Protein 3EZ0 (pdb70)

B-factor: mean 46.71, std 11.17, range [22.05, 91.98]

Nearest PDB structures (foldseek):
  3ez0-assembly1_B  TM=1.003E+00  e=1.530E-25  Arthrobacter sp. FB24
  3ez0-assembly2_D  TM=9.865E-01  e=3.185E-23  Arthrobacter sp. FB24
  3ez0-assembly2_C  TM=9.806E-01  e=5.289E-22  Arthrobacter sp. FB24
  1jv7-assembly1_A  TM=2.637E-01  e=5.351E+00  Halobacterium salinarum
  3ez0-assembly2_D  TM=1.002E+00  e=2.161E-24  Arthrobacter sp. FB24

Structure (mmCIF, N/CA/C/O backbone):
data_3EZ0
#
_entry.id   3EZ0
#
_cell.length_a   62.600
_cell.length_b   96.710
_cell.length_c   71.200
_cell.angle_alpha   90.00
_cell.angle_beta   97.60
_cell.angle_gamma   90.00
#
_symmetry.space_group_name_H-M   'P 1 21 1'
#
loop_
_entity.id
_entity.type
_entity.pdbx_description
1 polymer 'uncharacterized protein with ferritin-like fold'
2 non-polymer 'UNKNOWN LIGAND'
3 non-polymer 'L(+)-TARTARIC ACID'
4 non-polymer 1,2-ETHANEDIOL
5 water water
#
loop_
_atom_site.group_PDB
_atom_site.id
_atom_site.type_symbol
_atom_site.label_atom_id
_atom_site.label_alt_id
_atom_site.label_comp_id
_atom_site.label_asym_id
_atom_site.label_entity_id
_atom_site.label_seq_id
_atom_site.pdbx_PDB_ins_code
_atom_site.Cartn_x
_atom_site.Cartn_y
_atom_site.Cartn_z
_atom_site.occupancy
_atom_site.B_iso_or_equiv
_atom_site.auth_seq_id
_atom_site.auth_comp_id
_atom_site.auth_asym_id
_atom_site.auth_atom_id
_atom_site.pdbx_PDB_model_num
ATOM 1 N N . THR A 1 4 ? 24.834 103.342 46.490 1.00 50.05 3 THR A N 1
ATOM 2 C CA . THR A 1 4 ? 24.085 103.453 47.778 1.00 48.62 3 THR A CA 1
ATOM 3 C C . THR A 1 4 ? 24.578 104.674 48.543 1.00 46.94 3 THR A C 1
ATOM 4 O O . THR A 1 4 ? 25.789 104.931 48.619 1.00 49.21 3 THR A O 1
ATOM 8 N N . SER A 1 5 ? 23.632 105.455 49.059 1.00 43.04 4 SER A N 1
ATOM 9 C CA . SER A 1 5 ? 23.944 106.668 49.815 1.00 38.90 4 SER A CA 1
ATOM 10 C C . SER A 1 5 ? 23.704 106.433 51.296 1.00 32.79 4 SER A C 1
ATOM 11 O O . SER A 1 5 ? 22.997 105.504 51.666 1.00 32.16 4 SER A O 1
ATOM 14 N N . PRO A 1 6 ? 24.362 107.224 52.156 1.00 28.59 5 PRO A N 1
ATOM 15 C CA . PRO A 1 6 ? 24.031 107.190 53.580 1.00 28.42 5 PRO A CA 1
ATOM 16 C C . PRO A 1 6 ? 22.498 107.256 53.860 1.00 29.17 5 PRO A C 1
ATOM 17 O O . PRO A 1 6 ? 22.014 106.559 54.754 1.00 29.23 5 PRO A O 1
ATOM 21 N N . ALA A 1 7 ? 21.767 108.066 53.080 1.00 27.56 6 ALA A N 1
ATOM 22 C CA . ALA A 1 7 ? 20.327 108.145 53.169 1.00 30.26 6 ALA A CA 1
ATOM 23 C C . ALA A 1 7 ? 19.680 106.780 52.828 1.00 31.97 6 ALA A C 1
ATOM 24 O O . ALA A 1 7 ? 18.737 106.353 53.501 1.00 31.29 6 ALA A O 1
ATOM 26 N N . ASP A 1 8 ? 20.192 106.105 51.796 1.00 34.81 7 ASP A N 1
ATOM 27 C CA . ASP A 1 8 ? 19.685 104.780 51.408 1.00 36.34 7 ASP A CA 1
ATOM 28 C C . ASP A 1 8 ? 19.873 103.767 52.532 1.00 36.36 7 ASP A C 1
ATOM 29 O O . ASP A 1 8 ? 18.979 102.967 52.826 1.00 36.71 7 ASP A O 1
ATOM 34 N N . THR A 1 9 ? 21.044 103.819 53.151 1.00 36.70 8 THR A N 1
ATOM 35 C CA . THR A 1 9 ? 21.396 102.921 54.245 1.00 38.91 8 THR A CA 1
ATOM 36 C C . THR A 1 9 ? 20.643 103.249 55.522 1.00 39.11 8 THR A C 1
ATOM 37 O O . THR A 1 9 ? 20.205 102.341 56.244 1.00 39.40 8 THR A O 1
ATOM 41 N N . ALA A 1 10 ? 20.491 104.544 55.791 1.00 38.24 9 ALA A N 1
ATOM 42 C CA . ALA A 1 10 ? 19.727 105.017 56.940 1.00 37.94 9 ALA A CA 1
ATOM 43 C C . ALA A 1 10 ? 18.265 104.567 56.841 1.00 38.13 9 ALA A C 1
ATOM 44 O O . ALA A 1 10 ? 17.655 104.180 57.843 1.00 35.21 9 ALA A O 1
ATOM 46 N N . ARG A 1 11 ? 17.729 104.603 55.623 1.00 38.03 10 ARG A N 1
ATOM 47 C CA . ARG A 1 11 ? 16.364 104.162 55.345 1.00 40.66 10 ARG A CA 1
ATOM 48 C C . ARG A 1 11 ? 16.250 102.632 55.471 1.00 39.32 10 ARG A C 1
ATOM 49 O O . ARG A 1 11 ? 15.344 102.107 56.111 1.00 37.32 10 ARG A O 1
ATOM 57 N N . TYR A 1 12 ? 17.184 101.912 54.867 1.00 41.69 11 TYR A N 1
ATOM 58 C CA . TYR A 1 12 ? 17.239 100.463 55.012 1.00 42.10 11 TYR A CA 1
ATOM 59 C C . TYR A 1 12 ? 17.232 100.045 56.501 1.00 38.26 11 TYR A C 1
ATOM 60 O O . TYR A 1 12 ? 16.484 99.144 56.893 1.00 37.93 11 TYR A O 1
ATOM 69 N N . ASN A 1 13 ? 18.053 100.705 57.315 1.00 37.53 12 ASN A N 1
ATOM 70 C CA . ASN A 1 13 ? 18.075 100.475 58.768 1.00 39.03 12 ASN A CA 1
ATOM 71 C C . ASN A 1 13 ? 16.720 100.689 59.446 1.00 41.38 12 ASN A C 1
ATOM 72 O O . ASN A 1 13 ? 16.385 99.961 60.385 1.00 43.04 12 ASN A O 1
ATOM 77 N N . ARG A 1 14 ? 15.936 101.666 58.980 1.00 41.17 13 ARG A N 1
ATOM 78 C CA . ARG A 1 14 ? 14.608 101.909 59.541 1.00 40.59 13 ARG A CA 1
ATOM 79 C C . ARG A 1 14 ? 13.618 100.813 59.165 1.00 41.20 13 ARG A C 1
ATOM 80 O O . ARG A 1 14 ? 12.731 100.500 59.957 1.00 38.34 13 ARG A O 1
ATOM 88 N N . PHE A 1 15 ? 13.721 100.272 57.945 1.00 43.39 14 PHE A N 1
ATOM 89 C CA . PHE A 1 15 ? 12.870 99.136 57.548 1.00 43.50 14 PHE A CA 1
ATOM 90 C C . PHE A 1 15 ? 13.230 97.876 58.326 1.00 42.26 14 PHE A C 1
ATOM 91 O O . PHE A 1 15 ? 12.364 97.064 58.632 1.00 41.36 14 PHE A O 1
ATOM 99 N N . VAL A 1 16 ? 14.516 97.713 58.638 1.00 42.25 15 VAL A N 1
ATOM 100 C CA . VAL A 1 16 ? 14.970 96.618 59.516 1.00 40.45 15 VAL A CA 1
ATOM 101 C C . VAL A 1 16 ? 14.378 96.804 60.934 1.00 39.75 15 VAL A C 1
ATOM 102 O O . VAL A 1 16 ? 14.023 95.826 61.610 1.00 38.54 15 VAL A O 1
ATOM 106 N N . ALA A 1 17 ? 14.229 98.068 61.340 1.00 39.76 16 ALA A N 1
ATOM 107 C CA . ALA A 1 17 ? 13.627 98.439 62.617 1.00 38.91 16 ALA A CA 1
ATOM 108 C C . ALA A 1 17 ? 12.150 98.090 62.632 1.00 40.05 16 ALA A C 1
ATOM 109 O O . ALA A 1 17 ? 11.642 97.653 63.671 1.00 43.63 16 ALA A O 1
ATOM 111 N N . ASP A 1 18 ? 11.464 98.266 61.497 1.00 39.20 17 ASP A N 1
ATOM 112 C CA . ASP A 1 18 ? 10.052 97.841 61.341 1.00 39.34 17 ASP A CA 1
ATOM 113 C C . ASP A 1 18 ? 9.923 96.325 61.492 1.00 39.52 17 ASP A C 1
ATOM 114 O O . ASP A 1 18 ? 9.041 95.852 62.183 1.00 40.80 17 ASP A O 1
ATOM 119 N N . LEU A 1 19 ? 10.810 95.583 60.831 1.00 39.73 18 LEU A N 1
ATOM 120 C CA . LEU A 1 19 ? 10.868 94.131 60.931 1.00 39.19 18 LEU A CA 1
ATOM 121 C C . LEU A 1 19 ? 11.063 93.683 62.371 1.00 40.76 18 LEU A C 1
ATOM 122 O O . LEU A 1 19 ? 10.317 92.848 62.857 1.00 43.15 18 LEU A O 1
ATOM 127 N N . PHE A 1 20 ? 12.087 94.210 63.039 1.00 40.61 19 PHE A N 1
ATOM 128 C CA . PHE A 1 20 ? 12.321 93.875 64.441 1.00 41.02 19 PHE A CA 1
ATOM 129 C C . PHE A 1 20 ? 11.147 94.272 65.331 1.00 42.02 19 PHE A C 1
ATOM 130 O O . PHE A 1 20 ? 10.813 93.539 66.266 1.00 43.36 19 PHE A O 1
ATOM 138 N N . GLY A 1 21 ? 10.549 95.429 65.051 1.00 42.00 20 GLY A N 1
ATOM 139 C CA . GLY A 1 21 ? 9.408 95.915 65.789 1.00 42.27 20 GLY A CA 1
ATOM 140 C C . GLY A 1 21 ? 8.238 94.953 65.685 1.00 43.00 20 GLY A C 1
ATOM 141 O O . GLY A 1 21 ? 7.592 94.672 66.673 1.00 43.04 20 GLY A O 1
ATOM 158 N N . ALA A 1 24 ? 9.264 91.746 67.614 1.00 39.71 23 ALA A N 1
ATOM 159 C CA . ALA A 1 24 ? 9.281 91.939 69.066 1.00 37.42 23 ALA A CA 1
ATOM 160 C C . ALA A 1 24 ? 7.869 91.903 69.598 1.00 37.42 23 ALA A C 1
ATOM 161 O O . ALA A 1 24 ? 7.595 91.201 70.571 1.00 36.81 23 ALA A O 1
ATOM 163 N N . TYR A 1 25 ? 6.948 92.587 68.922 1.00 38.83 24 TYR A N 1
ATOM 164 C CA . TYR A 1 25 ? 5.546 92.576 69.364 1.00 38.69 24 TYR A CA 1
ATOM 165 C C . TYR A 1 25 ? 4.902 91.186 69.216 1.00 39.09 24 TYR A C 1
ATOM 166 O O . TYR A 1 25 ? 4.115 90.764 70.080 1.00 38.31 24 TYR A O 1
ATOM 175 N N . GLY A 1 26 ? 5.222 90.487 68.127 1.00 39.57 25 GLY A N 1
ATOM 176 C CA . GLY A 1 26 ? 4.727 89.138 67.911 1.00 37.64 25 GLY A CA 1
ATOM 177 C C . GLY A 1 26 ? 5.156 88.219 69.038 1.00 37.80 25 GLY A C 1
ATOM 178 O O . GLY A 1 26 ? 4.364 87.437 69.573 1.00 38.28 25 GLY A O 1
ATOM 179 N N . GLU A 1 27 ? 6.424 88.331 69.399 1.00 38.19 26 GLU A N 1
ATOM 180 C CA . GLU A 1 27 ? 7.037 87.513 70.446 1.00 37.30 26 GLU A CA 1
ATOM 181 C C . GLU A 1 27 ? 6.446 87.773 71.831 1.00 36.89 26 GLU A C 1
ATOM 182 O O . GLU A 1 27 ? 6.109 86.841 72.548 1.00 37.45 26 GLU A O 1
ATOM 188 N N . LEU A 1 28 ? 6.328 89.035 72.202 1.00 37.65 27 LEU A N 1
ATOM 189 C CA . LEU A 1 28 ? 5.698 89.431 73.455 1.00 37.04 27 LEU A CA 1
ATOM 190 C C . LEU A 1 28 ? 4.257 88.881 73.610 1.00 38.56 27 LEU A C 1
ATOM 191 O O . LEU A 1 28 ? 3.889 88.308 74.654 1.00 36.52 27 LEU A O 1
ATOM 196 N N . SER A 1 29 ? 3.446 89.075 72.572 1.00 39.53 28 SER A N 1
ATOM 197 C CA . SER A 1 29 ? 2.082 88.561 72.539 1.00 40.45 28 SER A CA 1
ATOM 198 C C . SER A 1 29 ? 2.031 87.049 72.645 1.00 40.64 28 SER A C 1
ATOM 199 O O . SER A 1 29 ? 1.244 86.520 73.404 1.00 40.82 28 SER A O 1
ATOM 202 N N . ALA A 1 30 ? 2.866 86.363 71.868 1.00 41.08 29 ALA A N 1
ATOM 203 C CA . ALA A 1 30 ? 2.928 84.911 71.894 1.00 40.64 29 ALA A CA 1
ATOM 204 C C . ALA A 1 30 ? 3.314 84.421 73.298 1.00 40.75 29 ALA A C 1
ATOM 205 O O . ALA A 1 30 ? 2.786 83.444 73.777 1.00 41.09 29 ALA A O 1
ATOM 207 N N . PHE A 1 31 ? 4.250 85.098 73.952 1.00 40.82 30 PHE A N 1
ATOM 208 C CA . PHE A 1 31 ? 4.578 84.783 75.343 1.00 39.68 30 PHE A CA 1
ATOM 209 C C . PHE A 1 31 ? 3.319 84.906 76.230 1.00 39.23 30 PHE A C 1
ATOM 210 O O . PHE A 1 31 ? 3.044 84.043 77.049 1.00 36.02 30 PHE A O 1
ATOM 218 N N . GLU A 1 32 ? 2.584 86.001 76.062 1.00 39.41 31 GLU A N 1
ATOM 219 C CA . GLU A 1 32 ? 1.387 86.251 76.855 1.00 41.48 31 GLU A CA 1
ATOM 220 C C . GLU A 1 32 ? 0.303 85.182 76.639 1.00 40.42 31 GLU A C 1
ATOM 221 O O . GLU A 1 32 ? -0.275 84.684 77.590 1.00 39.41 31 GLU A O 1
ATOM 227 N N . ARG A 1 33 ? 0.085 84.814 75.382 1.00 39.10 32 ARG A N 1
ATOM 228 C CA . ARG A 1 33 ? -0.958 83.887 75.009 1.00 39.03 32 ARG A CA 1
ATOM 229 C C . ARG A 1 33 ? -0.640 82.468 75.396 1.00 36.54 32 ARG A C 1
ATOM 230 O O . ARG A 1 33 ? -1.489 81.773 75.923 1.00 35.26 32 ARG A O 1
ATOM 238 N N . PHE A 1 34 ? 0.587 82.033 75.146 1.00 35.94 33 PHE A N 1
ATOM 239 C CA . PHE A 1 34 ? 0.983 80.660 75.437 1.00 35.85 33 PHE A CA 1
ATOM 240 C C . PHE A 1 34 ? 1.047 80.382 76.931 1.00 36.92 33 PHE A C 1
ATOM 241 O O . PHE A 1 34 ? 0.693 79.306 77.384 1.00 35.62 33 PHE A O 1
ATOM 249 N N . SER A 1 35 ? 1.554 81.353 77.686 1.00 37.78 34 SER A N 1
ATOM 250 C CA . SER A 1 35 ? 1.613 81.268 79.131 1.00 38.70 34 SER A CA 1
ATOM 251 C C . SER A 1 35 ? 0.203 81.188 79.736 1.00 38.92 34 SER A C 1
ATOM 252 O O . SER A 1 35 ? -0.035 80.384 80.623 1.00 39.39 34 SER A O 1
ATOM 255 N N . ALA A 1 36 ? -0.736 81.997 79.235 1.00 39.87 35 ALA A N 1
ATOM 256 C CA . ALA A 1 36 ? -2.130 81.943 79.699 1.00 39.57 35 ALA A CA 1
ATOM 257 C C . ALA A 1 36 ? -2.800 80.630 79.304 1.00 38.18 35 ALA A C 1
ATOM 258 O O . ALA A 1 36 ? -3.582 80.065 80.051 1.00 38.12 35 ALA A O 1
ATOM 260 N N . ASP A 1 37 ? -2.499 80.162 78.107 1.00 39.09 36 ASP A N 1
ATOM 261 C CA . ASP A 1 37 ? -3.032 78.902 77.583 1.00 38.60 36 ASP A CA 1
ATOM 262 C C . ASP A 1 37 ? -2.551 77.653 78.338 1.00 37.87 36 ASP A C 1
ATOM 263 O O . ASP A 1 37 ? -3.251 76.637 78.400 1.00 37.22 36 ASP A O 1
ATOM 268 N N . ALA A 1 38 ? -1.336 77.728 78.871 1.00 37.82 37 ALA A N 1
ATOM 269 C CA . ALA A 1 38 ? -0.693 76.618 79.572 1.00 36.32 37 ALA A CA 1
ATOM 270 C C . ALA A 1 38 ? -1.496 76.111 80.772 1.00 35.62 37 ALA A C 1
ATOM 271 O O . ALA A 1 38 ? -1.526 74.915 81.016 1.00 36.66 37 ALA A O 1
ATOM 273 N N . ARG A 1 39 ? -2.134 77.007 81.528 1.00 37.55 38 ARG A N 1
ATOM 274 C CA . ARG A 1 39 ? -2.961 76.616 82.696 1.00 38.25 38 ARG A CA 1
ATOM 275 C C . ARG A 1 39 ? -4.015 75.571 82.416 1.00 34.89 38 ARG A C 1
ATOM 276 O O . ARG A 1 39 ? -4.442 74.870 83.326 1.00 33.64 38 ARG A O 1
ATOM 284 N N . TYR A 1 40 ? -4.490 75.530 81.170 1.00 35.24 39 TYR A N 1
ATOM 285 C CA . TYR A 1 40 ? -5.603 74.658 80.762 1.00 35.21 39 TYR A CA 1
ATOM 286 C C . TYR A 1 40 ? -5.192 73.280 80.290 1.00 37.28 39 TYR A C 1
ATOM 287 O O . TYR A 1 40 ? -5.990 72.566 79.663 1.00 36.58 39 TYR A O 1
ATOM 296 N N . SER A 1 41 ? -3.971 72.873 80.631 1.00 39.05 40 SER A N 1
ATOM 297 C CA . SER A 1 41 ? -3.436 71.630 80.123 1.00 41.71 40 SER A CA 1
ATOM 298 C C . SER A 1 41 ? -4.132 70.388 80.734 1.00 43.44 40 SER A C 1
ATOM 299 O O . SER A 1 41 ? -4.469 70.359 81.921 1.00 46.41 40 SER A O 1
ATOM 302 N N . PRO A 1 42 ? -4.361 69.357 79.913 1.00 43.40 41 PRO A N 1
ATOM 303 C CA . PRO A 1 42 ? -5.086 68.201 80.400 1.00 45.01 41 PRO A CA 1
ATOM 304 C C . PRO A 1 42 ? -4.413 67.462 81.567 1.00 45.18 41 PRO A C 1
ATOM 305 O O . PRO A 1 42 ? -5.104 66.841 82.371 1.00 46.82 41 PRO A O 1
ATOM 309 N N . THR A 1 43 ? -3.087 67.510 81.645 1.00 41.84 42 THR A N 1
ATOM 310 C CA . THR A 1 43 ? -2.366 66.860 82.724 1.00 40.10 42 THR A CA 1
ATOM 311 C C . THR A 1 43 ? -1.314 67.786 83.305 1.00 37.79 42 THR A C 1
ATOM 312 O O . THR A 1 43 ? -0.910 68.762 82.688 1.00 35.46 42 THR A O 1
ATOM 316 N N . LEU A 1 44 ? -0.874 67.470 84.514 1.00 37.97 43 LEU A N 1
ATOM 317 C CA . LEU A 1 44 ? 0.148 68.248 85.168 1.00 38.25 43 LEU A CA 1
ATOM 318 C C . LEU A 1 44 ? 1.442 68.134 84.372 1.00 39.46 43 LEU A C 1
ATOM 319 O O . LEU A 1 44 ? 2.178 69.101 84.207 1.00 44.33 43 LEU A O 1
ATOM 324 N N . HIS A 1 45 ? 1.711 66.938 83.866 1.00 41.28 44 HIS A N 1
ATOM 325 C CA . HIS A 1 45 ? 2.847 66.680 82.983 1.00 41.56 44 HIS A CA 1
ATOM 326 C C . HIS A 1 45 ? 2.942 67.649 81.817 1.00 39.58 44 HIS A C 1
ATOM 327 O O . HIS A 1 45 ? 4.029 68.127 81.495 1.00 40.05 44 HIS A O 1
ATOM 334 N N . ASP A 1 46 ? 1.796 67.951 81.196 1.00 38.68 45 ASP A N 1
ATOM 335 C CA . ASP A 1 46 ? 1.719 68.888 80.039 1.00 36.93 45 ASP A CA 1
ATOM 336 C C . ASP A 1 46 ? 1.703 70.376 80.327 1.00 36.30 45 ASP A C 1
ATOM 337 O O . ASP A 1 46 ? 1.737 71.173 79.395 1.00 38.87 45 ASP A O 1
ATOM 342 N N . ARG A 1 47 ? 1.603 70.771 81.588 1.00 35.05 46 ARG A N 1
ATOM 343 C CA . ARG A 1 47 ? 1.609 72.190 81.943 1.00 35.51 46 ARG A CA 1
ATOM 344 C C . ARG A 1 47 ? 2.819 72.933 81.401 1.00 37.89 46 ARG A C 1
ATOM 345 O O . ARG A 1 47 ? 2.683 74.033 80.887 1.00 41.27 46 ARG A O 1
ATOM 353 N N . ALA A 1 48 ? 3.996 72.332 81.547 1.00 38.37 47 ALA A N 1
ATOM 354 C CA . ALA A 1 48 ? 5.274 72.948 81.165 1.00 40.30 47 ALA A CA 1
ATOM 355 C C . ALA A 1 48 ? 5.480 73.040 79.654 1.00 41.94 47 ALA A C 1
ATOM 356 O O . ALA A 1 48 ? 6.334 73.755 79.183 1.00 43.95 47 ALA A O 1
ATOM 358 N N . VAL A 1 49 ? 4.694 72.309 78.884 1.00 45.42 48 VAL A N 1
ATOM 359 C CA . VAL A 1 49 ? 4.865 72.287 77.430 1.00 42.92 48 VAL A CA 1
ATOM 360 C C . VAL A 1 49 ? 4.740 73.700 76.894 1.00 41.69 48 VAL A C 1
ATOM 361 O O . VAL A 1 49 ? 5.666 74.227 76.314 1.00 41.66 48 VAL A O 1
ATOM 365 N N . LEU A 1 50 ? 3.591 74.327 77.113 1.00 42.16 49 LEU A N 1
ATOM 366 C CA . LEU A 1 50 ? 3.363 75.667 76.588 1.00 40.47 49 LEU A CA 1
ATOM 367 C C . LEU A 1 50 ? 4.081 76.766 77.391 1.00 39.74 49 LEU A C 1
ATOM 368 O O . LEU A 1 50 ? 4.408 77.801 76.831 1.00 40.54 49 LEU A O 1
ATOM 373 N N . GLY A 1 51 ? 4.333 76.534 78.679 1.00 39.52 50 GLY A N 1
ATOM 374 C CA . GLY A 1 51 ? 5.134 77.443 79.492 1.00 39.92 50 GLY A CA 1
ATOM 375 C C . GLY A 1 51 ? 6.553 77.570 78.951 1.00 41.46 50 GLY A C 1
ATOM 376 O O . GLY A 1 51 ? 7.121 78.671 78.909 1.00 38.44 50 GLY A O 1
ATOM 377 N N . ARG A 1 52 ? 7.126 76.447 78.526 1.00 43.55 51 ARG A N 1
ATOM 378 C CA . ARG A 1 52 ? 8.458 76.456 77.905 1.00 45.16 51 ARG A CA 1
ATOM 379 C C . ARG A 1 52 ? 8.554 77.271 76.630 1.00 44.55 51 ARG A C 1
ATOM 380 O O . ARG A 1 52 ? 9.498 78.044 76.494 1.00 44.95 51 ARG A O 1
ATOM 388 N N . ILE A 1 53 ? 7.636 77.083 75.677 1.00 45.86 52 ILE A N 1
ATOM 389 C CA . ILE A 1 53 ? 7.674 77.917 74.470 1.00 46.64 52 ILE A CA 1
ATOM 390 C C . ILE A 1 53 ? 7.343 79.365 74.803 1.00 45.17 52 ILE A C 1
ATOM 391 O O . ILE A 1 53 ? 7.864 80.273 74.167 1.00 45.98 52 ILE A O 1
ATOM 396 N N . ALA A 1 54 ? 6.477 79.581 75.790 1.00 44.22 53 ALA A N 1
ATOM 397 C CA . ALA A 1 54 ? 6.157 80.928 76.245 1.00 43.42 53 ALA A CA 1
ATOM 398 C C . ALA A 1 54 ? 7.435 81.652 76.660 1.00 43.27 53 ALA A C 1
ATOM 399 O O . ALA A 1 54 ? 7.678 82.779 76.240 1.00 44.09 53 ALA A O 1
ATOM 401 N N . VAL A 1 55 ? 8.260 80.989 77.464 1.00 43.21 54 VAL A N 1
ATOM 402 C CA . VAL A 1 55 ? 9.501 81.594 77.952 1.00 43.12 54 VAL A CA 1
ATOM 403 C C . VAL A 1 55 ? 10.498 81.867 76.817 1.00 43.49 54 VAL A C 1
ATOM 404 O O . VAL A 1 55 ? 11.050 82.957 76.741 1.00 44.76 54 VAL A O 1
ATOM 408 N N . VAL A 1 56 ? 10.677 80.906 75.917 1.00 44.52 55 VAL A N 1
ATOM 409 C CA . VAL A 1 56 ? 11.518 81.090 74.728 1.00 43.79 55 VAL A CA 1
ATOM 410 C C . VAL A 1 56 ? 11.082 82.359 73.965 1.00 44.17 55 VAL A C 1
ATOM 411 O O . VAL A 1 56 ? 11.917 83.175 73.568 1.00 41.59 55 VAL A O 1
ATOM 415 N N . GLU A 1 57 ? 9.767 82.528 73.806 1.00 43.81 56 GLU A N 1
ATOM 416 C CA . GLU A 1 57 ? 9.212 83.698 73.127 1.00 42.81 56 GLU A CA 1
ATOM 417 C C . GLU A 1 57 ? 9.584 85.017 73.788 1.00 40.26 56 GLU A C 1
ATOM 418 O O . GLU A 1 57 ? 9.921 85.995 73.109 1.00 35.69 56 GLU A O 1
ATOM 424 N N . PHE A 1 58 ? 9.485 85.059 75.111 1.00 41.91 57 PHE A N 1
ATOM 425 C CA . PHE A 1 58 ? 9.888 86.242 75.858 1.00 40.98 57 PHE A CA 1
ATOM 426 C C . PHE A 1 58 ? 11.396 86.501 75.731 1.00 42.03 57 PHE A C 1
ATOM 427 O O . PHE A 1 58 ? 11.831 87.664 75.683 1.00 41.00 57 PHE A O 1
ATOM 435 N N . ARG A 1 59 ? 12.180 85.421 75.685 1.00 42.62 58 ARG A N 1
ATOM 436 C CA . ARG A 1 59 ? 13.635 85.504 75.498 1.00 47.00 58 ARG A CA 1
ATOM 437 C C . ARG A 1 59 ? 13.946 86.152 74.126 1.00 45.81 58 ARG A C 1
ATOM 438 O O . ARG A 1 59 ? 14.817 87.016 74.006 1.00 42.87 58 ARG A O 1
ATOM 446 N N . HIS A 1 60 ? 13.183 85.766 73.111 1.00 44.45 59 HIS A N 1
ATOM 447 C CA . HIS A 1 60 ? 13.324 86.349 71.773 1.00 42.71 59 HIS A CA 1
ATOM 448 C C . HIS A 1 60 ? 12.953 87.823 71.804 1.00 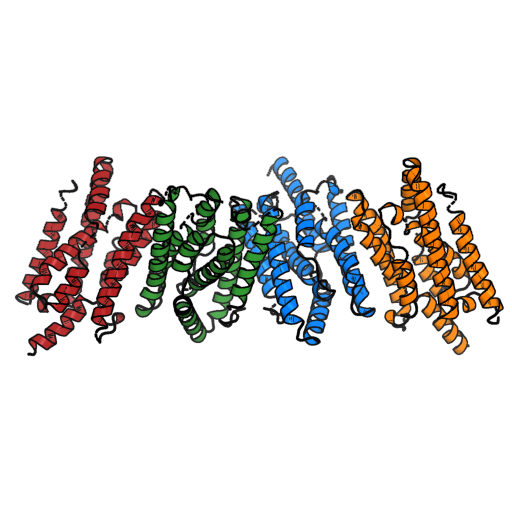43.15 59 HIS A C 1
ATOM 449 O O . HIS A 1 60 ? 13.684 88.665 71.260 1.00 43.26 59 HIS A O 1
ATOM 456 N N . TYR A 1 61 ? 11.808 88.130 72.415 1.00 41.60 60 TYR A N 1
ATOM 457 C CA . TYR A 1 61 ? 11.363 89.513 72.558 1.00 41.66 60 TYR A CA 1
ATOM 458 C C . TYR A 1 61 ? 12.450 90.389 73.153 1.00 41.66 60 TYR A C 1
ATOM 459 O O . TYR A 1 61 ? 12.682 91.489 72.682 1.00 41.00 60 TYR A O 1
ATOM 468 N N . GLU A 1 62 ? 13.090 89.909 74.209 1.00 43.10 61 GLU A N 1
ATOM 469 C CA . GLU A 1 62 ? 14.151 90.676 74.881 1.00 44.77 61 GLU A CA 1
ATOM 470 C C . GLU A 1 62 ? 15.396 90.899 74.027 1.00 43.57 61 GLU A C 1
ATOM 471 O O . GLU A 1 62 ? 15.993 91.978 74.073 1.00 44.84 61 GLU A O 1
ATOM 477 N N . LEU A 1 63 ? 15.769 89.881 73.257 1.00 41.41 62 LEU A N 1
ATOM 478 C CA . LEU A 1 63 ? 16.915 89.944 72.351 1.00 40.65 62 LEU A CA 1
ATOM 479 C C . LEU A 1 63 ? 16.661 90.965 71.232 1.00 38.39 62 LEU A C 1
ATOM 480 O O . LEU A 1 63 ? 17.528 91.763 70.895 1.00 39.07 62 LEU A O 1
ATOM 485 N N . VAL A 1 64 ? 15.460 90.941 70.668 1.00 37.68 63 VAL A N 1
ATOM 486 C CA . VAL A 1 64 ? 15.074 91.843 69.588 1.00 37.20 63 VAL A CA 1
ATOM 487 C C . VAL A 1 64 ? 14.950 93.264 70.123 1.00 38.99 63 VAL A C 1
ATOM 488 O O . VAL A 1 64 ? 15.465 94.214 69.530 1.00 36.59 63 VAL A O 1
ATOM 492 N N . SER A 1 65 ? 14.281 93.403 71.269 1.00 41.40 64 SER A N 1
ATOM 493 C CA . SER A 1 65 ? 14.171 94.688 71.962 1.00 40.78 64 SER A CA 1
ATOM 494 C C . SER A 1 65 ? 15.552 95.309 72.209 1.00 39.79 64 SER A C 1
ATOM 495 O O . SER A 1 65 ? 15.726 96.515 72.025 1.00 40.22 64 SER A O 1
ATOM 498 N N . ALA A 1 66 ? 16.516 94.502 72.651 1.00 38.93 65 ALA A N 1
ATOM 499 C CA . ALA A 1 66 ? 17.871 95.014 72.938 1.00 40.67 65 ALA A CA 1
ATOM 500 C C . ALA A 1 66 ? 18.547 95.468 71.644 1.00 41.85 65 ALA A C 1
ATOM 501 O O . ALA A 1 66 ? 19.157 96.516 71.593 1.00 45.57 65 ALA A O 1
ATOM 503 N N . ARG A 1 67 ? 18.417 94.674 70.592 1.00 44.76 66 ARG A N 1
ATOM 504 C CA . ARG A 1 67 ? 18.928 95.042 69.277 1.00 45.57 66 ARG A CA 1
ATOM 505 C C . ARG A 1 67 ? 18.358 96.391 68.819 1.00 46.59 66 ARG A C 1
ATOM 506 O O . ARG A 1 67 ? 19.109 97.254 68.344 1.00 47.73 66 ARG A O 1
ATOM 514 N N . LEU A 1 68 ? 17.039 96.580 68.965 1.00 47.58 67 LEU A N 1
ATOM 515 C CA . LEU A 1 68 ? 16.411 97.854 68.627 1.00 46.39 67 LEU A CA 1
ATOM 516 C C . LEU A 1 68 ? 17.081 99.011 69.389 1.00 47.59 67 LEU A C 1
ATOM 517 O O . LEU A 1 68 ? 17.508 99.986 68.775 1.00 48.02 67 LEU A O 1
ATOM 522 N N . GLU A 1 69 ? 17.225 98.885 70.708 1.00 47.54 68 GLU A N 1
ATOM 523 C CA . GLU A 1 69 ? 17.884 99.925 71.491 1.00 47.14 68 GLU A CA 1
ATOM 524 C C . GLU A 1 69 ? 19.317 100.168 71.014 1.00 46.92 68 GLU A C 1
ATOM 525 O O . GLU A 1 69 ? 19.753 101.332 70.911 1.00 45.09 68 GLU A O 1
ATOM 528 N N . ALA A 1 70 ? 20.043 99.086 70.710 1.00 47.47 69 ALA A N 1
ATOM 529 C CA . ALA A 1 70 ? 21.450 99.187 70.248 1.00 48.48 69 ALA A CA 1
ATOM 530 C C . ALA A 1 70 ? 21.539 99.960 68.936 1.00 48.66 69 ALA A C 1
ATOM 531 O O . ALA A 1 70 ? 22.476 100.709 68.710 1.00 50.08 69 ALA A O 1
ATOM 541 N N . GLY A 1 72 ? 19.845 102.363 68.400 1.00 48.09 71 GLY A N 1
ATOM 542 C CA . GLY A 1 72 ? 19.414 103.717 68.793 1.00 48.24 71 GLY A CA 1
ATOM 543 C C . GLY A 1 72 ? 17.931 103.986 68.579 1.00 48.59 71 GLY A C 1
ATOM 544 O O . GLY A 1 72 ? 17.512 105.132 68.555 1.00 48.03 71 GLY A O 1
ATOM 545 N N . ILE A 1 73 ? 17.143 102.919 68.440 1.00 51.76 72 ILE A N 1
ATOM 546 C CA . ILE A 1 73 ? 15.695 102.983 68.178 1.00 52.10 72 ILE A CA 1
ATOM 547 C C . ILE A 1 73 ? 14.887 102.594 69.417 1.00 53.20 72 ILE A C 1
ATOM 548 O O . ILE A 1 73 ? 15.232 101.646 70.137 1.00 52.15 72 ILE A O 1
ATOM 553 N N . ASP A 1 74 ? 13.807 103.329 69.654 1.00 54.07 73 ASP A N 1
ATOM 554 C CA . ASP A 1 74 ? 12.952 103.054 70.784 1.00 55.59 73 ASP A CA 1
ATOM 555 C C . ASP A 1 74 ? 12.053 101.837 70.491 1.00 54.42 73 ASP A C 1
ATOM 556 O O . ASP A 1 74 ? 11.188 101.887 69.607 1.00 54.63 73 ASP A O 1
ATOM 561 N N . ALA A 1 75 ? 12.263 100.759 71.244 1.00 53.06 74 ALA A N 1
ATOM 562 C CA . ALA A 1 75 ? 11.531 99.500 71.060 1.00 51.57 74 ALA A CA 1
ATOM 563 C C . ALA A 1 75 ? 9.997 99.660 70.966 1.00 50.40 74 ALA A C 1
ATOM 564 O O . ALA A 1 75 ? 9.380 99.193 70.007 1.00 48.38 74 ALA A O 1
ATOM 566 N N . GLU A 1 76 ? 9.394 100.321 71.952 1.00 51.43 75 GLU A N 1
ATOM 567 C CA . GLU A 1 76 ? 7.941 100.557 71.967 1.00 50.69 75 GLU A CA 1
ATOM 568 C C . GLU A 1 76 ? 7.457 101.280 70.704 1.00 48.17 75 GLU A C 1
ATOM 569 O O . GLU A 1 76 ? 6.457 100.884 70.108 1.00 47.31 75 GLU A O 1
ATOM 575 N N . ASP A 1 77 ? 8.173 102.319 70.288 1.00 46.97 76 ASP A N 1
ATOM 576 C CA . ASP A 1 77 ? 7.809 103.060 69.071 1.00 47.81 76 ASP A CA 1
ATOM 577 C C . ASP A 1 77 ? 7.832 102.222 67.827 1.00 44.36 76 ASP A C 1
ATOM 578 O O . ASP A 1 77 ? 6.995 102.390 66.954 1.00 43.18 76 ASP A O 1
ATOM 583 N N . ALA A 1 78 ? 8.827 101.352 67.734 1.00 43.23 77 ALA A N 1
ATOM 584 C CA . ALA A 1 78 ? 8.979 100.482 66.587 1.00 42.16 77 ALA A CA 1
ATOM 585 C C . ALA A 1 78 ? 7.898 99.394 66.594 1.00 42.25 77 ALA A C 1
ATOM 586 O O . ALA A 1 78 ? 7.494 98.915 65.549 1.00 44.97 77 ALA A O 1
ATOM 596 N N . LEU A 1 80 ? 4.670 99.683 68.102 1.00 45.27 79 LEU A N 1
ATOM 597 C CA . LEU A 1 80 ? 3.314 100.256 68.033 1.00 46.17 79 LEU A CA 1
ATOM 598 C C . LEU A 1 80 ? 2.528 100.042 66.746 1.00 45.64 79 LEU A C 1
ATOM 599 O O . LEU A 1 80 ? 1.337 99.713 66.810 1.00 45.35 79 LEU A O 1
ATOM 604 N N . PRO A 1 81 ? 3.154 100.283 65.576 1.00 44.24 80 PRO A N 1
ATOM 605 C CA . PRO A 1 81 ? 2.425 100.110 64.302 1.00 42.97 80 PRO A CA 1
ATOM 606 C C . PRO A 1 81 ? 1.881 98.701 64.009 1.00 42.84 80 PRO A C 1
ATOM 607 O O . PRO A 1 81 ? 0.974 98.536 63.186 1.00 42.64 80 PRO A O 1
ATOM 611 N N . PHE A 1 82 ? 2.398 97.695 64.697 1.00 42.67 81 PHE A N 1
ATOM 612 C CA . PHE A 1 82 ? 1.997 96.302 64.449 1.00 42.82 81 PHE A CA 1
ATOM 613 C C . PHE A 1 82 ? 1.092 95.735 65.516 1.00 41.79 81 PHE A C 1
ATOM 614 O O . PHE A 1 82 ? 0.673 94.590 65.399 1.00 43.09 81 PHE A O 1
ATOM 622 N N . GLN A 1 83 ? 0.815 96.538 66.546 1.00 41.64 82 GLN A N 1
ATOM 623 C CA . GLN A 1 83 ? -0.009 96.148 67.687 1.00 43.05 82 GLN A CA 1
ATOM 624 C C . GLN A 1 83 ? -1.463 95.814 67.327 1.00 42.20 82 GLN A C 1
ATOM 625 O O . GLN A 1 83 ? -1.979 94.795 67.749 1.00 41.72 82 GLN A O 1
ATOM 631 N N . ALA A 1 84 ? -2.120 96.660 66.548 1.00 42.36 83 ALA A N 1
ATOM 632 C CA . ALA A 1 84 ? -3.514 96.398 66.150 1.00 42.39 83 ALA A CA 1
ATOM 633 C C . ALA A 1 84 ? -3.648 95.083 65.358 1.00 42.14 83 ALA A C 1
ATOM 634 O O . ALA A 1 84 ? -4.521 94.262 65.644 1.00 40.61 83 ALA A O 1
ATOM 636 N N . ALA A 1 85 ? -2.776 94.901 64.363 1.00 41.30 84 ALA A N 1
ATOM 637 C CA . ALA A 1 85 ? -2.775 93.691 63.523 1.00 39.85 84 ALA A CA 1
ATOM 638 C C . ALA A 1 85 ? -2.474 92.391 64.314 1.00 39.11 84 ALA A C 1
ATOM 639 O O . ALA A 1 85 ? -3.141 91.378 64.148 1.00 39.12 84 ALA A O 1
ATOM 641 N N . VAL A 1 86 ? -1.459 92.419 65.174 1.00 38.60 85 VAL A N 1
ATOM 642 C CA . VAL A 1 86 ? -1.126 91.259 66.008 1.00 35.95 85 VAL A CA 1
ATOM 643 C C . VAL A 1 86 ? -2.258 90.973 67.009 1.00 35.14 85 VAL A C 1
ATOM 644 O O . VAL A 1 86 ? -2.719 89.843 67.128 1.00 38.08 85 VAL A O 1
ATOM 648 N N . ASP A 1 87 ? -2.750 92.001 67.688 1.00 36.47 86 ASP A N 1
ATOM 649 C CA . ASP A 1 87 ? -3.904 91.854 68.611 1.00 38.01 86 ASP A CA 1
ATOM 650 C C . ASP A 1 87 ? -5.169 91.340 67.910 1.00 36.80 86 ASP A C 1
ATOM 651 O O . ASP A 1 87 ? -5.919 90.535 68.452 1.00 34.93 86 ASP A O 1
ATOM 656 N N . TYR A 1 88 ? -5.405 91.819 66.705 1.00 38.69 87 TYR A N 1
ATOM 657 C CA . TYR A 1 88 ? -6.565 91.395 65.960 1.00 41.29 87 TYR A CA 1
ATOM 658 C C . TYR A 1 88 ? -6.465 89.898 65.633 1.00 41.57 87 TYR A C 1
ATOM 659 O O . TYR A 1 88 ? -7.406 89.137 65.871 1.00 42.76 87 TYR A O 1
ATOM 668 N N . PHE A 1 89 ? -5.323 89.479 65.096 1.00 41.49 88 PHE A N 1
ATOM 669 C CA . PHE A 1 89 ? -5.082 88.057 64.784 1.00 40.75 88 PHE A CA 1
ATOM 670 C C . PHE A 1 89 ? -5.398 87.161 66.004 1.00 40.53 88 PHE A C 1
ATOM 671 O O . PHE A 1 89 ? -6.046 86.137 65.871 1.00 37.36 88 PHE A O 1
ATOM 679 N N . HIS A 1 90 ? -4.951 87.570 67.194 1.00 39.63 89 HIS A N 1
ATOM 680 C CA . HIS A 1 90 ? -5.161 86.752 68.389 1.00 38.62 89 HIS A CA 1
ATOM 681 C C . HIS A 1 90 ? -6.580 86.741 68.813 1.00 38.46 89 HIS A C 1
ATOM 682 O O . HIS A 1 90 ? -7.064 85.732 69.245 1.00 40.06 89 HIS A O 1
ATOM 689 N N . SER A 1 91 ? -7.250 87.869 68.657 1.00 38.77 90 SER A N 1
ATOM 690 C CA . SER A 1 91 ? -8.636 87.958 68.999 1.00 41.09 90 SER A CA 1
ATOM 691 C C . SER A 1 91 ? -9.467 87.105 68.033 1.00 40.39 90 SER A C 1
ATOM 692 O O . SER A 1 91 ? -10.565 86.716 68.363 1.00 41.13 90 SER A O 1
ATOM 695 N N . ARG A 1 92 ? -8.942 86.835 66.837 1.00 40.68 91 ARG A N 1
ATOM 696 C CA . ARG A 1 92 ? -9.620 85.995 65.835 1.00 37.80 91 ARG A CA 1
ATOM 697 C C . ARG A 1 92 ? -9.182 84.544 65.895 1.00 38.57 91 ARG A C 1
ATOM 698 O O . ARG A 1 92 ? -9.712 83.725 65.162 1.00 37.47 91 ARG A O 1
ATOM 706 N N . THR A 1 93 ? -8.208 84.226 66.752 1.00 36.15 92 THR A N 1
ATOM 707 C CA . THR A 1 93 ? -7.732 82.868 66.912 1.00 33.78 92 THR A CA 1
ATOM 708 C C . THR A 1 93 ? -7.742 82.504 68.401 1.00 35.37 92 THR A C 1
ATOM 709 O O . THR A 1 93 ? -6.732 82.115 68.970 1.00 35.55 92 THR A O 1
ATOM 713 N N . ARG A 1 94 ? -8.895 82.686 69.039 1.00 37.53 93 ARG A N 1
ATOM 714 C CA . ARG A 1 94 ? -9.090 82.349 70.470 1.00 39.92 93 ARG A CA 1
ATOM 715 C C . ARG A 1 94 ? -9.298 80.840 70.588 1.00 40.47 93 ARG A C 1
ATOM 716 O O . ARG A 1 94 ? -10.332 80.326 70.168 1.00 40.46 93 ARG A O 1
ATOM 724 N N . PRO A 1 95 ? -8.330 80.121 71.171 1.00 41.05 94 PRO A N 1
ATOM 725 C CA . PRO A 1 95 ? -8.470 78.659 71.209 1.00 41.19 94 PRO A CA 1
ATOM 726 C C . PRO A 1 95 ? -9.602 78.204 72.129 1.00 40.34 94 PRO A C 1
ATOM 727 O O . PRO A 1 95 ? -9.852 78.841 73.152 1.00 41.02 94 PRO A O 1
ATOM 731 N N . ALA A 1 96 ? -10.276 77.125 71.755 1.00 38.32 95 ALA A N 1
ATOM 732 C CA . ALA A 1 96 ? -11.398 76.578 72.559 1.00 38.80 95 ALA A CA 1
ATOM 733 C C . ALA A 1 96 ? -10.893 75.674 73.671 1.00 38.14 95 ALA A C 1
ATOM 734 O O . ALA A 1 96 ? -11.565 75.472 74.678 1.00 35.93 95 ALA A O 1
ATOM 736 N N . ASP A 1 97 ? -9.699 75.110 73.489 1.00 39.16 96 ASP A N 1
ATOM 737 C CA . ASP A 1 97 ? -9.145 74.236 74.506 1.00 38.13 96 ASP A CA 1
ATOM 738 C C . ASP A 1 97 ? -7.670 74.169 74.343 1.00 36.90 96 ASP A C 1
ATOM 739 O O . ASP A 1 97 ? -7.131 74.807 73.451 1.00 38.76 96 ASP A O 1
ATOM 744 N N . TRP A 1 98 ? -7.018 73.401 75.212 1.00 37.47 97 TRP A N 1
ATOM 745 C CA . TRP A 1 98 ? -5.563 73.302 75.194 1.00 39.15 97 TRP A CA 1
ATOM 746 C C . TRP A 1 98 ? -4.986 72.655 73.910 1.00 39.39 97 TRP A C 1
ATOM 747 O O . TRP A 1 98 ? -3.892 73.008 73.457 1.00 40.71 97 TRP A O 1
ATOM 758 N N . TYR A 1 99 ? -5.717 71.725 73.311 1.00 39.91 98 TYR A N 1
ATOM 759 C CA . TYR A 1 99 ? -5.263 71.124 72.041 1.00 39.94 98 TYR A CA 1
ATOM 760 C C . TYR A 1 99 ? -5.235 72.188 70.942 1.00 38.39 98 TYR A C 1
ATOM 761 O O . TYR A 1 99 ? -4.307 72.216 70.146 1.00 39.17 98 TYR A O 1
ATOM 770 N N . GLU A 1 100 ? -6.210 73.088 70.912 1.00 37.65 99 GLU A N 1
ATOM 771 C CA . GLU A 1 100 ? -6.142 74.206 69.936 1.00 36.86 99 GLU A CA 1
ATOM 772 C C . GLU A 1 100 ? -4.991 75.179 70.266 1.00 36.74 99 GLU A C 1
ATOM 773 O O . GLU A 1 100 ? -4.316 75.715 69.380 1.00 37.71 99 GLU A O 1
ATOM 779 N N . SER A 1 101 ? -4.735 75.369 71.544 1.00 35.58 100 SER A N 1
ATOM 780 C CA . SER A 1 101 ? -3.591 76.156 71.966 1.00 34.47 100 SER A CA 1
ATOM 781 C C . SER A 1 101 ? -2.273 75.567 71.526 1.00 34.25 100 SER A C 1
ATOM 782 O O . SER A 1 101 ? -1.401 76.285 71.031 1.00 35.34 100 SER A O 1
ATOM 785 N N . LEU A 1 102 ? -2.136 74.263 71.720 1.00 36.27 101 LEU A N 1
ATOM 786 C CA . LEU A 1 102 ? -0.956 73.521 71.321 1.00 35.93 101 LEU A CA 1
ATOM 787 C C . LEU A 1 102 ? -0.751 73.663 69.805 1.00 38.11 101 LEU A C 1
ATOM 788 O O . LEU A 1 102 ? 0.361 73.968 69.330 1.00 39.67 101 LEU A O 1
ATOM 801 N N . LYS A 1 104 ? -2.027 75.991 67.785 1.00 36.58 103 LYS A N 1
ATOM 802 C CA . LYS A 1 104 ? -1.695 77.385 67.470 1.00 34.99 103 LYS A CA 1
ATOM 803 C C . LYS A 1 104 ? -0.199 77.645 67.704 1.00 36.89 103 LYS A C 1
ATOM 804 O O . LYS A 1 104 ? 0.476 78.249 66.850 1.00 40.20 103 LYS A O 1
ATOM 810 N N . ALA A 1 105 ? 0.333 77.176 68.832 1.00 37.09 104 ALA A N 1
ATOM 811 C CA . ALA A 1 105 ? 1.782 77.338 69.132 1.00 37.84 104 ALA A CA 1
ATOM 812 C C . ALA A 1 105 ? 2.630 76.736 68.019 1.00 39.73 104 ALA A C 1
ATOM 813 O O . ALA A 1 105 ? 3.568 77.389 67.523 1.00 41.30 104 ALA A O 1
ATOM 815 N N . TYR A 1 106 ? 2.286 75.505 67.627 1.00 39.93 105 TYR A N 1
ATOM 816 C CA . TYR A 1 106 ? 2.968 74.799 66.550 1.00 39.52 105 TYR A CA 1
ATOM 817 C C . TYR A 1 106 ? 2.903 75.562 65.216 1.00 41.67 105 TYR A C 1
ATOM 818 O O . TYR A 1 106 ? 3.931 75.747 64.565 1.00 44.64 105 TYR A O 1
ATOM 827 N N . VAL A 1 107 ? 1.693 75.946 64.795 1.00 42.55 106 VAL A N 1
ATOM 828 C CA . VAL A 1 107 ? 1.474 76.661 63.526 1.00 41.19 106 VAL A CA 1
ATOM 829 C C . VAL A 1 107 ? 2.241 77.978 63.503 1.00 44.60 106 VAL A C 1
ATOM 830 O O . VAL A 1 107 ? 2.956 78.248 62.547 1.00 49.14 106 VAL A O 1
ATOM 834 N N . ILE A 1 108 ? 2.124 78.783 64.558 1.00 46.62 107 ILE A N 1
ATOM 835 C CA . ILE A 1 108 ? 2.920 80.041 64.716 1.00 45.06 107 ILE A CA 1
ATOM 836 C C . ILE A 1 108 ? 4.448 79.800 64.788 1.00 46.49 107 ILE A C 1
ATOM 837 O O . ILE A 1 108 ? 5.228 80.585 64.291 1.00 49.36 107 ILE A O 1
ATOM 842 N N . ASP A 1 109 ? 4.878 78.711 65.392 1.00 47.33 108 ASP A N 1
ATOM 843 C CA . ASP A 1 109 ? 6.313 78.405 65.493 1.00 48.87 108 ASP A CA 1
ATOM 844 C C . ASP A 1 109 ? 6.947 78.025 64.158 1.00 48.10 108 ASP A C 1
ATOM 845 O O . ASP A 1 109 ? 8.105 78.335 63.892 1.00 47.85 108 ASP A O 1
ATOM 850 N N . THR A 1 110 ? 6.193 77.287 63.347 1.00 46.46 109 THR A N 1
ATOM 851 C CA . THR A 1 110 ? 6.719 76.699 62.128 1.00 41.08 109 THR A CA 1
ATOM 852 C C . THR A 1 110 ? 6.672 77.705 61.009 1.00 40.84 109 THR A C 1
ATOM 853 O O . THR A 1 110 ? 7.626 77.861 60.250 1.00 40.60 109 THR A O 1
ATOM 857 N N . VAL A 1 111 ? 5.576 78.430 60.928 1.00 42.23 110 VAL A N 1
ATOM 858 C CA . VAL A 1 111 ? 5.471 79.501 59.945 1.00 43.79 110 VAL A CA 1
ATOM 859 C C . VAL A 1 111 ? 6.517 80.601 60.195 1.00 44.73 110 VAL A C 1
ATOM 860 O O . VAL A 1 111 ? 7.139 81.030 59.257 1.00 45.38 110 VAL A O 1
ATOM 864 N N . SER A 1 112 ? 6.701 81.046 61.443 1.00 46.08 111 SER A N 1
ATOM 865 C CA . SER A 1 112 ? 7.712 82.057 61.756 1.00 47.37 111 SER A CA 1
ATOM 866 C C . SER A 1 112 ? 9.122 81.574 61.387 1.00 45.89 111 SER A C 1
ATOM 867 O O . SER A 1 112 ? 9.878 82.327 60.829 1.00 46.94 111 SER A O 1
ATOM 870 N N . ALA A 1 113 ? 9.469 80.327 61.689 1.00 44.70 112 ALA A N 1
ATOM 871 C CA . ALA A 1 113 ? 10.781 79.786 61.327 1.00 44.12 112 ALA A CA 1
ATOM 872 C C . ALA A 1 113 ? 11.006 79.812 59.803 1.00 46.66 112 ALA A C 1
ATOM 873 O O . ALA A 1 113 ? 12.115 80.139 59.336 1.00 47.20 112 ALA A O 1
ATOM 875 N N . ASP A 1 114 ? 9.964 79.451 59.042 1.00 48.11 113 ASP A N 1
ATOM 876 C CA . ASP A 1 114 ? 9.984 79.467 57.565 1.00 47.33 113 ASP A CA 1
ATOM 877 C C . ASP A 1 114 ? 10.224 80.862 57.056 1.00 49.30 113 ASP A C 1
ATOM 878 O O . ASP A 1 114 ? 11.048 81.084 56.150 1.00 50.15 113 ASP A O 1
ATOM 883 N N . PHE A 1 115 ? 9.469 81.800 57.616 1.00 48.87 114 PHE A N 1
ATOM 884 C CA . PHE A 1 115 ? 9.597 83.201 57.255 1.00 48.23 114 PHE A CA 1
ATOM 885 C C . PHE A 1 115 ? 11.024 83.683 57.505 1.00 49.16 114 PHE A C 1
ATOM 886 O O . PHE A 1 115 ? 11.616 84.362 56.665 1.00 47.56 114 PHE A O 1
ATOM 894 N N . TYR A 1 116 ? 11.597 83.304 58.643 1.00 49.32 115 TYR A N 1
ATOM 895 C CA . TYR A 1 116 ? 12.958 83.749 58.962 1.00 50.78 115 TYR A CA 1
ATOM 896 C C . TYR A 1 116 ? 13.980 83.221 57.964 1.00 50.98 115 TYR A C 1
ATOM 897 O O . TYR A 1 116 ? 14.854 83.964 57.548 1.00 51.29 115 TYR A O 1
ATOM 906 N N . ARG A 1 117 ? 13.858 81.959 57.565 1.00 52.85 116 ARG A N 1
ATOM 907 C CA . ARG A 1 117 ? 14.744 81.407 56.551 1.00 53.91 116 ARG A CA 1
ATOM 908 C C . ARG A 1 117 ? 14.534 82.156 55.240 1.00 53.75 116 ARG A C 1
ATOM 909 O O . ARG A 1 117 ? 15.502 82.386 54.524 1.00 55.71 116 ARG A O 1
ATOM 917 N N . ALA A 1 118 ? 13.293 82.564 54.953 1.00 53.06 117 ALA A N 1
ATOM 918 C CA . ALA A 1 118 ? 12.968 83.280 53.703 1.00 53.45 117 ALA A CA 1
ATOM 919 C C . ALA A 1 118 ? 13.605 84.669 53.626 1.00 54.15 117 ALA A C 1
ATOM 920 O O . ALA A 1 118 ? 14.299 84.994 52.669 1.00 56.02 117 ALA A O 1
ATOM 922 N N . ILE A 1 119 ? 13.366 85.488 54.640 1.00 55.47 118 ILE A N 1
ATOM 923 C CA . ILE A 1 119 ? 13.882 86.854 54.652 1.00 55.50 118 ILE A CA 1
ATOM 924 C C . ILE A 1 119 ? 15.379 86.964 54.966 1.00 56.27 118 ILE A C 1
ATOM 925 O O . ILE A 1 119 ? 15.977 88.005 54.732 1.00 54.86 118 ILE A O 1
ATOM 930 N N . SER A 1 120 ? 15.969 85.885 55.471 1.00 58.82 119 SER A N 1
ATOM 931 C CA . SER A 1 120 ? 17.388 85.856 55.833 1.00 61.05 119 SER A CA 1
ATOM 932 C C . SER A 1 120 ? 18.325 86.155 54.650 1.00 62.16 119 SER A C 1
ATOM 933 O O . SER A 1 120 ? 19.467 86.564 54.840 1.00 62.55 119 SER A O 1
ATOM 936 N N . ARG A 1 121 ? 17.813 85.971 53.440 1.00 62.82 120 ARG A N 1
ATOM 937 C CA . ARG A 1 121 ? 18.575 86.161 52.216 1.00 63.40 120 ARG A CA 1
ATOM 938 C C . ARG A 1 121 ? 18.649 87.634 51.794 1.00 60.24 120 ARG A C 1
ATOM 939 O O . ARG A 1 121 ? 19.637 88.062 51.209 1.00 60.62 120 ARG A O 1
ATOM 947 N N . TYR A 1 122 ? 17.611 88.402 52.118 1.00 57.33 121 TYR A N 1
ATOM 948 C CA . TYR A 1 122 ? 17.499 89.820 51.746 1.00 54.76 121 TYR A CA 1
ATOM 949 C C . TYR A 1 122 ? 18.080 90.825 52.745 1.00 53.01 121 TYR A C 1
ATOM 950 O O . TYR A 1 122 ? 18.182 92.008 52.434 1.00 53.33 121 TYR A O 1
ATOM 959 N N . VAL A 1 123 ? 18.462 90.368 53.933 1.00 51.52 122 VAL A N 1
ATOM 960 C CA . VAL A 1 123 ? 19.047 91.256 54.948 1.00 48.35 122 VAL A CA 1
ATOM 961 C C . VAL A 1 123 ? 20.556 91.040 55.133 1.00 46.88 122 VAL A C 1
ATOM 962 O O . VAL A 1 123 ? 21.124 90.034 54.701 1.00 46.61 122 VAL A O 1
ATOM 966 N N . ASP A 1 124 ? 21.177 92.008 55.795 1.00 46.28 123 ASP A N 1
ATOM 967 C CA . ASP A 1 124 ? 22.597 91.990 56.091 1.00 47.03 123 ASP A CA 1
ATOM 968 C C . ASP A 1 124 ? 22.962 90.873 57.071 1.00 47.20 123 ASP A C 1
ATOM 969 O O . ASP A 1 124 ? 22.095 90.304 57.719 1.00 46.20 123 ASP A O 1
ATOM 974 N N . ALA A 1 125 ? 24.262 90.585 57.158 1.00 48.33 124 ALA A N 1
ATOM 975 C CA . ALA A 1 125 ? 24.805 89.494 57.967 1.00 49.04 124 ALA A CA 1
ATOM 976 C C . ALA A 1 125 ? 24.564 89.673 59.463 1.00 48.97 124 ALA A C 1
ATOM 977 O O . ALA A 1 125 ? 24.442 88.690 60.203 1.00 46.40 124 ALA A O 1
ATOM 979 N N . GLY A 1 126 ? 24.501 90.929 59.896 1.00 49.89 125 GLY A N 1
ATOM 980 C CA . GLY A 1 126 ? 24.219 91.262 61.297 1.00 50.36 125 GLY A CA 1
ATOM 981 C C . GLY A 1 126 ? 22.762 91.076 61.681 1.00 51.59 125 GLY A C 1
ATOM 982 O O . GLY A 1 126 ? 22.469 90.673 62.808 1.00 50.56 125 GLY A O 1
ATOM 983 N N . THR A 1 127 ? 21.854 91.395 60.752 1.00 51.87 126 THR A N 1
ATOM 984 C CA . THR A 1 127 ? 20.414 91.183 60.955 1.00 52.58 126 THR A CA 1
ATOM 985 C C . THR A 1 127 ? 20.125 89.700 60.854 1.00 52.70 126 THR A C 1
ATOM 986 O O . THR A 1 127 ? 19.403 89.151 61.654 1.00 52.11 126 THR A O 1
ATOM 990 N N . ARG A 1 128 ? 20.722 89.061 59.860 1.00 54.93 127 ARG A N 1
ATOM 991 C CA . ARG A 1 128 ? 20.649 87.626 59.683 1.00 56.14 127 ARG A CA 1
ATOM 992 C C . ARG A 1 128 ? 21.103 86.918 60.964 1.00 55.94 127 ARG A C 1
ATOM 993 O O . ARG A 1 128 ? 20.553 85.894 61.344 1.00 55.81 127 ARG A O 1
ATOM 1001 N N . ASP A 1 129 ? 22.112 87.486 61.618 1.00 56.61 128 ASP A N 1
ATOM 1002 C CA . ASP A 1 129 ? 22.723 86.927 62.825 1.00 57.06 128 ASP A CA 1
ATOM 1003 C C . ASP A 1 129 ? 21.740 86.895 63.982 1.00 56.62 128 ASP A C 1
ATOM 1004 O O . ASP A 1 129 ? 21.677 85.926 64.730 1.00 56.73 128 ASP A O 1
ATOM 1009 N N . VAL A 1 130 ? 20.999 87.987 64.142 1.00 55.47 129 VAL A N 1
ATOM 1010 C CA . VAL A 1 130 ? 19.946 88.075 65.140 1.00 54.41 129 VAL A CA 1
ATOM 1011 C C . VAL A 1 130 ? 18.800 87.107 64.848 1.00 53.95 129 VAL A C 1
ATOM 1012 O O . VAL A 1 130 ? 18.184 86.582 65.765 1.00 53.62 129 VAL A O 1
ATOM 1016 N N . ILE A 1 131 ? 18.517 86.884 63.571 1.00 54.64 130 ILE A N 1
ATOM 1017 C CA . ILE A 1 131 ? 17.405 86.027 63.158 1.00 54.90 130 ILE A CA 1
ATOM 1018 C C . ILE A 1 131 ? 17.714 84.557 63.394 1.00 56.71 130 ILE A C 1
ATOM 1019 O O . ILE A 1 131 ? 16.823 83.793 63.770 1.00 56.09 130 ILE A O 1
ATOM 1024 N N . GLU A 1 132 ? 18.974 84.176 63.186 1.00 58.48 131 GLU A N 1
ATOM 1025 C CA . GLU A 1 132 ? 19.440 82.802 63.395 1.00 60.81 131 GLU A CA 1
ATOM 1026 C C . GLU A 1 132 ? 19.509 82.430 64.884 1.00 61.50 131 GLU A C 1
ATOM 1027 O O . GLU A 1 132 ? 19.411 81.252 65.237 1.00 61.29 131 GLU A O 1
ATOM 1033 N N . GLN A 1 133 ? 19.657 83.434 65.747 1.00 62.70 132 GLN A N 1
ATOM 1034 C CA . GLN A 1 133 ? 19.605 83.227 67.206 1.00 63.61 132 GLN A CA 1
ATOM 1035 C C . GLN A 1 133 ? 18.180 82.950 67.672 1.00 64.40 132 GLN A C 1
ATOM 1036 O O . GLN A 1 133 ? 17.959 82.164 68.583 1.00 65.35 132 GLN A O 1
ATOM 1042 N N . ILE A 1 134 ? 17.226 83.647 67.067 1.00 65.07 133 ILE A N 1
ATOM 1043 C CA . ILE A 1 134 ? 15.807 83.493 67.375 1.00 64.73 133 ILE A CA 1
ATOM 1044 C C . ILE A 1 134 ? 15.191 82.258 66.726 1.00 67.75 133 ILE A C 1
ATOM 1045 O O . ILE A 1 134 ? 14.183 81.731 67.201 1.00 68.91 133 ILE A O 1
ATOM 1050 N N . GLN A 1 135 ? 15.802 81.790 65.644 1.00 70.87 134 GLN A N 1
ATOM 1051 C CA . GLN A 1 135 ? 15.171 80.786 64.805 1.00 73.13 134 GLN A CA 1
ATOM 1052 C C . GLN A 1 135 ? 14.959 79.460 65.519 1.00 74.55 134 GLN A C 1
ATOM 1053 O O . GLN A 1 135 ? 15.911 78.861 66.025 1.00 74.47 134 GLN A O 1
ATOM 1059 N N . ALA A 1 136 ? 13.694 79.018 65.516 1.00 75.90 135 ALA A N 1
ATOM 1060 C CA . ALA A 1 136 ? 13.236 77.807 66.202 1.00 76.38 135 ALA A CA 1
ATOM 1061 C C . ALA A 1 136 ? 13.971 76.539 65.754 1.00 77.02 135 ALA A C 1
ATOM 1062 O O . ALA A 1 136 ? 14.023 76.234 64.554 1.00 77.60 135 ALA A O 1
ATOM 1064 N N . SER A 1 137 ? 14.535 75.806 66.717 1.00 76.61 136 SER A N 1
ATOM 1065 C CA . SER A 1 137 ? 15.238 74.549 66.415 1.00 77.11 136 SER A CA 1
ATOM 1066 C C . SER A 1 137 ? 14.289 73.493 65.849 1.00 77.45 136 SER A C 1
ATOM 1067 O O . SER A 1 137 ? 13.070 73.553 66.054 1.00 78.31 136 SER A O 1
ATOM 1069 N N . ASP A 1 138 ? 14.860 72.534 65.127 1.00 77.42 137 ASP A N 1
ATOM 1070 C CA . ASP A 1 138 ? 14.096 71.431 64.539 1.00 77.06 137 ASP A CA 1
ATOM 1071 C C . ASP A 1 138 ? 13.461 70.591 65.651 1.00 75.95 137 ASP A C 1
ATOM 1072 O O . ASP A 1 138 ? 12.303 70.161 65.547 1.00 74.63 137 ASP A O 1
ATOM 1077 N N . GLU A 1 139 ? 14.245 70.379 66.710 1.00 74.77 138 GLU A N 1
ATOM 1078 C CA . GLU A 1 139 ? 13.850 69.566 67.865 1.00 73.72 138 GLU A CA 1
ATOM 1079 C C . GLU A 1 139 ? 12.786 70.219 68.738 1.00 71.98 138 GLU A C 1
ATOM 1080 O O . GLU A 1 139 ? 11.998 69.521 69.378 1.00 72.46 138 GLU A O 1
ATOM 1082 N N . THR A 1 140 ? 12.781 71.549 68.782 1.00 69.73 139 THR A N 1
ATOM 1083 C CA . THR A 1 140 ? 11.797 72.300 69.568 1.00 68.33 139 THR A CA 1
ATOM 1084 C C . THR A 1 140 ? 10.407 72.144 68.977 1.00 66.18 139 THR A C 1
ATOM 1085 O O . THR A 1 140 ? 9.429 71.838 69.674 1.00 66.59 139 THR A O 1
ATOM 1089 N N . THR A 1 141 ? 10.343 72.396 67.676 1.00 62.94 140 THR A N 1
ATOM 1090 C CA . THR A 1 141 ? 9.139 72.250 66.890 1.00 59.56 140 THR A CA 1
ATOM 1091 C C . THR A 1 141 ? 8.643 70.798 66.909 1.00 56.70 140 THR A C 1
ATOM 1092 O O . THR A 1 141 ? 7.435 70.568 66.990 1.00 56.17 140 THR A O 1
ATOM 1096 N N . GLU A 1 142 ? 9.571 69.832 66.900 1.00 54.41 141 GLU A N 1
ATOM 1097 C CA . GLU A 1 142 ? 9.218 68.391 66.889 1.00 52.59 141 GLU A CA 1
ATOM 1098 C C . GLU A 1 142 ? 8.543 67.935 68.184 1.00 51.45 141 GLU A C 1
ATOM 1099 O O . GLU A 1 142 ? 7.735 66.987 68.175 1.00 47.72 141 GLU A O 1
ATOM 1101 N N . VAL A 1 143 ? 8.865 68.626 69.288 1.00 50.48 142 VAL A N 1
ATOM 1102 C CA . VAL A 1 143 ? 8.268 68.330 70.586 1.00 48.78 142 VAL A CA 1
ATOM 1103 C C . VAL A 1 143 ? 6.764 68.636 70.585 1.00 47.49 142 VAL A C 1
ATOM 1104 O O . VAL A 1 143 ? 5.974 67.847 71.103 1.00 47.22 142 VAL A O 1
ATOM 1108 N N . LEU A 1 144 ? 6.393 69.783 70.015 1.00 47.13 143 LEU A N 1
ATOM 1109 C CA . LEU A 1 144 ? 4.984 70.199 69.887 1.00 47.01 143 LEU A CA 1
ATOM 1110 C C . LEU A 1 144 ? 4.277 69.327 68.860 1.00 46.64 143 LEU A C 1
ATOM 1111 O O . LEU A 1 144 ? 3.157 68.878 69.093 1.00 44.62 143 LEU A O 1
ATOM 1116 N N . ARG A 1 145 ? 4.941 69.096 67.718 1.00 47.72 144 ARG A N 1
ATOM 1117 C CA . ARG A 1 145 ? 4.401 68.213 66.655 1.00 47.95 144 ARG A CA 1
ATOM 1118 C C . ARG A 1 145 ? 4.059 66.819 67.194 1.00 45.53 144 ARG A C 1
ATOM 1119 O O . ARG A 1 145 ? 2.952 66.315 66.983 1.00 45.24 144 ARG A O 1
ATOM 1127 N N . GLU A 1 146 ? 5.012 66.226 67.902 1.00 44.68 145 GLU A N 1
ATOM 1128 C CA . GLU A 1 146 ? 4.851 64.918 68.530 1.00 44.65 145 GLU A CA 1
ATOM 1129 C C . GLU A 1 146 ? 3.733 64.889 69.565 1.00 44.34 145 GLU A C 1
ATOM 1130 O O . GLU A 1 146 ? 3.002 63.893 69.660 1.00 44.55 145 GLU A O 1
ATOM 1136 N N . ARG A 1 147 ? 3.589 65.958 70.351 1.00 42.66 146 ARG A N 1
ATOM 1137 C CA . ARG A 1 147 ? 2.475 66.015 71.313 1.00 41.52 146 ARG A CA 1
ATOM 1138 C C . ARG A 1 147 ? 1.121 66.098 70.566 1.00 39.92 146 ARG A C 1
ATOM 1139 O O . ARG A 1 147 ? 0.146 65.469 70.955 1.00 41.84 146 ARG A O 1
ATOM 1147 N N . LEU A 1 148 ? 1.078 66.857 69.486 1.00 39.67 147 LEU A N 1
ATOM 1148 C CA . LEU A 1 148 ? -0.104 66.915 68.601 1.00 40.88 147 LEU A CA 1
ATOM 1149 C C . LEU A 1 148 ? -0.449 65.561 67.953 1.00 39.96 147 LEU A C 1
ATOM 1150 O O . LEU A 1 148 ? -1.593 65.151 67.963 1.00 41.66 147 LEU A O 1
ATOM 1155 N N . ARG A 1 149 ? 0.544 64.913 67.366 1.00 41.80 148 ARG A N 1
ATOM 1156 C CA . ARG A 1 149 ? 0.397 63.594 66.739 1.00 44.86 148 ARG A CA 1
ATOM 1157 C C . ARG A 1 149 ? -0.205 62.596 67.752 1.00 43.66 148 ARG A C 1
ATOM 1158 O O . ARG A 1 149 ? -1.185 61.910 67.488 1.00 44.94 148 ARG A O 1
ATOM 1166 N N . SER A 1 150 ? 0.388 62.571 68.930 1.00 43.60 149 SER A N 1
ATOM 1167 C CA . SER A 1 150 ? -0.056 61.731 70.034 1.00 42.82 149 SER A CA 1
ATOM 1168 C C . SER A 1 150 ? -1.502 61.995 70.448 1.00 42.11 149 SER A C 1
ATOM 1169 O O . SER A 1 150 ? -2.233 61.068 70.750 1.00 44.06 149 SER A O 1
ATOM 1172 N N . ALA A 1 151 ? -1.908 63.263 70.485 1.00 41.23 150 ALA A N 1
ATOM 1173 C CA . ALA A 1 151 ? -3.269 63.630 70.838 1.00 38.56 150 ALA A CA 1
ATOM 1174 C C . ALA A 1 151 ? -4.242 63.164 69.753 1.00 37.66 150 ALA A C 1
ATOM 1175 O O . ALA A 1 151 ? -5.294 62.620 70.049 1.00 40.10 150 ALA A O 1
ATOM 1177 N N . LEU A 1 152 ? -3.879 63.377 68.492 1.00 39.25 151 LEU A N 1
ATOM 1178 C CA . LEU A 1 152 ? -4.684 62.969 67.325 1.00 39.85 151 LEU A CA 1
ATOM 1179 C C . LEU A 1 152 ? -4.780 61.456 67.195 1.00 42.51 151 LEU A C 1
ATOM 1180 O O . LEU A 1 152 ? -5.775 60.932 66.697 1.00 45.48 151 LEU A O 1
ATOM 1185 N N . ALA A 1 153 ? -3.713 60.767 67.579 1.00 44.60 152 ALA A N 1
ATOM 1186 C CA . ALA A 1 153 ? -3.679 59.318 67.590 1.00 45.27 152 ALA A CA 1
ATOM 1187 C C . ALA A 1 153 ? -4.626 58.758 68.652 1.00 47.55 152 ALA A C 1
ATOM 1188 O O . ALA A 1 153 ? -5.254 57.740 68.419 1.00 48.25 152 ALA A O 1
ATOM 1190 N N . ASP A 1 154 ? -4.747 59.447 69.793 1.00 50.86 153 ASP A N 1
ATOM 1191 C CA . ASP A 1 154 ? -5.569 58.979 70.906 1.00 53.92 153 ASP A CA 1
ATOM 1192 C C . ASP A 1 154 ? -7.049 59.284 70.757 1.00 54.84 153 ASP A C 1
ATOM 1193 O O . ASP A 1 154 ? -7.870 58.504 71.240 1.00 57.29 153 ASP A O 1
ATOM 1198 N N . ASP A 1 155 ? -7.397 60.400 70.116 1.00 53.85 154 ASP A N 1
ATOM 1199 C CA . ASP A 1 155 ? -8.812 60.798 69.982 1.00 53.55 154 ASP A CA 1
ATOM 1200 C C . ASP A 1 155 ? -9.173 61.010 68.507 1.00 54.30 154 ASP A C 1
ATOM 1201 O O . ASP A 1 155 ? -8.559 61.862 67.839 1.00 54.29 154 ASP A O 1
ATOM 1206 N N . PRO A 1 156 ? -10.154 60.222 67.997 1.00 54.94 155 PRO A N 1
ATOM 1207 C CA . PRO A 1 156 ? -10.623 60.323 66.602 1.00 55.67 155 PRO A CA 1
ATOM 1208 C C . PRO A 1 156 ? -11.456 61.565 66.274 1.00 54.83 155 PRO A C 1
ATOM 1209 O O . PRO A 1 156 ? -11.409 62.042 65.148 1.00 57.35 155 PRO A O 1
ATOM 1213 N N . ARG A 1 157 ? -12.219 62.077 67.231 1.00 53.59 156 ARG A N 1
ATOM 1214 C CA . ARG A 1 157 ? -13.027 63.292 67.025 1.00 53.78 156 ARG A CA 1
ATOM 1215 C C . ARG A 1 157 ? -12.178 64.573 66.891 1.00 49.61 156 ARG A C 1
ATOM 1216 O O . ARG A 1 157 ? -12.665 65.619 66.432 1.00 49.06 156 ARG A O 1
ATOM 1224 N N . LEU A 1 158 ? -10.913 64.473 67.302 1.00 45.44 157 LEU A N 1
ATOM 1225 C CA . LEU A 1 158 ? -10.007 65.604 67.374 1.00 42.91 157 LEU A CA 1
ATOM 1226 C C . LEU A 1 158 ? -9.535 66.132 66.003 1.00 41.49 157 LEU A C 1
ATOM 1227 O O . LEU A 1 158 ? -9.510 67.341 65.785 1.00 40.58 157 LEU A O 1
ATOM 1232 N N . ALA A 1 159 ? -9.181 65.219 65.096 1.00 40.40 158 ALA A N 1
ATOM 1233 C CA . ALA A 1 159 ? -8.636 65.558 63.798 1.00 41.78 158 ALA A CA 1
ATOM 1234 C C . ALA A 1 159 ? -9.467 66.565 63.013 1.00 41.84 158 ALA A C 1
ATOM 1235 O O . ALA A 1 159 ? -8.959 67.585 62.540 1.00 41.70 158 ALA A O 1
ATOM 1237 N N . SER A 1 160 ? -10.743 66.270 62.870 1.00 42.70 159 SER A N 1
ATOM 1238 C CA . SER A 1 160 ? -11.644 67.140 62.112 1.00 45.17 159 SER A CA 1
ATOM 1239 C C . SER A 1 160 ? -11.718 68.556 62.695 1.00 43.55 159 SER A C 1
ATOM 1240 O O . SER A 1 160 ? -11.716 69.528 61.950 1.00 43.51 159 SER A O 1
ATOM 1243 N N . ARG A 1 161 ? -11.775 68.657 64.026 1.00 42.59 160 ARG A N 1
ATOM 1244 C CA . ARG A 1 161 ? -11.785 69.952 64.715 1.00 41.73 160 ARG A CA 1
ATOM 1245 C C . ARG A 1 161 ? -10.452 70.711 64.561 1.00 40.53 160 ARG A C 1
ATOM 1246 O O . ARG A 1 161 ? -10.471 71.906 64.319 1.00 40.61 160 ARG A O 1
ATOM 1254 N N . LEU A 1 162 ? -9.306 70.037 64.706 1.00 39.55 161 LEU A N 1
ATOM 1255 C CA . LEU A 1 162 ? -8.008 70.728 64.516 1.00 40.88 161 LEU A CA 1
ATOM 1256 C C . LEU A 1 162 ? -7.681 71.066 63.052 1.00 40.74 161 LEU A C 1
ATOM 1257 O O . LEU A 1 162 ? -6.896 71.990 62.797 1.00 40.61 161 LEU A O 1
ATOM 1262 N N . ALA A 1 163 ? -8.271 70.323 62.106 1.00 40.90 162 ALA A N 1
ATOM 1263 C CA . ALA A 1 163 ? -8.088 70.586 60.670 1.00 40.27 162 ALA A CA 1
ATOM 1264 C C . ALA A 1 163 ? -8.745 71.909 60.325 1.00 39.45 162 ALA A C 1
ATOM 1265 O O . ALA A 1 163 ? -8.202 72.712 59.586 1.00 41.19 162 ALA A O 1
ATOM 1267 N N . LEU A 1 164 ? -9.934 72.116 60.863 1.00 39.43 163 LEU A N 1
ATOM 1268 C CA . LEU A 1 164 ? -10.655 73.364 60.696 1.00 39.85 163 LEU A CA 1
ATOM 1269 C C . LEU A 1 164 ? -9.854 74.511 61.277 1.00 36.93 163 LEU A C 1
ATOM 1270 O O . LEU A 1 164 ? -9.637 75.506 60.641 1.00 37.61 163 LEU A O 1
ATOM 1275 N N . TRP A 1 165 ? -9.461 74.344 62.527 1.00 38.64 164 TRP A N 1
ATOM 1276 C CA . TRP A 1 165 ? -8.657 75.274 63.289 1.00 36.44 164 TRP A CA 1
ATOM 1277 C C . TRP A 1 165 ? -7.350 75.640 62.552 1.00 38.20 164 TRP A C 1
ATOM 1278 O O . TRP A 1 165 ? -6.982 76.844 62.435 1.00 36.65 164 TRP A O 1
ATOM 1289 N N . GLY A 1 166 ? -6.647 74.602 62.068 1.00 36.04 165 GLY A N 1
ATOM 1290 C CA . GLY A 1 166 ? -5.469 74.793 61.219 1.00 36.82 165 GLY A CA 1
ATOM 1291 C C . GLY A 1 166 ? -5.740 75.718 60.052 1.00 37.04 165 GLY A C 1
ATOM 1292 O O . GLY A 1 166 ? -4.953 76.637 59.774 1.00 35.90 165 GLY A O 1
ATOM 1293 N N . ARG A 1 167 ? -6.864 75.481 59.370 1.00 38.25 166 ARG A N 1
ATOM 1294 C CA . ARG A 1 167 ? -7.257 76.312 58.224 1.00 39.30 166 ARG A CA 1
ATOM 1295 C C . ARG A 1 167 ? -7.593 77.722 58.636 1.00 41.16 166 ARG A C 1
ATOM 1296 O O . ARG A 1 167 ? -7.268 78.661 57.899 1.00 43.52 166 ARG A O 1
ATOM 1304 N N . ARG A 1 168 ? -8.212 77.871 59.813 1.00 39.02 167 ARG A N 1
ATOM 1305 C CA . ARG A 1 168 ? -8.556 79.181 60.371 1.00 39.82 167 ARG A CA 1
ATOM 1306 C C . ARG A 1 168 ? -7.319 79.986 60.736 1.00 37.24 167 ARG A C 1
ATOM 1307 O O . ARG A 1 168 ? -7.261 81.166 60.446 1.00 37.40 167 ARG A O 1
ATOM 1315 N N . LEU A 1 169 ? -6.361 79.355 61.410 1.00 36.51 168 LEU A N 1
ATOM 1316 C CA . LEU A 1 169 ? -5.103 80.005 61.773 1.00 37.05 168 LEU A CA 1
ATOM 1317 C C . LEU A 1 169 ? -4.372 80.529 60.501 1.00 39.63 168 LEU A C 1
ATOM 1318 O O . LEU A 1 169 ? -3.875 81.665 60.469 1.00 40.46 168 LEU A O 1
ATOM 1323 N N . LEU A 1 170 ? -4.346 79.727 59.445 1.00 40.81 169 LEU A N 1
ATOM 1324 C CA . LEU A 1 170 ? -3.715 80.151 58.197 1.00 42.61 169 LEU A CA 1
ATOM 1325 C C . LEU A 1 170 ? -4.420 81.372 57.610 1.00 43.13 169 LEU A C 1
ATOM 1326 O O . LEU A 1 170 ? -3.772 82.379 57.326 1.00 44.55 169 LEU A O 1
ATOM 1331 N N . GLY A 1 171 ? -5.737 81.272 57.435 1.00 42.03 170 GLY A N 1
ATOM 1332 C CA . GLY A 1 171 ? -6.549 82.379 56.947 1.00 41.77 170 GLY A CA 1
ATOM 1333 C C . GLY A 1 171 ? -6.360 83.689 57.702 1.00 42.52 170 GLY A C 1
ATOM 1334 O O . GLY A 1 171 ? -6.138 84.740 57.099 1.00 41.19 170 GLY A O 1
ATOM 1335 N N . GLU A 1 172 ? -6.424 83.633 59.030 1.00 43.00 171 GLU A N 1
ATOM 1336 C CA . GLU A 1 172 ? -6.282 84.841 59.829 1.00 42.73 171 GLU A CA 1
ATOM 1337 C C . GLU A 1 172 ? -4.881 85.435 59.755 1.00 42.70 171 GLU A C 1
ATOM 1338 O O . GLU A 1 172 ? -4.730 86.665 59.775 1.00 41.30 171 GLU A O 1
ATOM 1344 N N . ALA A 1 173 ? -3.861 84.577 59.683 1.00 45.37 172 ALA A N 1
ATOM 1345 C CA . ALA A 1 173 ? -2.449 85.038 59.573 1.00 46.41 172 ALA A CA 1
ATOM 1346 C C . ALA A 1 173 ? -2.149 85.624 58.191 1.00 48.33 172 ALA A C 1
ATOM 1347 O O . ALA A 1 173 ? -1.415 86.602 58.077 1.00 52.04 172 ALA A O 1
ATOM 1349 N N . LEU A 1 174 ? -2.714 85.021 57.149 1.00 49.36 173 LEU A N 1
ATOM 1350 C CA . LEU A 1 174 ? -2.671 85.580 55.789 1.00 50.56 173 LEU A CA 1
ATOM 1351 C C . LEU A 1 174 ? -3.394 86.949 55.682 1.00 48.44 173 LEU A C 1
ATOM 1352 O O . LEU A 1 174 ? -2.902 87.860 55.035 1.00 46.96 173 LEU A O 1
ATOM 1357 N N . THR A 1 175 ? -4.560 87.074 56.309 1.00 48.47 174 THR A N 1
ATOM 1358 C CA . THR A 1 175 ? -5.313 88.331 56.331 1.00 48.38 174 THR A CA 1
ATOM 1359 C C . THR A 1 175 ? -4.517 89.466 56.975 1.00 50.26 174 THR A C 1
ATOM 1360 O O . THR A 1 175 ? -4.524 90.598 56.482 1.00 51.63 174 THR A O 1
ATOM 1364 N N . GLN A 1 176 ? -3.801 89.158 58.053 1.00 52.21 175 GLN A N 1
ATOM 1365 C CA . GLN A 1 176 ? -3.020 90.179 58.750 1.00 53.49 175 GLN A CA 1
ATOM 1366 C C . GLN A 1 176 ? -1.693 90.476 58.070 1.00 52.98 175 GLN A C 1
ATOM 1367 O O . GLN A 1 176 ? -1.231 91.604 58.122 1.00 52.06 175 GLN A O 1
ATOM 1373 N N . ALA A 1 177 ? -1.104 89.469 57.433 1.00 54.21 176 ALA A N 1
ATOM 1374 C CA . ALA A 1 177 ? 0.094 89.652 56.622 1.00 54.97 176 ALA A CA 1
ATOM 1375 C C . ALA A 1 177 ? -0.166 90.641 55.497 1.00 55.98 176 ALA A C 1
ATOM 1376 O O . ALA A 1 177 ? 0.673 91.486 55.211 1.00 56.39 176 ALA A O 1
ATOM 1378 N N . GLN A 1 178 ? -1.338 90.535 54.873 1.00 58.38 177 GLN A N 1
ATOM 1379 C CA . GLN A 1 178 ? -1.721 91.416 53.766 1.00 59.42 177 GLN A CA 1
ATOM 1380 C C . GLN A 1 178 ? -2.099 92.821 54.250 1.00 59.50 177 GLN A C 1
ATOM 1381 O O . GLN A 1 178 ? -1.746 93.805 53.592 1.00 59.49 177 GLN A O 1
ATOM 1387 N N . ARG A 1 179 ? -2.807 92.909 55.381 1.00 59.80 178 ARG A N 1
ATOM 1388 C CA . ARG A 1 179 ? -3.114 94.198 56.010 1.00 61.38 178 ARG A CA 1
ATOM 1389 C C . ARG A 1 179 ? -1.819 94.936 56.378 1.00 63.15 178 ARG A C 1
ATOM 1390 O O . ARG A 1 179 ? -1.720 96.147 56.191 1.00 62.73 178 ARG A O 1
ATOM 1398 N N . VAL A 1 180 ? -0.837 94.211 56.909 1.00 64.62 179 VAL A N 1
ATOM 1399 C CA . VAL A 1 180 ? 0.440 94.825 57.253 1.00 66.35 179 VAL A CA 1
ATOM 1400 C C . VAL A 1 180 ? 1.190 95.306 55.998 1.00 68.07 179 VAL A C 1
ATOM 1401 O O . VAL A 1 180 ? 1.793 96.372 56.020 1.00 68.85 179 VAL A O 1
ATOM 1405 N N . SER A 1 181 ? 1.146 94.543 54.909 1.00 69.25 180 SER A N 1
ATOM 1406 C CA . SER A 1 181 ? 1.808 94.982 53.666 1.00 70.44 180 SER A CA 1
ATOM 1407 C C . SER A 1 181 ? 1.078 96.151 52.985 1.00 70.49 180 SER A C 1
ATOM 1408 O O . SER A 1 181 ? 1.710 96.971 52.322 1.00 70.45 180 SER A O 1
ATOM 1411 N N . TYR A 1 182 ? -0.237 96.234 53.161 1.00 70.12 181 TYR A N 1
ATOM 1412 C CA . TYR A 1 182 ? -0.989 97.379 52.669 1.00 70.64 181 TYR A CA 1
ATOM 1413 C C . TYR A 1 182 ? -0.778 98.574 53.603 1.00 71.40 181 TYR A C 1
ATOM 1414 O O . TYR A 1 182 ? -0.140 99.551 53.219 1.00 71.99 181 TYR A O 1
ATOM 1416 N N . GLU A 1 183 ? -1.287 98.458 54.834 1.00 72.41 182 GLU A N 1
ATOM 1417 C CA . GLU A 1 183 ? -1.339 99.563 55.821 1.00 72.76 182 GLU A CA 1
ATOM 1418 C C . GLU A 1 183 ? -0.013 100.207 56.263 1.00 73.05 182 GLU A C 1
ATOM 1419 O O . GLU A 1 183 ? 0.016 101.407 56.559 1.00 73.76 182 GLU A O 1
ATOM 1425 N N . HIS A 1 184 ? 1.067 99.428 56.311 1.00 72.28 183 HIS A N 1
ATOM 1426 C CA . HIS A 1 184 ? 2.367 99.916 56.804 1.00 70.59 183 HIS A CA 1
ATOM 1427 C C . HIS A 1 184 ? 3.480 99.023 56.276 1.00 65.94 183 HIS A C 1
ATOM 1428 O O . HIS A 1 184 ? 4.018 98.201 57.021 1.00 65.63 183 HIS A O 1
ATOM 1435 N N . ALA A 1 185 ? 3.830 99.185 55.002 1.00 61.75 184 ALA A N 1
ATOM 1436 C CA . ALA A 1 185 ? 4.848 98.332 54.393 1.00 60.02 184 ALA A CA 1
ATOM 1437 C C . ALA A 1 185 ? 6.299 98.765 54.628 1.00 60.31 184 ALA A C 1
ATOM 1438 O O . ALA A 1 185 ? 6.643 99.957 54.620 1.00 62.26 184 ALA A O 1
ATOM 1440 N N . PHE A 1 186 ? 7.120 97.730 54.832 1.00 58.70 185 PHE A N 1
ATOM 1441 C CA . PHE A 1 186 ? 8.597 97.763 54.942 1.00 54.91 185 PHE A CA 1
ATOM 1442 C C . PHE A 1 186 ? 9.166 96.510 54.234 1.00 52.64 185 PHE A C 1
ATOM 1443 O O . PHE A 1 186 ? 10.297 96.515 53.778 1.00 52.44 185 PHE A O 1
ATOM 1451 N N . LEU A 1 187 ? 8.363 95.442 54.174 1.00 51.55 186 LEU A N 1
ATOM 1452 C CA . LEU A 1 187 ? 8.710 94.153 53.553 1.00 52.07 186 LEU A CA 1
ATOM 1453 C C . LEU A 1 187 ? 9.073 94.205 52.071 1.00 52.62 186 LEU A C 1
ATOM 1454 O O . LEU A 1 187 ? 10.060 93.611 51.653 1.00 50.37 186 LEU A O 1
ATOM 1459 N N . GLY A 1 188 ? 8.253 94.888 51.280 1.00 54.10 187 GLY A N 1
ATOM 1460 C CA . GLY A 1 188 ? 8.518 95.047 49.856 1.00 54.56 187 GLY A CA 1
ATOM 1461 C C . GLY A 1 188 ? 9.781 95.838 49.583 1.00 56.08 187 GLY A C 1
ATOM 1462 O O . GLY A 1 188 ? 10.392 95.697 48.516 1.00 56.04 187 GLY A O 1
ATOM 1463 N N . SER A 1 189 ? 10.165 96.680 50.542 1.00 56.98 188 SER A N 1
ATOM 1464 C CA . SER A 1 189 ? 11.380 97.486 50.430 1.00 56.97 188 SER A CA 1
ATOM 1465 C C . SER A 1 189 ? 12.600 96.681 50.841 1.00 57.37 188 SER A C 1
ATOM 1466 O O . SER A 1 189 ? 13.702 96.980 50.402 1.00 58.39 188 SER A O 1
ATOM 1469 N N . LEU A 1 190 ? 12.408 95.668 51.686 1.00 57.58 189 LEU A N 1
ATOM 1470 C CA . LEU A 1 190 ? 13.486 94.733 52.035 1.00 57.47 189 LEU A CA 1
ATOM 1471 C C . LEU A 1 190 ? 13.615 93.588 51.014 1.00 59.27 189 LEU A C 1
ATOM 1472 O O . LEU A 1 190 ? 14.695 93.041 50.834 1.00 61.56 189 LEU A O 1
ATOM 1477 N N . ILE A 1 191 ? 12.520 93.223 50.350 1.00 60.76 190 ILE A N 1
ATOM 1478 C CA . ILE A 1 191 ? 12.509 92.065 49.445 1.00 61.34 190 ILE A CA 1
ATOM 1479 C C . ILE A 1 191 ? 12.974 92.472 48.057 1.00 61.48 190 ILE A C 1
ATOM 1480 O O . ILE A 1 191 ? 12.343 93.307 47.407 1.00 63.45 190 ILE A O 1
ATOM 1485 N N . ALA A 1 197 ? 4.974 98.698 44.448 1.00 62.20 196 ALA A N 1
ATOM 1486 C CA . ALA A 1 197 ? 3.822 97.875 44.064 1.00 61.28 196 ALA A CA 1
ATOM 1487 C C . ALA A 1 197 ? 4.230 96.515 43.456 1.00 61.11 196 ALA A C 1
ATOM 1488 O O . ALA A 1 197 ? 3.632 95.479 43.765 1.00 62.55 196 ALA A O 1
ATOM 1490 N N . ALA A 1 198 ? 5.240 96.531 42.588 1.00 59.96 197 ALA A N 1
ATOM 1491 C CA . ALA A 1 198 ? 5.782 95.315 41.967 1.00 58.13 197 ALA A CA 1
ATOM 1492 C C . ALA A 1 198 ? 6.564 94.495 42.990 1.00 57.61 197 ALA A C 1
ATOM 1493 O O . ALA A 1 198 ? 6.712 93.273 42.825 1.00 54.91 197 ALA A O 1
ATOM 1495 N N . ALA A 1 199 ? 7.088 95.187 44.016 1.00 57.56 198 ALA A N 1
ATOM 1496 C CA . ALA A 1 199 ? 7.803 94.559 45.142 1.00 57.64 198 ALA A CA 1
ATOM 1497 C C . ALA A 1 199 ? 6.819 93.903 46.128 1.00 58.18 198 ALA A C 1
ATOM 1498 O O . ALA A 1 199 ? 7.159 92.919 46.803 1.00 57.40 198 ALA A O 1
ATOM 1500 N N . LYS A 1 200 ? 5.610 94.467 46.208 1.00 58.41 199 LYS A N 1
ATOM 1501 C CA . LYS A 1 200 ? 4.525 93.900 47.008 1.00 58.04 199 LYS A CA 1
ATOM 1502 C C . LYS A 1 200 ? 4.191 92.512 46.455 1.00 57.83 199 LYS A C 1
ATOM 1503 O O . LYS A 1 200 ? 3.840 91.597 47.212 1.00 58.84 199 LYS A O 1
ATOM 1509 N N . GLU A 1 201 ? 4.297 92.357 45.134 1.00 55.82 200 GLU A N 1
ATOM 1510 C CA . GLU A 1 201 ? 4.004 91.077 44.519 1.00 55.52 200 GLU A CA 1
ATOM 1511 C C . GLU A 1 201 ? 5.056 90.026 44.852 1.00 56.27 200 GLU A C 1
ATOM 1512 O O . GLU A 1 201 ? 4.724 88.838 44.962 1.00 58.63 200 GLU A O 1
ATOM 1518 N N . LEU A 1 202 ? 6.313 90.446 45.015 1.00 55.44 201 LEU A N 1
ATOM 1519 C CA . LEU A 1 202 ? 7.367 89.522 45.449 1.00 53.60 201 LEU A CA 1
ATOM 1520 C C . LEU A 1 202 ? 7.035 89.047 46.876 1.00 51.83 201 LEU A C 1
ATOM 1521 O O . LEU A 1 202 ? 7.252 87.878 47.232 1.00 49.62 201 LEU A O 1
ATOM 1523 N N . VAL A 1 203 ? 6.500 89.966 47.678 1.00 49.83 202 VAL A N 1
ATOM 1524 C CA . VAL A 1 203 ? 6.108 89.660 49.049 1.00 49.64 202 VAL A CA 1
ATOM 1525 C C . VAL A 1 203 ? 5.018 88.581 49.032 1.00 50.63 202 VAL A C 1
ATOM 1526 O O . VAL A 1 203 ? 5.036 87.679 49.863 1.00 50.40 202 VAL A O 1
ATOM 1530 N N . SER A 1 204 ? 4.099 88.651 48.067 1.00 51.12 203 SER A N 1
ATOM 1531 C CA . SER A 1 204 ? 3.037 87.635 47.940 1.00 51.48 203 SER A CA 1
ATOM 1532 C C . SER A 1 204 ? 3.590 86.259 47.595 1.00 49.55 203 SER A C 1
ATOM 1533 O O . SER A 1 204 ? 3.103 85.257 48.091 1.00 50.57 203 SER A O 1
ATOM 1536 N N . GLY A 1 205 ? 4.604 86.211 46.750 1.00 48.65 204 GLY A N 1
ATOM 1537 C CA . GLY A 1 205 ? 5.281 84.957 46.454 1.00 49.32 204 GLY A CA 1
ATOM 1538 C C . GLY A 1 205 ? 5.877 84.302 47.693 1.00 49.52 204 GLY A C 1
ATOM 1539 O O . GLY A 1 205 ? 5.858 83.075 47.826 1.00 49.61 204 GLY A O 1
ATOM 1540 N N . LEU A 1 206 ? 6.405 85.123 48.601 1.00 49.99 205 LEU A N 1
ATOM 1541 C CA . LEU A 1 206 ? 6.989 84.641 49.853 1.00 49.68 205 LEU A CA 1
ATOM 1542 C C . LEU A 1 206 ? 5.893 84.083 50.749 1.00 48.11 205 LEU A C 1
ATOM 1543 O O . LEU A 1 206 ? 6.033 82.989 51.290 1.00 47.57 205 LEU A O 1
ATOM 1548 N N . ILE A 1 207 ? 4.809 84.851 50.876 1.00 47.32 206 ILE A N 1
ATOM 1549 C CA . ILE A 1 207 ? 3.644 84.496 51.680 1.00 47.06 206 ILE A CA 1
ATOM 1550 C C . ILE A 1 207 ? 2.983 83.184 51.224 1.00 48.76 206 ILE A C 1
ATOM 1551 O O . ILE A 1 207 ? 2.550 82.367 52.052 1.00 49.19 206 ILE A O 1
ATOM 1556 N N . ALA A 1 208 ? 2.909 82.996 49.907 1.00 48.00 207 ALA A N 1
ATOM 1557 C CA . ALA A 1 208 ? 2.344 81.791 49.328 1.00 47.30 207 ALA A CA 1
ATOM 1558 C C . ALA A 1 208 ? 3.238 80.573 49.620 1.00 48.37 207 ALA A C 1
ATOM 1559 O O . ALA A 1 208 ? 2.736 79.454 49.854 1.00 49.62 207 ALA A O 1
ATOM 1561 N N . GLY A 1 209 ? 4.553 80.786 49.589 1.00 46.40 208 GLY A N 1
ATOM 1562 C CA . GLY A 1 209 ? 5.511 79.746 49.926 1.00 45.09 208 GLY A CA 1
ATOM 1563 C C . GLY A 1 209 ? 5.298 79.246 51.341 1.00 44.21 208 GLY A C 1
ATOM 1564 O O . GLY A 1 209 ? 5.383 78.034 51.585 1.00 42.92 208 GLY A O 1
ATOM 1565 N N . LEU A 1 210 ? 5.023 80.181 52.259 1.00 43.14 209 LEU A N 1
ATOM 1566 C CA . LEU A 1 210 ? 4.721 79.862 53.672 1.00 44.62 209 LEU A CA 1
ATOM 1567 C C . LEU A 1 210 ? 3.429 79.060 53.765 1.00 43.25 209 LEU A C 1
ATOM 1568 O O . LEU A 1 210 ? 3.386 78.045 54.439 1.00 43.65 209 LEU A O 1
ATOM 1573 N N . ALA A 1 211 ? 2.384 79.530 53.083 1.00 42.76 210 ALA A N 1
ATOM 1574 C CA . ALA A 1 211 ? 1.110 78.820 53.019 1.00 40.89 210 ALA A CA 1
ATOM 1575 C C . ALA A 1 211 ? 1.308 77.367 52.567 1.00 42.26 210 ALA A C 1
ATOM 1576 O O . ALA A 1 211 ? 0.745 76.419 53.148 1.00 42.47 210 ALA A O 1
ATOM 1578 N N . GLU A 1 212 ? 2.127 77.191 51.535 1.00 41.78 211 GLU A N 1
ATOM 1579 C CA . GLU A 1 212 ? 2.361 75.864 50.958 1.00 42.04 211 GLU A CA 1
ATOM 1580 C C . GLU A 1 212 ? 3.068 74.910 51.949 1.00 40.86 211 GLU A C 1
ATOM 1581 O O . GLU A 1 212 ? 2.697 73.750 52.043 1.00 39.53 211 GLU A O 1
ATOM 1587 N N . LYS A 1 213 ? 4.037 75.408 52.725 1.00 40.23 212 LYS A N 1
ATOM 1588 C CA . LYS A 1 213 ? 4.752 74.567 53.694 1.00 39.47 212 LYS A CA 1
ATOM 1589 C C . LYS A 1 213 ? 3.860 74.228 54.874 1.00 39.02 212 LYS A C 1
ATOM 1590 O O . LYS A 1 213 ? 3.968 73.138 55.430 1.00 39.68 212 LYS A O 1
ATOM 1596 N N . HIS A 1 214 ? 2.983 75.160 55.250 1.00 37.03 213 HIS A N 1
ATOM 1597 C CA . HIS A 1 214 ? 2.000 74.939 56.328 1.00 36.05 213 HIS A CA 1
ATOM 1598 C C . HIS A 1 214 ? 1.089 73.778 55.965 1.00 36.39 213 HIS A C 1
ATOM 1599 O O . HIS A 1 214 ? 0.760 72.953 56.801 1.00 36.00 213 HIS A O 1
ATOM 1606 N N . SER A 1 215 ? 0.686 73.754 54.703 1.00 36.88 214 SER A N 1
ATOM 1607 C CA . SER A 1 215 ? -0.218 72.768 54.183 1.00 39.19 214 SER A CA 1
ATOM 1608 C C . SER A 1 215 ? 0.411 71.366 54.132 1.00 39.80 214 SER A C 1
ATOM 1609 O O . SER A 1 215 ? -0.257 70.391 54.427 1.00 39.66 214 SER A O 1
ATOM 1612 N N . LYS A 1 216 ? 1.683 71.266 53.748 1.00 41.27 215 LYS A N 1
ATOM 1613 C CA . LYS A 1 216 ? 2.408 69.991 53.805 1.00 40.72 215 LYS A CA 1
ATOM 1614 C C . LYS A 1 216 ? 2.459 69.492 55.238 1.00 39.91 215 LYS A C 1
ATOM 1615 O O . LYS A 1 216 ? 2.274 68.301 55.489 1.00 41.04 215 LYS A O 1
ATOM 1618 N N . ARG A 1 217 ? 2.684 70.401 56.178 1.00 39.29 216 ARG A N 1
ATOM 1619 C CA . ARG A 1 217 ? 2.731 70.038 57.593 1.00 40.04 216 ARG A CA 1
ATOM 1620 C C . ARG A 1 217 ? 1.399 69.552 58.152 1.00 41.12 216 ARG A C 1
ATOM 1621 O O . ARG A 1 217 ? 1.397 68.699 59.036 1.00 41.78 216 ARG A O 1
ATOM 1637 N N . THR A 1 219 ? -1.004 67.958 56.403 1.00 40.67 218 THR A N 1
ATOM 1638 C CA . THR A 1 219 ? -1.136 66.625 55.829 1.00 41.55 218 THR A CA 1
ATOM 1639 C C . THR A 1 219 ? -0.346 65.588 56.653 1.00 42.88 218 THR A C 1
ATOM 1640 O O . THR A 1 219 ? -0.791 64.461 56.851 1.00 41.40 218 THR A O 1
ATOM 1644 N N . GLN A 1 220 ? 0.830 65.987 57.128 1.00 44.39 219 GLN A N 1
ATOM 1645 C CA . GLN A 1 220 ? 1.658 65.121 57.938 1.00 45.69 219 GLN A CA 1
ATOM 1646 C C . GLN A 1 220 ? 1.135 64.934 59.354 1.00 45.65 219 GLN A C 1
ATOM 1647 O O . GLN A 1 220 ? 1.642 64.103 60.090 1.00 48.40 219 GLN A O 1
ATOM 1653 N N . LEU A 1 221 ? 0.132 65.705 59.742 1.00 45.99 220 LEU A N 1
ATOM 1654 C CA . LEU A 1 221 ? -0.623 65.432 60.966 1.00 46.46 220 LEU A CA 1
ATOM 1655 C C . LEU A 1 221 ? -1.929 64.682 60.619 1.00 46.26 220 LEU A C 1
ATOM 1656 O O . LEU A 1 221 ? -2.788 64.456 61.477 1.00 46.05 220 LEU A O 1
ATOM 1661 N N . GLY A 1 222 ? -2.054 64.262 59.363 1.00 46.09 221 GLY A N 1
ATOM 1662 C CA . GLY A 1 222 ? -3.244 63.556 58.898 1.00 46.22 221 GLY A CA 1
ATOM 1663 C C . GLY A 1 222 ? -4.456 64.466 58.858 1.00 47.75 221 GLY A C 1
ATOM 1664 O O . GLY A 1 222 ? -5.585 63.996 58.992 1.00 47.24 221 GLY A O 1
ATOM 1665 N N . LEU A 1 223 ? -4.221 65.777 58.702 1.00 48.99 222 LEU A N 1
ATOM 1666 C CA . LEU A 1 223 ? -5.308 66.768 58.614 1.00 48.89 222 LEU A CA 1
ATOM 1667 C C . LEU A 1 223 ? -5.502 67.155 57.140 1.00 51.52 222 LEU A C 1
ATOM 1668 O O . LEU A 1 223 ? -4.592 66.994 56.332 1.00 52.95 222 LEU A O 1
ATOM 1673 N N . THR A 1 224 ? -6.695 67.593 56.753 1.00 54.72 223 THR A N 1
ATOM 1674 C CA . THR A 1 224 ? -6.885 68.106 55.385 1.00 56.37 223 THR A CA 1
ATOM 1675 C C . THR A 1 224 ? -6.664 69.634 55.436 1.00 57.73 223 THR A C 1
ATOM 1676 O O . THR A 1 224 ? -6.252 70.201 56.474 1.00 56.03 223 THR A O 1
ATOM 1678 N N . SER B 1 5 ? 21.197 56.802 109.723 1.00 62.56 4 SER B N 1
ATOM 1679 C CA . SER B 1 5 ? 20.864 55.504 109.058 1.00 62.85 4 SER B CA 1
ATOM 1680 C C . SER B 1 5 ? 20.313 55.738 107.654 1.00 63.45 4 SER B C 1
ATOM 1681 O O . SER B 1 5 ? 19.745 56.804 107.397 1.00 65.45 4 SER B O 1
ATOM 1684 N N . PRO B 1 6 ? 20.454 54.743 106.745 1.00 62.25 5 PRO B N 1
ATOM 1685 C CA . PRO B 1 6 ? 19.852 54.837 105.400 1.00 60.98 5 PRO B CA 1
ATOM 1686 C C . PRO B 1 6 ? 18.326 54.995 105.436 1.00 60.07 5 PRO B C 1
ATOM 1687 O O . PRO B 1 6 ? 17.740 55.473 104.460 1.00 60.65 5 PRO B O 1
ATOM 1691 N N . ALA B 1 7 ? 17.709 54.580 106.548 1.00 57.99 6 ALA B N 1
ATOM 1692 C CA . ALA B 1 7 ? 16.275 54.703 106.765 1.00 56.10 6 ALA B CA 1
ATOM 1693 C C . ALA B 1 7 ? 15.884 56.144 107.057 1.00 55.29 6 ALA B C 1
ATOM 1694 O O . ALA B 1 7 ? 14.955 56.671 106.433 1.00 57.48 6 ALA B O 1
ATOM 1696 N N . ASP B 1 8 ? 16.577 56.779 108.006 1.00 53.63 7 ASP B N 1
ATOM 1697 C CA . ASP B 1 8 ? 16.291 58.187 108.372 1.00 52.35 7 ASP B CA 1
ATOM 1698 C C . ASP B 1 8 ? 16.600 59.153 107.242 1.00 48.78 7 ASP B C 1
ATOM 1699 O O . ASP B 1 8 ? 15.962 60.186 107.118 1.00 46.71 7 ASP B O 1
ATOM 1704 N N . THR B 1 9 ? 17.611 58.800 106.455 1.00 46.60 8 THR B N 1
ATOM 1705 C CA . THR B 1 9 ? 17.976 59.503 105.236 1.00 44.67 8 THR B CA 1
ATOM 1706 C C . THR B 1 9 ? 16.801 59.487 104.270 1.00 43.25 8 THR B C 1
ATOM 1707 O O . THR B 1 9 ? 16.388 60.533 103.776 1.00 43.98 8 THR B O 1
ATOM 1711 N N . ALA B 1 10 ? 16.274 58.288 104.020 1.00 42.07 9 ALA B N 1
ATOM 1712 C CA . ALA B 1 10 ? 15.123 58.066 103.131 1.00 40.32 9 ALA B CA 1
ATOM 1713 C C . ALA B 1 10 ? 13.934 58.885 103.584 1.00 38.71 9 ALA B C 1
ATOM 1714 O O . ALA B 1 10 ? 13.279 59.544 102.769 1.00 39.28 9 ALA B O 1
ATOM 1716 N N . ARG B 1 11 ? 13.680 58.859 104.892 1.00 37.67 10 ARG B N 1
ATOM 1717 C CA . ARG B 1 11 ? 12.588 59.644 105.497 1.00 36.64 10 ARG B CA 1
ATOM 1718 C C . ARG B 1 11 ? 12.745 61.139 105.253 1.00 35.65 10 ARG B C 1
ATOM 1719 O O . ARG B 1 11 ? 11.790 61.827 104.857 1.00 32.94 10 ARG B O 1
ATOM 1721 N N . TYR B 1 12 ? 13.962 61.635 105.495 1.00 37.80 11 TYR B N 1
ATOM 1722 C CA . TYR B 1 12 ? 14.316 63.060 105.333 1.00 37.67 11 TYR B CA 1
ATOM 1723 C C . TYR B 1 12 ? 14.239 63.466 103.871 1.00 35.81 11 TYR B C 1
ATOM 1724 O O . TYR B 1 12 ? 13.777 64.554 103.548 1.00 36.76 11 TYR B O 1
ATOM 1733 N N . ASN B 1 13 ? 14.693 62.587 102.989 1.00 36.88 12 ASN B N 1
ATOM 1734 C CA . ASN B 1 13 ? 14.620 62.846 101.547 1.00 38.98 12 ASN B CA 1
ATOM 1735 C C . ASN B 1 13 ? 13.183 62.924 101.040 1.00 39.49 12 ASN B C 1
ATOM 1736 O O . ASN B 1 13 ? 12.914 63.647 100.092 1.00 39.45 12 ASN B O 1
ATOM 1741 N N . ARG B 1 14 ? 12.268 62.182 101.664 1.00 41.71 13 ARG B N 1
ATOM 1742 C CA . ARG B 1 14 ? 10.859 62.260 101.283 1.00 45.49 13 ARG B CA 1
ATOM 1743 C C . ARG B 1 14 ? 10.266 63.606 101.670 1.00 42.47 13 ARG B C 1
ATOM 1744 O O . ARG B 1 14 ? 9.368 64.084 101.008 1.00 43.02 13 ARG B O 1
ATOM 1752 N N . PHE B 1 15 ? 10.755 64.208 102.749 1.00 42.67 14 PHE B N 1
ATOM 1753 C CA . PHE B 1 15 ? 10.258 65.506 103.169 1.00 43.91 14 PHE B CA 1
ATOM 1754 C C . PHE B 1 15 ? 10.904 66.625 102.362 1.00 41.29 14 PHE B C 1
ATOM 1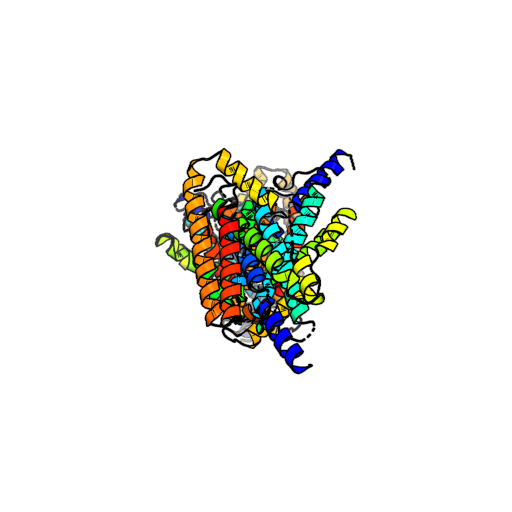755 O O . PHE B 1 15 ? 10.299 67.639 102.125 1.00 42.01 14 PHE B O 1
ATOM 1763 N N . VAL B 1 16 ? 12.155 66.448 101.970 1.00 40.95 15 VAL B N 1
ATOM 1764 C CA . VAL B 1 16 ? 12.813 67.400 101.073 1.00 40.13 15 VAL B CA 1
ATOM 1765 C C . VAL B 1 16 ? 12.122 67.332 99.703 1.00 39.11 15 VAL B C 1
ATOM 1766 O O . VAL B 1 16 ? 11.980 68.341 99.021 1.00 38.44 15 VAL B O 1
ATOM 1770 N N . ALA B 1 17 ? 11.676 66.142 99.323 1.00 39.91 16 ALA B N 1
ATOM 1771 C CA . ALA B 1 17 ? 10.881 65.949 98.082 1.00 41.61 16 ALA B CA 1
ATOM 1772 C C . ALA B 1 17 ? 9.543 66.705 98.159 1.00 40.56 16 ALA B C 1
ATOM 1773 O O . ALA B 1 17 ? 9.119 67.331 97.172 1.00 39.81 16 ALA B O 1
ATOM 1775 N N . ASP B 1 18 ? 8.891 66.642 99.331 1.00 39.78 17 ASP B N 1
ATOM 1776 C CA . ASP B 1 18 ? 7.644 67.380 99.588 1.00 38.51 17 ASP B CA 1
ATOM 1777 C C . ASP B 1 18 ? 7.849 68.880 99.490 1.00 37.20 17 ASP B C 1
ATOM 1778 O O . ASP B 1 18 ? 7.038 69.615 98.900 1.00 37.60 17 ASP B O 1
ATOM 1783 N N . LEU B 1 19 ? 8.925 69.349 100.102 1.00 35.42 18 LEU B N 1
ATOM 1784 C CA . LEU B 1 19 ? 9.285 70.765 100.052 1.00 34.07 18 LEU B CA 1
ATOM 1785 C C . LEU B 1 19 ? 9.441 71.250 98.624 1.00 33.90 18 LEU B C 1
ATOM 1786 O O . LEU B 1 19 ? 8.879 72.251 98.263 1.00 32.24 18 LEU B O 1
ATOM 1791 N N . PHE B 1 20 ? 10.242 70.542 97.829 1.00 35.94 19 PHE B N 1
ATOM 1792 C CA . PHE B 1 20 ? 10.497 70.934 96.454 1.00 35.17 19 PHE B CA 1
ATOM 1793 C C . PHE B 1 20 ? 9.235 70.804 95.607 1.00 36.66 19 PHE B C 1
ATOM 1794 O O . PHE B 1 20 ? 9.024 71.605 94.702 1.00 37.90 19 PHE B O 1
ATOM 1802 N N . GLY B 1 21 ? 8.403 69.795 95.885 1.00 35.82 20 GLY B N 1
ATOM 1803 C CA . GLY B 1 21 ? 7.121 69.645 95.195 1.00 34.34 20 GLY B CA 1
ATOM 1804 C C . GLY B 1 21 ? 6.266 70.892 95.361 1.00 34.34 20 GLY B C 1
ATOM 1805 O O . GLY B 1 21 ? 5.707 71.432 94.404 1.00 34.46 20 GLY B O 1
ATOM 1822 N N . ALA B 1 24 ? 7.969 73.884 93.556 1.00 34.12 23 ALA B N 1
ATOM 1823 C CA . ALA B 1 24 ? 7.895 73.774 92.068 1.00 31.93 23 ALA B CA 1
ATOM 1824 C C . ALA B 1 24 ? 6.503 74.111 91.570 1.00 31.59 23 ALA B C 1
ATOM 1825 O O . ALA B 1 24 ? 6.330 74.861 90.616 1.00 32.22 23 ALA B O 1
ATOM 1827 N N . TYR B 1 25 ? 5.497 73.602 92.262 1.00 34.73 24 TYR B N 1
ATOM 1828 C CA . TYR B 1 25 ? 4.131 73.842 91.866 1.00 33.48 24 TYR B CA 1
ATOM 1829 C C . TYR B 1 25 ? 3.743 75.310 92.112 1.00 35.33 24 TYR B C 1
ATOM 1830 O O . TYR B 1 25 ? 3.086 75.945 91.284 1.00 35.74 24 TYR B O 1
ATOM 1839 N N . GLY B 1 26 ? 4.136 75.865 93.249 1.00 34.50 25 GLY B N 1
ATOM 1840 C CA . GLY B 1 26 ? 3.890 77.267 93.479 1.00 34.48 25 GLY B CA 1
ATOM 1841 C C . GLY B 1 26 ? 4.501 78.161 92.411 1.00 34.37 25 GLY B C 1
ATOM 1842 O O . GLY B 1 26 ? 3.857 79.099 91.965 1.00 38.30 25 GLY B O 1
ATOM 1843 N N . GLU B 1 27 ? 5.725 77.849 91.995 1.00 34.28 26 GLU B N 1
ATOM 1844 C CA . GLU B 1 27 ? 6.503 78.638 91.024 1.00 35.65 26 GLU B CA 1
ATOM 1845 C C . GLU B 1 27 ? 5.917 78.522 89.627 1.00 36.03 26 GLU B C 1
ATOM 1846 O O . GLU B 1 27 ? 5.826 79.522 88.908 1.00 37.63 26 GLU B O 1
ATOM 1852 N N . LEU B 1 28 ? 5.578 77.293 89.233 1.00 36.32 27 LEU B N 1
ATOM 1853 C CA . LEU B 1 28 ? 4.856 77.038 87.985 1.00 35.32 27 LEU B CA 1
ATOM 1854 C C . LEU B 1 28 ? 3.544 77.857 88.001 1.00 36.10 27 LEU B C 1
ATOM 1855 O O . LEU B 1 28 ? 3.228 78.546 87.033 1.00 38.20 27 LEU B O 1
ATOM 1860 N N . SER B 1 29 ? 2.801 77.786 89.103 1.00 34.28 28 SER B N 1
ATOM 1861 C CA . SER B 1 29 ? 1.548 78.506 89.210 1.00 35.35 28 SER B CA 1
ATOM 1862 C C . SER B 1 29 ? 1.753 80.010 89.160 1.00 34.17 28 SER B C 1
ATOM 1863 O O . SER B 1 29 ? 1.000 80.697 88.498 1.00 34.15 28 SER B O 1
ATOM 1866 N N . ALA B 1 30 ? 2.758 80.506 89.873 1.00 35.99 29 ALA B N 1
ATOM 1867 C CA . ALA B 1 30 ? 3.094 81.937 89.898 1.00 35.13 29 ALA B CA 1
ATOM 1868 C C . ALA B 1 30 ? 3.420 82.413 88.467 1.00 37.88 29 ALA B C 1
ATOM 1869 O O . ALA B 1 30 ? 2.955 83.459 88.007 1.00 42.69 29 ALA B O 1
ATOM 1871 N N . PHE B 1 31 ? 4.196 81.619 87.749 1.00 37.33 30 PHE B N 1
ATOM 1872 C CA . PHE B 1 31 ? 4.515 81.924 86.375 1.00 36.49 30 PHE B CA 1
ATOM 1873 C C . PHE B 1 31 ? 3.251 82.226 85.576 1.00 34.76 30 PHE B C 1
ATOM 1874 O O . PHE B 1 31 ? 3.185 83.245 84.948 1.00 36.21 30 PHE B O 1
ATOM 1882 N N . GLU B 1 32 ? 2.283 81.314 85.603 1.00 35.49 31 GLU B N 1
ATOM 1883 C CA . GLU B 1 32 ? 1.026 81.395 84.849 1.00 34.64 31 GLU B CA 1
ATOM 1884 C C . GLU B 1 32 ? 0.137 82.556 85.267 1.00 35.43 31 GLU B C 1
ATOM 1885 O O . GLU B 1 32 ? -0.378 83.266 84.433 1.00 38.42 31 GLU B O 1
ATOM 1891 N N . ARG B 1 33 ? -0.070 82.719 86.567 1.00 37.01 32 ARG B N 1
ATOM 1892 C CA . ARG B 1 33 ? -0.864 83.806 87.104 1.00 35.51 32 ARG B CA 1
ATOM 1893 C C . ARG B 1 33 ? -0.236 85.193 86.895 1.00 36.53 32 ARG B C 1
ATOM 1894 O O . ARG B 1 33 ? -0.936 86.109 86.481 1.00 37.64 32 ARG B O 1
ATOM 1902 N N . PHE B 1 34 ? 1.066 85.360 87.166 1.00 35.22 33 PHE B N 1
ATOM 1903 C CA . PHE B 1 34 ? 1.706 86.659 86.950 1.00 35.86 33 PHE B CA 1
ATOM 1904 C C . PHE B 1 34 ? 1.644 87.080 85.499 1.00 37.03 33 PHE B C 1
ATOM 1905 O O . PHE B 1 34 ? 1.489 88.258 85.211 1.00 38.54 33 PHE B O 1
ATOM 1913 N N . SER B 1 35 ? 1.782 86.122 84.591 1.00 38.54 34 SER B N 1
ATOM 1914 C CA . SER B 1 35 ? 1.731 86.394 83.159 1.00 42.35 34 SER B CA 1
ATOM 1915 C C . SER B 1 35 ? 0.329 86.734 82.681 1.00 42.46 34 SER B C 1
ATOM 1916 O O . SER B 1 35 ? 0.182 87.522 81.777 1.00 43.61 34 SER B O 1
ATOM 1919 N N . ALA B 1 36 ? -0.687 86.140 83.298 1.00 44.06 35 ALA B N 1
ATOM 1920 C CA . ALA B 1 36 ? -2.082 86.420 82.968 1.00 46.77 35 ALA B CA 1
ATOM 1921 C C . ALA B 1 36 ? -2.509 87.863 83.287 1.00 48.09 35 ALA B C 1
ATOM 1922 O O . ALA B 1 36 ? -3.448 88.375 82.702 1.00 49.51 35 ALA B O 1
ATOM 1924 N N . ASP B 1 37 ? -1.816 88.517 84.214 1.00 52.94 36 ASP B N 1
ATOM 1925 C CA . ASP B 1 37 ? -2.147 89.889 84.636 1.00 55.04 36 ASP B CA 1
ATOM 1926 C C . ASP B 1 37 ? -1.728 90.940 83.599 1.00 55.05 36 ASP B C 1
ATOM 1927 O O . ASP B 1 37 ? -1.639 92.132 83.923 1.00 53.81 36 ASP B O 1
ATOM 1932 N N . ALA B 1 38 ? -1.496 90.493 82.362 1.00 55.35 37 ALA B N 1
ATOM 1933 C CA . ALA B 1 38 ? -1.039 91.348 81.256 1.00 54.55 37 ALA B CA 1
ATOM 1934 C C . ALA B 1 38 ? -2.127 92.250 80.677 1.00 54.83 37 ALA B C 1
ATOM 1935 O O . ALA B 1 38 ? -1.818 93.307 80.086 1.00 51.96 37 ALA B O 1
ATOM 1937 N N . ARG B 1 39 ? -3.396 91.842 80.829 1.00 55.88 38 ARG B N 1
ATOM 1938 C CA . ARG B 1 39 ? -4.531 92.668 80.348 1.00 54.77 38 ARG B CA 1
ATOM 1939 C C . ARG B 1 39 ? -4.609 94.009 81.089 1.00 50.79 38 ARG B C 1
ATOM 1940 O O . ARG B 1 39 ? -5.231 94.942 80.610 1.00 52.69 38 ARG B O 1
ATOM 1948 N N . TYR B 1 40 ? -3.971 94.097 82.254 1.00 47.05 39 TYR B N 1
ATOM 1949 C CA . TYR B 1 40 ? -4.000 95.304 83.063 1.00 43.01 39 TYR B CA 1
ATOM 1950 C C . TYR B 1 40 ? -2.847 96.270 82.832 1.00 43.48 39 TYR B C 1
ATOM 1951 O O . TYR B 1 40 ? -2.924 97.416 83.272 1.00 44.22 39 TYR B O 1
ATOM 1960 N N . SER B 1 41 ? -1.780 95.827 82.168 1.00 45.46 40 SER B N 1
ATOM 1961 C CA . SER B 1 41 ? -0.600 96.681 81.949 1.00 46.08 40 SER B CA 1
ATOM 1962 C C . SER B 1 41 ? -1.024 98.053 81.440 1.00 46.01 40 SER B C 1
ATOM 1963 O O . SER B 1 41 ? -1.728 98.151 80.436 1.00 45.40 40 SER B O 1
ATOM 1966 N N . PRO B 1 42 ? -0.627 99.122 82.151 1.00 45.87 41 PRO B N 1
ATOM 1967 C CA . PRO B 1 42 ? -1.012 100.468 81.734 1.00 45.87 41 PRO B CA 1
ATOM 1968 C C . PRO B 1 42 ? -0.446 100.865 80.385 1.00 44.92 41 PRO B C 1
ATOM 1969 O O . PRO B 1 42 ? -1.139 101.512 79.592 1.00 46.69 41 PRO B O 1
ATOM 1973 N N . THR B 1 43 ? 0.810 100.501 80.152 1.00 41.89 42 THR B N 1
ATOM 1974 C CA . THR B 1 43 ? 1.520 100.858 78.928 1.00 39.70 42 THR B CA 1
ATOM 1975 C C . THR B 1 43 ? 2.170 99.600 78.367 1.00 39.04 42 THR B C 1
ATOM 1976 O O . THR B 1 43 ? 2.113 98.536 78.984 1.00 39.14 42 THR B O 1
ATOM 1980 N N . LEU B 1 44 ? 2.791 99.742 77.202 1.00 37.48 43 LEU B N 1
ATOM 1981 C CA . LEU B 1 44 ? 3.446 98.642 76.509 1.00 37.98 43 LEU B CA 1
ATOM 1982 C C . LEU B 1 44 ? 4.746 98.268 77.205 1.00 39.85 43 LEU B C 1
ATOM 1983 O O . LEU B 1 44 ? 5.151 97.113 77.203 1.00 39.35 43 LEU B O 1
ATOM 1988 N N . HIS B 1 45 ? 5.393 99.256 77.818 1.00 43.73 44 HIS B N 1
ATOM 1989 C CA . HIS B 1 45 ? 6.628 99.028 78.570 1.00 45.62 44 HIS B CA 1
ATOM 1990 C C . HIS B 1 45 ? 6.318 98.221 79.812 1.00 45.48 44 HIS B C 1
ATOM 1991 O O . HIS B 1 45 ? 7.134 97.397 80.240 1.00 43.05 44 HIS B O 1
ATOM 1998 N N . ASP B 1 46 ? 5.135 98.452 80.387 1.00 45.66 45 ASP B N 1
ATOM 1999 C CA . ASP B 1 46 ? 4.713 97.722 81.586 1.00 45.79 45 ASP B CA 1
ATOM 2000 C C . ASP B 1 46 ? 4.435 96.252 81.305 1.00 45.65 45 ASP B C 1
ATOM 2001 O O . ASP B 1 46 ? 4.422 95.447 82.233 1.00 45.50 45 ASP B O 1
ATOM 2006 N N . ARG B 1 47 ? 4.216 95.898 80.036 1.00 45.20 46 ARG B N 1
ATOM 2007 C CA . ARG B 1 47 ? 3.939 94.508 79.672 1.00 44.14 46 ARG B CA 1
ATOM 2008 C C . ARG B 1 47 ? 5.175 93.672 79.992 1.00 43.30 46 ARG B C 1
ATOM 2009 O O . ARG B 1 47 ? 5.074 92.567 80.511 1.00 44.51 46 ARG B O 1
ATOM 2017 N N . ALA B 1 48 ? 6.350 94.224 79.711 1.00 43.34 47 ALA B N 1
ATOM 2018 C CA . ALA B 1 48 ? 7.623 93.569 80.047 1.00 44.85 47 ALA B CA 1
ATOM 2019 C C . ALA B 1 48 ? 7.844 93.400 81.572 1.00 46.84 47 ALA B C 1
ATOM 2020 O O . ALA B 1 48 ? 8.573 92.497 81.996 1.00 47.50 47 ALA B O 1
ATOM 2022 N N . VAL B 1 49 ? 7.179 94.238 82.379 1.00 47.03 48 VAL B N 1
ATOM 2023 C CA . VAL B 1 49 ? 7.353 94.244 83.834 1.00 45.63 48 VAL B CA 1
ATOM 2024 C C . VAL B 1 49 ? 6.912 92.940 84.493 1.00 44.91 48 VAL B C 1
ATOM 2025 O O . VAL B 1 49 ? 7.757 92.275 85.100 1.00 45.38 48 VAL B O 1
ATOM 2029 N N . LEU B 1 50 ? 5.627 92.580 84.390 1.00 44.40 49 LEU B N 1
ATOM 2030 C CA . LEU B 1 50 ? 5.139 91.271 84.890 1.00 44.99 49 LEU B CA 1
ATOM 2031 C C . LEU B 1 50 ? 5.711 90.060 84.111 1.00 42.99 49 LEU B C 1
ATOM 2032 O O . LEU B 1 50 ? 5.821 88.969 84.664 1.00 47.33 49 LEU B O 1
ATOM 2037 N N . GLY B 1 51 ? 6.050 90.259 82.839 1.00 39.61 50 GLY B N 1
ATOM 2038 C CA . GLY B 1 51 ? 6.622 89.220 81.989 1.00 37.95 50 GLY B CA 1
ATOM 2039 C C . GLY B 1 51 ? 7.939 88.682 82.506 1.00 39.32 50 GLY B C 1
ATOM 2040 O O . GLY B 1 51 ? 8.123 87.465 82.608 1.00 40.40 50 GLY B O 1
ATOM 2041 N N . ARG B 1 52 ? 8.853 89.594 82.832 1.00 40.97 51 ARG B N 1
ATOM 2042 C CA . ARG B 1 52 ? 10.155 89.247 83.403 1.00 41.82 51 ARG B CA 1
ATOM 2043 C C . ARG B 1 52 ? 9.987 88.613 84.757 1.00 42.12 51 ARG B C 1
ATOM 2044 O O . ARG B 1 52 ? 10.667 87.634 85.072 1.00 42.49 51 ARG B O 1
ATOM 2052 N N . ILE B 1 53 ? 9.084 89.161 85.561 1.00 42.07 52 ILE B N 1
ATOM 2053 C CA . ILE B 1 53 ? 8.796 88.578 86.863 1.00 43.76 52 ILE B CA 1
ATOM 2054 C C . ILE B 1 53 ? 8.309 87.118 86.691 1.00 41.63 52 ILE B C 1
ATOM 2055 O O . ILE B 1 53 ? 8.722 86.242 87.436 1.00 42.86 52 ILE B O 1
ATOM 2060 N N . ALA B 1 54 ? 7.431 86.892 85.710 1.00 38.05 53 ALA B N 1
ATOM 2061 C CA . ALA B 1 54 ? 6.827 85.585 85.447 1.00 37.75 53 ALA B CA 1
ATOM 2062 C C . ALA B 1 54 ? 7.850 84.580 84.929 1.00 36.85 53 ALA B C 1
ATOM 2063 O O . ALA B 1 54 ? 7.842 83.433 85.309 1.00 37.52 53 ALA B O 1
ATOM 2065 N N . VAL B 1 55 ? 8.743 85.040 84.067 1.00 38.31 54 VAL B N 1
ATOM 2066 C CA . VAL B 1 55 ? 9.775 84.179 83.499 1.00 38.34 54 VAL B CA 1
ATOM 2067 C C . VAL B 1 55 ? 10.775 83.703 84.559 1.00 36.60 54 VAL B C 1
ATOM 2068 O O . VAL B 1 55 ? 11.191 82.552 84.534 1.00 34.66 54 VAL B O 1
ATOM 2072 N N . VAL B 1 56 ? 11.155 84.589 85.479 1.00 36.65 55 VAL B N 1
ATOM 2073 C CA . VAL B 1 56 ? 11.972 84.189 86.637 1.00 35.59 55 VAL B CA 1
ATOM 2074 C C . VAL B 1 56 ? 11.306 83.050 87.437 1.00 33.90 55 VAL B C 1
ATOM 2075 O O . VAL B 1 56 ? 11.975 82.120 87.831 1.00 35.27 55 VAL B O 1
ATOM 2079 N N . GLU B 1 57 ? 9.987 83.089 87.596 1.00 34.37 56 GLU B N 1
ATOM 2080 C CA . GLU B 1 57 ? 9.247 82.013 88.267 1.00 35.37 56 GLU B CA 1
ATOM 2081 C C . GLU B 1 57 ? 9.370 80.675 87.542 1.00 37.26 56 GLU B C 1
ATOM 2082 O O . GLU B 1 57 ? 9.626 79.644 88.166 1.00 35.71 56 GLU B O 1
ATOM 2088 N N . PHE B 1 58 ? 9.185 80.698 86.222 1.00 37.49 57 PHE B N 1
ATOM 2089 C CA . PHE B 1 58 ? 9.339 79.489 85.432 1.00 36.19 57 PHE B CA 1
ATOM 2090 C C . PHE B 1 58 ? 10.753 78.898 85.521 1.00 34.97 57 PHE B C 1
ATOM 2091 O O . PHE B 1 58 ? 10.913 77.676 85.571 1.00 35.67 57 PHE B O 1
ATOM 2099 N N . ARG B 1 59 ? 11.770 79.753 85.526 1.00 35.68 58 ARG B N 1
ATOM 2100 C CA . ARG B 1 59 ? 13.156 79.286 85.651 1.00 36.62 58 ARG B CA 1
ATOM 2101 C C . ARG B 1 59 ? 13.399 78.633 87.021 1.00 36.16 58 ARG B C 1
ATOM 2102 O O . ARG B 1 59 ? 14.130 77.637 87.104 1.00 36.73 58 ARG B O 1
ATOM 2106 N N . HIS B 1 60 ? 12.797 79.177 88.082 1.00 35.39 59 HIS B N 1
ATOM 2107 C CA . HIS B 1 60 ? 12.878 78.537 89.407 1.00 33.74 59 HIS B CA 1
ATOM 2108 C C . HIS B 1 60 ? 12.227 77.182 89.382 1.00 34.99 59 HIS B C 1
ATOM 2109 O O . HIS B 1 60 ? 12.806 76.225 89.889 1.00 37.73 59 HIS B O 1
ATOM 2116 N N . TYR B 1 61 ? 11.003 77.100 88.838 1.00 35.14 60 TYR B N 1
ATOM 2117 C CA . TYR B 1 61 ? 10.285 75.828 88.690 1.00 34.65 60 TYR B CA 1
ATOM 2118 C C . TYR B 1 61 ? 11.192 74.757 87.985 1.00 36.33 60 TYR B C 1
ATOM 2119 O O . TYR B 1 61 ? 11.282 73.617 88.433 1.00 36.25 60 TYR B O 1
ATOM 2128 N N . GLU B 1 62 ? 11.841 75.145 86.885 1.00 37.07 61 GLU B N 1
ATOM 2129 C CA . GLU B 1 62 ? 12.750 74.261 86.138 1.00 38.37 61 GLU B CA 1
ATOM 2130 C C . GLU B 1 62 ? 13.932 73.790 86.943 1.00 36.55 61 GLU B C 1
ATOM 2131 O O . GLU B 1 62 ? 14.337 72.651 86.839 1.00 39.15 61 GLU B O 1
ATOM 2137 N N . LEU B 1 63 ? 14.493 74.690 87.723 1.00 35.55 62 LEU B N 1
ATOM 2138 C CA . LEU B 1 63 ? 15.628 74.411 88.622 1.00 36.16 62 LEU B CA 1
ATOM 2139 C C . LEU B 1 63 ? 15.216 73.423 89.712 1.00 35.30 62 LEU B C 1
ATOM 2140 O O . LEU B 1 63 ? 15.920 72.453 89.980 1.00 35.01 62 LEU B O 1
ATOM 2145 N N . VAL B 1 64 ? 14.033 73.635 90.291 1.00 34.63 63 VAL B N 1
ATOM 2146 C CA . VAL B 1 64 ? 13.524 72.771 91.373 1.00 35.77 63 VAL B CA 1
ATOM 2147 C C . VAL B 1 64 ? 13.073 71.393 90.852 1.00 36.63 63 VAL B C 1
ATOM 2148 O O . VAL B 1 64 ? 13.365 70.379 91.461 1.00 35.69 63 VAL B O 1
ATOM 2152 N N . SER B 1 65 ? 12.415 71.374 89.696 1.00 39.72 64 SER B N 1
ATOM 2153 C CA . SER B 1 65 ? 12.029 70.130 89.027 1.00 41.81 64 SER B CA 1
ATOM 2154 C C . SER B 1 65 ? 13.248 69.315 88.600 1.00 38.96 64 SER B C 1
ATOM 2155 O O . SER B 1 65 ? 13.222 68.097 88.684 1.00 41.81 64 SER B O 1
ATOM 2158 N N . ALA B 1 66 ? 14.313 69.984 88.160 1.00 38.47 65 ALA B N 1
ATOM 2159 C CA . ALA B 1 66 ? 15.563 69.305 87.782 1.00 36.86 65 ALA B CA 1
ATOM 2160 C C . ALA B 1 66 ? 16.158 68.599 89.003 1.00 35.91 65 ALA B C 1
ATOM 2161 O O . ALA B 1 66 ? 16.577 67.453 88.911 1.00 37.75 65 ALA B O 1
ATOM 2163 N N . ARG B 1 67 ? 16.174 69.278 90.144 1.00 36.28 66 ARG B N 1
ATOM 2164 C CA . ARG B 1 67 ? 16.635 68.701 91.403 1.00 38.61 66 ARG B CA 1
ATOM 2165 C C . ARG B 1 67 ? 15.835 67.466 91.807 1.00 38.80 66 ARG B C 1
ATOM 2166 O O . ARG B 1 67 ? 16.407 66.462 92.196 1.00 40.26 66 ARG B O 1
ATOM 2174 N N . LEU B 1 68 ? 14.510 67.552 91.744 1.00 39.21 67 LEU B N 1
ATOM 2175 C CA . LEU B 1 68 ? 13.666 66.398 92.014 1.00 40.34 67 LEU B CA 1
ATOM 2176 C C . LEU B 1 68 ? 14.076 65.241 91.081 1.00 41.63 67 LEU B C 1
ATOM 2177 O O . LEU B 1 68 ? 14.265 64.105 91.533 1.00 38.67 67 LEU B O 1
ATOM 2182 N N . GLU B 1 69 ? 14.254 65.550 89.795 1.00 42.25 68 GLU B N 1
ATOM 2183 C CA . GLU B 1 69 ? 14.666 64.535 88.823 1.00 44.66 68 GLU B CA 1
ATOM 2184 C C . GLU B 1 69 ? 16.014 63.884 89.171 1.00 42.19 68 GLU B C 1
ATOM 2185 O O . GLU B 1 69 ? 16.175 62.667 89.005 1.00 41.47 68 GLU B O 1
ATOM 2191 N N . ALA B 1 70 ? 16.962 64.696 89.648 1.00 39.92 69 ALA B N 1
ATOM 2192 C CA . ALA B 1 70 ? 18.286 64.224 90.085 1.00 38.96 69 ALA B CA 1
ATOM 2193 C C . ALA B 1 70 ? 18.239 63.317 91.317 1.00 38.56 69 ALA B C 1
ATOM 2194 O O . ALA B 1 70 ? 19.156 62.522 91.545 1.00 38.15 69 ALA B O 1
ATOM 2204 N N . GLY B 1 72 ? 15.699 61.279 91.540 1.00 41.01 71 GLY B N 1
ATOM 2205 C CA . GLY B 1 72 ? 14.910 60.149 91.022 1.00 41.35 71 GLY B CA 1
ATOM 2206 C C . GLY B 1 72 ? 13.428 60.232 91.362 1.00 42.07 71 GLY B C 1
ATOM 2207 O O . GLY B 1 72 ? 12.761 59.221 91.562 1.00 40.36 71 GLY B O 1
ATOM 2208 N N . ILE B 1 73 ? 12.898 61.444 91.417 1.00 43.15 72 ILE B N 1
ATOM 2209 C CA . ILE B 1 73 ? 11.493 61.641 91.729 1.00 41.14 72 ILE B CA 1
ATOM 2210 C C . ILE B 1 73 ? 10.914 62.361 90.564 1.00 43.45 72 ILE B C 1
ATOM 2211 O O . ILE B 1 73 ? 11.511 63.346 90.083 1.00 42.19 72 ILE B O 1
ATOM 2216 N N . ASP B 1 74 ? 9.780 61.853 90.078 1.00 45.82 73 ASP B N 1
ATOM 2217 C CA . ASP B 1 74 ? 9.009 62.558 89.072 1.00 49.78 73 ASP B CA 1
ATOM 2218 C C . ASP B 1 74 ? 8.502 63.856 89.711 1.00 48.21 73 ASP B C 1
ATOM 2219 O O . ASP B 1 74 ? 7.941 63.809 90.798 1.00 48.59 73 ASP B O 1
ATOM 2224 N N . ALA B 1 75 ? 8.732 65.000 89.067 1.00 47.19 74 ALA B N 1
ATOM 2225 C CA . ALA B 1 75 ? 8.281 66.278 89.605 1.00 45.02 74 ALA B CA 1
ATOM 2226 C C . ALA B 1 75 ? 6.763 66.259 89.819 1.00 44.54 74 ALA B C 1
ATOM 2227 O O . ALA B 1 75 ? 6.292 66.657 90.869 1.00 46.72 74 ALA B O 1
ATOM 2229 N N . GLU B 1 76 ? 6.029 65.788 88.820 1.00 44.05 75 GLU B N 1
ATOM 2230 C CA . GLU B 1 76 ? 4.574 65.712 88.837 1.00 44.15 75 GLU B CA 1
ATOM 2231 C C . GLU B 1 76 ? 4.036 65.067 90.082 1.00 42.07 75 GLU B C 1
ATOM 2232 O O . GLU B 1 76 ? 3.171 65.634 90.755 1.00 41.68 75 GLU B O 1
ATOM 2238 N N . ASP B 1 77 ? 4.561 63.883 90.377 1.00 40.89 76 ASP B N 1
ATOM 2239 C CA . ASP B 1 77 ? 4.202 63.143 91.575 1.00 42.07 76 ASP B CA 1
ATOM 2240 C C . ASP B 1 77 ? 4.451 63.960 92.830 1.00 40.78 76 ASP B C 1
ATOM 2241 O O . ASP B 1 77 ? 3.606 64.011 93.702 1.00 41.20 76 ASP B O 1
ATOM 2246 N N . ALA B 1 78 ? 5.609 64.605 92.911 1.00 36.84 77 ALA B N 1
ATOM 2247 C CA . ALA B 1 78 ? 5.939 65.381 94.092 1.00 37.80 77 ALA B CA 1
ATOM 2248 C C . ALA B 1 78 ? 5.070 66.636 94.230 1.00 36.84 77 ALA B C 1
ATOM 2249 O O . ALA B 1 78 ? 4.843 67.131 95.334 1.00 38.19 77 ALA B O 1
ATOM 2259 N N . LEU B 1 80 ? 1.843 67.065 92.897 1.00 36.42 79 LEU B N 1
ATOM 2260 C CA . LEU B 1 80 ? 0.402 66.769 92.940 1.00 38.42 79 LEU B CA 1
ATOM 2261 C C . LEU B 1 80 ? -0.275 67.062 94.278 1.00 38.64 79 LEU B C 1
ATOM 2262 O O . LEU B 1 80 ? -1.333 67.659 94.297 1.00 39.23 79 LEU B O 1
ATOM 2267 N N . PRO B 1 81 ? 0.327 66.653 95.406 1.00 38.71 80 PRO B N 1
ATOM 2268 C CA . PRO B 1 81 ? -0.340 66.898 96.696 1.00 38.30 80 PRO B CA 1
ATOM 2269 C C . PRO B 1 81 ? -0.601 68.370 97.042 1.00 38.96 80 PRO B C 1
ATOM 2270 O O . PRO B 1 81 ? -1.443 68.672 97.892 1.00 40.64 80 PRO B O 1
ATOM 2274 N N . PHE B 1 82 ? 0.111 69.289 96.402 1.00 39.60 81 PHE B N 1
ATOM 2275 C CA . PHE B 1 82 ? -0.049 70.723 96.689 1.00 37.15 81 PHE B CA 1
ATOM 2276 C C . PHE B 1 82 ? -0.857 71.471 95.660 1.00 34.98 81 PHE B C 1
ATOM 2277 O O . PHE B 1 82 ? -1.081 72.662 95.811 1.00 36.56 81 PHE B O 1
ATOM 2285 N N . GLN B 1 83 ? -1.303 70.769 94.623 1.00 36.01 82 GLN B N 1
ATOM 2286 C CA . GLN B 1 83 ? -2.038 71.377 93.513 1.00 35.45 82 GLN B CA 1
ATOM 2287 C C . GLN B 1 83 ? -3.346 71.998 93.940 1.00 34.88 82 GLN B C 1
ATOM 2288 O O . GLN B 1 83 ? -3.633 73.139 93.594 1.00 36.20 82 GLN B O 1
ATOM 2294 N N . ALA B 1 84 ? -4.139 71.250 94.699 1.00 35.20 83 ALA B N 1
ATOM 2295 C CA . ALA B 1 84 ? -5.483 71.710 95.062 1.00 33.70 83 ALA B CA 1
ATOM 2296 C C . ALA B 1 84 ? -5.418 72.968 95.899 1.00 33.04 83 ALA B C 1
ATOM 2297 O O . ALA B 1 84 ? -6.144 73.908 95.623 1.00 33.41 83 ALA B O 1
ATOM 2299 N N . ALA B 1 85 ? -4.520 72.981 96.883 1.00 31.71 84 ALA B N 1
ATOM 2300 C CA . ALA B 1 85 ? -4.310 74.109 97.768 1.00 30.98 84 ALA B CA 1
ATOM 2301 C C . ALA B 1 85 ? -3.779 75.317 97.052 1.00 32.61 84 ALA B C 1
ATOM 2302 O O . ALA B 1 85 ? -4.242 76.421 97.267 1.00 36.83 84 ALA B O 1
ATOM 2304 N N . VAL B 1 86 ? -2.752 75.140 96.240 1.00 34.95 85 VAL B N 1
ATOM 2305 C CA . VAL B 1 86 ? -2.169 76.278 95.559 1.00 33.93 85 VAL B CA 1
ATOM 2306 C C . VAL B 1 86 ? -3.179 76.842 94.551 1.00 33.65 85 VAL B C 1
ATOM 2307 O O . VAL B 1 86 ? -3.301 78.051 94.416 1.00 31.91 85 VAL B O 1
ATOM 2311 N N . ASP B 1 87 ? -3.897 75.967 93.850 1.00 32.89 86 ASP B N 1
ATOM 2312 C CA . ASP B 1 87 ? -4.876 76.440 92.869 1.00 33.35 86 ASP B CA 1
ATOM 2313 C C . ASP B 1 87 ? -5.970 77.237 93.554 1.00 34.08 86 ASP B C 1
ATOM 2314 O O . ASP B 1 87 ? -6.411 78.255 93.024 1.00 34.97 86 ASP B O 1
ATOM 2319 N N . TYR B 1 88 ? -6.389 76.765 94.729 1.00 32.85 87 TYR B N 1
ATOM 2320 C CA . TYR B 1 88 ? -7.455 77.371 95.477 1.00 32.30 87 TYR B CA 1
ATOM 2321 C C . TYR B 1 88 ? -7.069 78.776 95.903 1.00 32.53 87 TYR B C 1
ATOM 2322 O O . TYR B 1 88 ? -7.840 79.695 95.742 1.00 30.48 87 TYR B O 1
ATOM 2331 N 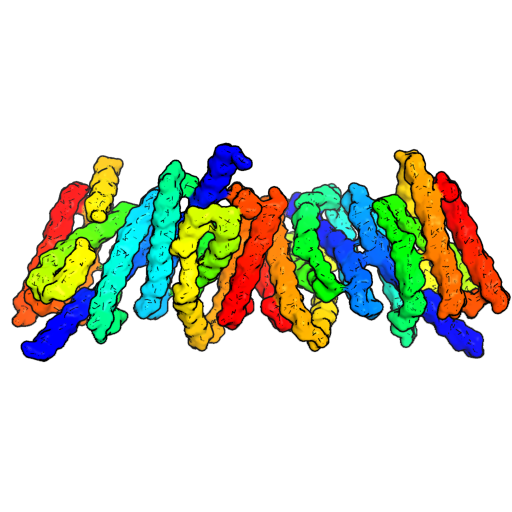N . PHE B 1 89 ? -5.876 78.907 96.473 1.00 32.52 88 PHE B N 1
ATOM 2332 C CA . PHE B 1 89 ? -5.330 80.175 96.887 1.00 30.58 88 PHE B CA 1
ATOM 2333 C C . PHE B 1 89 ? -5.375 81.171 95.734 1.00 31.25 88 PHE B C 1
ATOM 2334 O O . PHE B 1 89 ? -5.779 82.324 95.920 1.00 34.60 88 PHE B O 1
ATOM 2342 N N . HIS B 1 90 ? -4.952 80.749 94.550 1.00 31.18 89 HIS B N 1
ATOM 2343 C CA . HIS B 1 90 ? -4.958 81.618 93.365 1.00 32.12 89 HIS B CA 1
ATOM 2344 C C . HIS B 1 90 ? -6.321 81.998 92.808 1.00 31.49 89 HIS B C 1
ATOM 2345 O O . HIS B 1 90 ? -6.490 83.124 92.324 1.00 34.55 89 HIS B O 1
ATOM 2352 N N . SER B 1 91 ? -7.277 81.084 92.841 1.00 31.35 90 SER B N 1
ATOM 2353 C CA . SER B 1 91 ? -8.650 81.420 92.421 1.00 34.04 90 SER B CA 1
ATOM 2354 C C . SER B 1 91 ? -9.316 82.360 93.430 1.00 33.01 90 SER B C 1
ATOM 2355 O O . SER B 1 91 ? -10.184 83.127 93.051 1.00 30.98 90 SER B O 1
ATOM 2358 N N . ARG B 1 92 ? -8.884 82.346 94.701 1.00 34.80 91 ARG B N 1
ATOM 2359 C CA . ARG B 1 92 ? -9.474 83.239 95.683 1.00 36.16 91 ARG B CA 1
ATOM 2360 C C . ARG B 1 92 ? -8.751 84.569 95.730 1.00 35.78 91 ARG B C 1
ATOM 2361 O O . ARG B 1 92 ? -9.125 85.422 96.538 1.00 39.32 91 ARG B O 1
ATOM 2369 N N . THR B 1 93 ? -7.727 84.762 94.891 1.00 36.14 92 THR B N 1
ATOM 2370 C CA . THR B 1 93 ? -6.939 86.010 94.887 1.00 33.32 92 THR B CA 1
ATOM 2371 C C . THR B 1 93 ? -6.587 86.503 93.484 1.00 34.19 92 THR B C 1
ATOM 2372 O O . THR B 1 93 ? -5.445 86.854 93.215 1.00 36.88 92 THR B O 1
ATOM 2376 N N . ARG B 1 94 ? -7.574 86.550 92.598 1.00 33.87 93 ARG B N 1
ATOM 2377 C CA . ARG B 1 94 ? -7.383 87.000 91.217 1.00 33.98 93 ARG B CA 1
ATOM 2378 C C . ARG B 1 94 ? -7.410 88.542 91.178 1.00 35.44 93 ARG B C 1
ATOM 2379 O O . ARG B 1 94 ? -8.434 89.164 91.477 1.00 34.92 93 ARG B O 1
ATOM 2387 N N . PRO B 1 95 ? -6.282 89.181 90.826 1.00 37.16 94 PRO B N 1
ATOM 2388 C CA . PRO B 1 95 ? -6.262 90.661 90.768 1.00 36.91 94 PRO B CA 1
ATOM 2389 C C . PRO B 1 95 ? -7.258 91.269 89.767 1.00 37.16 94 PRO B C 1
ATOM 2390 O O . PRO B 1 95 ? -7.491 90.705 88.709 1.00 39.12 94 PRO B O 1
ATOM 2394 N N . ALA B 1 96 ? -7.830 92.418 90.101 1.00 35.47 95 ALA B N 1
ATOM 2395 C CA . ALA B 1 96 ? -8.831 93.053 89.258 1.00 35.88 95 ALA B CA 1
ATOM 2396 C C . ALA B 1 96 ? -8.240 94.233 88.485 1.00 38.24 95 ALA B C 1
ATOM 2397 O O . ALA B 1 96 ? -8.910 94.827 87.627 1.00 38.96 95 ALA B O 1
ATOM 2399 N N . ASP B 1 97 ? -6.992 94.579 88.798 1.00 37.36 96 ASP B N 1
ATOM 2400 C CA . ASP B 1 97 ? -6.307 95.651 88.109 1.00 36.49 96 ASP B CA 1
ATOM 2401 C C . ASP B 1 97 ? -4.801 95.515 88.280 1.00 35.70 96 ASP B C 1
ATOM 2402 O O . ASP B 1 97 ? -4.327 94.614 88.979 1.00 34.71 96 ASP B O 1
ATOM 2407 N N . TRP B 1 98 ? -4.079 96.440 87.635 1.00 35.84 97 TRP B N 1
ATOM 2408 C CA . TRP B 1 98 ? -2.616 96.501 87.587 1.00 36.51 97 TRP B CA 1
ATOM 2409 C C . TRP B 1 98 ? -1.951 96.457 88.964 1.00 35.82 97 TRP B C 1
ATOM 2410 O O . TRP B 1 98 ? -1.030 95.683 89.223 1.00 36.48 97 TRP B O 1
ATOM 2421 N N . TYR B 1 99 ? -2.466 97.275 89.854 1.00 35.42 98 TYR B N 1
ATOM 2422 C CA . TYR B 1 99 ? -1.888 97.453 91.156 1.00 36.34 98 TYR B CA 1
ATOM 2423 C C . TYR B 1 99 ? -2.109 96.295 92.093 1.00 35.10 98 TYR B C 1
ATOM 2424 O O . TYR B 1 99 ? -1.240 95.999 92.910 1.00 31.72 98 TYR B O 1
ATOM 2433 N N . GLU B 1 100 ? -3.279 95.667 91.996 1.00 34.29 99 GLU B N 1
ATOM 2434 C CA . GLU B 1 100 ? -3.527 94.429 92.719 1.00 33.55 99 GLU B CA 1
ATOM 2435 C C . GLU B 1 100 ? -2.598 93.312 92.233 1.00 33.50 99 GLU B C 1
ATOM 2436 O O . GLU B 1 100 ? -2.177 92.470 93.042 1.00 32.37 99 GLU B O 1
ATOM 2442 N N . SER B 1 101 ? -2.280 93.297 90.930 1.00 33.04 100 SER B N 1
ATOM 2443 C CA . SER B 1 101 ? -1.338 92.310 90.389 1.00 33.03 100 SER B CA 1
ATOM 2444 C C . SER B 1 101 ? 0.047 92.531 90.953 1.00 35.23 100 SER B C 1
ATOM 2445 O O . SER B 1 101 ? 0.693 91.598 91.390 1.00 39.66 100 SER B O 1
ATOM 2448 N N . LEU B 1 102 ? 0.506 93.774 90.919 1.00 37.43 101 LEU B N 1
ATOM 2449 C CA . LEU B 1 102 ? 1.816 94.133 91.414 1.00 37.44 101 LEU B CA 1
ATOM 2450 C C . LEU B 1 102 ? 1.900 93.798 92.891 1.00 37.32 101 LEU B C 1
ATOM 2451 O O . LEU B 1 102 ? 2.860 93.187 93.337 1.00 40.29 101 LEU B O 1
ATOM 2464 N N . LYS B 1 104 ? 0.164 91.596 94.671 1.00 32.29 103 LYS B N 1
ATOM 2465 C CA . LYS B 1 104 ? 0.225 90.148 94.849 1.00 31.73 103 LYS B CA 1
ATOM 2466 C C . LYS B 1 104 ? 1.626 89.593 94.552 1.00 35.46 103 LYS B C 1
ATOM 2467 O O . LYS B 1 104 ? 2.138 88.740 95.280 1.00 36.88 103 LYS B O 1
ATOM 2473 N N . ALA B 1 105 ? 2.260 90.083 93.489 1.00 36.72 104 ALA B N 1
ATOM 2474 C CA . ALA B 1 105 ? 3.603 89.634 93.135 1.00 36.09 104 ALA B CA 1
ATOM 2475 C C . ALA B 1 105 ? 4.558 89.972 94.266 1.00 36.01 104 ALA B C 1
ATOM 2476 O O . ALA B 1 105 ? 5.344 89.141 94.709 1.00 35.44 104 ALA B O 1
ATOM 2478 N N . TYR B 1 106 ? 4.449 91.208 94.737 1.00 36.64 105 TYR B N 1
ATOM 2479 C CA . TYR B 1 106 ? 5.271 91.727 95.815 1.00 37.21 105 TYR B CA 1
ATOM 2480 C C . TYR B 1 106 ? 5.130 90.932 97.117 1.00 37.68 105 TYR B C 1
ATOM 2481 O O . TYR B 1 106 ? 6.120 90.575 97.756 1.00 38.87 105 TYR B O 1
ATOM 2490 N N . VAL B 1 107 ? 3.885 90.714 97.520 1.00 37.46 106 VAL B N 1
ATOM 2491 C CA . VAL B 1 107 ? 3.545 89.948 98.725 1.00 36.76 106 VAL B CA 1
ATOM 2492 C C . VAL B 1 107 ? 4.018 88.494 98.667 1.00 36.92 106 VAL B C 1
ATOM 2493 O O . VAL B 1 107 ? 4.510 88.003 99.653 1.00 37.58 106 VAL B O 1
ATOM 2497 N N . ILE B 1 108 ? 3.871 87.827 97.519 1.00 36.19 107 ILE B N 1
ATOM 2498 C CA . ILE B 1 108 ? 4.300 86.447 97.368 1.00 37.49 107 ILE B CA 1
ATOM 2499 C C . ILE B 1 108 ? 5.824 86.367 97.363 1.00 40.21 107 ILE B C 1
ATOM 2500 O O . ILE B 1 108 ? 6.427 85.518 98.031 1.00 37.95 107 ILE B O 1
ATOM 2505 N N . ASP B 1 109 ? 6.456 87.277 96.633 1.00 41.79 108 ASP B N 1
ATOM 2506 C CA . ASP B 1 109 ? 7.904 87.265 96.531 1.00 42.38 108 ASP B CA 1
ATOM 2507 C C . ASP B 1 109 ? 8.593 87.565 97.853 1.00 40.03 108 ASP B C 1
ATOM 2508 O O . ASP B 1 109 ? 9.596 86.914 98.205 1.00 37.60 108 ASP B O 1
ATOM 2513 N N . THR B 1 110 ? 8.037 88.503 98.608 1.00 39.83 109 THR B N 1
ATOM 2514 C CA . THR B 1 110 ? 8.606 88.875 99.907 1.00 36.64 109 THR B CA 1
ATOM 2515 C C . THR B 1 110 ? 8.355 87.807 100.972 1.00 37.11 109 THR B C 1
ATOM 2516 O O . THR B 1 110 ? 9.296 87.418 101.670 1.00 38.53 109 THR B O 1
ATOM 2520 N N . VAL B 1 111 ? 7.114 87.322 101.091 1.00 38.16 110 VAL B N 1
ATOM 2521 C CA . VAL B 1 111 ? 6.773 86.220 102.030 1.00 39.08 110 VAL B CA 1
ATOM 2522 C C . VAL B 1 111 ? 7.561 84.912 101.776 1.00 39.80 110 VAL B C 1
ATOM 2523 O O . VAL B 1 111 ? 7.966 84.223 102.704 1.00 39.41 110 VAL B O 1
ATOM 2527 N N . SER B 1 112 ? 7.721 84.554 100.509 1.00 41.30 111 SER B N 1
ATOM 2528 C CA . SER B 1 112 ? 8.425 83.338 100.123 1.00 41.47 111 SER B CA 1
ATOM 2529 C C . SER B 1 112 ? 9.926 83.454 100.407 1.00 42.45 111 SER B C 1
ATOM 2530 O O . SER B 1 112 ? 10.544 82.474 100.840 1.00 43.91 111 SER B O 1
ATOM 2533 N N . ALA B 1 113 ? 10.497 84.652 100.201 1.00 40.34 112 ALA B N 1
ATOM 2534 C CA . ALA B 1 113 ? 11.904 84.919 100.517 1.00 38.79 112 ALA B CA 1
ATOM 2535 C C . ALA B 1 113 ? 12.164 84.808 102.021 1.00 39.91 112 ALA B C 1
ATOM 2536 O O . ALA B 1 113 ? 13.211 84.286 102.423 1.00 43.23 112 ALA B O 1
ATOM 2538 N N . ASP B 1 114 ? 11.244 85.317 102.844 1.00 39.33 113 ASP B N 1
ATOM 2539 C CA . ASP B 1 114 ? 11.301 85.106 104.298 1.00 38.13 113 ASP B CA 1
ATOM 2540 C C . ASP B 1 114 ? 11.230 83.623 104.628 1.00 36.67 113 ASP B C 1
ATOM 2541 O O . ASP B 1 114 ? 11.909 83.150 105.495 1.00 36.00 113 ASP B O 1
ATOM 2546 N N . PHE B 1 115 ? 10.341 82.906 103.967 1.00 38.86 114 PHE B N 1
ATOM 2547 C CA . PHE B 1 115 ? 10.200 81.479 104.192 1.00 38.73 114 PHE B CA 1
ATOM 2548 C C . PHE B 1 115 ? 11.546 80.770 103.952 1.00 38.84 114 PHE B C 1
ATOM 2549 O O . PHE B 1 115 ? 12.015 80.009 104.786 1.00 37.42 114 PHE B O 1
ATOM 2557 N N . TYR B 1 116 ? 12.189 81.056 102.828 1.00 40.28 115 TYR B N 1
ATOM 2558 C CA . TYR B 1 116 ? 13.448 80.401 102.519 1.00 41.18 115 TYR B CA 1
ATOM 2559 C C . TYR B 1 116 ? 14.530 80.715 103.533 1.00 41.29 115 TYR B C 1
ATOM 2560 O O . TYR B 1 116 ? 15.289 79.823 103.899 1.00 41.83 115 TYR B O 1
ATOM 2569 N N . ARG B 1 117 ? 14.586 81.953 104.019 1.00 41.17 116 ARG B N 1
ATOM 2570 C CA . ARG B 1 117 ? 15.542 82.287 105.070 1.00 41.59 116 ARG B CA 1
ATOM 2571 C C . ARG B 1 117 ? 15.258 81.579 106.384 1.00 40.00 116 ARG B C 1
ATOM 2572 O O . ARG B 1 117 ? 16.189 81.294 107.120 1.00 41.84 116 ARG B O 1
ATOM 2580 N N . ALA B 1 118 ? 13.993 81.274 106.669 1.00 39.00 117 ALA B N 1
ATOM 2581 C CA . ALA B 1 118 ? 13.616 80.587 107.911 1.00 38.91 117 ALA B CA 1
ATOM 2582 C C . ALA B 1 118 ? 13.946 79.095 107.913 1.00 40.40 117 ALA B C 1
ATOM 2583 O O . ALA B 1 118 ? 14.291 78.538 108.939 1.00 42.29 117 ALA B O 1
ATOM 2585 N N . ILE B 1 119 ? 13.831 78.436 106.773 1.00 42.97 118 ILE B N 1
ATOM 2586 C CA . ILE B 1 119 ? 14.070 76.991 106.722 1.00 45.53 118 ILE B CA 1
ATOM 2587 C C . ILE B 1 119 ? 15.500 76.596 106.277 1.00 47.33 118 ILE B C 1
ATOM 2588 O O . ILE B 1 119 ? 15.977 75.508 106.615 1.00 46.79 118 ILE B O 1
ATOM 2593 N N . SER B 1 120 ? 16.165 77.483 105.536 1.00 48.90 119 SER B N 1
ATOM 2594 C CA . SER B 1 120 ? 17.522 77.237 105.026 1.00 51.80 119 SER B CA 1
ATOM 2595 C C . SER B 1 120 ? 18.468 76.571 106.018 1.00 51.50 119 SER B C 1
ATOM 2596 O O . SER B 1 120 ? 19.161 75.620 105.652 1.00 51.24 119 SER B O 1
ATOM 2599 N N . ARG B 1 121 ? 18.493 77.084 107.246 1.00 52.13 120 ARG B N 1
ATOM 2600 C CA . ARG B 1 121 ? 19.377 76.576 108.303 1.00 53.69 120 ARG B CA 1
ATOM 2601 C C . ARG B 1 121 ? 19.073 75.136 108.725 1.00 53.86 120 ARG B C 1
ATOM 2602 O O . ARG B 1 121 ? 19.941 74.454 109.284 1.00 53.80 120 ARG B O 1
ATOM 2610 N N . TYR B 1 122 ? 17.845 74.686 108.472 1.00 53.43 121 TYR B N 1
ATOM 2611 C CA . TYR B 1 122 ? 17.422 73.346 108.879 1.00 54.72 121 TYR B CA 1
ATOM 2612 C C . TYR B 1 122 ? 17.608 72.257 107.807 1.00 53.49 121 TYR B C 1
ATOM 2613 O O . TYR B 1 122 ? 17.473 71.073 108.111 1.00 53.17 121 TYR B O 1
ATOM 2622 N N . VAL B 1 123 ? 17.911 72.637 106.566 1.00 51.17 122 VAL B N 1
ATOM 2623 C CA . VAL B 1 123 ? 18.085 71.632 105.511 1.00 48.69 122 VAL B CA 1
ATOM 2624 C C . VAL B 1 123 ? 19.567 71.407 105.184 1.00 48.81 122 VAL B C 1
ATOM 2625 O O . VAL B 1 123 ? 20.428 72.227 105.506 1.00 47.50 122 VAL B O 1
ATOM 2629 N N . ASP B 1 124 ? 19.844 70.281 104.535 1.00 47.03 123 ASP B N 1
ATOM 2630 C CA . ASP B 1 124 ? 21.182 69.938 104.118 1.00 46.42 123 ASP B CA 1
ATOM 2631 C C . ASP B 1 124 ? 21.724 70.963 103.134 1.00 45.84 123 ASP B C 1
ATOM 2632 O O . ASP B 1 124 ? 20.999 71.822 102.656 1.00 46.35 123 ASP B O 1
ATOM 2637 N N . ALA B 1 125 ? 23.016 70.844 102.847 1.00 46.41 124 ALA B N 1
ATOM 2638 C CA . ALA B 1 125 ? 23.742 71.760 101.970 1.00 46.72 124 ALA B CA 1
ATOM 2639 C C . ALA B 1 125 ? 23.266 71.749 100.517 1.00 45.72 124 ALA B C 1
ATOM 2640 O O . ALA B 1 125 ? 23.215 72.786 99.878 1.00 46.11 124 ALA B O 1
ATOM 2642 N N . GLY B 1 126 ? 22.957 70.575 99.986 1.00 47.16 125 GLY B N 1
ATOM 2643 C CA . GLY B 1 126 ? 22.532 70.454 98.596 1.00 47.60 125 GLY B CA 1
ATOM 2644 C C . GLY B 1 126 ? 21.170 71.092 98.358 1.00 49.17 125 GLY B C 1
ATOM 2645 O O . GLY B 1 126 ? 20.902 71.644 97.277 1.00 50.91 125 GLY B O 1
ATOM 2646 N N . THR B 1 127 ? 20.317 71.010 99.377 1.00 47.38 126 THR B N 1
ATOM 2647 C CA . THR B 1 127 ? 18.999 71.596 99.343 1.00 46.24 126 THR B CA 1
ATOM 2648 C C . THR B 1 127 ? 19.112 73.090 99.604 1.00 45.65 126 THR B C 1
ATOM 2649 O O . THR B 1 127 ? 18.424 73.866 98.968 1.00 45.86 126 THR B O 1
ATOM 2653 N N . ARG B 1 128 ? 19.989 73.496 100.521 1.00 45.58 127 ARG B N 1
ATOM 2654 C CA . ARG B 1 128 ? 20.175 74.921 100.798 1.00 45.83 127 ARG B CA 1
ATOM 2655 C C . ARG B 1 128 ? 20.612 75.653 99.522 1.00 44.54 127 ARG B C 1
ATOM 2656 O O . ARG B 1 128 ? 20.158 76.762 99.247 1.00 43.23 127 ARG B O 1
ATOM 2664 N N . ASP B 1 129 ? 21.447 74.995 98.727 1.00 43.32 128 ASP B N 1
ATOM 2665 C CA . ASP B 1 129 ? 21.981 75.544 97.478 1.00 43.92 128 ASP B CA 1
ATOM 2666 C C . ASP B 1 129 ? 20.899 75.814 96.417 1.00 42.63 128 ASP B C 1
ATOM 2667 O O . ASP B 1 129 ? 20.960 76.800 95.678 1.00 42.49 128 ASP B O 1
ATOM 2672 N N . VAL B 1 130 ? 19.932 74.906 96.317 1.00 41.45 129 VAL B N 1
ATOM 2673 C CA . VAL B 1 130 ? 18.799 75.075 95.399 1.00 40.63 129 VAL B CA 1
ATOM 2674 C C . VAL B 1 130 ? 18.013 76.299 95.844 1.00 40.23 129 VAL B C 1
ATOM 2675 O O . VAL B 1 130 ? 17.792 77.206 95.053 1.00 40.95 129 VAL B O 1
ATOM 2679 N N . ILE B 1 131 ? 17.633 76.323 97.123 1.00 40.69 130 ILE B N 1
ATOM 2680 C CA . ILE B 1 131 ? 16.916 77.450 97.724 1.00 40.47 130 ILE B CA 1
ATOM 2681 C C . ILE B 1 131 ? 17.681 78.762 97.468 1.00 42.93 130 ILE B C 1
ATOM 2682 O O . ILE B 1 131 ? 17.129 79.737 96.940 1.00 44.82 130 ILE B O 1
ATOM 2687 N N . GLU B 1 132 ? 18.956 78.776 97.835 1.00 43.69 131 GLU B N 1
ATOM 2688 C CA . GLU B 1 132 ? 19.819 79.938 97.599 1.00 46.28 131 GLU B CA 1
ATOM 2689 C C . GLU B 1 132 ? 19.841 80.447 96.136 1.00 47.05 131 GLU B C 1
ATOM 2690 O O . GLU B 1 132 ? 19.846 81.660 95.906 1.00 47.86 131 GLU B O 1
ATOM 2696 N N . GLN B 1 133 ? 19.805 79.547 95.157 1.00 47.97 132 GLN B N 1
ATOM 2697 C CA . GLN B 1 133 ? 19.641 79.964 93.751 1.00 48.74 132 GLN B CA 1
ATOM 2698 C C . GLN B 1 133 ? 18.231 80.520 93.494 1.00 49.31 132 GLN B C 1
ATOM 2699 O O . GLN B 1 133 ? 18.041 81.333 92.608 1.00 48.23 132 GLN B O 1
ATOM 2705 N N . ILE B 1 134 ? 17.237 80.055 94.245 1.00 50.78 133 ILE B N 1
ATOM 2706 C CA . ILE B 1 134 ? 15.856 80.542 94.088 1.00 53.19 133 ILE B CA 1
ATOM 2707 C C . ILE B 1 134 ? 15.720 81.972 94.632 1.00 56.58 133 ILE B C 1
ATOM 2708 O O . ILE B 1 134 ? 14.806 82.688 94.239 1.00 58.15 133 ILE B O 1
ATOM 2713 N N . GLN B 1 135 ? 16.650 82.395 95.495 1.00 60.55 134 GLN B N 1
ATOM 2714 C CA . GLN B 1 135 ? 16.630 83.738 96.098 1.00 62.47 134 GLN B CA 1
ATOM 2715 C C . GLN B 1 135 ? 17.305 84.806 95.232 1.00 62.70 134 GLN B C 1
ATOM 2716 O O . GLN B 1 135 ? 18.517 85.032 95.327 1.00 62.15 134 GLN B O 1
ATOM 2722 N N . THR B 1 140 ? 15.293 92.674 92.232 1.00 73.53 139 THR B N 1
ATOM 2723 C CA . THR B 1 140 ? 13.983 92.611 91.589 1.00 73.42 139 THR B CA 1
ATOM 2724 C C . THR B 1 140 ? 12.789 92.876 92.520 1.00 74.32 139 THR B C 1
ATOM 2725 O O . THR B 1 140 ? 11.648 92.999 92.045 1.00 75.65 139 THR B O 1
ATOM 2727 N N . THR B 1 141 ? 13.034 92.925 93.832 1.00 73.37 140 THR B N 1
ATOM 2728 C CA . THR B 1 141 ? 11.981 93.186 94.824 1.00 72.26 140 THR B CA 1
ATOM 2729 C C . THR B 1 141 ? 11.762 94.683 94.982 1.00 70.74 140 THR B C 1
ATOM 2730 O O . THR B 1 141 ? 10.618 95.138 95.107 1.00 69.40 140 THR B O 1
ATOM 2734 N N . GLU B 1 142 ? 12.860 95.442 94.990 1.00 70.11 141 GLU B N 1
ATOM 2735 C CA . GLU B 1 142 ? 12.778 96.895 95.064 1.00 68.82 141 GLU B CA 1
ATOM 2736 C C . GLU B 1 142 ? 12.151 97.472 93.797 1.00 66.33 141 GLU B C 1
ATOM 2737 O O . GLU B 1 142 ? 11.491 98.505 93.859 1.00 66.95 141 GLU B O 1
ATOM 2743 N N . VAL B 1 143 ? 12.337 96.802 92.660 1.00 63.82 142 VAL B N 1
ATOM 2744 C CA . VAL B 1 143 ? 11.629 97.179 91.426 1.00 62.77 142 VAL B CA 1
ATOM 2745 C C . VAL B 1 143 ? 10.096 97.179 91.641 1.00 60.35 142 VAL B C 1
ATOM 2746 O O . VAL B 1 143 ? 9.431 98.141 91.258 1.00 61.25 142 VAL B O 1
ATOM 2750 N N . LEU B 1 144 ? 9.550 96.117 92.249 1.00 57.09 143 LEU B N 1
ATOM 2751 C CA . LEU B 1 144 ? 8.109 96.045 92.595 1.00 54.64 143 LEU B CA 1
ATOM 2752 C C . LEU B 1 144 ? 7.711 97.024 93.715 1.00 52.13 143 LEU B C 1
ATOM 2753 O O . LEU B 1 144 ? 6.678 97.690 93.631 1.00 49.28 143 LEU B O 1
ATOM 2758 N N . ARG B 1 145 ? 8.525 97.085 94.767 1.00 50.82 144 ARG B N 1
ATOM 2759 C CA . ARG B 1 145 ? 8.235 97.946 95.916 1.00 52.43 144 ARG B CA 1
ATOM 2760 C C . ARG B 1 145 ? 8.188 99.418 95.526 1.00 52.59 144 ARG B C 1
ATOM 2761 O O . ARG B 1 145 ? 7.317 100.161 95.988 1.00 52.26 144 ARG B O 1
ATOM 2769 N N . GLU B 1 146 ? 9.127 99.847 94.688 1.00 52.35 145 GLU B N 1
ATOM 2770 C CA . GLU B 1 146 ? 9.169 101.249 94.306 1.00 52.99 145 GLU B CA 1
ATOM 2771 C C . GLU B 1 146 ? 8.046 101.592 93.339 1.00 50.40 145 GLU B C 1
ATOM 2772 O O . GLU B 1 146 ? 7.578 102.729 93.338 1.00 51.47 145 GLU B O 1
ATOM 2778 N N . ARG B 1 147 ? 7.620 100.621 92.528 1.00 48.64 146 ARG B N 1
ATOM 2779 C CA . ARG B 1 147 ? 6.422 100.772 91.667 1.00 48.00 146 ARG B CA 1
ATOM 2780 C C . ARG B 1 147 ? 5.164 101.080 92.481 1.00 45.50 146 ARG B C 1
ATOM 2781 O O . ARG B 1 147 ? 4.375 101.965 92.134 1.00 46.13 146 ARG B O 1
ATOM 2789 N N . LEU B 1 148 ? 4.992 100.317 93.559 1.00 43.97 147 LEU B N 1
ATOM 2790 C CA . LEU B 1 148 ? 3.851 100.440 94.452 1.00 43.31 147 LEU B CA 1
ATOM 2791 C C . LEU B 1 148 ? 3.934 101.695 95.294 1.00 43.44 147 LEU B C 1
ATOM 2792 O O . LEU B 1 148 ? 2.980 102.455 95.359 1.00 43.63 147 LEU B O 1
ATOM 2797 N N . ARG B 1 149 ? 5.080 101.898 95.936 1.00 44.82 148 ARG B N 1
ATOM 2798 C CA . ARG B 1 149 ? 5.328 103.079 96.771 1.00 45.93 148 ARG B CA 1
ATOM 2799 C C . ARG B 1 149 ? 5.084 104.378 95.987 1.00 45.58 148 ARG B C 1
ATOM 2800 O O . ARG B 1 149 ? 4.389 105.274 96.486 1.00 45.90 148 ARG B O 1
ATOM 2808 N N . SER B 1 150 ? 5.640 104.481 94.773 1.00 44.48 149 SER B N 1
ATOM 2809 C CA . SER B 1 150 ? 5.433 105.686 93.936 1.00 45.09 149 SER B CA 1
ATOM 2810 C C . SER B 1 150 ? 3.972 105.846 93.478 1.00 43.98 149 SER B C 1
ATOM 2811 O O . SER B 1 150 ? 3.498 106.972 93.326 1.00 43.89 149 SER B O 1
ATOM 2814 N N . ALA B 1 151 ? 3.265 104.731 93.266 1.00 44.31 150 ALA B N 1
ATOM 2815 C CA . ALA B 1 151 ? 1.839 104.773 92.904 1.00 43.75 150 ALA B CA 1
ATOM 2816 C C . ALA B 1 151 ? 0.974 105.276 94.071 1.00 44.24 150 ALA B C 1
ATOM 2817 O O . ALA B 1 151 ? 0.043 106.061 93.868 1.00 43.33 150 ALA B O 1
ATOM 2819 N N . LEU B 1 152 ? 1.276 104.812 95.281 1.00 43.80 151 LEU B N 1
ATOM 2820 C CA . LEU B 1 152 ? 0.518 105.210 96.466 1.00 45.35 151 LEU B CA 1
ATOM 2821 C C . LEU B 1 152 ? 0.792 106.673 96.870 1.00 47.00 151 LEU B C 1
ATOM 2822 O O . LEU B 1 152 ? -0.065 107.348 97.466 1.00 45.77 151 LEU B O 1
ATOM 2827 N N . ALA B 1 153 ? 1.989 107.155 96.544 1.00 48.12 152 ALA B N 1
ATOM 2828 C CA . ALA B 1 153 ? 2.347 108.545 96.808 1.00 48.52 152 ALA B CA 1
ATOM 2829 C C . ALA B 1 153 ? 1.556 109.490 95.898 1.00 49.83 152 ALA B C 1
ATOM 2830 O O . ALA B 1 153 ? 1.244 110.613 96.282 1.00 50.87 152 ALA B O 1
ATOM 2832 N N . ASP B 1 154 ? 1.209 109.023 94.701 1.00 51.13 153 ASP B N 1
ATOM 2833 C CA . ASP B 1 154 ? 0.478 109.844 93.734 1.00 52.02 153 ASP B CA 1
ATOM 2834 C C . ASP B 1 154 ? -1.011 109.503 93.630 1.00 51.28 153 ASP B C 1
ATOM 2835 O O . ASP B 1 154 ? -1.731 110.122 92.850 1.00 50.32 153 ASP B O 1
ATOM 2840 N N . ASP B 1 155 ? -1.470 108.516 94.392 1.00 52.98 154 ASP B N 1
ATOM 2841 C CA . ASP B 1 155 ? -2.897 108.219 94.436 1.00 54.67 154 ASP B CA 1
ATOM 2842 C C . ASP B 1 155 ? -3.313 107.625 95.780 1.00 54.25 154 ASP B C 1
ATOM 2843 O O . ASP B 1 155 ? -3.425 106.411 95.934 1.00 54.97 154 ASP B O 1
ATOM 2848 N N . PRO B 1 156 ? -3.489 108.492 96.774 1.00 53.93 155 PRO B N 1
ATOM 2849 C CA . PRO B 1 156 ? -4.111 108.136 98.047 1.00 53.50 155 PRO B CA 1
ATOM 2850 C C . PRO B 1 156 ? -5.373 107.210 98.032 1.00 52.63 155 PRO B C 1
ATOM 2851 O O . PRO B 1 156 ? -5.548 106.478 99.012 1.00 52.45 155 PRO B O 1
ATOM 2855 N N . ARG B 1 157 ? -6.224 107.213 96.987 1.00 50.10 156 ARG B N 1
ATOM 2856 C CA . ARG B 1 157 ? -7.395 106.278 96.931 1.00 51.32 156 ARG B CA 1
ATOM 2857 C C . ARG B 1 157 ? -6.999 104.798 96.904 1.00 51.99 156 ARG B C 1
ATOM 2858 O O . ARG B 1 157 ? -7.733 103.930 97.410 1.00 53.90 156 ARG B O 1
ATOM 2866 N N . LEU B 1 158 ? -5.849 104.520 96.287 1.00 50.94 157 LEU B N 1
ATOM 2867 C CA . LEU B 1 158 ? -5.287 103.176 96.211 1.00 48.48 157 LEU B CA 1
ATOM 2868 C C . LEU B 1 158 ? -5.007 102.578 97.583 1.00 47.51 157 LEU B C 1
ATOM 2869 O O . LEU B 1 158 ? -5.142 101.378 97.758 1.00 46.06 157 LEU B O 1
ATOM 2874 N N . ALA B 1 159 ? -4.618 103.414 98.543 1.00 47.34 158 ALA B N 1
ATOM 2875 C CA . ALA B 1 159 ? -4.238 102.960 99.887 1.00 46.31 158 ALA B CA 1
ATOM 2876 C C . ALA B 1 159 ? -5.251 102.004 100.514 1.00 45.96 158 ALA B C 1
ATOM 2877 O O . ALA B 1 159 ? -4.917 100.858 100.803 1.00 45.57 158 ALA B O 1
ATOM 2879 N N . SER B 1 160 ? -6.480 102.471 100.709 1.00 45.61 159 SER B N 1
ATOM 2880 C CA . SER B 1 160 ? -7.512 101.675 101.367 1.00 45.94 159 SER B CA 1
ATOM 2881 C C . SER B 1 160 ? -7.818 100.386 100.610 1.00 46.97 159 SER B C 1
ATOM 2882 O O . SER B 1 160 ? -8.047 99.350 101.222 1.00 49.50 159 SER B O 1
ATOM 2885 N N . ARG B 1 161 ? -7.811 100.453 99.284 1.00 46.87 160 ARG B N 1
ATOM 2886 C CA . ARG B 1 161 ? -8.106 99.308 98.446 1.00 48.64 160 ARG B CA 1
ATOM 2887 C C . ARG B 1 161 ? -6.986 98.242 98.462 1.00 45.73 160 ARG B C 1
ATOM 2888 O O . ARG B 1 161 ? -7.275 97.042 98.523 1.00 46.43 160 ARG B O 1
ATOM 2896 N N . LEU B 1 162 ? -5.725 98.675 98.375 1.00 41.74 161 LEU B N 1
ATOM 2897 C CA . LEU B 1 162 ? -4.577 97.767 98.426 1.00 39.34 161 LEU B CA 1
ATOM 2898 C C . LEU B 1 162 ? -4.394 97.180 99.825 1.00 36.53 161 LEU B C 1
ATOM 2899 O O . LEU B 1 162 ? -3.936 96.055 99.961 1.00 33.60 161 LEU B O 1
ATOM 2904 N N . ALA B 1 163 ? -4.782 97.939 100.853 1.00 36.04 162 ALA B N 1
ATOM 2905 C CA . ALA B 1 163 ? -4.734 97.457 102.237 1.00 34.26 162 ALA B CA 1
ATOM 2906 C C . ALA B 1 163 ? -5.641 96.240 102.388 1.00 34.45 162 ALA B C 1
ATOM 2907 O O . ALA B 1 163 ? -5.217 95.223 102.949 1.00 35.56 162 ALA B O 1
ATOM 2909 N N . LEU B 1 164 ? -6.873 96.355 101.881 1.00 36.34 163 LEU B N 1
ATOM 2910 C CA . LEU B 1 164 ? -7.846 95.250 101.860 1.00 38.74 163 LEU B CA 1
ATOM 2911 C C . LEU B 1 164 ? -7.335 94.077 101.040 1.00 38.18 163 LEU B C 1
ATOM 2912 O O . LEU B 1 164 ? -7.517 92.932 101.409 1.00 39.27 163 LEU B O 1
ATOM 2917 N N . TRP B 1 165 ? -6.756 94.384 99.886 1.00 38.47 164 TRP B N 1
ATOM 2918 C CA . TRP B 1 165 ? -6.196 93.379 99.000 1.00 36.95 164 TRP B CA 1
ATOM 2919 C C . TRP B 1 165 ? -5.059 92.652 99.712 1.00 33.80 164 TRP B C 1
ATOM 2920 O O . TRP B 1 165 ? -5.033 91.427 99.726 1.00 32.56 164 TRP B O 1
ATOM 2931 N N . GLY B 1 166 ? -4.159 93.413 100.338 1.00 33.38 165 GLY B N 1
ATOM 2932 C CA . GLY B 1 166 ? -3.075 92.858 101.182 1.00 32.07 165 GLY B CA 1
ATOM 2933 C C . GLY B 1 166 ? -3.557 91.877 102.241 1.00 32.00 165 GLY B C 1
ATOM 2934 O O . GLY B 1 166 ? -2.956 90.828 102.435 1.00 34.29 165 GLY B O 1
ATOM 2935 N N . ARG B 1 167 ? -4.659 92.204 102.909 1.00 33.93 166 ARG B N 1
ATOM 2936 C CA . ARG B 1 167 ? -5.251 91.329 103.931 1.00 35.87 166 ARG B CA 1
ATOM 2937 C C . ARG B 1 167 ? -5.895 90.078 103.380 1.00 36.94 166 ARG B C 1
ATOM 2938 O O . ARG B 1 167 ? -5.832 88.997 103.981 1.00 37.55 166 ARG B O 1
ATOM 2946 N N . ARG B 1 168 ? -6.559 90.231 102.247 1.00 38.16 167 ARG B N 1
ATOM 2947 C CA . ARG B 1 168 ? -7.193 89.104 101.589 1.00 39.22 167 ARG B CA 1
ATOM 2948 C C . ARG B 1 168 ? -6.135 88.115 101.160 1.00 38.74 167 ARG B C 1
ATOM 2949 O O . ARG B 1 168 ? -6.305 86.910 101.328 1.00 41.93 167 ARG B O 1
ATOM 2957 N N . LEU B 1 169 ? -5.032 88.633 100.637 1.00 38.28 168 LEU B N 1
ATOM 2958 C CA . LEU B 1 169 ? -3.888 87.802 100.256 1.00 37.78 168 LEU B CA 1
ATOM 2959 C C . LEU B 1 169 ? -3.352 87.040 101.475 1.00 38.89 168 LEU B C 1
ATOM 2960 O O . LEU B 1 169 ? -3.121 85.823 101.407 1.00 38.86 168 LEU B O 1
ATOM 2965 N N . LEU B 1 170 ? -3.142 87.755 102.582 1.00 39.47 169 LEU B N 1
ATOM 2966 C CA . LEU B 1 170 ? -2.628 87.134 103.827 1.00 38.18 169 LEU B CA 1
ATOM 2967 C C . LEU B 1 170 ? -3.589 86.054 104.327 1.00 36.42 169 LEU B C 1
ATOM 2968 O O . LEU B 1 170 ? -3.172 84.953 104.621 1.00 36.15 169 LEU B O 1
ATOM 2973 N N . GLY B 1 171 ? -4.876 86.378 104.404 1.00 36.83 170 GLY B N 1
ATOM 2974 C CA . GLY B 1 171 ? -5.895 85.426 104.872 1.00 35.64 170 GLY B CA 1
ATOM 2975 C C . GLY B 1 171 ? -5.994 84.149 104.031 1.00 34.95 170 GLY B C 1
ATOM 2976 O O . GLY B 1 171 ? -6.047 83.047 104.558 1.00 32.87 170 GLY B O 1
ATOM 2977 N N . GLU B 1 172 ? -6.005 84.305 102.714 1.00 35.07 171 GLU B N 1
ATOM 2978 C CA . GLU B 1 172 ? -6.105 83.161 101.829 1.00 32.42 171 GLU B CA 1
ATOM 2979 C C . GLU B 1 172 ? -4.889 82.291 101.872 1.00 33.04 171 GLU B C 1
ATOM 2980 O O . GLU B 1 172 ? -5.005 81.088 101.655 1.00 37.35 171 GLU B O 1
ATOM 2986 N N . ALA B 1 173 ? -3.714 82.877 102.120 1.00 33.56 172 ALA B N 1
ATOM 2987 C CA . ALA B 1 173 ? -2.445 82.111 102.206 1.00 32.68 172 ALA B CA 1
ATOM 2988 C C . ALA B 1 173 ? -2.412 81.321 103.485 1.00 34.55 172 ALA B C 1
ATOM 2989 O O . ALA B 1 173 ? -2.095 80.124 103.474 1.00 37.34 172 ALA B O 1
ATOM 2991 N N . LEU B 1 174 ? -2.726 81.993 104.589 1.00 37.08 173 LEU B N 1
ATOM 2992 C CA . LEU B 1 174 ? -2.756 81.359 105.909 1.00 37.22 173 LEU B CA 1
ATOM 2993 C C . LEU B 1 174 ? -3.717 80.203 105.958 1.00 35.79 173 LEU B C 1
ATOM 2994 O O . LEU B 1 174 ? -3.434 79.192 106.591 1.00 36.85 173 LEU B O 1
ATOM 2999 N N . THR B 1 175 ? -4.879 80.350 105.320 1.00 35.66 174 THR B N 1
ATOM 3000 C CA . THR B 1 175 ? -5.843 79.251 105.317 1.00 35.17 174 THR B CA 1
ATOM 3001 C C . THR B 1 175 ? -5.301 78.006 104.625 1.00 34.26 174 THR B C 1
ATOM 3002 O O . THR B 1 175 ? -5.583 76.889 105.044 1.00 36.57 174 THR B O 1
ATOM 3006 N N . GLN B 1 176 ? -4.576 78.183 103.533 1.00 33.97 175 GLN B N 1
ATOM 3007 C CA . GLN B 1 176 ? -3.988 77.026 102.865 1.00 37.29 175 GLN B CA 1
ATOM 3008 C C . GLN B 1 176 ? -2.813 76.451 103.656 1.00 35.51 175 GLN B C 1
ATOM 3009 O O . GLN B 1 176 ? -2.625 75.256 103.652 1.00 36.80 175 GLN B O 1
ATOM 3015 N N . ALA B 1 177 ? -2.031 77.291 104.326 1.00 37.67 176 ALA B N 1
ATOM 3016 C CA . ALA B 1 177 ? -0.881 76.806 105.111 1.00 39.94 176 ALA B CA 1
ATOM 3017 C C . ALA B 1 177 ? -1.410 75.896 106.209 1.00 42.20 176 ALA B C 1
ATOM 3018 O O . ALA B 1 177 ? -0.883 74.807 106.457 1.00 44.33 176 ALA B O 1
ATOM 3020 N N . GLN B 1 178 ? -2.479 76.345 106.846 1.00 42.44 177 GLN B N 1
ATOM 3021 C CA . GLN B 1 178 ? -3.173 75.535 107.836 1.00 42.15 177 GLN B CA 1
ATOM 3022 C C . GLN B 1 178 ? -3.728 74.222 107.253 1.00 40.08 177 GLN B C 1
ATOM 3023 O O . GLN B 1 178 ? -3.615 73.187 107.885 1.00 40.69 177 GLN B O 1
ATOM 3029 N N . ARG B 1 179 ? -4.330 74.258 106.069 1.00 38.20 178 ARG B N 1
ATOM 3030 C CA . ARG B 1 179 ? -4.942 73.051 105.472 1.00 37.90 178 ARG B CA 1
ATOM 3031 C C . ARG B 1 179 ? -3.868 72.055 105.116 1.00 39.92 178 ARG B C 1
ATOM 3032 O O . ARG B 1 179 ? -3.985 70.873 105.422 1.00 38.70 178 ARG B O 1
ATOM 3040 N N . VAL B 1 180 ? -2.801 72.545 104.495 1.00 43.86 179 VAL B N 1
ATOM 3041 C CA . VAL B 1 180 ? -1.665 71.709 104.112 1.00 45.19 179 VAL B CA 1
ATOM 3042 C C . VAL B 1 180 ? -0.938 71.031 105.312 1.00 49.28 179 VAL B C 1
ATOM 3043 O O . VAL B 1 180 ? -0.242 70.028 105.118 1.00 51.70 179 VAL B O 1
ATOM 3047 N N . SER B 1 181 ? -1.113 71.549 106.530 1.00 50.43 180 SER B N 1
ATOM 3048 C CA . SER B 1 181 ? -0.564 70.908 107.742 1.00 51.87 180 SER B CA 1
ATOM 3049 C C . SER B 1 181 ? -1.319 69.652 108.149 1.00 51.48 180 SER B C 1
ATOM 3050 O O . SER B 1 181 ? -0.735 68.706 108.637 1.00 51.91 180 SER B O 1
ATOM 3053 N N . TYR B 1 182 ? -2.626 69.652 107.973 1.00 52.07 181 TYR B N 1
ATOM 3054 C CA . TYR B 1 182 ? -3.398 68.448 108.222 1.00 52.84 181 TYR B CA 1
ATOM 3055 C C . TYR B 1 182 ? -3.396 67.500 107.025 1.00 52.77 181 TYR B C 1
ATOM 3056 O O . TYR B 1 182 ? -3.384 66.292 107.213 1.00 53.70 181 TYR B O 1
ATOM 3065 N N . GLU B 1 183 ? -3.455 68.038 105.806 1.00 53.65 182 GLU B N 1
ATOM 3066 C CA . GLU B 1 183 ? -3.620 67.191 104.622 1.00 54.72 182 GLU B CA 1
ATOM 3067 C C . GLU B 1 183 ? -2.355 66.470 104.172 1.00 54.00 182 GLU B C 1
ATOM 3068 O O . GLU B 1 183 ? -2.434 65.364 103.650 1.00 54.73 182 GLU B O 1
ATOM 3074 N N . HIS B 1 184 ? -1.198 67.080 104.388 1.00 55.63 183 HIS B N 1
ATOM 3075 C CA . HIS B 1 184 ? 0.072 66.559 103.835 1.00 55.76 183 HIS B CA 1
ATOM 3076 C C . HIS B 1 184 ? 1.234 67.289 104.501 1.00 54.27 183 HIS B C 1
ATOM 3077 O O . HIS B 1 184 ? 2.002 68.007 103.852 1.00 49.98 183 HIS B O 1
ATOM 3084 N N . ALA B 1 185 ? 1.323 67.119 105.816 1.00 54.77 184 ALA B N 1
ATOM 3085 C CA . ALA B 1 185 ? 2.319 67.803 106.623 1.00 54.69 184 ALA B CA 1
ATOM 3086 C C . ALA B 1 185 ? 3.698 67.190 106.470 1.00 55.48 184 ALA B C 1
ATOM 3087 O O . ALA B 1 185 ? 3.859 65.980 106.623 1.00 57.88 184 ALA B O 1
ATOM 3089 N N . PHE B 1 186 ? 4.691 68.042 106.205 1.00 55.85 185 PHE B N 1
ATOM 3090 C CA . PHE B 1 186 ? 6.132 67.646 106.091 1.00 52.66 185 PHE B CA 1
ATOM 3091 C C . PHE B 1 186 ? 7.097 68.637 106.780 1.00 52.27 185 PHE B C 1
ATOM 3092 O O . PHE B 1 186 ? 8.252 68.291 107.069 1.00 50.91 185 PHE B O 1
ATOM 3100 N N . LEU B 1 187 ? 6.634 69.872 106.992 1.00 53.03 186 LEU B N 1
ATOM 3101 C CA . LEU B 1 187 ? 7.488 70.966 107.460 1.00 54.40 186 LEU B CA 1
ATOM 3102 C C . LEU B 1 187 ? 7.944 70.822 108.910 1.00 53.16 186 LEU B C 1
ATOM 3103 O O . LEU B 1 187 ? 9.082 71.158 109.241 1.00 52.47 186 LEU B O 1
ATOM 3108 N N . GLY B 1 188 ? 7.060 70.323 109.770 1.00 53.07 187 GLY B N 1
ATOM 3109 C CA . GLY B 1 188 ? 7.399 70.114 111.165 1.00 53.35 187 GLY B CA 1
ATOM 3110 C C . GLY B 1 188 ? 8.606 69.209 111.344 1.00 54.87 187 GLY B C 1
ATOM 3111 O O . GLY B 1 188 ? 9.352 69.345 112.320 1.00 55.64 187 GLY B O 1
ATOM 3112 N N . SER B 1 189 ? 8.800 68.279 110.411 1.00 53.74 188 SER B N 1
ATOM 3113 C CA . SER B 1 189 ? 9.947 67.396 110.460 1.00 54.09 188 SER B CA 1
ATOM 3114 C C . SER B 1 189 ? 11.240 68.144 110.142 1.00 53.94 188 SER B C 1
ATOM 3115 O O . SER B 1 189 ? 12.211 68.058 110.899 1.00 53.31 188 SER B O 1
ATOM 3118 N N . LEU B 1 190 ? 11.241 68.900 109.047 1.00 54.53 189 LEU B N 1
ATOM 3119 C CA . LEU B 1 190 ? 12.457 69.589 108.601 1.00 55.59 189 LEU B CA 1
ATOM 3120 C C . LEU B 1 190 ? 13.002 70.650 109.574 1.00 56.94 189 LEU B C 1
ATOM 3121 O O . LEU B 1 190 ? 14.165 71.005 109.470 1.00 58.09 189 LEU B O 1
ATOM 3126 N N . ILE B 1 191 ? 12.186 71.135 110.514 1.00 57.64 190 ILE B N 1
ATOM 3127 C CA . ILE B 1 191 ? 12.604 72.199 111.448 1.00 56.49 190 ILE B CA 1
ATOM 3128 C C . ILE B 1 191 ? 12.615 71.768 112.922 1.00 54.90 190 ILE B C 1
ATOM 3129 O O . ILE B 1 191 ? 12.219 70.653 113.264 1.00 54.37 190 ILE B O 1
ATOM 3134 N N . ASP B 1 195 ? 9.135 64.653 118.200 1.00 74.70 194 ASP B N 1
ATOM 3135 C CA . ASP B 1 195 ? 7.822 64.873 118.803 1.00 75.33 194 ASP B CA 1
ATOM 3136 C C . ASP B 1 195 ? 6.906 65.659 117.859 1.00 75.98 194 ASP B C 1
ATOM 3137 O O . ASP B 1 195 ? 7.137 66.843 117.618 1.00 76.80 194 ASP B O 1
ATOM 3139 N N . SER B 1 196 ? 5.859 65.008 117.347 1.00 75.98 195 SER B N 1
ATOM 3140 C CA . SER B 1 196 ? 4.931 65.631 116.388 1.00 76.05 195 SER B CA 1
ATOM 3141 C C . SER B 1 196 ? 3.939 66.643 117.007 1.00 76.50 195 SER B C 1
ATOM 3142 O O . SER B 1 196 ? 2.974 67.055 116.347 1.00 76.21 195 SER B O 1
ATOM 3144 N N . ALA B 1 197 ? 4.174 67.025 118.268 1.00 76.01 196 ALA B N 1
ATOM 3145 C CA . ALA B 1 197 ? 3.409 68.079 118.954 1.00 74.44 196 ALA B CA 1
ATOM 3146 C C . ALA B 1 197 ? 4.230 69.367 118.931 1.00 72.94 196 ALA B C 1
ATOM 3147 O O . ALA B 1 197 ? 3.741 70.420 118.521 1.00 71.36 196 ALA B O 1
ATOM 3149 N N . ALA B 1 198 ? 5.484 69.268 119.371 1.00 71.75 197 ALA B N 1
ATOM 3150 C CA . ALA B 1 198 ? 6.423 70.393 119.321 1.00 71.82 197 ALA B CA 1
ATOM 3151 C C . ALA B 1 198 ? 6.816 70.760 117.876 1.00 71.65 197 ALA B C 1
ATOM 3152 O O . ALA B 1 198 ? 7.308 71.865 117.619 1.00 71.65 197 ALA B O 1
ATOM 3154 N N . ALA B 1 199 ? 6.621 69.824 116.947 1.00 70.94 198 ALA B N 1
ATOM 3155 C CA . ALA B 1 199 ? 6.851 70.075 115.525 1.00 69.98 198 ALA B CA 1
ATOM 3156 C C . ALA B 1 199 ? 5.757 70.993 115.010 1.00 68.72 198 ALA B C 1
ATOM 3157 O O . ALA B 1 199 ? 6.036 71.972 114.319 1.00 69.06 198 ALA B O 1
ATOM 3159 N N . LYS B 1 200 ? 4.512 70.676 115.359 1.00 67.26 199 LYS B N 1
ATOM 3160 C CA . LYS B 1 200 ? 3.373 71.505 114.972 1.00 66.36 199 LYS B CA 1
ATOM 3161 C C . LYS B 1 200 ? 3.466 72.920 115.548 1.00 63.83 199 LYS B C 1
ATOM 3162 O O . LYS B 1 200 ? 3.067 73.886 114.905 1.00 63.06 199 LYS B O 1
ATOM 3168 N N . GLU B 1 201 ? 4.024 73.037 116.744 1.00 62.28 200 GLU B N 1
ATOM 3169 C CA . GLU B 1 201 ? 4.176 74.330 117.398 1.00 60.95 200 GLU B CA 1
ATOM 3170 C C . GLU B 1 201 ? 5.199 75.186 116.655 1.00 58.50 200 GLU B C 1
ATOM 3171 O O . GLU B 1 201 ? 4.938 76.347 116.376 1.00 58.47 200 GLU B O 1
ATOM 3177 N N . LEU B 1 202 ? 6.355 74.604 116.340 1.00 56.93 201 LEU B N 1
ATOM 3178 C CA . LEU B 1 202 ? 7.447 75.315 115.637 1.00 56.34 201 LEU B CA 1
ATOM 3179 C C . LEU B 1 202 ? 7.026 75.878 114.267 1.00 54.06 201 LEU B C 1
ATOM 3180 O O . LEU B 1 202 ? 7.497 76.933 113.843 1.00 52.03 201 LEU B O 1
ATOM 3185 N N . VAL B 1 203 ? 6.147 75.143 113.593 1.00 52.31 202 VAL B N 1
ATOM 3186 C CA . VAL B 1 203 ? 5.592 75.538 112.304 1.00 49.57 202 VAL B CA 1
ATOM 3187 C C . VAL B 1 203 ? 4.616 76.707 112.462 1.00 49.17 202 VAL B C 1
ATOM 3188 O O . VAL B 1 203 ? 4.557 77.581 111.608 1.00 49.57 202 VAL B O 1
ATOM 3192 N N . SER B 1 204 ? 3.860 76.724 113.552 1.00 49.24 203 SER B N 1
ATOM 3193 C CA . SER B 1 204 ? 2.957 77.845 113.848 1.00 48.91 203 SER B CA 1
ATOM 3194 C C . SER B 1 204 ? 3.752 79.106 114.205 1.00 47.50 203 SER B C 1
ATOM 3195 O O . SER B 1 204 ? 3.363 80.223 113.850 1.00 46.93 203 SER B O 1
ATOM 3198 N N . GLY B 1 205 ? 4.867 78.928 114.903 1.00 45.20 204 GLY B N 1
ATOM 3199 C CA . GLY B 1 205 ? 5.744 80.042 115.208 1.00 44.45 204 GLY B CA 1
ATOM 3200 C C . GLY B 1 205 ? 6.408 80.560 113.945 1.00 44.41 204 GLY B C 1
ATOM 3201 O O . GLY B 1 205 ? 6.629 81.754 113.795 1.00 45.40 204 GLY B O 1
ATOM 3202 N N . LEU B 1 206 ? 6.728 79.650 113.030 1.00 44.41 205 LEU B N 1
ATOM 3203 C CA . LEU B 1 206 ? 7.330 80.020 111.751 1.00 44.60 205 LEU B CA 1
ATOM 3204 C C . LEU B 1 206 ? 6.315 80.796 110.918 1.00 44.25 205 LEU B C 1
ATOM 3205 O O . LEU B 1 206 ? 6.631 81.856 110.395 1.00 45.82 205 LEU B O 1
ATOM 3210 N N . ILE B 1 207 ? 5.089 80.285 110.831 1.00 44.11 206 ILE B N 1
ATOM 3211 C CA . ILE B 1 207 ? 4.008 80.953 110.089 1.00 45.39 206 ILE B CA 1
ATOM 3212 C C . ILE B 1 207 ? 3.688 82.321 110.672 1.00 44.90 206 ILE B C 1
ATOM 3213 O O . ILE B 1 207 ? 3.646 83.307 109.949 1.00 45.60 206 ILE B O 1
ATOM 3218 N N . ALA B 1 208 ? 3.484 82.372 111.984 1.00 46.32 207 ALA B N 1
ATOM 3219 C CA . ALA B 1 208 ? 3.208 83.628 112.695 1.00 44.50 207 ALA B CA 1
ATOM 3220 C C . ALA B 1 208 ? 4.265 84.706 112.407 1.00 44.25 207 ALA B C 1
ATOM 3221 O O . ALA B 1 208 ? 3.911 85.871 112.228 1.00 44.80 207 ALA B O 1
ATOM 3223 N N . GLY B 1 209 ? 5.541 84.314 112.334 1.00 43.61 208 GLY B N 1
ATOM 3224 C CA . GLY B 1 209 ? 6.641 85.236 112.017 1.00 43.20 208 GLY B CA 1
ATOM 3225 C C . GLY B 1 209 ? 6.602 85.772 110.587 1.00 42.31 208 GLY B C 1
ATOM 3226 O O . GLY B 1 209 ? 6.912 86.943 110.336 1.00 45.13 208 GLY B O 1
ATOM 3227 N N . LEU B 1 210 ? 6.228 84.921 109.645 1.00 40.60 209 LEU B N 1
ATOM 3228 C CA . LEU B 1 210 ? 5.985 85.368 108.250 1.00 40.41 209 LEU B CA 1
ATOM 3229 C C . LEU B 1 210 ? 4.826 86.398 108.163 1.00 40.20 209 LEU B C 1
ATOM 3230 O O . LEU B 1 210 ? 4.869 87.317 107.341 1.00 40.53 209 LEU B O 1
ATOM 3235 N N . ALA B 1 211 ? 3.792 86.223 108.994 1.00 40.08 210 ALA B N 1
ATOM 3236 C CA . ALA B 1 211 ? 2.653 87.140 109.026 1.00 39.28 210 ALA B CA 1
ATOM 3237 C C . ALA B 1 211 ? 3.082 88.490 109.575 1.00 40.88 210 ALA B C 1
ATOM 3238 O O . ALA B 1 211 ? 2.700 89.535 109.038 1.00 41.04 210 ALA B O 1
ATOM 3240 N N . GLU B 1 212 ? 3.890 88.464 110.635 1.00 43.61 211 GLU B N 1
ATOM 3241 C CA . GLU B 1 212 ? 4.371 89.689 111.266 1.00 44.10 211 GLU B CA 1
ATOM 3242 C C . GLU B 1 212 ? 5.209 90.482 110.276 1.00 44.14 211 GLU B C 1
ATOM 3243 O O . GLU B 1 212 ? 5.033 91.702 110.156 1.00 45.26 211 GLU B O 1
ATOM 3249 N N . LYS B 1 213 ? 6.124 89.806 109.571 1.00 42.77 212 LYS B N 1
ATOM 3250 C CA . LYS B 1 213 ? 6.988 90.494 108.597 1.00 41.78 212 LYS B CA 1
ATOM 3251 C C . LYS B 1 213 ? 6.166 91.105 107.450 1.00 40.12 212 LYS B C 1
ATOM 3252 O O . LYS B 1 213 ? 6.459 92.206 106.972 1.00 38.39 212 LYS B O 1
ATOM 3258 N N . HIS B 1 214 ? 5.113 90.396 107.053 1.00 39.58 213 HIS B N 1
ATOM 3259 C CA . HIS B 1 214 ? 4.178 90.866 106.030 1.00 38.70 213 HIS B CA 1
ATOM 3260 C C . HIS B 1 214 ? 3.498 92.173 106.438 1.00 41.72 213 HIS B C 1
ATOM 3261 O O . HIS B 1 214 ? 3.432 93.136 105.659 1.00 40.77 213 HIS B O 1
ATOM 3268 N N . SER B 1 215 ? 2.992 92.187 107.664 1.00 42.98 214 SER B N 1
ATOM 3269 C CA . SER B 1 215 ? 2.278 93.332 108.199 1.00 44.71 214 SER B CA 1
ATOM 3270 C C . SER B 1 215 ? 3.179 94.539 108.387 1.00 44.94 214 SER B C 1
ATOM 3271 O O . SER B 1 215 ? 2.717 95.660 108.269 1.00 45.68 214 SER B O 1
ATOM 3274 N N . LYS B 1 216 ? 4.457 94.316 108.689 1.00 45.42 215 LYS B N 1
ATOM 3275 C CA . LYS B 1 216 ? 5.405 95.418 108.791 1.00 45.62 215 LYS B CA 1
ATOM 3276 C C . LYS B 1 216 ? 5.704 95.980 107.410 1.00 44.93 215 LYS B C 1
ATOM 3277 O O . LYS B 1 216 ? 5.798 97.190 107.244 1.00 45.78 215 LYS B O 1
ATOM 3283 N N . ARG B 1 217 ? 5.842 95.107 106.420 1.00 44.58 216 ARG B N 1
ATOM 3284 C CA . ARG B 1 217 ? 5.989 95.542 105.033 1.00 44.71 216 ARG B CA 1
ATOM 3285 C C . ARG B 1 217 ? 4.799 96.358 104.539 1.00 44.35 216 ARG B C 1
ATOM 3286 O O . ARG B 1 217 ? 4.984 97.267 103.729 1.00 44.66 216 ARG B O 1
ATOM 3302 N N . THR B 1 219 ? 2.864 98.270 106.451 1.00 45.89 218 THR B N 1
ATOM 3303 C CA . THR B 1 219 ? 3.023 99.547 107.130 1.00 44.35 218 THR B CA 1
ATOM 3304 C C . THR B 1 219 ? 4.049 100.404 106.419 1.00 45.09 218 THR B C 1
ATOM 3305 O O . THR B 1 219 ? 3.832 101.591 106.253 1.00 45.62 218 THR B O 1
ATOM 3309 N N . GLN B 1 220 ? 5.158 99.810 105.993 1.00 47.07 219 GLN B N 1
ATOM 3310 C CA . GLN B 1 220 ? 6.201 100.555 105.284 1.00 49.46 219 GLN B CA 1
ATOM 3311 C C . GLN B 1 220 ? 5.723 101.108 103.935 1.00 51.22 219 GLN B C 1
ATOM 3312 O O . GLN B 1 220 ? 6.220 102.143 103.475 1.00 54.68 219 GLN B O 1
ATOM 3318 N N . LEU B 1 221 ? 4.755 100.434 103.317 1.00 50.19 220 LEU B N 1
ATOM 3319 C CA . LEU B 1 221 ? 4.120 100.932 102.093 1.00 49.87 220 LEU B CA 1
ATOM 3320 C C . LEU B 1 221 ? 3.031 101.969 102.393 1.00 49.66 220 LEU B C 1
ATOM 3321 O O . LEU B 1 221 ? 2.416 102.495 101.471 1.00 48.87 220 LEU B O 1
ATOM 3326 N N . GLY B 1 222 ? 2.788 102.233 103.677 1.00 49.81 221 GLY B N 1
ATOM 3327 C CA . GLY B 1 222 ? 1.822 103.227 104.117 1.00 51.19 221 GLY B CA 1
ATOM 3328 C C . GLY B 1 222 ? 0.397 102.729 104.193 1.00 52.51 221 GLY B C 1
ATOM 3329 O O . GLY B 1 222 ? -0.543 103.525 104.158 1.00 54.25 221 GLY B O 1
ATOM 3330 N N . LEU B 1 223 ? 0.223 101.421 104.318 1.00 52.69 222 LEU B N 1
ATOM 3331 C CA . LEU B 1 223 ? -1.111 100.846 104.316 1.00 52.85 222 LEU B CA 1
ATOM 3332 C C . LEU B 1 223 ? -1.560 100.516 105.733 1.00 55.87 222 LEU B C 1
ATOM 3333 O O . LEU B 1 223 ? -0.733 100.308 106.623 1.00 57.93 222 LEU B O 1
ATOM 3338 N N . THR B 1 224 ? -2.880 100.501 105.931 1.00 57.11 223 THR B N 1
ATOM 3339 C CA . THR B 1 224 ? -3.490 100.094 107.195 1.00 57.43 223 THR B CA 1
ATOM 3340 C C . THR B 1 224 ? -3.680 98.569 107.204 1.00 58.38 223 THR B C 1
ATOM 3341 O O . THR B 1 224 ? -3.023 97.825 106.448 1.00 58.10 223 THR B O 1
ATOM 3343 N N . TYR C 1 12 ? -28.167 100.649 50.675 1.00 55.52 11 TYR C N 1
ATOM 3344 C CA . TYR C 1 12 ? -28.502 99.305 50.117 1.00 56.25 11 TYR C CA 1
ATOM 3345 C C . TYR C 1 12 ? -28.582 99.299 48.575 1.00 54.70 11 TYR C C 1
ATOM 3346 O O . TYR C 1 12 ? -28.102 98.360 47.933 1.00 54.26 11 TYR C O 1
ATOM 3355 N N . ASN C 1 13 ? -29.184 100.337 47.991 1.00 52.62 12 ASN C N 1
ATOM 3356 C CA . ASN C 1 13 ? -29.292 100.458 46.529 1.00 51.81 12 ASN C CA 1
ATOM 3357 C C . ASN C 1 13 ? -27.930 100.577 45.864 1.00 51.02 12 ASN C C 1
ATOM 3358 O O . ASN C 1 13 ? -27.617 99.820 44.938 1.00 52.08 12 ASN C O 1
ATOM 3363 N N . ARG C 1 14 ? -27.138 101.547 46.323 1.00 49.11 13 ARG C N 1
ATOM 3364 C CA . ARG C 1 14 ? -25.772 101.738 45.842 1.00 48.00 13 ARG C CA 1
ATOM 3365 C C . ARG C 1 14 ? -24.992 100.437 46.014 1.00 48.27 13 ARG C C 1
ATOM 3366 O O . ARG C 1 14 ? -24.146 100.073 45.159 1.00 45.63 13 ARG C O 1
ATOM 3368 N N . PHE C 1 15 ? -25.314 99.718 47.097 1.00 45.59 14 PHE C N 1
ATOM 3369 C CA . PHE C 1 15 ? -24.590 98.496 47.436 1.00 44.61 14 PHE C CA 1
ATOM 3370 C C . PHE C 1 15 ? -25.000 97.239 46.662 1.00 43.02 14 PHE C C 1
ATOM 3371 O O . PHE C 1 15 ? -24.139 96.406 46.383 1.00 44.46 14 PHE C O 1
ATOM 3379 N N . VAL C 1 16 ? -26.286 97.078 46.331 1.00 41.95 15 VAL C N 1
ATOM 3380 C CA . VAL C 1 16 ? -26.734 95.986 45.431 1.00 40.29 15 VAL C CA 1
ATOM 3381 C C . VAL C 1 16 ? -26.100 96.194 44.032 1.00 39.16 15 VAL C C 1
ATOM 3382 O O . VAL C 1 16 ? -25.770 95.241 43.319 1.00 37.21 15 VAL C O 1
ATOM 3386 N N . ALA C 1 17 ? -25.941 97.459 43.662 1.00 38.77 16 ALA C N 1
ATOM 3387 C CA . ALA C 1 17 ? -25.315 97.850 42.415 1.00 39.18 16 ALA C CA 1
ATOM 3388 C C . ALA C 1 17 ? -23.836 97.477 42.394 1.00 40.23 16 ALA C C 1
ATOM 3389 O O . ALA C 1 17 ? -23.306 97.102 41.352 1.00 43.27 16 ALA C O 1
ATOM 3391 N N . ASP C 1 18 ? -23.164 97.612 43.533 1.00 39.74 17 ASP C N 1
ATOM 3392 C CA . ASP C 1 18 ? -21.771 97.173 43.665 1.00 39.70 17 ASP C CA 1
ATOM 3393 C C . ASP C 1 18 ? -21.704 95.672 43.484 1.00 40.23 17 ASP C C 1
ATOM 3394 O O . ASP C 1 18 ? -20.848 95.174 42.760 1.00 40.94 17 ASP C O 1
ATOM 3399 N N . LEU C 1 19 ? -22.607 94.950 44.148 1.00 40.34 18 LEU C N 1
ATOM 3400 C CA . LEU C 1 19 ? -22.674 93.495 44.008 1.00 39.78 18 LEU C CA 1
ATOM 3401 C C . LEU C 1 19 ? -22.823 93.087 42.535 1.00 41.19 18 LEU C C 1
ATOM 3402 O O . LEU C 1 19 ? -22.056 92.292 42.030 1.00 43.45 18 LEU C O 1
ATOM 3407 N N . PHE C 1 20 ? -23.839 93.613 41.873 1.00 40.21 19 PHE C N 1
ATOM 3408 C CA . PHE C 1 20 ? -24.077 93.322 40.469 1.00 40.76 19 PHE C CA 1
ATOM 3409 C C . PHE C 1 20 ? -22.898 93.727 39.591 1.00 42.35 19 PHE C C 1
ATOM 3410 O O . PHE C 1 20 ? -22.563 93.028 38.619 1.00 43.30 19 PHE C O 1
ATOM 3418 N N . GLY C 1 21 ? -22.296 94.866 39.920 1.00 41.90 20 GLY C N 1
ATOM 3419 C CA . GLY C 1 21 ? -21.131 95.359 39.219 1.00 42.61 20 GLY C CA 1
ATOM 3420 C C . GLY C 1 21 ? -19.974 94.381 39.290 1.00 43.46 20 GLY C C 1
ATOM 3421 O O . GLY C 1 21 ? -19.341 94.090 38.282 1.00 44.06 20 GLY C O 1
ATOM 3438 N N . ALA C 1 24 ? -21.048 91.175 37.281 1.00 39.08 23 ALA C N 1
ATOM 3439 C CA . ALA C 1 24 ? -21.007 91.386 35.841 1.00 37.16 23 ALA C CA 1
ATOM 3440 C C . ALA C 1 24 ? -19.573 91.351 35.352 1.00 37.22 23 ALA C C 1
ATOM 3441 O O . ALA C 1 24 ? -19.278 90.685 34.375 1.00 38.04 23 ALA C O 1
ATOM 3443 N N . TYR C 1 25 ? -18.664 92.021 36.058 1.00 38.81 24 TYR C N 1
ATOM 3444 C CA . TYR C 1 25 ? -17.257 92.030 35.640 1.00 39.02 24 TYR C CA 1
ATOM 3445 C C . TYR C 1 25 ? -16.599 90.656 35.779 1.00 38.92 24 TYR C C 1
ATOM 3446 O O . TYR C 1 25 ? -15.798 90.253 34.933 1.00 37.17 24 TYR C O 1
ATOM 3455 N N . GLY C 1 26 ? -16.930 89.945 36.852 1.00 39.00 25 GLY C N 1
ATOM 3456 C CA . GLY C 1 26 ? -16.433 88.595 37.049 1.00 37.03 25 GLY C CA 1
ATOM 3457 C C . GLY C 1 26 ? -16.862 87.678 35.924 1.00 37.74 25 GLY C C 1
ATOM 3458 O O . GLY C 1 26 ? -16.071 86.873 35.430 1.00 38.56 25 GLY C O 1
ATOM 3459 N N . GLU C 1 27 ? -18.126 87.805 35.527 1.00 38.04 26 GLU C N 1
ATOM 3460 C CA . GLU C 1 27 ? -18.737 86.987 34.485 1.00 36.79 26 GLU C CA 1
ATOM 3461 C C . GLU C 1 27 ? -18.166 87.268 33.108 1.00 38.06 26 GLU C C 1
ATOM 3462 O O . GLU C 1 27 ? -17.901 86.338 32.341 1.00 38.02 26 GLU C O 1
ATOM 3468 N N . LEU C 1 28 ? -17.999 88.552 32.782 1.00 38.37 27 LEU C N 1
ATOM 3469 C CA . LEU C 1 28 ? -17.380 88.957 31.515 1.00 37.85 27 LEU C CA 1
ATOM 3470 C C . LEU C 1 28 ? -15.954 88.399 31.341 1.00 38.29 27 LEU C C 1
ATOM 3471 O O . LEU C 1 28 ? -15.581 87.854 30.269 1.00 36.75 27 LEU C O 1
ATOM 3476 N N . SER C 1 29 ? -15.149 88.583 32.383 1.00 39.41 28 SER C N 1
ATOM 3477 C CA . SER C 1 29 ? -13.772 88.071 32.411 1.00 40.93 28 SER C CA 1
ATOM 3478 C C . SER C 1 29 ? -13.711 86.553 32.337 1.00 39.94 28 SER C C 1
ATOM 3479 O O . SER C 1 29 ? -12.874 86.021 31.647 1.00 41.52 28 SER C O 1
ATOM 3482 N N . ALA C 1 30 ? -14.584 85.877 33.073 1.00 39.94 29 ALA C N 1
ATOM 3483 C CA . ALA C 1 30 ? -14.696 84.421 33.019 1.00 40.71 29 ALA C CA 1
ATOM 3484 C C . ALA C 1 30 ? -14.970 83.941 31.593 1.00 41.79 29 ALA C C 1
ATOM 3485 O O . ALA C 1 30 ? -14.329 83.006 31.102 1.00 42.26 29 ALA C O 1
ATOM 3487 N N . PHE C 1 31 ? -15.921 84.587 30.923 1.00 41.96 30 PHE C N 1
ATOM 3488 C CA . PHE C 1 31 ? -16.202 84.298 29.525 1.00 39.01 30 PHE C CA 1
ATOM 3489 C C . PHE C 1 31 ? -14.944 84.451 28.671 1.00 38.32 30 PHE C C 1
ATOM 3490 O O . PHE C 1 31 ? -14.634 83.608 27.852 1.00 35.62 30 PHE C O 1
ATOM 3498 N N . GLU C 1 32 ? -14.226 85.545 28.861 1.00 39.88 31 GLU C N 1
ATOM 3499 C CA . GLU C 1 32 ? -13.032 85.832 28.070 1.00 41.30 31 GLU C CA 1
ATOM 3500 C C . GLU C 1 32 ? -11.929 84.803 28.299 1.00 40.84 31 GLU C C 1
ATOM 3501 O O . GLU C 1 32 ? -11.263 84.351 27.359 1.00 41.97 31 GLU C O 1
ATOM 3507 N N . ARG C 1 33 ? -11.750 84.421 29.552 1.00 39.07 32 ARG C N 1
ATOM 3508 C CA . ARG C 1 33 ? -10.713 83.470 29.911 1.00 40.18 32 ARG C CA 1
ATOM 3509 C C . ARG C 1 33 ? -11.035 82.036 29.479 1.00 36.53 32 ARG C C 1
ATOM 3510 O O . ARG C 1 33 ? -10.186 81.356 28.912 1.00 35.25 32 ARG C O 1
ATOM 3518 N N . PHE C 1 34 ? -12.254 81.577 29.741 1.00 35.94 33 PHE C N 1
ATOM 3519 C CA . PHE C 1 34 ? -12.630 80.198 29.406 1.00 36.36 33 PHE C CA 1
ATOM 3520 C C . PHE C 1 34 ? -12.699 79.973 27.878 1.00 38.21 33 PHE C C 1
ATOM 3521 O O . PHE C 1 34 ? -12.229 78.965 27.358 1.00 38.39 33 PHE C O 1
ATOM 3529 N N . SER C 1 35 ? -13.263 80.933 27.165 1.00 36.96 34 SER C N 1
ATOM 3530 C CA . SER C 1 35 ? -13.288 80.894 25.727 1.00 38.14 34 SER C CA 1
ATOM 3531 C C . SER C 1 35 ? -11.880 80.832 25.150 1.00 38.18 34 SER C C 1
ATOM 3532 O O . SER C 1 35 ? -11.634 80.044 24.256 1.00 40.34 34 SER C O 1
ATOM 3535 N N . ALA C 1 36 ? -10.964 81.652 25.660 1.00 39.47 35 ALA C N 1
ATOM 3536 C CA . ALA C 1 36 ? -9.545 81.582 25.278 1.00 39.48 35 ALA C CA 1
ATOM 3537 C C . ALA C 1 36 ? -8.864 80.264 25.642 1.00 38.96 35 ALA C C 1
ATOM 3538 O O . ALA C 1 36 ? -8.026 79.761 24.897 1.00 43.46 35 ALA C O 1
ATOM 3540 N N . ASP C 1 37 ? -9.205 79.733 26.798 1.00 39.35 36 ASP C N 1
ATOM 3541 C CA . ASP C 1 37 ? -8.662 78.474 27.303 1.00 38.41 36 ASP C CA 1
ATOM 3542 C C . ASP C 1 37 ? -9.068 77.237 26.481 1.00 38.81 36 ASP C C 1
ATOM 3543 O O . ASP C 1 37 ? -8.301 76.273 26.367 1.00 36.98 36 ASP C O 1
ATOM 3548 N N . ALA C 1 38 ? -10.267 77.294 25.912 1.00 40.95 37 ALA C N 1
ATOM 3549 C CA . ALA C 1 38 ? -10.867 76.227 25.124 1.00 40.01 37 ALA C CA 1
ATOM 3550 C C . ALA C 1 38 ? -10.015 75.748 23.954 1.00 40.35 37 ALA C C 1
ATOM 3551 O O . ALA C 1 38 ? -10.010 74.556 23.654 1.00 39.92 37 ALA C O 1
ATOM 3553 N N . ARG C 1 39 ? -9.364 76.676 23.251 1.00 42.43 38 ARG C N 1
ATOM 3554 C CA . ARG C 1 39 ? -8.509 76.362 22.081 1.00 40.30 38 ARG C CA 1
ATOM 3555 C C . ARG C 1 39 ? -7.480 75.268 22.342 1.00 38.51 38 ARG C C 1
ATOM 3556 O O . ARG C 1 39 ? -7.164 74.442 21.454 1.00 39.28 38 ARG C O 1
ATOM 3564 N N . TYR C 1 40 ? -6.965 75.250 23.567 1.00 36.56 39 TYR C N 1
ATOM 3565 C CA . TYR C 1 40 ? -5.859 74.376 23.927 1.00 37.65 39 TYR C CA 1
ATOM 3566 C C . TYR C 1 40 ? -6.329 73.049 24.467 1.00 39.27 39 TYR C C 1
ATOM 3567 O O . TYR C 1 40 ? -5.540 72.359 25.114 1.00 37.59 39 TYR C O 1
ATOM 3576 N N . SER C 1 41 ? -7.578 72.661 24.185 1.00 39.38 40 SER C N 1
ATOM 3577 C CA . SER C 1 41 ? -8.110 71.414 24.725 1.00 40.34 40 SER C CA 1
ATOM 3578 C C . SER C 1 41 ? -7.350 70.230 24.114 1.00 41.17 40 SER C C 1
ATOM 3579 O O . SER C 1 41 ? -6.843 70.317 23.000 1.00 40.31 40 SER C O 1
ATOM 3582 N N . PRO C 1 42 ? -7.250 69.117 24.851 1.00 40.84 41 PRO C N 1
ATOM 3583 C CA . PRO C 1 42 ? -6.425 68.021 24.371 1.00 42.06 41 PRO C CA 1
ATOM 3584 C C . PRO C 1 42 ? -7.009 67.257 23.182 1.00 41.94 41 PRO C C 1
ATOM 3585 O O . PRO C 1 42 ? -6.277 66.581 22.449 1.00 43.61 41 PRO C O 1
ATOM 3589 N N . THR C 1 43 ? -8.320 67.330 23.008 1.00 38.40 42 THR C N 1
ATOM 3590 C CA . THR C 1 43 ? -8.962 66.656 21.904 1.00 33.33 42 THR C CA 1
ATOM 3591 C C . THR C 1 43 ? -10.028 67.567 21.372 1.00 31.62 42 THR C C 1
ATOM 3592 O O . THR C 1 43 ? -10.465 68.500 22.055 1.00 29.03 42 THR C O 1
ATOM 3596 N N . LEU C 1 44 ? -10.454 67.275 20.150 1.00 32.95 43 LEU C N 1
ATOM 3597 C CA . LEU C 1 44 ? -11.565 67.969 19.518 1.00 34.78 43 LEU C CA 1
ATOM 3598 C C . LEU C 1 44 ? -12.855 67.779 20.311 1.00 36.19 43 LEU C C 1
ATOM 3599 O O . LEU C 1 44 ? -13.619 68.717 20.485 1.00 41.04 43 LEU C O 1
ATOM 3604 N N . HIS C 1 45 ? -13.077 66.581 20.835 1.00 38.49 44 HIS C N 1
ATOM 3605 C CA . HIS C 1 45 ? -14.227 66.316 21.725 1.00 39.92 44 HIS C CA 1
ATOM 3606 C C . HIS C 1 45 ? -14.338 67.288 22.904 1.00 37.46 44 HIS C C 1
ATOM 3607 O O . HIS C 1 45 ? -15.432 67.770 23.202 1.00 36.49 44 HIS C O 1
ATOM 3614 N N . ASP C 1 46 ? -13.196 67.593 23.535 1.00 34.87 45 ASP C N 1
ATOM 3615 C CA . ASP C 1 46 ? -13.128 68.511 24.680 1.00 34.83 45 ASP C CA 1
ATOM 3616 C C . ASP C 1 46 ? -13.152 69.996 24.383 1.00 34.62 45 ASP C C 1
ATOM 3617 O O . ASP C 1 46 ? -13.208 70.791 25.324 1.00 32.76 45 ASP C O 1
ATOM 3622 N N . ARG C 1 47 ? -13.110 70.399 23.111 1.00 35.56 46 ARG C N 1
ATOM 3623 C CA . ARG C 1 47 ? -13.161 71.852 22.767 1.00 36.35 46 ARG C CA 1
ATOM 3624 C C . ARG C 1 47 ? -14.383 72.578 23.337 1.00 38.61 46 ARG C C 1
ATOM 3625 O O . ARG C 1 47 ? -14.264 73.665 23.902 1.00 42.04 46 ARG C O 1
ATOM 3633 N N . ALA C 1 48 ? -15.551 71.976 23.154 1.00 39.67 47 ALA C N 1
ATOM 3634 C CA . ALA C 1 48 ? -16.822 72.567 23.550 1.00 41.41 47 ALA C CA 1
ATOM 3635 C C . ALA C 1 48 ? -17.038 72.616 25.067 1.00 43.21 47 ALA C C 1
ATOM 3636 O O . ALA C 1 48 ? -17.903 73.353 25.531 1.00 44.11 47 ALA C O 1
ATOM 3638 N N . VAL C 1 49 ? -16.252 71.854 25.843 1.00 45.38 48 VAL C N 1
ATOM 3639 C CA . VAL C 1 49 ? -16.427 71.819 27.310 1.00 42.93 48 VAL C CA 1
ATOM 3640 C C . VAL C 1 49 ? -16.313 73.236 27.909 1.00 42.32 48 VAL C C 1
ATOM 3641 O O . VAL C 1 49 ? -17.216 73.702 28.578 1.00 42.08 48 VAL C O 1
ATOM 3645 N N . LEU C 1 50 ? -15.188 73.901 27.672 1.00 42.11 49 LEU C N 1
ATOM 3646 C CA . LEU C 1 50 ? -14.963 75.239 28.215 1.00 40.59 49 LEU C CA 1
ATOM 3647 C C . LEU C 1 50 ? -15.685 76.309 27.408 1.00 39.38 49 LEU C C 1
ATOM 3648 O O . LEU C 1 50 ? -16.007 77.356 27.955 1.00 40.61 49 LEU C O 1
ATOM 3653 N N . GLY C 1 51 ? -15.930 76.065 26.120 1.00 39.09 50 GLY C N 1
ATOM 3654 C CA . GLY C 1 51 ? -16.745 76.980 25.296 1.00 39.58 50 GLY C CA 1
ATOM 3655 C C . GLY C 1 51 ? -18.155 77.156 25.842 1.00 41.01 50 GLY C C 1
ATOM 3656 O O . GLY C 1 51 ? -18.691 78.275 25.905 1.00 38.14 50 GLY C O 1
ATOM 3657 N N . ARG C 1 52 ? -18.751 76.042 26.261 1.00 44.33 51 ARG C N 1
ATOM 3658 C CA . ARG C 1 52 ? -20.093 76.036 26.840 1.00 45.39 51 ARG C CA 1
ATOM 3659 C C . ARG C 1 52 ? -20.164 76.832 28.135 1.00 44.75 51 ARG C C 1
ATOM 3660 O O . ARG C 1 52 ? -21.063 77.619 28.302 1.00 44.49 51 ARG C O 1
ATOM 3665 N N . ILE C 1 53 ? -19.231 76.614 29.055 1.00 46.59 52 ILE C N 1
ATOM 3666 C CA . ILE C 1 53 ? -19.188 77.398 30.305 1.00 47.39 52 ILE C CA 1
ATOM 3667 C C . ILE C 1 53 ? -18.947 78.869 30.004 1.00 45.92 52 ILE C C 1
ATOM 3668 O O . ILE C 1 53 ? -19.500 79.725 30.683 1.00 46.53 52 ILE C O 1
ATOM 3673 N N . ALA C 1 54 ? -18.055 79.145 29.044 1.00 44.21 53 ALA C N 1
ATOM 3674 C CA . ALA C 1 54 ? -17.772 80.526 28.594 1.00 43.16 53 ALA C CA 1
ATOM 3675 C C . ALA C 1 54 ? -19.058 81.225 28.166 1.00 43.03 53 ALA C C 1
ATOM 3676 O O . ALA C 1 54 ? -19.312 82.340 28.589 1.00 44.97 53 ALA C O 1
ATOM 3678 N N . VAL C 1 55 ? -19.866 80.558 27.344 1.00 42.68 54 VAL C N 1
ATOM 3679 C CA . VAL C 1 55 ? -21.123 81.118 26.855 1.00 42.39 54 VAL C CA 1
ATOM 3680 C C . VAL C 1 55 ? -22.143 81.361 27.981 1.00 42.82 54 VAL C C 1
ATOM 3681 O O . VAL C 1 55 ? -22.807 82.372 27.994 1.00 44.08 54 VAL C O 1
ATOM 3685 N N . VAL C 1 56 ? -22.264 80.432 28.921 1.00 44.66 55 VAL C N 1
ATOM 3686 C CA . VAL C 1 56 ? -23.140 80.602 30.085 1.00 42.75 55 VAL C CA 1
ATOM 3687 C C . VAL C 1 56 ? -22.730 81.834 30.905 1.00 43.28 55 VAL C C 1
ATOM 3688 O O . VAL C 1 56 ? -23.575 82.610 31.336 1.00 41.48 55 VAL C O 1
ATOM 3692 N N . GLU C 1 57 ? -21.424 82.026 31.078 1.00 43.73 56 GLU C N 1
ATOM 3693 C CA . GLU C 1 57 ? -20.891 83.201 31.778 1.00 43.03 56 GLU C CA 1
ATOM 3694 C C . GLU C 1 57 ? -21.282 84.521 31.090 1.00 40.19 56 GLU C C 1
ATOM 3695 O O . GLU C 1 57 ? -21.694 85.470 31.738 1.00 35.77 56 GLU C O 1
ATOM 3701 N N . PHE C 1 58 ? -21.125 84.583 29.770 1.00 41.78 57 PHE C N 1
ATOM 3702 C CA . PHE C 1 58 ? -21.551 85.776 29.025 1.00 41.80 57 PHE C CA 1
ATOM 3703 C C . PHE C 1 58 ? -23.054 86.037 29.195 1.00 42.87 57 PHE C C 1
ATOM 3704 O O . PHE C 1 58 ? -23.464 87.195 29.290 1.00 42.29 57 PHE C O 1
ATOM 3712 N N . ARG C 1 59 ? -23.854 84.961 29.210 1.00 42.66 58 ARG C N 1
ATOM 3713 C CA . ARG C 1 59 ? -25.295 85.048 29.378 1.00 46.95 58 ARG C CA 1
ATOM 3714 C C . ARG C 1 59 ? -25.623 85.647 30.750 1.00 45.52 58 ARG C C 1
ATOM 3715 O O . ARG C 1 59 ? -26.567 86.443 30.900 1.00 43.83 58 ARG C O 1
ATOM 3723 N N . HIS C 1 60 ? -24.842 85.261 31.751 1.00 43.88 59 HIS C N 1
ATOM 3724 C CA . HIS C 1 60 ? -24.989 85.844 33.094 1.00 43.26 59 HIS C CA 1
ATOM 3725 C C . HIS C 1 60 ? -24.651 87.353 33.082 1.00 43.03 59 HIS C C 1
ATOM 3726 O O . HIS C 1 60 ? -25.405 88.181 33.614 1.00 42.14 59 HIS C O 1
ATOM 3733 N N . TYR C 1 61 ? -23.502 87.681 32.488 1.00 41.81 60 TYR C N 1
ATOM 3734 C CA . TYR C 1 61 ? -23.053 89.060 32.348 1.00 41.97 60 TYR C CA 1
ATOM 3735 C C . TYR C 1 61 ? -24.134 89.932 31.736 1.00 42.01 60 TYR C C 1
ATOM 3736 O O . TYR C 1 61 ? -24.375 91.035 32.208 1.00 40.81 60 TYR C O 1
ATOM 3745 N N . GLU C 1 62 ? -24.779 89.436 30.682 1.00 43.02 61 GLU C N 1
ATOM 3746 C CA . GLU C 1 62 ? -25.864 90.176 30.023 1.00 44.44 61 GLU C CA 1
ATOM 3747 C C . GLU C 1 62 ? -27.126 90.370 30.869 1.00 43.00 61 GLU C C 1
ATOM 3748 O O . GLU C 1 62 ? -27.793 91.407 30.795 1.00 44.45 61 GLU C O 1
ATOM 3754 N N . LEU C 1 63 ? -27.454 89.352 31.641 1.00 41.12 62 LEU C N 1
ATOM 3755 C CA . LEU C 1 63 ? -28.581 89.384 32.547 1.00 39.94 62 LEU C CA 1
ATOM 3756 C C . LEU C 1 63 ? -28.334 90.386 33.692 1.00 37.74 62 LEU C C 1
ATOM 3757 O O . LEU C 1 63 ? -29.197 91.162 34.027 1.00 37.34 62 LEU C O 1
ATOM 3762 N N . VAL C 1 64 ? -27.137 90.379 34.270 1.00 38.81 63 VAL C N 1
ATOM 3763 C CA . VAL C 1 64 ? -26.778 91.311 35.353 1.00 37.43 63 VAL C CA 1
ATOM 3764 C C . VAL C 1 64 ? -26.634 92.745 34.801 1.00 39.16 63 VAL C C 1
ATOM 3765 O O . VAL C 1 64 ? -27.130 93.712 35.396 1.00 36.72 63 VAL C O 1
ATOM 3769 N N . SER C 1 65 ? -25.964 92.874 33.659 1.00 39.91 64 SER C N 1
ATOM 3770 C CA . SER C 1 65 ? -25.839 94.155 32.967 1.00 40.57 64 SER C CA 1
ATOM 3771 C C . SER C 1 65 ? -27.193 94.783 32.694 1.00 39.32 64 SER C C 1
ATOM 3772 O O . SER C 1 65 ? -27.324 95.982 32.812 1.00 39.38 64 SER C O 1
ATOM 3775 N N . ALA C 1 66 ? -28.171 93.981 32.277 1.00 38.72 65 ALA C N 1
ATOM 3776 C CA . ALA C 1 66 ? -29.512 94.478 31.979 1.00 40.41 65 ALA C CA 1
ATOM 3777 C C . ALA C 1 66 ? -30.223 94.897 33.254 1.00 42.12 65 ALA C C 1
ATOM 3778 O O . ALA C 1 66 ? -30.859 95.952 33.291 1.00 45.98 65 ALA C O 1
ATOM 3780 N N . ARG C 1 67 ? -30.108 94.087 34.302 1.00 44.16 66 ARG C N 1
ATOM 3781 C CA . ARG C 1 67 ? -30.640 94.459 35.619 1.00 46.10 66 ARG C CA 1
ATOM 3782 C C . ARG C 1 67 ? -30.062 95.790 36.103 1.00 45.69 66 ARG C C 1
ATOM 3783 O O . ARG C 1 67 ? -30.788 96.619 36.611 1.00 48.14 66 ARG C O 1
ATOM 3791 N N . LEU C 1 68 ? -28.758 95.995 35.946 1.00 47.28 67 LEU C N 1
ATOM 3792 C CA . LEU C 1 68 ? -28.126 97.276 36.301 1.00 46.58 67 LEU C CA 1
ATOM 3793 C C . LEU C 1 68 ? -28.786 98.444 35.559 1.00 47.16 67 LEU C C 1
ATOM 3794 O O . LEU C 1 68 ? -29.218 99.413 36.194 1.00 47.37 67 LEU C O 1
ATOM 3799 N N . GLU C 1 69 ? -28.913 98.342 34.235 1.00 46.99 68 GLU C N 1
ATOM 3800 C CA . GLU C 1 69 ? -29.570 99.399 33.449 1.00 47.57 68 GLU C CA 1
ATOM 3801 C C . GLU C 1 69 ? -31.035 99.611 33.886 1.00 46.44 68 GLU C C 1
ATOM 3802 O O . GLU C 1 69 ? -31.498 100.747 33.936 1.00 44.69 68 GLU C O 1
ATOM 3808 N N . ALA C 1 70 ? -31.750 98.527 34.209 1.00 47.33 69 ALA C N 1
ATOM 3809 C CA . ALA C 1 70 ? -33.152 98.614 34.674 1.00 48.62 69 ALA C CA 1
ATOM 3810 C C . ALA C 1 70 ? -33.270 99.406 35.983 1.00 49.07 69 ALA C C 1
ATOM 3811 O O . ALA C 1 70 ? -34.255 100.135 36.197 1.00 49.81 69 ALA C O 1
ATOM 3821 N N . GLY C 1 72 ? -31.551 101.789 36.498 1.00 46.87 71 GLY C N 1
ATOM 3822 C CA . GLY C 1 72 ? -31.122 103.111 36.067 1.00 47.60 71 GLY C CA 1
ATOM 3823 C C . GLY C 1 72 ? -29.656 103.387 36.306 1.00 48.54 71 GLY C C 1
ATOM 3824 O O . GLY C 1 72 ? -29.246 104.538 36.314 1.00 47.64 71 GLY C O 1
ATOM 3825 N N . ILE C 1 73 ? -28.869 102.321 36.483 1.00 51.46 72 ILE C N 1
ATOM 3826 C CA . ILE C 1 73 ? -27.425 102.403 36.779 1.00 52.21 72 ILE C CA 1
ATOM 3827 C C . ILE C 1 73 ? -26.600 102.053 35.558 1.00 53.76 72 ILE C C 1
ATOM 3828 O O . ILE C 1 73 ? -26.898 101.089 34.846 1.00 54.66 72 ILE C O 1
ATOM 3833 N N . ASP C 1 74 ? -25.524 102.792 35.337 1.00 54.77 73 ASP C N 1
ATOM 3834 C CA . ASP C 1 74 ? -24.681 102.529 34.171 1.00 56.15 73 ASP C CA 1
ATOM 3835 C C . ASP C 1 74 ? -23.741 101.333 34.433 1.00 54.21 73 ASP C C 1
ATOM 3836 O O . ASP C 1 74 ? -22.860 101.410 35.285 1.00 54.37 73 ASP C O 1
ATOM 3841 N N . ALA C 1 75 ? -23.954 100.238 33.699 1.00 53.01 74 ALA C N 1
ATOM 3842 C CA . ALA C 1 75 ? -23.220 98.964 33.903 1.00 52.22 74 ALA C CA 1
ATOM 3843 C C . ALA C 1 75 ? -21.683 99.089 34.012 1.00 50.85 74 ALA C C 1
ATOM 3844 O O . ALA C 1 75 ? -21.075 98.565 34.938 1.00 48.40 74 ALA C O 1
ATOM 3846 N N . GLU C 1 76 ? -21.072 99.789 33.067 1.00 51.17 75 GLU C N 1
ATOM 3847 C CA . GLU C 1 76 ? -19.623 100.021 33.081 1.00 50.82 75 GLU C CA 1
ATOM 3848 C C . GLU C 1 76 ? -19.155 100.782 34.332 1.00 48.31 75 GLU C C 1
ATOM 3849 O O . GLU C 1 76 ? -18.121 100.468 34.897 1.00 46.57 75 GLU C O 1
ATOM 3855 N N . ASP C 1 77 ? -19.916 101.785 34.753 1.00 47.63 76 ASP C N 1
ATOM 3856 C CA . ASP C 1 77 ? -19.586 102.548 35.955 1.00 48.10 76 ASP C CA 1
ATOM 3857 C C . ASP C 1 77 ? -19.632 101.708 37.225 1.00 44.37 76 ASP C C 1
ATOM 3858 O O . ASP C 1 77 ? -18.801 101.869 38.102 1.00 42.93 76 ASP C O 1
ATOM 3863 N N . ALA C 1 78 ? -20.596 100.803 37.302 1.00 43.02 77 ALA C N 1
ATOM 3864 C CA . ALA C 1 78 ? -20.718 99.909 38.448 1.00 42.91 77 ALA C CA 1
ATOM 3865 C C . ALA C 1 78 ? -19.636 98.820 38.440 1.00 42.83 77 ALA C C 1
ATOM 3866 O O . ALA C 1 78 ? -19.275 98.302 39.485 1.00 44.36 77 ALA C O 1
ATOM 3876 N N . LEU C 1 80 ? -16.422 99.175 36.961 1.00 45.37 79 LEU C N 1
ATOM 3877 C CA . LEU C 1 80 ? -15.062 99.760 37.027 1.00 46.67 79 LEU C CA 1
ATOM 3878 C C . LEU C 1 80 ? -14.284 99.533 38.309 1.00 45.20 79 LEU C C 1
ATOM 3879 O O . LEU C 1 80 ? -13.094 99.241 38.242 1.00 45.34 79 LEU C O 1
ATOM 3884 N N . PRO C 1 81 ? -14.924 99.714 39.478 1.00 44.42 80 PRO C N 1
ATOM 3885 C CA . PRO C 1 81 ? -14.200 99.541 40.752 1.00 43.26 80 PRO C CA 1
ATOM 3886 C C . PRO C 1 81 ? -13.666 98.147 41.035 1.00 42.71 80 PRO C C 1
ATOM 3887 O O . PRO C 1 81 ? -12.825 97.995 41.908 1.00 43.44 80 PRO C O 1
ATOM 3891 N N . PHE C 1 82 ? -14.137 97.145 40.301 1.00 42.71 81 PHE C N 1
ATOM 3892 C CA . PHE C 1 82 ? -13.747 95.747 40.529 1.00 42.96 81 PHE C CA 1
ATOM 3893 C C . PHE C 1 82 ? -12.804 95.197 39.487 1.00 42.35 81 PHE C C 1
ATOM 3894 O O . PHE C 1 82 ? -12.277 94.102 39.646 1.00 42.79 81 PHE C O 1
ATOM 3902 N N . GLN C 1 83 ? -12.570 95.994 38.450 1.00 42.39 82 GLN C N 1
ATOM 3903 C CA . GLN C 1 83 ? -11.727 95.610 37.338 1.00 43.08 82 GLN C CA 1
ATOM 3904 C C . GLN C 1 83 ? -10.289 95.242 37.722 1.00 41.63 82 GLN C C 1
ATOM 3905 O O . GLN C 1 83 ? -9.787 94.223 37.260 1.00 41.28 82 GLN C O 1
ATOM 3911 N N . ALA C 1 84 ? -9.632 96.075 38.527 1.00 40.94 83 ALA C N 1
ATOM 3912 C CA . ALA C 1 84 ? -8.228 95.851 38.910 1.00 41.88 83 ALA C CA 1
ATOM 3913 C C . ALA C 1 84 ? -8.057 94.559 39.689 1.00 41.85 83 ALA C C 1
ATOM 3914 O O . ALA C 1 84 ? -7.159 93.762 39.399 1.00 39.73 83 ALA C O 1
ATOM 3916 N N . ALA C 1 85 ? -8.932 94.375 40.683 1.00 41.88 84 ALA C N 1
ATOM 3917 C CA . ALA C 1 85 ? -8.949 93.168 41.520 1.00 40.35 84 ALA C CA 1
ATOM 3918 C C . ALA C 1 85 ? -9.265 91.878 40.731 1.00 38.25 84 ALA C C 1
ATOM 3919 O O . ALA C 1 85 ? -8.631 90.872 40.944 1.00 38.08 84 ALA C O 1
ATOM 3921 N N . VAL C 1 86 ? -10.256 91.911 39.842 1.00 37.67 85 VAL C N 1
ATOM 3922 C CA . VAL C 1 86 ? -10.585 90.754 38.996 1.00 35.87 85 VAL C CA 1
ATOM 3923 C C . VAL C 1 86 ? -9.448 90.458 38.001 1.00 35.69 85 VAL C C 1
ATOM 3924 O O . VAL C 1 86 ? -9.009 89.313 37.890 1.00 37.93 85 VAL C O 1
ATOM 3928 N N . ASP C 1 87 ? -8.963 91.491 37.307 1.00 36.23 86 ASP C N 1
ATOM 3929 C CA . ASP C 1 87 ? -7.826 91.365 36.384 1.00 38.14 86 ASP C CA 1
ATOM 3930 C C . ASP C 1 87 ? -6.594 90.808 37.079 1.00 38.26 86 ASP C C 1
ATOM 3931 O O . ASP C 1 87 ? -5.896 89.954 36.541 1.00 37.45 86 ASP C O 1
ATOM 3936 N N . TYR C 1 88 ? -6.334 91.294 38.283 1.00 39.44 87 TYR C N 1
ATOM 3937 C CA . TYR C 1 88 ? -5.150 90.896 39.005 1.00 41.85 87 TYR C CA 1
ATOM 3938 C C . TYR C 1 88 ? -5.254 89.428 39.345 1.00 41.53 87 TYR C C 1
ATOM 3939 O O . TYR C 1 88 ? -4.276 88.690 39.160 1.00 42.61 87 TYR C O 1
ATOM 3948 N N . PHE C 1 89 ? -6.426 89.005 39.823 1.00 40.17 88 PHE C N 1
ATOM 3949 C CA . PHE C 1 89 ? -6.669 87.581 40.129 1.00 40.67 88 PHE C CA 1
ATOM 3950 C C . PHE C 1 89 ? -6.346 86.649 38.938 1.00 40.48 88 PHE C C 1
ATOM 3951 O O . PHE C 1 89 ? -5.740 85.602 39.110 1.00 38.17 88 PHE C O 1
ATOM 3959 N N . HIS C 1 90 ? -6.737 87.045 37.736 1.00 39.28 89 HIS C N 1
ATOM 3960 C CA . HIS C 1 90 ? -6.509 86.212 36.572 1.00 38.42 89 HIS C CA 1
ATOM 3961 C C . HIS C 1 90 ? -5.088 86.220 36.140 1.00 38.45 89 HIS C C 1
ATOM 3962 O O . HIS C 1 90 ? -4.594 85.217 35.665 1.00 39.92 89 HIS C O 1
ATOM 3969 N N . SER C 1 91 ? -4.441 87.361 36.285 1.00 39.29 90 SER C N 1
ATOM 3970 C CA . SER C 1 91 ? -3.043 87.480 35.965 1.00 40.62 90 SER C CA 1
ATOM 3971 C C . SER C 1 91 ? -2.219 86.615 36.932 1.00 40.05 90 SER C C 1
ATOM 3972 O O . SER C 1 91 ? -1.130 86.173 36.596 1.00 40.63 90 SER C O 1
ATOM 3975 N N . ARG C 1 92 ? -2.745 86.372 38.133 1.00 39.60 91 ARG C N 1
ATOM 3976 C CA . ARG C 1 92 ? -2.073 85.522 39.136 1.00 3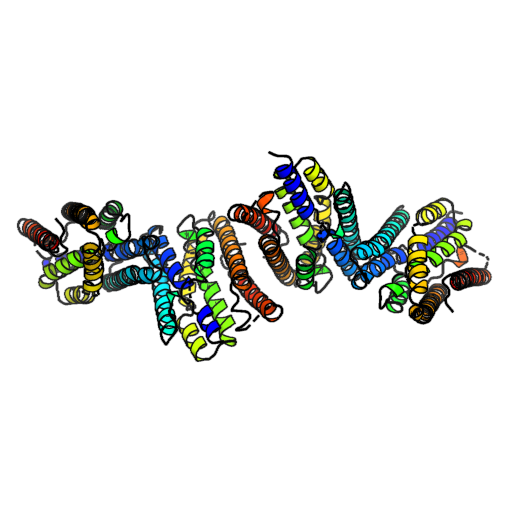7.18 91 ARG C CA 1
ATOM 3977 C C . ARG C 1 92 ? -2.509 84.047 39.047 1.00 36.16 91 ARG C C 1
ATOM 3978 O O . ARG C 1 92 ? -2.028 83.227 39.798 1.00 36.42 91 ARG C O 1
ATOM 3986 N N . THR C 1 93 ? -3.430 83.726 38.143 1.00 34.82 92 THR C N 1
ATOM 3987 C CA . THR C 1 93 ? -3.932 82.376 37.980 1.00 33.37 92 THR C CA 1
ATOM 3988 C C . THR C 1 93 ? -3.961 82.042 36.486 1.00 34.57 92 THR C C 1
ATOM 3989 O O . THR C 1 93 ? -4.948 81.587 35.940 1.00 34.85 92 THR C O 1
ATOM 3993 N N . ARG C 1 94 ? -2.834 82.266 35.827 1.00 38.34 93 ARG C N 1
ATOM 3994 C CA . ARG C 1 94 ? -2.646 81.891 34.402 1.00 40.83 93 ARG C CA 1
ATOM 3995 C C . ARG C 1 94 ? -2.404 80.370 34.306 1.00 41.00 93 ARG C C 1
ATOM 3996 O O . ARG C 1 94 ? -1.373 79.870 34.776 1.00 40.51 93 ARG C O 1
ATOM 4004 N N . PRO C 1 95 ? -3.339 79.638 33.693 1.00 41.33 94 PRO C N 1
ATOM 4005 C CA . PRO C 1 95 ? -3.188 78.191 33.637 1.00 40.68 94 PRO C CA 1
ATOM 4006 C C . PRO C 1 95 ? -2.058 77.761 32.725 1.00 40.66 94 PRO C C 1
ATOM 4007 O O . PRO C 1 95 ? -1.826 78.389 31.696 1.00 42.57 94 PRO C O 1
ATOM 4011 N N . ALA C 1 96 ? -1.338 76.719 33.114 1.00 39.49 95 ALA C N 1
ATOM 4012 C CA . ALA C 1 96 ? -0.216 76.219 32.313 1.00 39.19 95 ALA C CA 1
ATOM 4013 C C . ALA C 1 96 ? -0.715 75.356 31.162 1.00 38.68 95 ALA C C 1
ATOM 4014 O O . ALA C 1 96 ? -0.037 75.212 30.161 1.00 37.99 95 ALA C O 1
ATOM 4016 N N . ASP C 1 97 ? -1.898 74.767 31.309 1.00 40.08 96 ASP C N 1
ATOM 4017 C CA . ASP C 1 97 ? -2.452 73.915 30.243 1.00 38.66 96 ASP C CA 1
ATOM 4018 C C . ASP C 1 97 ? -3.951 73.813 30.412 1.00 36.91 96 ASP C C 1
ATOM 4019 O O . ASP C 1 97 ? -4.531 74.464 31.285 1.00 36.60 96 ASP C O 1
ATOM 4024 N N . TRP C 1 98 ? -4.579 73.022 29.560 1.00 37.31 97 TRP C N 1
ATOM 4025 C CA . TRP C 1 98 ? -6.029 72.905 29.573 1.00 38.60 97 TRP C CA 1
ATOM 4026 C C . TRP C 1 98 ? -6.613 72.277 30.858 1.00 39.55 97 TRP C C 1
ATOM 4027 O O . TRP C 1 98 ? -7.716 72.630 31.290 1.00 41.40 97 TRP C O 1
ATOM 4038 N N . TYR C 1 99 ? -5.888 71.342 31.455 1.00 38.92 98 TYR C N 1
ATOM 4039 C CA . TYR C 1 99 ? -6.322 70.729 32.714 1.00 39.34 98 TYR C CA 1
ATOM 4040 C C . TYR C 1 99 ? -6.400 71.767 33.846 1.00 37.49 98 TYR C C 1
ATOM 4041 O O . TYR C 1 99 ? -7.344 71.785 34.632 1.00 38.20 98 TYR C O 1
ATOM 4050 N N . GLU C 1 100 ? -5.427 72.660 33.914 1.00 37.20 99 GLU C N 1
ATOM 4051 C CA . GLU C 1 100 ? -5.493 73.752 34.882 1.00 36.42 99 GLU C CA 1
ATOM 4052 C C . GLU C 1 100 ? -6.667 74.689 34.542 1.00 36.15 99 GLU C C 1
ATOM 4053 O O . GLU C 1 100 ? -7.354 75.180 35.418 1.00 36.09 99 GLU C O 1
ATOM 4059 N N . SER C 1 101 ? -6.906 74.905 33.257 1.00 35.38 100 SER C N 1
ATOM 4060 C CA . SER C 1 101 ? -8.035 75.707 32.827 1.00 34.40 100 SER C CA 1
ATOM 4061 C C . SER C 1 101 ? -9.349 75.086 33.243 1.00 34.27 100 SER C C 1
ATOM 4062 O O . SER C 1 101 ? -10.189 75.779 33.778 1.00 33.26 100 SER C O 1
ATOM 4065 N N . LEU C 1 102 ? -9.505 73.784 32.993 1.00 35.43 101 LEU C N 1
ATOM 4066 C CA . LEU C 1 102 ? -10.664 73.013 33.429 1.00 36.00 101 LEU C CA 1
ATOM 4067 C C . LEU C 1 102 ? -10.885 73.153 34.930 1.00 37.06 101 LEU C C 1
ATOM 4068 O O . LEU C 1 102 ? -11.990 73.476 35.357 1.00 40.09 101 LEU C O 1
ATOM 4081 N N . LYS C 1 104 ? -9.607 75.448 36.985 1.00 36.72 103 LYS C N 1
ATOM 4082 C CA . LYS C 1 104 ? -9.932 76.835 37.303 1.00 36.65 103 LYS C CA 1
ATOM 4083 C C . LYS C 1 104 ? -11.427 77.084 37.113 1.00 37.20 103 LYS C C 1
ATOM 4084 O O . LYS C 1 104 ? -12.071 77.699 37.960 1.00 40.62 103 LYS C O 1
ATOM 4090 N N . ALA C 1 105 ? -11.980 76.591 36.013 1.00 37.41 104 ALA C N 1
ATOM 4091 C CA . ALA C 1 105 ? -13.395 76.798 35.694 1.00 38.20 104 ALA C CA 1
ATOM 4092 C C . ALA C 1 105 ? -14.294 76.170 36.753 1.00 39.22 104 ALA C C 1
ATOM 4093 O O . ALA C 1 105 ? -15.267 76.770 37.197 1.00 40.91 104 ALA C O 1
ATOM 4095 N N . TYR C 1 106 ? -13.955 74.946 37.146 1.00 40.29 105 TYR C N 1
ATOM 4096 C CA . TYR C 1 106 ? -14.671 74.224 38.182 1.00 39.41 105 TYR C CA 1
ATOM 4097 C C . TYR C 1 106 ? -14.607 74.929 39.541 1.00 40.76 105 TYR C C 1
ATOM 4098 O O . TYR C 1 106 ? -15.633 75.048 40.210 1.00 42.97 105 TYR C O 1
ATOM 4107 N N . VAL C 1 107 ? -13.410 75.349 39.959 1.00 41.49 106 VAL C N 1
ATOM 4108 C CA . VAL C 1 107 ? -13.224 76.061 41.228 1.00 41.04 106 VAL C CA 1
ATOM 4109 C C . VAL C 1 107 ? -14.027 77.366 41.251 1.00 44.07 106 VAL C C 1
ATOM 4110 O O . VAL C 1 107 ? -14.774 77.616 42.194 1.00 46.88 106 VAL C O 1
ATOM 4114 N N . ILE C 1 108 ? -13.859 78.197 40.221 1.00 44.72 107 ILE C N 1
ATOM 4115 C CA . ILE C 1 108 ? -14.616 79.451 40.107 1.00 45.33 107 ILE C CA 1
ATOM 4116 C C . ILE C 1 108 ? -16.135 79.232 40.037 1.00 47.21 107 ILE C C 1
ATOM 4117 O O . ILE C 1 108 ? -16.901 80.051 40.533 1.00 49.61 107 ILE C O 1
ATOM 4122 N N . ASP C 1 109 ? -16.563 78.132 39.435 1.00 47.40 108 ASP C N 1
ATOM 4123 C CA . ASP C 1 109 ? -17.990 77.834 39.290 1.00 48.53 108 ASP C CA 1
ATOM 4124 C C . ASP C 1 109 ? -18.658 77.394 40.590 1.00 47.45 108 ASP C C 1
ATOM 4125 O O . ASP C 1 109 ? -19.821 77.689 40.839 1.00 46.69 108 ASP C O 1
ATOM 4130 N N . THR C 1 110 ? -17.922 76.641 41.393 1.00 45.90 109 THR C N 1
ATOM 4131 C CA . THR C 1 110 ? -18.458 76.073 42.607 1.00 41.64 109 THR C CA 1
ATOM 4132 C C . THR C 1 110 ? -18.443 77.093 43.719 1.00 41.17 109 THR C C 1
ATOM 4133 O O . THR C 1 110 ? -19.401 77.196 44.474 1.00 40.67 109 THR C O 1
ATOM 4137 N N . VAL C 1 111 ? -17.364 77.857 43.801 1.00 42.56 110 VAL C N 1
ATOM 4138 C CA . VAL C 1 111 ? -17.243 78.876 44.832 1.00 43.41 110 VAL C CA 1
ATOM 4139 C C . VAL C 1 111 ? -18.267 79.973 44.606 1.00 44.32 110 VAL C C 1
ATOM 4140 O O . VAL C 1 111 ? -18.879 80.440 45.557 1.00 43.93 110 VAL C O 1
ATOM 4144 N N . SER C 1 112 ? -18.443 80.403 43.355 1.00 46.57 111 SER C N 1
ATOM 4145 C CA . SER C 1 112 ? -19.453 81.422 43.043 1.00 46.87 111 SER C CA 1
ATOM 4146 C C . SER C 1 112 ? -20.852 80.936 43.426 1.00 45.95 111 SER C C 1
ATOM 4147 O O . SER C 1 112 ? -21.607 81.672 44.036 1.00 47.31 111 SER C O 1
ATOM 4150 N N . ALA C 1 113 ? -21.195 79.693 43.096 1.00 45.43 112 ALA C N 1
ATOM 4151 C CA . ALA C 1 113 ? -22.516 79.151 43.442 1.00 44.91 112 ALA C CA 1
ATOM 4152 C C . ALA C 1 113 ? -22.722 79.142 44.954 1.00 47.06 112 ALA C C 1
ATOM 4153 O O . ALA C 1 113 ? -23.812 79.483 45.433 1.00 47.95 112 ALA C O 1
ATOM 4155 N N . ASP C 1 114 ? -21.680 78.740 45.695 1.00 48.04 113 ASP C N 1
ATOM 4156 C CA . ASP C 1 114 ? -21.697 78.749 47.165 1.00 47.96 113 ASP C CA 1
ATOM 4157 C C . ASP C 1 114 ? -21.927 80.151 47.710 1.00 48.80 113 ASP C C 1
ATOM 4158 O O . ASP C 1 114 ? -22.740 80.344 48.612 1.00 50.42 113 ASP C O 1
ATOM 4163 N N . PHE C 1 115 ? -21.184 81.113 47.175 1.00 48.18 114 PHE C N 1
ATOM 4164 C CA . PHE C 1 115 ? -21.331 82.515 47.550 1.00 48.43 114 PHE C CA 1
ATOM 4165 C C . PHE C 1 115 ? -22.767 82.995 47.322 1.00 49.07 114 PHE C C 1
ATOM 4166 O O . PHE C 1 115 ? -23.349 83.674 48.178 1.00 47.67 114 PHE C O 1
ATOM 4174 N N . TYR C 1 116 ? -23.344 82.624 46.183 1.00 49.38 115 TYR C N 1
ATOM 4175 C CA . TYR C 1 116 ? -24.698 83.068 45.856 1.00 50.18 115 TYR C CA 1
ATOM 4176 C C . TYR C 1 116 ? -25.722 82.533 46.845 1.00 51.20 115 TYR C C 1
ATOM 4177 O O . TYR C 1 116 ? -26.605 83.264 47.273 1.00 51.21 115 TYR C O 1
ATOM 4186 N N . ARG C 1 117 ? -25.591 81.269 47.223 1.00 52.61 116 ARG C N 1
ATOM 4187 C CA . ARG C 1 117 ? -26.460 80.702 48.229 1.00 52.83 116 ARG C CA 1
ATOM 4188 C C . ARG C 1 117 ? -26.251 81.412 49.565 1.00 53.91 116 ARG C C 1
ATOM 4189 O O . ARG C 1 117 ? -27.209 81.605 50.312 1.00 55.99 116 ARG C O 1
ATOM 4197 N N . ALA C 1 118 ? -25.016 81.813 49.862 1.00 53.41 117 ALA C N 1
ATOM 4198 C CA . ALA C 1 118 ? -24.714 82.504 51.122 1.00 54.10 117 ALA C CA 1
ATOM 4199 C C . ALA C 1 118 ? -25.372 83.885 51.206 1.00 54.40 117 ALA C C 1
ATOM 4200 O O . ALA C 1 118 ? -26.073 84.174 52.168 1.00 55.80 117 ALA C O 1
ATOM 4202 N N . ILE C 1 119 ? -25.147 84.729 50.201 1.00 55.44 118 ILE C N 1
ATOM 4203 C CA . ILE C 1 119 ? -25.675 86.102 50.211 1.00 55.09 118 ILE C CA 1
ATOM 4204 C C . ILE C 1 119 ? -27.170 86.196 49.910 1.00 56.65 118 ILE C C 1
ATOM 4205 O O . ILE C 1 119 ? -27.785 87.241 50.141 1.00 55.59 118 ILE C O 1
ATOM 4210 N N . SER C 1 120 ? -27.756 85.111 49.408 1.00 59.05 119 SER C N 1
ATOM 4211 C CA . SER C 1 120 ? -29.175 85.108 49.029 1.00 61.04 119 SER C CA 1
ATOM 4212 C C . SER C 1 120 ? -30.087 85.399 50.222 1.00 62.36 119 SER C C 1
ATOM 4213 O O . SER C 1 120 ? -31.236 85.797 50.048 1.00 63.18 119 SER C O 1
ATOM 4216 N N . ARG C 1 121 ? -29.568 85.189 51.427 1.00 62.68 120 ARG C N 1
ATOM 4217 C CA . ARG C 1 121 ? -30.330 85.388 52.657 1.00 63.26 120 ARG C CA 1
ATOM 4218 C C . ARG C 1 121 ? -30.424 86.862 53.047 1.00 60.12 120 ARG C C 1
ATOM 4219 O O . ARG C 1 121 ? -31.427 87.286 53.614 1.00 59.86 120 ARG C O 1
ATOM 4224 N N . TYR C 1 122 ? -29.381 87.632 52.736 1.00 57.09 121 TYR C N 1
ATOM 4225 C CA . TYR C 1 122 ? -29.293 89.048 53.122 1.00 54.84 121 TYR C CA 1
ATOM 4226 C C . TYR C 1 122 ? -29.865 90.050 52.109 1.00 53.22 121 TYR C C 1
ATOM 4227 O O . TYR C 1 122 ? -29.904 91.246 52.381 1.00 53.34 121 TYR C O 1
ATOM 4236 N N . VAL C 1 123 ? -30.294 89.575 50.945 1.00 51.46 122 VAL C N 1
ATOM 4237 C CA . VAL C 1 123 ? -30.848 90.449 49.912 1.00 48.57 122 VAL C CA 1
ATOM 4238 C C . VAL C 1 123 ? -32.362 90.290 49.761 1.00 47.90 122 VAL C C 1
ATOM 4239 O O . VAL C 1 123 ? -32.954 89.312 50.238 1.00 46.96 122 VAL C O 1
ATOM 4243 N N . ASP C 1 124 ? -32.972 91.257 49.075 1.00 47.08 123 ASP C N 1
ATOM 4244 C CA . ASP C 1 124 ? -34.408 91.242 48.802 1.00 47.45 123 ASP C CA 1
ATOM 4245 C C . ASP C 1 124 ? -34.759 90.127 47.819 1.00 47.72 123 ASP C C 1
ATOM 4246 O O . ASP C 1 124 ? -33.883 89.595 47.135 1.00 46.67 123 ASP C O 1
ATOM 4251 N N . ALA C 1 125 ? -36.050 89.810 47.735 1.00 48.27 124 ALA C N 1
ATOM 4252 C CA . ALA C 1 125 ? -36.531 88.712 46.896 1.00 48.89 124 ALA C CA 1
ATOM 4253 C C . ALA C 1 125 ? -36.287 88.945 45.402 1.00 48.82 124 ALA C C 1
ATOM 4254 O O . ALA C 1 125 ? -36.093 87.984 44.662 1.00 46.95 124 ALA C O 1
ATOM 4256 N N . GLY C 1 126 ? -36.276 90.210 44.977 1.00 49.44 125 GLY C N 1
ATOM 4257 C CA . GLY C 1 126 ? -35.983 90.572 43.587 1.00 50.14 125 GLY C CA 1
ATOM 4258 C C . GLY C 1 126 ? -34.524 90.352 43.208 1.00 51.41 125 GLY C C 1
ATOM 4259 O O . GLY C 1 126 ? -34.233 89.891 42.102 1.00 50.54 125 GLY C O 1
ATOM 4260 N N . THR C 1 127 ? -33.615 90.699 44.125 1.00 51.91 126 THR C N 1
ATOM 4261 C CA . THR C 1 127 ? -32.175 90.494 43.945 1.00 52.62 126 THR C CA 1
ATOM 4262 C C . THR C 1 127 ? -31.875 89.007 44.031 1.00 52.93 126 THR C C 1
ATOM 4263 O O . THR C 1 127 ? -31.098 88.480 43.236 1.00 51.86 126 THR C O 1
ATOM 4267 N N . ARG C 1 128 ? -32.492 88.341 45.005 1.00 54.39 127 ARG C N 1
ATOM 4268 C CA . ARG C 1 128 ? -32.382 86.890 45.151 1.00 56.26 127 ARG C CA 1
ATOM 4269 C C . ARG C 1 128 ? -32.881 86.185 43.887 1.00 56.34 127 ARG C C 1
ATOM 4270 O O . ARG C 1 128 ? -32.378 85.121 43.520 1.00 56.39 127 ARG C O 1
ATOM 4278 N N . ASP C 1 129 ? -33.868 86.789 43.230 1.00 56.76 128 ASP C N 1
ATOM 4279 C CA . ASP C 1 129 ? -34.463 86.241 42.016 1.00 57.41 128 ASP C CA 1
ATOM 4280 C C . ASP C 1 129 ? -33.443 86.228 40.885 1.00 56.47 128 ASP C C 1
ATOM 4281 O O . ASP C 1 129 ? -33.295 85.220 40.202 1.00 57.47 128 ASP C O 1
ATOM 4286 N N . VAL C 1 130 ? -32.734 87.342 40.708 1.00 55.37 129 VAL C N 1
ATOM 4287 C CA . VAL C 1 130 ? -31.655 87.444 39.714 1.00 54.39 129 VAL C CA 1
ATOM 4288 C C . VAL C 1 130 ? -30.485 86.488 40.010 1.00 53.68 129 VAL C C 1
ATOM 4289 O O . VAL C 1 130 ? -29.839 85.976 39.097 1.00 53.62 129 VAL C O 1
ATOM 4293 N N . ILE C 1 131 ? -30.221 86.249 41.285 1.00 54.19 130 ILE C N 1
ATOM 4294 C CA . ILE C 1 131 ? -29.127 85.369 41.717 1.00 55.01 130 ILE C CA 1
ATOM 4295 C C . ILE C 1 131 ? -29.430 83.896 41.439 1.00 56.55 130 ILE C C 1
ATOM 4296 O O . ILE C 1 131 ? -28.538 83.136 41.057 1.00 54.86 130 ILE C O 1
ATOM 4301 N N . GLU C 1 132 ? -30.690 83.505 41.630 1.00 58.52 131 GLU C N 1
ATOM 4302 C CA . GLU C 1 132 ? -31.130 82.121 41.390 1.00 60.67 131 GLU C CA 1
ATOM 4303 C C . GLU C 1 132 ? -31.216 81.773 39.906 1.00 61.12 131 GLU C C 1
ATOM 4304 O O . GLU C 1 132 ? -31.153 80.599 39.550 1.00 61.10 131 GLU C O 1
ATOM 4310 N N . GLN C 1 133 ? -31.355 82.786 39.054 1.00 62.23 132 GLN C N 1
ATOM 4311 C CA . GLN C 1 133 ? -31.322 82.596 37.607 1.00 63.06 132 GLN C CA 1
ATOM 4312 C C . GLN C 1 133 ? -29.900 82.355 37.130 1.00 64.13 132 GLN C C 1
ATOM 4313 O O . GLN C 1 133 ? -29.681 81.571 36.223 1.00 65.12 132 GLN C O 1
ATOM 4319 N N . ILE C 1 134 ? -28.945 83.046 37.744 1.00 65.19 133 ILE C N 1
ATOM 4320 C CA . ILE C 1 134 ? -27.517 82.900 37.451 1.00 64.38 133 ILE C CA 1
ATOM 4321 C C . ILE C 1 134 ? -26.908 81.662 38.084 1.00 67.17 133 ILE C C 1
ATOM 4322 O O . ILE C 1 134 ? -25.900 81.152 37.596 1.00 68.20 133 ILE C O 1
ATOM 4327 N N . GLN C 1 135 ? -27.519 81.174 39.164 1.00 70.59 134 GLN C N 1
ATOM 4328 C CA . GLN C 1 135 ? -26.895 80.141 40.008 1.00 73.02 134 GLN C CA 1
ATOM 4329 C C . GLN C 1 135 ? -26.639 78.827 39.280 1.00 74.13 134 GLN C C 1
ATOM 4330 O O . GLN C 1 135 ? -27.563 78.222 38.731 1.00 73.86 134 GLN C O 1
ATOM 4336 N N . ALA C 1 136 ? -25.366 78.411 39.299 1.00 75.57 135 ALA C N 1
ATOM 4337 C CA . ALA C 1 136 ? -24.877 77.211 38.605 1.00 76.36 135 ALA C CA 1
ATOM 4338 C C . ALA C 1 136 ? -25.590 75.914 39.030 1.00 77.37 135 ALA C C 1
ATOM 4339 O O . ALA C 1 136 ? -25.588 75.556 40.224 1.00 77.29 135 ALA C O 1
ATOM 4341 N N . SER C 1 137 ? -26.179 75.211 38.052 1.00 77.32 136 SER C N 1
ATOM 4342 C CA . SER C 1 137 ? -26.873 73.940 38.312 1.00 77.08 136 SER C CA 1
ATOM 4343 C C . SER C 1 137 ? -25.919 72.897 38.894 1.00 77.62 136 SER C C 1
ATOM 4344 O O . SER C 1 137 ? -24.702 72.957 38.688 1.00 78.79 136 SER C O 1
ATOM 4346 N N . ASP C 1 138 ? -26.478 71.937 39.619 1.00 77.68 137 ASP C N 1
ATOM 4347 C CA . ASP C 1 138 ? -25.693 70.847 40.177 1.00 76.69 137 ASP C CA 1
ATOM 4348 C C . ASP C 1 138 ? -25.087 70.000 39.037 1.00 75.74 137 ASP C C 1
ATOM 4349 O O . ASP C 1 138 ? -23.934 69.567 39.125 1.00 74.53 137 ASP C O 1
ATOM 4351 N N . GLU C 1 139 ? -25.866 69.803 37.967 1.00 74.70 138 GLU C N 1
ATOM 4352 C CA . GLU C 1 139 ? -25.460 69.001 36.797 1.00 73.34 138 GLU C CA 1
ATOM 4353 C C . GLU C 1 139 ? -24.370 69.658 35.952 1.00 71.85 138 GLU C C 1
ATOM 4354 O O . GLU C 1 139 ? -23.549 68.970 35.333 1.00 72.17 138 GLU C O 1
ATOM 4356 N N . THR C 1 140 ? -24.386 70.988 35.909 1.00 69.97 139 THR C N 1
ATOM 4357 C CA . THR C 1 140 ? -23.410 71.771 35.142 1.00 68.32 139 THR C CA 1
ATOM 4358 C C . THR C 1 140 ? -22.006 71.615 35.754 1.00 66.42 139 THR C C 1
ATOM 4359 O O . THR C 1 140 ? -21.018 71.304 35.068 1.00 66.27 139 THR C O 1
ATOM 4363 N N . THR C 1 141 ? -21.960 71.831 37.063 1.00 62.86 140 THR C N 1
ATOM 4364 C CA . THR C 1 141 ? -20.769 71.669 37.876 1.00 59.94 140 THR C CA 1
ATOM 4365 C C . THR C 1 141 ? -20.243 70.220 37.861 1.00 57.62 140 THR C C 1
ATOM 4366 O O . THR C 1 141 ? -19.020 69.994 37.872 1.00 56.16 140 THR C O 1
ATOM 4370 N N . GLU C 1 142 ? -21.157 69.244 37.815 1.00 54.95 141 GLU C N 1
ATOM 4371 C CA . GLU C 1 142 ? -20.767 67.817 37.810 1.00 52.82 141 GLU C CA 1
ATOM 4372 C C . GLU C 1 142 ? -20.136 67.367 36.476 1.00 51.28 141 GLU C C 1
ATOM 4373 O O . GLU C 1 142 ? -19.362 66.401 36.438 1.00 48.03 141 GLU C O 1
ATOM 4376 N N . VAL C 1 143 ? -20.463 68.068 35.391 1.00 50.49 142 VAL C N 1
ATOM 4377 C CA . VAL C 1 143 ? -19.883 67.763 34.087 1.00 48.98 142 VAL C CA 1
ATOM 4378 C C . VAL C 1 143 ? -18.385 68.049 34.105 1.00 48.15 142 VAL C C 1
ATOM 4379 O O . VAL C 1 143 ? -17.596 67.233 33.603 1.00 47.95 142 VAL C O 1
ATOM 4383 N N . LEU C 1 144 ? -18.011 69.195 34.685 1.00 47.07 143 LEU C N 1
ATOM 4384 C CA . LEU C 1 144 ? -16.614 69.604 34.811 1.00 47.04 143 LEU C CA 1
ATOM 4385 C C . LEU C 1 144 ? -15.894 68.704 35.812 1.00 47.13 143 LEU C C 1
ATOM 4386 O O . LEU C 1 144 ? -14.757 68.282 35.561 1.00 45.04 143 LEU C O 1
ATOM 4391 N N . ARG C 1 145 ? -16.563 68.442 36.946 1.00 47.13 144 ARG C N 1
ATOM 4392 C CA . ARG C 1 145 ? -16.041 67.564 37.995 1.00 46.89 144 ARG C CA 1
ATOM 4393 C C . ARG C 1 145 ? -15.699 66.175 37.479 1.00 45.37 144 ARG C C 1
ATOM 4394 O O . ARG C 1 145 ? -14.637 65.626 37.798 1.00 44.58 144 ARG C O 1
ATOM 4402 N N . GLU C 1 146 ? -16.620 65.596 36.719 1.00 44.23 145 GLU C N 1
ATOM 4403 C CA . GLU C 1 146 ? -16.402 64.271 36.113 1.00 44.50 145 GLU C CA 1
ATOM 4404 C C . GLU C 1 146 ? -15.284 64.286 35.039 1.00 44.57 145 GLU C C 1
ATOM 4405 O O . GLU C 1 146 ? -14.548 63.294 34.877 1.00 43.72 145 GLU C O 1
ATOM 4411 N N . ARG C 1 147 ? -15.151 65.392 34.308 1.00 41.79 146 ARG C N 1
ATOM 4412 C CA . ARG C 1 147 ? -14.051 65.489 33.367 1.00 41.96 146 ARG C CA 1
ATOM 4413 C C . ARG C 1 147 ? -12.721 65.563 34.148 1.00 40.99 146 ARG C C 1
ATOM 4414 O O . ARG C 1 147 ? -11.735 64.954 33.741 1.00 42.44 146 ARG C O 1
ATOM 4422 N N . LEU C 1 148 ? -12.689 66.298 35.257 1.00 40.03 147 LEU C N 1
ATOM 4423 C CA . LEU C 1 148 ? -11.470 66.341 36.101 1.00 41.04 147 LEU C CA 1
ATOM 4424 C C . LEU C 1 148 ? -11.144 64.960 36.683 1.00 41.07 147 LEU C C 1
ATOM 4425 O O . LEU C 1 148 ? -10.010 64.490 36.594 1.00 42.31 147 LEU C O 1
ATOM 4430 N N . ARG C 1 149 ? -12.140 64.304 37.268 1.00 42.99 148 ARG C N 1
ATOM 4431 C CA . ARG C 1 149 ? -11.939 62.978 37.869 1.00 44.55 148 ARG C CA 1
ATOM 4432 C C . ARG C 1 149 ? -11.312 62.059 36.825 1.00 44.12 148 ARG C C 1
ATOM 4433 O O . ARG C 1 149 ? -10.298 61.391 37.059 1.00 46.43 148 ARG C O 1
ATOM 4441 N N . SER C 1 150 ? -11.941 62.039 35.665 1.00 43.37 149 SER C N 1
ATOM 4442 C CA . SER C 1 150 ? -11.505 61.236 34.529 1.00 43.01 149 SER C CA 1
ATOM 4443 C C . SER C 1 150 ? -10.044 61.522 34.139 1.00 42.22 149 SER C C 1
ATOM 4444 O O . SER C 1 150 ? -9.296 60.610 33.834 1.00 42.96 149 SER C O 1
ATOM 4447 N N . ALA C 1 151 ? -9.653 62.797 34.126 1.00 40.92 150 ALA C N 1
ATOM 4448 C CA . ALA C 1 151 ? -8.288 63.169 33.791 1.00 39.12 150 ALA C CA 1
ATOM 4449 C C . ALA C 1 151 ? -7.295 62.675 34.869 1.00 38.22 150 ALA C C 1
ATOM 4450 O O . ALA C 1 151 ? -6.228 62.154 34.534 1.00 37.96 150 ALA C O 1
ATOM 4452 N N . LEU C 1 152 ? -7.650 62.855 36.144 1.00 38.64 151 LEU C N 1
ATOM 4453 C CA . LEU C 1 152 ? -6.821 62.400 37.286 1.00 39.89 151 LEU C CA 1
ATOM 4454 C C . LEU C 1 152 ? -6.727 60.882 37.344 1.00 42.74 151 LEU C C 1
ATOM 4455 O O . LEU C 1 152 ? -5.691 60.330 37.698 1.00 44.23 151 LEU C O 1
ATOM 4460 N N . ALA C 1 153 ? -7.836 60.220 37.022 1.00 45.50 152 ALA C N 1
ATOM 4461 C CA . ALA C 1 153 ? -7.859 58.768 36.946 1.00 46.44 152 ALA C CA 1
ATOM 4462 C C . ALA C 1 153 ? -6.887 58.264 35.868 1.00 48.66 152 ALA C C 1
ATOM 4463 O O . ALA C 1 153 ? -6.261 57.223 36.039 1.00 49.77 152 ALA C O 1
ATOM 4465 N N . ASP C 1 154 ? -6.765 59.000 34.765 1.00 50.76 153 ASP C N 1
ATOM 4466 C CA . ASP C 1 154 ? -5.884 58.619 33.653 1.00 53.79 153 ASP C CA 1
ATOM 4467 C C . ASP C 1 154 ? -4.383 58.879 33.832 1.00 55.19 153 ASP C C 1
ATOM 4468 O O . ASP C 1 154 ? -3.579 58.031 33.437 1.00 56.32 153 ASP C O 1
ATOM 4473 N N . ASP C 1 155 ? -4.002 60.065 34.328 1.00 55.44 154 ASP C N 1
ATOM 4474 C CA . ASP C 1 155 ? -2.580 60.438 34.500 1.00 54.47 154 ASP C CA 1
ATOM 4475 C C . ASP C 1 155 ? -2.254 60.645 35.984 1.00 55.15 154 ASP C C 1
ATOM 4476 O O . ASP C 1 155 ? -2.826 61.535 36.604 1.00 56.81 154 ASP C O 1
ATOM 4481 N N . PRO C 1 156 ? -1.339 59.828 36.554 1.00 55.21 155 PRO C N 1
ATOM 4482 C CA . PRO C 1 156 ? -0.968 59.912 37.979 1.00 55.77 155 PRO C CA 1
ATOM 4483 C C . PRO C 1 156 ? -0.105 61.112 38.376 1.00 54.78 155 PRO C C 1
ATOM 4484 O O . PRO C 1 156 ? -0.120 61.527 39.537 1.00 55.08 155 PRO C O 1
ATOM 4488 N N . ARG C 1 157 ? 0.657 61.648 37.428 1.00 53.91 156 ARG C N 1
ATOM 4489 C CA . ARG C 1 157 ? 1.463 62.859 37.661 1.00 53.86 156 ARG C CA 1
ATOM 4490 C C . ARG C 1 157 ? 0.599 64.130 37.805 1.00 50.48 156 ARG C C 1
ATOM 4491 O O . ARG C 1 157 ? 1.068 65.186 38.260 1.00 50.19 156 ARG C O 1
ATOM 4499 N N . LEU C 1 158 ? -0.665 64.017 37.413 1.00 46.40 157 LEU C N 1
ATOM 4500 C CA . LEU C 1 158 ? -1.551 65.150 37.356 1.00 43.47 157 LEU C CA 1
ATOM 4501 C C . LEU C 1 158 ? -2.084 65.626 38.725 1.00 41.79 157 LEU C C 1
ATOM 4502 O O . LEU C 1 158 ? -2.194 66.823 38.956 1.00 41.57 157 LEU C O 1
ATOM 4507 N N . ALA C 1 159 ? -2.427 64.703 39.612 1.00 40.88 158 ALA C N 1
ATOM 4508 C CA . ALA C 1 159 ? -3.025 65.050 40.908 1.00 41.74 158 ALA C CA 1
ATOM 4509 C C . ALA C 1 159 ? -2.186 66.042 41.732 1.00 42.59 158 ALA C C 1
ATOM 4510 O O . ALA C 1 159 ? -2.690 67.070 42.225 1.00 42.32 158 ALA C O 1
ATOM 4512 N N . SER C 1 160 ? -0.904 65.742 41.884 1.00 43.60 159 SER C N 1
ATOM 4513 C CA . SER C 1 160 ? -0.016 66.624 42.647 1.00 45.07 159 SER C CA 1
ATOM 4514 C C . SER C 1 160 ? 0.045 68.047 42.060 1.00 43.49 159 SER C C 1
ATOM 4515 O O . SER C 1 160 ? 0.041 69.027 42.806 1.00 43.14 159 SER C O 1
ATOM 4518 N N . ARG C 1 161 ? 0.100 68.150 40.730 1.00 42.55 160 ARG C N 1
ATOM 4519 C CA . ARG C 1 161 ? 0.120 69.439 40.056 1.00 41.77 160 ARG C CA 1
ATOM 4520 C C . ARG C 1 161 ? -1.214 70.179 40.221 1.00 40.98 160 ARG C C 1
ATOM 4521 O O . ARG C 1 161 ? -1.211 71.381 40.499 1.00 40.43 160 ARG C O 1
ATOM 4529 N N . LEU C 1 162 ? -2.341 69.490 40.051 1.00 39.68 161 LEU C N 1
ATOM 4530 C CA . LEU C 1 162 ? -3.661 70.155 40.219 1.00 40.63 161 LEU C CA 1
ATOM 4531 C C . LEU C 1 162 ? -4.024 70.477 41.661 1.00 40.74 161 LEU C C 1
ATOM 4532 O O . LEU C 1 162 ? -4.840 71.369 41.884 1.00 41.85 161 LEU C O 1
ATOM 4537 N N . ALA C 1 163 ? -3.432 69.761 42.626 1.00 41.54 162 ALA C N 1
ATOM 4538 C CA . ALA C 1 163 ? -3.640 70.026 44.081 1.00 40.19 162 ALA C CA 1
ATOM 4539 C C . ALA C 1 163 ? -2.969 71.349 44.475 1.00 38.67 162 ALA C C 1
ATOM 4540 O O . ALA C 1 163 ? -3.533 72.150 45.205 1.00 39.57 162 ALA C O 1
ATOM 4542 N N . LEU C 1 164 ? -1.758 71.561 43.980 1.00 39.29 163 LEU C N 1
ATOM 4543 C CA . LEU C 1 164 ? -1.051 72.802 44.186 1.00 38.59 163 LEU C CA 1
ATOM 4544 C C . LEU C 1 164 ? -1.855 73.935 43.565 1.00 37.63 163 LEU C C 1
ATOM 4545 O O . LEU C 1 164 ? -2.082 74.938 44.198 1.00 38.42 163 LEU C O 1
ATOM 4550 N N . TRP C 1 165 ? -2.265 73.751 42.312 1.00 38.14 164 TRP C N 1
ATOM 4551 C CA . TRP C 1 165 ? -3.063 74.700 41.539 1.00 37.18 164 TRP C CA 1
ATOM 4552 C C . TRP C 1 165 ? -4.362 75.067 42.245 1.00 37.31 164 TRP C C 1
ATOM 4553 O O . TRP C 1 165 ? -4.707 76.246 42.362 1.00 38.08 164 TRP C O 1
ATOM 4564 N N . GLY C 1 166 ? -5.073 74.052 42.718 1.00 35.33 165 GLY C N 1
ATOM 4565 C CA . GLY C 1 166 ? -6.268 74.255 43.552 1.00 36.85 165 GLY C CA 1
ATOM 4566 C C . GLY C 1 166 ? -6.011 75.153 44.749 1.00 37.04 165 GLY C C 1
ATOM 4567 O O . GLY C 1 166 ? -6.807 76.046 45.033 1.00 36.78 165 GLY C O 1
ATOM 4568 N N . ARG C 1 167 ? -4.889 74.924 45.436 1.00 37.70 166 ARG C N 1
ATOM 4569 C CA . ARG C 1 167 ? -4.477 75.740 46.588 1.00 39.18 166 ARG C CA 1
ATOM 4570 C C . ARG C 1 167 ? -4.104 77.172 46.221 1.00 41.35 166 ARG C C 1
ATOM 4571 O O . ARG C 1 167 ? -4.321 78.097 47.018 1.00 42.58 166 ARG C O 1
ATOM 4579 N N . ARG C 1 168 ? -3.513 77.338 45.037 1.00 39.94 167 ARG C N 1
ATOM 4580 C CA . ARG C 1 168 ? -3.167 78.638 44.499 1.00 40.78 167 ARG C CA 1
ATOM 4581 C C . ARG C 1 168 ? -4.431 79.388 44.132 1.00 37.89 167 ARG C C 1
ATOM 4582 O O . ARG C 1 168 ? -4.570 80.552 44.434 1.00 38.55 167 ARG C O 1
ATOM 4590 N N . LEU C 1 169 ? -5.347 78.728 43.445 1.00 37.01 168 LEU C N 1
ATOM 4591 C CA . LEU C 1 169 ? -6.626 79.357 43.091 1.00 37.53 168 LEU C CA 1
ATOM 4592 C C . LEU C 1 169 ? -7.335 79.931 44.337 1.00 39.78 168 LEU C C 1
ATOM 4593 O O . LEU C 1 169 ? -7.813 81.072 44.310 1.00 39.55 168 LEU C O 1
ATOM 4598 N N . LEU C 1 170 ? -7.373 79.146 45.419 1.00 41.10 169 LEU C N 1
ATOM 4599 C CA . LEU C 1 170 ? -8.003 79.568 46.683 1.00 42.39 169 LEU C CA 1
ATOM 4600 C C . LEU C 1 170 ? -7.288 80.776 47.299 1.00 42.58 169 LEU C C 1
ATOM 4601 O O . LEU C 1 170 ? -7.919 81.770 47.664 1.00 43.91 169 LEU C O 1
ATOM 4606 N N . GLY C 1 171 ? -5.969 80.675 47.426 1.00 42.13 170 GLY C N 1
ATOM 4607 C CA . GLY C 1 171 ? -5.147 81.769 47.945 1.00 42.12 170 GLY C CA 1
ATOM 4608 C C . GLY C 1 171 ? -5.289 83.086 47.192 1.00 42.67 170 GLY C C 1
ATOM 4609 O O . GLY C 1 171 ? -5.434 84.155 47.797 1.00 43.16 170 GLY C O 1
ATOM 4610 N N . GLU C 1 172 ? -5.255 83.026 45.869 1.00 42.13 171 GLU C N 1
ATOM 4611 C CA . GLU C 1 172 ? -5.396 84.232 45.067 1.00 42.80 171 GLU C CA 1
ATOM 4612 C C . GLU C 1 172 ? -6.796 84.836 45.158 1.00 43.14 171 GLU C C 1
ATOM 4613 O O . GLU C 1 172 ? -6.927 86.053 45.202 1.00 42.55 171 GLU C O 1
ATOM 4619 N N . ALA C 1 173 ? -7.830 83.991 45.190 1.00 45.49 172 ALA C N 1
ATOM 4620 C CA . ALA C 1 173 ? -9.221 84.454 45.336 1.00 46.54 172 ALA C CA 1
ATOM 4621 C C . ALA C 1 173 ? -9.472 85.066 46.716 1.00 47.74 172 ALA C C 1
ATOM 4622 O O . ALA C 1 173 ? -10.177 86.054 46.839 1.00 51.18 172 ALA C O 1
ATOM 4624 N N . LEU C 1 174 ? -8.936 84.441 47.753 1.00 49.28 173 LEU C N 1
ATOM 4625 C CA . LEU C 1 174 ? -9.012 84.992 49.118 1.00 50.87 173 LEU C CA 1
ATOM 4626 C C . LEU C 1 174 ? -8.306 86.368 49.235 1.00 49.27 173 LEU C C 1
ATOM 4627 O O . LEU C 1 174 ? -8.813 87.274 49.900 1.00 48.43 173 LEU C O 1
ATOM 4632 N N . THR C 1 175 ? -7.125 86.499 48.622 1.00 48.84 174 THR C N 1
ATOM 4633 C CA . THR C 1 175 ? -6.367 87.754 48.624 1.00 48.09 174 THR C CA 1
ATOM 4634 C C . THR C 1 175 ? -7.155 88.878 47.982 1.00 50.73 174 THR C C 1
ATOM 4635 O O . THR C 1 175 ? -7.087 90.011 48.444 1.00 51.71 174 THR C O 1
ATOM 4639 N N . GLN C 1 176 ? -7.905 88.588 46.917 1.00 52.00 175 GLN C N 1
ATOM 4640 C CA . GLN C 1 176 ? -8.671 89.637 46.262 1.00 52.86 175 GLN C CA 1
ATOM 4641 C C . GLN C 1 176 ? -9.985 89.921 46.976 1.00 53.30 175 GLN C C 1
ATOM 4642 O O . GLN C 1 176 ? -10.447 91.056 46.974 1.00 52.44 175 GLN C O 1
ATOM 4648 N N . ALA C 1 177 ? -10.578 88.884 47.568 1.00 54.70 176 ALA C N 1
ATOM 4649 C CA . ALA C 1 177 ? -11.782 88.999 48.378 1.00 54.36 176 ALA C CA 1
ATOM 4650 C C . ALA C 1 177 ? -11.537 89.979 49.486 1.00 55.93 176 ALA C C 1
ATOM 4651 O O . ALA C 1 177 ? -12.395 90.784 49.831 1.00 57.72 176 ALA C O 1
ATOM 4653 N N . GLN C 1 178 ? -10.347 89.895 50.058 1.00 58.25 177 GLN C N 1
ATOM 4654 C CA . GLN C 1 178 ? -9.961 90.756 51.159 1.00 59.52 177 GLN C CA 1
ATOM 4655 C C . GLN C 1 178 ? -9.627 92.165 50.695 1.00 59.27 177 GLN C C 1
ATOM 4656 O O . GLN C 1 178 ? -9.958 93.135 51.370 1.00 60.38 177 GLN C O 1
ATOM 4662 N N . ARG C 1 179 ? -8.933 92.272 49.570 1.00 59.63 178 ARG C N 1
ATOM 4663 C CA . ARG C 1 179 ? -8.621 93.567 48.969 1.00 61.12 178 ARG C CA 1
ATOM 4664 C C . ARG C 1 179 ? -9.908 94.312 48.589 1.00 63.31 178 ARG C C 1
ATOM 4665 O O . ARG C 1 179 ? -9.991 95.524 48.750 1.00 63.49 178 ARG C O 1
ATOM 4673 N N . VAL C 1 180 ? -10.904 93.593 48.078 1.00 64.66 179 VAL C N 1
ATOM 4674 C CA . VAL C 1 180 ? -12.178 94.210 47.730 1.00 66.25 179 VAL C CA 1
ATOM 4675 C C . VAL C 1 180 ? -12.937 94.664 48.991 1.00 67.89 179 VAL C C 1
ATOM 4676 O O . VAL C 1 180 ? -13.533 95.738 48.994 1.00 68.76 179 VAL C O 1
ATOM 4680 N N . SER C 1 181 ? -12.892 93.873 50.062 1.00 69.40 180 SER C N 1
ATOM 4681 C CA . SER C 1 181 ? -13.570 94.245 51.319 1.00 70.50 180 SER C CA 1
ATOM 4682 C C . SER C 1 181 ? -12.846 95.424 52.026 1.00 70.50 180 SER C C 1
ATOM 4683 O O . SER C 1 181 ? -13.477 96.223 52.725 1.00 70.90 180 SER C O 1
ATOM 4686 N N . TYR C 1 182 ? -11.536 95.538 51.832 1.00 69.84 181 TYR C N 1
ATOM 4687 C CA . TYR C 1 182 ? -10.793 96.686 52.340 1.00 70.54 181 TYR C CA 1
ATOM 4688 C C . TYR C 1 182 ? -10.986 97.910 51.440 1.00 71.29 181 TYR C C 1
ATOM 4689 O O . TYR C 1 182 ? -11.589 98.893 51.849 1.00 72.56 181 TYR C O 1
ATOM 4691 N N . GLU C 1 183 ? -10.507 97.807 50.203 1.00 72.31 182 GLU C N 1
ATOM 4692 C CA . GLU C 1 183 ? -10.402 98.930 49.238 1.00 72.74 182 GLU C CA 1
ATOM 4693 C C . GLU C 1 183 ? -11.723 99.560 48.748 1.00 72.42 182 GLU C C 1
ATOM 4694 O O . GLU C 1 183 ? -11.797 100.779 48.571 1.00 73.08 182 GLU C O 1
ATOM 4700 N N . HIS C 1 184 ? -12.733 98.734 48.477 1.00 70.97 183 HIS C N 1
ATOM 4701 C CA . HIS C 1 184 ? -14.045 99.211 48.002 1.00 70.04 183 HIS C CA 1
ATOM 4702 C C . HIS C 1 184 ? -15.108 98.359 48.675 1.00 69.24 183 HIS C C 1
ATOM 4703 O O . HIS C 1 184 ? -15.784 97.551 48.028 1.00 69.55 183 HIS C O 1
ATOM 4710 N N . ALA C 1 185 ? -15.232 98.536 49.987 1.00 67.90 184 ALA C N 1
ATOM 4711 C CA . ALA C 1 185 ? -16.197 97.780 50.778 1.00 67.59 184 ALA C CA 1
ATOM 4712 C C . ALA C 1 185 ? -17.653 98.095 50.419 1.00 67.11 184 ALA C C 1
ATOM 4713 O O . ALA C 1 185 ? -18.040 99.259 50.273 1.00 67.80 184 ALA C O 1
ATOM 4715 N N . PHE C 1 186 ? -18.432 97.023 50.264 1.00 65.93 185 PHE C N 1
ATOM 4716 C CA . PHE C 1 186 ? -19.885 97.077 50.034 1.00 64.17 185 PHE C CA 1
ATOM 4717 C C . PHE C 1 186 ? -20.597 95.825 50.613 1.00 63.59 185 PHE C C 1
ATOM 4718 O O . PHE C 1 186 ? -21.820 95.825 50.787 1.00 62.88 185 PHE C O 1
ATOM 4726 N N . LEU C 1 187 ? -19.827 94.761 50.864 1.00 63.32 186 LEU C N 1
ATOM 4727 C CA . LEU C 1 187 ? -20.321 93.515 51.454 1.00 64.16 186 LEU C CA 1
ATOM 4728 C C . LEU C 1 187 ? -20.794 93.678 52.882 1.00 64.38 186 LEU C C 1
ATOM 4729 O O . LEU C 1 187 ? -21.921 93.322 53.194 1.00 64.01 186 LEU C O 1
ATOM 4734 N N . GLY C 1 188 ? -19.910 94.177 53.751 1.00 65.63 187 GLY C N 1
ATOM 4735 C CA . GLY C 1 188 ? -20.238 94.414 55.159 1.00 66.07 187 GLY C CA 1
ATOM 4736 C C . GLY C 1 188 ? -21.500 95.242 55.312 1.00 66.89 187 GLY C C 1
ATOM 4737 O O . GLY C 1 188 ? -22.264 95.069 56.269 1.00 66.95 187 GLY C O 1
ATOM 4738 N N . SER C 1 189 ? -21.706 96.146 54.357 1.00 67.32 188 SER C N 1
ATOM 4739 C CA . SER C 1 189 ? -22.884 96.996 54.307 1.00 68.35 188 SER C CA 1
ATOM 4740 C C . SER C 1 189 ? -24.139 96.137 54.127 1.00 68.35 188 SER C C 1
ATOM 4741 O O . SER C 1 189 ? -25.038 96.173 54.959 1.00 68.85 188 SER C O 1
ATOM 4744 N N . LEU C 1 190 ? -24.182 95.355 53.047 1.00 67.95 189 LEU C N 1
ATOM 4745 C CA . LEU C 1 190 ? -25.336 94.497 52.742 1.00 67.84 189 LEU C CA 1
ATOM 4746 C C . LEU C 1 190 ? -25.606 93.417 53.808 1.00 68.55 189 LEU C C 1
ATOM 4747 O O . LEU C 1 190 ? -26.764 93.101 54.065 1.00 69.49 189 LEU C O 1
ATOM 4752 N N . ILE C 1 191 ? -24.557 92.866 54.425 1.00 68.47 190 ILE C N 1
ATOM 4753 C CA . ILE C 1 191 ? -24.705 91.756 55.386 1.00 68.54 190 ILE C CA 1
ATOM 4754 C C . ILE C 1 191 ? -25.574 92.160 56.582 1.00 69.69 190 ILE C C 1
ATOM 4755 O O . ILE C 1 191 ? -25.090 92.709 57.576 1.00 71.33 190 ILE C O 1
ATOM 4760 N N . ALA C 1 197 ? -16.273 97.729 60.736 1.00 66.42 196 ALA C N 1
ATOM 4761 C CA . ALA C 1 197 ? -15.417 96.811 61.490 1.00 66.32 196 ALA C CA 1
ATOM 4762 C C . ALA C 1 197 ? -16.203 95.576 61.930 1.00 66.54 196 ALA C C 1
ATOM 4763 O O . ALA C 1 197 ? -15.853 94.450 61.559 1.00 67.58 196 ALA C O 1
ATOM 4765 N N . ALA C 1 198 ? -17.265 95.801 62.704 1.00 65.87 197 ALA C N 1
ATOM 4766 C CA . ALA C 1 198 ? -18.152 94.734 63.181 1.00 65.61 197 ALA C CA 1
ATOM 4767 C C . ALA C 1 198 ? -18.730 93.930 62.017 1.00 66.38 197 ALA C C 1
ATOM 4768 O O . ALA C 1 198 ? -18.559 92.707 61.943 1.00 66.24 197 ALA C O 1
ATOM 4770 N N . ALA C 1 199 ? -19.399 94.634 61.104 1.00 66.62 198 ALA C N 1
ATOM 4771 C CA . ALA C 1 199 ? -20.042 94.007 59.947 1.00 66.02 198 ALA C CA 1
ATOM 4772 C C . ALA C 1 199 ? -19.038 93.295 59.043 1.00 66.27 198 ALA C C 1
ATOM 4773 O O . ALA C 1 199 ? -19.365 92.264 58.442 1.00 66.33 198 ALA C O 1
ATOM 4775 N N . LYS C 1 200 ? -17.822 93.839 58.949 1.00 65.97 199 LYS C N 1
ATOM 4776 C CA . LYS C 1 200 ? -16.766 93.218 58.133 1.00 65.45 199 LYS C CA 1
ATOM 4777 C C . LYS C 1 200 ? -16.230 91.921 58.746 1.00 64.01 199 LYS C C 1
ATOM 4778 O O . LYS C 1 200 ? -15.665 91.092 58.034 1.00 64.88 199 LYS C O 1
ATOM 4784 N N . GLU C 1 201 ? -16.410 91.741 60.056 1.00 61.86 200 GLU C N 1
ATOM 4785 C CA . GLU C 1 201 ? -16.014 90.494 60.719 1.00 59.39 200 GLU C CA 1
ATOM 4786 C C . GLU C 1 201 ? -16.958 89.334 60.336 1.00 57.75 200 GLU C C 1
ATOM 4787 O O . GLU C 1 201 ? -16.569 88.163 60.375 1.00 56.74 200 GLU C O 1
ATOM 4793 N N . LEU C 1 202 ? -18.189 89.683 59.961 1.00 55.74 201 LEU C N 1
ATOM 4794 C CA . LEU C 1 202 ? -19.188 88.722 59.486 1.00 53.49 201 LEU C CA 1
ATOM 4795 C C . LEU C 1 202 ? -18.863 88.281 58.055 1.00 51.71 201 LEU C C 1
ATOM 4796 O O . LEU C 1 202 ? -19.111 87.135 57.678 1.00 49.42 201 LEU C O 1
ATOM 4798 N N . VAL C 1 203 ? -18.314 89.206 57.269 1.00 50.02 202 VAL C N 1
ATOM 4799 C CA . VAL C 1 203 ? -17.920 88.928 55.903 1.00 49.18 202 VAL C CA 1
ATOM 4800 C C . VAL C 1 203 ? -16.834 87.850 55.903 1.00 50.59 202 VAL C C 1
ATOM 4801 O O . VAL C 1 203 ? -16.849 86.956 55.059 1.00 51.05 202 VAL C O 1
ATOM 4805 N N . SER C 1 204 ? -15.914 87.921 56.860 1.00 50.46 203 SER C N 1
ATOM 4806 C CA . SER C 1 204 ? -14.865 86.916 56.999 1.00 51.21 203 SER C CA 1
ATOM 4807 C C . SER C 1 204 ? -15.452 85.529 57.244 1.00 49.91 203 SER C C 1
ATOM 4808 O O . SER C 1 204 ? -14.997 84.549 56.666 1.00 50.70 203 SER C O 1
ATOM 4811 N N . GLY C 1 205 ? -16.450 85.447 58.113 1.00 48.96 204 GLY C N 1
ATOM 4812 C CA . GLY C 1 205 ? -17.112 84.174 58.405 1.00 49.24 204 GLY C CA 1
ATOM 4813 C C . GLY C 1 205 ? -17.719 83.529 57.172 1.00 48.92 204 GLY C C 1
ATOM 4814 O O . GLY C 1 205 ? -17.725 82.307 57.037 1.00 48.71 204 GLY C O 1
ATOM 4815 N N . LEU C 1 206 ? -18.229 84.357 56.270 1.00 49.42 205 LEU C N 1
ATOM 4816 C CA . LEU C 1 206 ? -18.804 83.877 55.008 1.00 49.66 205 LEU C CA 1
ATOM 4817 C C . LEU C 1 206 ? -17.689 83.365 54.088 1.00 48.73 205 LEU C C 1
ATOM 4818 O O . LEU C 1 206 ? -17.791 82.260 53.541 1.00 48.93 205 LEU C O 1
ATOM 4823 N N . ILE C 1 207 ? -16.621 84.160 53.963 1.00 47.78 206 ILE C N 1
ATOM 4824 C CA . ILE C 1 207 ? -15.442 83.815 53.161 1.00 47.42 206 ILE C CA 1
ATOM 4825 C C . ILE C 1 207 ? -14.786 82.499 53.625 1.00 48.67 206 ILE C C 1
ATOM 4826 O O . ILE C 1 207 ? -14.334 81.711 52.795 1.00 49.78 206 ILE C O 1
ATOM 4831 N N . ALA C 1 208 ? -14.731 82.280 54.939 1.00 47.70 207 ALA C N 1
ATOM 4832 C CA . ALA C 1 208 ? -14.182 81.057 55.512 1.00 47.45 207 ALA C CA 1
ATOM 4833 C C . ALA C 1 208 ? -15.071 79.865 55.175 1.00 48.16 207 ALA C C 1
ATOM 4834 O O . ALA C 1 208 ? -14.584 78.762 54.932 1.00 49.82 207 ALA C O 1
ATOM 4836 N N . GLY C 1 209 ? -16.384 80.086 55.185 1.00 46.98 208 GLY C N 1
ATOM 4837 C CA . GLY C 1 209 ? -17.343 79.052 54.815 1.00 45.10 208 GLY C CA 1
ATOM 4838 C C . GLY C 1 209 ? -17.084 78.563 53.409 1.00 43.89 208 GLY C C 1
ATOM 4839 O O . GLY C 1 209 ? -17.109 77.357 53.152 1.00 42.21 208 GLY C O 1
ATOM 4840 N N . LEU C 1 210 ? -16.801 79.507 52.510 1.00 43.56 209 LEU C N 1
ATOM 4841 C CA . LEU C 1 210 ? -16.475 79.192 51.096 1.00 43.96 209 LEU C CA 1
ATOM 4842 C C . LEU C 1 210 ? -15.194 78.382 50.994 1.00 43.14 209 LEU C C 1
ATOM 4843 O O . LEU C 1 210 ? -15.140 77.394 50.257 1.00 44.07 209 LEU C O 1
ATOM 4848 N N . ALA C 1 211 ? -14.167 78.822 51.721 1.00 42.83 210 ALA C N 1
ATOM 4849 C CA . ALA C 1 211 ? -12.871 78.142 51.775 1.00 41.52 210 ALA C CA 1
ATOM 4850 C C . ALA C 1 211 ? -13.054 76.691 52.204 1.00 41.81 210 ALA C C 1
ATOM 4851 O O . ALA C 1 211 ? -12.508 75.768 51.595 1.00 42.81 210 ALA C O 1
ATOM 4853 N N . GLU C 1 212 ? -13.866 76.499 53.227 1.00 41.82 211 GLU C N 1
ATOM 4854 C CA . GLU C 1 212 ? -14.123 75.174 53.779 1.00 42.52 211 GLU C CA 1
ATOM 4855 C C . GLU C 1 212 ? -14.797 74.204 52.799 1.00 41.31 211 GLU C C 1
ATOM 4856 O O . GLU C 1 212 ? -14.456 73.027 52.762 1.00 40.55 211 GLU C O 1
ATOM 4862 N N . LYS C 1 213 ? -15.764 74.696 52.029 1.00 40.86 212 LYS C N 1
ATOM 4863 C CA . LYS C 1 213 ? -16.472 73.859 51.051 1.00 40.12 212 LYS C CA 1
ATOM 4864 C C . LYS C 1 213 ? -15.586 73.552 49.863 1.00 39.28 212 LYS C C 1
ATOM 4865 O O . LYS C 1 213 ? -15.706 72.489 49.267 1.00 40.74 212 LYS C O 1
ATOM 4871 N N . HIS C 1 214 ? -14.722 74.498 49.502 1.00 37.99 213 HIS C N 1
ATOM 4872 C CA . HIS C 1 214 ? -13.725 74.297 48.415 1.00 36.66 213 HIS C CA 1
ATOM 4873 C C . HIS C 1 214 ? -12.776 73.163 48.812 1.00 36.92 213 HIS C C 1
ATOM 4874 O O . HIS C 1 214 ? -12.486 72.284 48.014 1.00 38.16 213 HIS C O 1
ATOM 4881 N N . SER C 1 215 ? -12.356 73.161 50.074 1.00 36.82 214 SER C N 1
ATOM 4882 C CA . SER C 1 215 ? -11.474 72.134 50.611 1.00 39.47 214 SER C CA 1
ATOM 4883 C C . SER C 1 215 ? -12.085 70.716 50.647 1.00 39.19 214 SER C C 1
ATOM 4884 O O . SER C 1 215 ? -11.368 69.744 50.430 1.00 39.53 214 SER C O 1
ATOM 4887 N N . LYS C 1 216 ? -13.379 70.597 50.945 1.00 40.63 215 LYS C N 1
ATOM 4888 C CA . LYS C 1 216 ? -14.087 69.304 50.883 1.00 40.49 215 LYS C CA 1
ATOM 4889 C C . LYS C 1 216 ? -14.125 68.820 49.453 1.00 39.47 215 LYS C C 1
ATOM 4890 O O . LYS C 1 216 ? -13.936 67.638 49.171 1.00 39.76 215 LYS C O 1
ATOM 4892 N N . ARG C 1 217 ? -14.376 69.742 48.539 1.00 40.09 216 ARG C N 1
ATOM 4893 C CA . ARG C 1 217 ? -14.417 69.398 47.131 1.00 40.32 216 ARG C CA 1
ATOM 4894 C C . ARG C 1 217 ? -13.072 68.912 46.590 1.00 40.68 216 ARG C C 1
ATOM 4895 O O . ARG C 1 217 ? -13.047 68.038 45.738 1.00 42.63 216 ARG C O 1
ATOM 4911 N N . THR C 1 219 ? -10.650 67.337 48.300 1.00 40.74 218 THR C N 1
ATOM 4912 C CA . THR C 1 219 ? -10.506 65.991 48.859 1.00 42.13 218 THR C CA 1
ATOM 4913 C C . THR C 1 219 ? -11.278 64.963 48.030 1.00 42.73 218 THR C C 1
ATOM 4914 O O . THR C 1 219 ? -10.797 63.857 47.796 1.00 41.03 218 THR C O 1
ATOM 4918 N N . GLN C 1 220 ? -12.470 65.357 47.578 1.00 44.81 219 GLN C N 1
ATOM 4919 C CA . GLN C 1 220 ? -13.318 64.508 46.742 1.00 46.55 219 GLN C CA 1
ATOM 4920 C C . GLN C 1 220 ? -12.752 64.254 45.341 1.00 46.73 219 GLN C C 1
ATOM 4921 O O . GLN C 1 220 ? -13.142 63.290 44.694 1.00 48.42 219 GLN C O 1
ATOM 4927 N N . LEU C 1 221 ? -11.810 65.086 44.894 1.00 46.38 220 LEU C N 1
ATOM 4928 C CA . LEU C 1 221 ? -11.050 64.800 43.679 1.00 46.39 220 LEU C CA 1
ATOM 4929 C C . LEU C 1 221 ? -9.783 63.993 44.027 1.00 46.74 220 LEU C C 1
ATOM 4930 O O . LEU C 1 221 ? -8.970 63.669 43.157 1.00 47.50 220 LEU C O 1
ATOM 4935 N N . GLY C 1 222 ? -9.616 63.652 45.295 1.00 46.99 221 GLY C N 1
ATOM 4936 C CA . GLY C 1 222 ? -8.411 62.961 45.738 1.00 47.60 221 GLY C CA 1
ATOM 4937 C C . GLY C 1 222 ? -7.195 63.861 45.770 1.00 47.45 221 GLY C C 1
ATOM 4938 O O . GLY C 1 222 ? -6.067 63.379 45.648 1.00 47.28 221 GLY C O 1
ATOM 4939 N N . LEU C 1 223 ? -7.425 65.161 45.950 1.00 48.39 222 LEU C N 1
ATOM 4940 C CA . LEU C 1 223 ? -6.346 66.140 46.073 1.00 48.79 222 LEU C CA 1
ATOM 4941 C C . LEU C 1 223 ? -6.125 66.554 47.549 1.00 51.89 222 LEU C C 1
ATOM 4942 O O . LEU C 1 223 ? -7.035 66.439 48.388 1.00 52.64 222 LEU C O 1
ATOM 4947 N N . THR C 1 224 ? -4.896 66.973 47.869 1.00 54.41 223 THR C N 1
ATOM 4948 C CA . THR C 1 224 ? -4.561 67.490 49.207 1.00 55.81 223 THR C CA 1
ATOM 4949 C C . THR C 1 224 ? -4.874 69.006 49.257 1.00 58.36 223 THR C C 1
ATOM 4950 O O . THR C 1 224 ? -5.315 69.621 48.261 1.00 58.42 223 THR C O 1
ATOM 4952 N N . PRO D 1 6 ? -31.285 57.165 -5.140 1.00 72.43 5 PRO D N 1
ATOM 4953 C CA . PRO D 1 6 ? -30.477 56.032 -5.627 1.00 72.37 5 PRO D CA 1
ATOM 4954 C C . PRO D 1 6 ? -29.064 55.990 -4.973 1.00 71.55 5 PRO D C 1
ATOM 4955 O O . PRO D 1 6 ? -28.956 56.026 -3.733 1.00 71.14 5 PRO D O 1
ATOM 4959 N N . ALA D 1 7 ? -28.013 55.866 -5.789 1.00 70.14 6 ALA D N 1
ATOM 4960 C CA . ALA D 1 7 ? -26.625 56.035 -5.333 1.00 69.35 6 ALA D CA 1
ATOM 4961 C C . ALA D 1 7 ? -26.317 57.536 -5.201 1.00 68.09 6 ALA D C 1
ATOM 4962 O O . ALA D 1 7 ? -25.361 57.931 -4.514 1.00 67.21 6 ALA D O 1
ATOM 4964 N N . ASP D 1 8 ? -27.121 58.356 -5.892 1.00 66.27 7 ASP D N 1
ATOM 4965 C CA . ASP D 1 8 ? -27.062 59.811 -5.777 1.00 64.20 7 ASP D CA 1
ATOM 4966 C C . ASP D 1 8 ? -27.477 60.227 -4.353 1.00 61.96 7 ASP D C 1
ATOM 4967 O O . ASP D 1 8 ? -26.882 61.138 -3.772 1.00 59.06 7 ASP D O 1
ATOM 4969 N N . THR D 1 9 ? -28.489 59.545 -3.803 1.00 60.78 8 THR D N 1
ATOM 4970 C CA . THR D 1 9 ? -28.948 59.766 -2.417 1.00 60.08 8 THR D CA 1
ATOM 4971 C C . THR D 1 9 ? -27.867 59.389 -1.383 1.00 59.35 8 THR D C 1
ATOM 4972 O O . THR D 1 9 ? -27.681 60.088 -0.386 1.00 57.36 8 THR D O 1
ATOM 4976 N N . ALA D 1 10 ? -27.165 58.281 -1.636 1.00 59.33 9 ALA D N 1
ATOM 4977 C CA . ALA D 1 10 ? -26.096 57.798 -0.754 1.00 58.36 9 ALA D CA 1
ATOM 4978 C C . ALA D 1 10 ? -24.868 58.723 -0.791 1.00 58.41 9 ALA D C 1
ATOM 4979 O O . ALA D 1 10 ? -24.281 59.045 0.257 1.00 59.55 9 ALA D O 1
ATOM 4981 N N . ARG D 1 11 ? -24.490 59.159 -1.989 1.00 57.30 10 ARG D N 1
ATOM 4982 C CA . ARG D 1 11 ? -23.401 60.129 -2.147 1.00 56.66 10 ARG D CA 1
ATOM 4983 C C . ARG D 1 11 ? -23.764 61.467 -1.485 1.00 55.78 10 ARG D C 1
ATOM 4984 O O . ARG D 1 11 ? -22.961 62.029 -0.735 1.00 57.23 10 ARG D O 1
ATOM 4986 N N . TYR D 1 12 ? -24.980 61.954 -1.752 1.00 53.09 11 TYR D N 1
ATOM 4987 C CA . TYR D 1 12 ? -25.493 63.219 -1.191 1.00 49.56 11 TYR D CA 1
ATOM 4988 C C . TYR D 1 12 ? -25.451 63.272 0.350 1.00 47.22 11 TYR D C 1
ATOM 4989 O O . TYR D 1 12 ? -25.031 64.256 0.926 1.00 45.43 11 TYR D O 1
ATOM 4998 N N . ASN D 1 13 ? -25.900 62.218 1.017 1.00 47.33 12 ASN D N 1
ATOM 4999 C CA . ASN D 1 13 ? -25.951 62.214 2.491 1.00 46.05 12 ASN D CA 1
ATOM 5000 C C . ASN D 1 13 ? -24.603 62.414 3.184 1.00 45.66 12 ASN D C 1
ATOM 5001 O O . ASN D 1 13 ? -24.532 63.104 4.216 1.00 44.77 12 ASN D O 1
ATOM 5006 N N . ARG D 1 14 ? -23.536 61.823 2.643 1.00 45.22 13 ARG D N 1
ATOM 5007 C CA . ARG D 1 14 ? -22.210 61.992 3.267 1.00 46.07 13 ARG D CA 1
ATOM 5008 C C . ARG D 1 14 ? -21.594 63.349 2.957 1.00 44.12 13 ARG D C 1
ATOM 5009 O O . ARG D 1 14 ? -20.760 63.828 3.706 1.00 45.64 13 ARG D O 1
ATOM 5017 N N . PHE D 1 15 ? -22.005 63.962 1.850 1.00 43.50 14 PHE D N 1
ATOM 5018 C CA . PHE D 1 15 ? -21.524 65.286 1.492 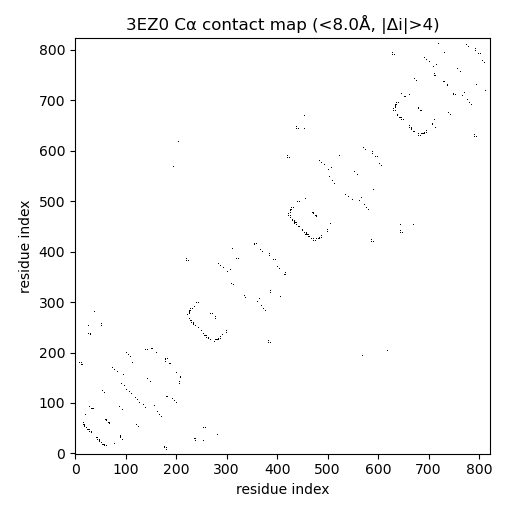1.00 44.29 14 PHE D CA 1
ATOM 5019 C C . PHE D 1 15 ? -22.217 66.371 2.311 1.00 41.59 14 PHE D C 1
ATOM 5020 O O . PHE D 1 15 ? -21.616 67.404 2.585 1.00 42.70 14 PHE D O 1
ATOM 5028 N N . VAL D 1 16 ? -23.464 66.138 2.701 1.00 39.48 15 VAL D N 1
ATOM 5029 C CA . VAL D 1 16 ? -24.139 67.028 3.646 1.00 40.08 15 VAL D CA 1
ATOM 5030 C C . VAL D 1 16 ? -23.450 66.953 5.027 1.00 39.06 15 VAL D C 1
ATOM 5031 O O . VAL D 1 16 ? -23.388 67.933 5.746 1.00 38.61 15 VAL D O 1
ATOM 5035 N N . ALA D 1 17 ? -22.963 65.775 5.390 1.00 39.89 16 ALA D N 1
ATOM 5036 C CA . ALA D 1 17 ? -22.186 65.582 6.619 1.00 40.63 16 ALA D CA 1
ATOM 5037 C C . ALA D 1 17 ? -20.843 66.344 6.539 1.00 39.66 16 ALA D C 1
ATOM 5038 O O . ALA D 1 17 ? -20.400 66.960 7.523 1.00 39.17 16 ALA D O 1
ATOM 5040 N N . ASP D 1 18 ? -20.210 66.298 5.368 1.00 38.86 17 ASP D N 1
ATOM 5041 C CA . ASP D 1 18 ? -18.997 67.099 5.090 1.00 38.72 17 ASP D CA 1
ATOM 5042 C C . ASP D 1 18 ? -19.226 68.595 5.235 1.00 36.79 17 ASP D C 1
ATOM 5043 O O . ASP D 1 18 ? -18.406 69.303 5.852 1.00 37.71 17 ASP D O 1
ATOM 5048 N N . LEU D 1 19 ? -20.316 69.078 4.644 1.00 35.45 18 LEU D N 1
ATOM 5049 C CA . LEU D 1 19 ? -20.710 70.494 4.723 1.00 34.53 18 LEU D CA 1
ATOM 5050 C C . LEU D 1 19 ? -20.912 70.951 6.167 1.00 33.98 18 LEU D C 1
ATOM 5051 O O . LEU D 1 19 ? -20.443 72.019 6.550 1.00 31.90 18 LEU D O 1
ATOM 5056 N N . PHE D 1 20 ? -21.658 70.168 6.945 1.00 34.17 19 PHE D N 1
ATOM 5057 C CA . PHE D 1 20 ? -21.948 70.531 8.330 1.00 35.53 19 PHE D CA 1
ATOM 5058 C C . PHE D 1 20 ? -20.664 70.430 9.162 1.00 37.52 19 PHE D C 1
ATOM 5059 O O . PHE D 1 20 ? -20.479 71.190 10.120 1.00 37.18 19 PHE D O 1
ATOM 5067 N N . GLY D 1 21 ? -19.802 69.467 8.822 1.00 35.29 20 GLY D N 1
ATOM 5068 C CA . GLY D 1 21 ? -18.521 69.337 9.493 1.00 34.03 20 GLY D CA 1
ATOM 5069 C C . GLY D 1 21 ? -17.715 70.616 9.365 1.00 34.34 20 GLY D C 1
ATOM 5070 O O . GLY D 1 21 ? -17.194 71.144 10.345 1.00 34.81 20 GLY D O 1
ATOM 5087 N N . ALA D 1 24 ? -19.446 73.546 11.207 1.00 33.41 23 ALA D N 1
ATOM 5088 C CA . ALA D 1 24 ? -19.389 73.392 12.665 1.00 32.25 23 ALA D CA 1
ATOM 5089 C C . ALA D 1 24 ? -18.015 73.719 13.210 1.00 30.86 23 ALA D C 1
ATOM 5090 O O . ALA D 1 24 ? -17.905 74.377 14.245 1.00 32.95 23 ALA D O 1
ATOM 5092 N N . TYR D 1 25 ? -16.967 73.321 12.488 1.00 33.79 24 TYR D N 1
ATOM 5093 C CA . TYR D 1 25 ? -15.601 73.602 12.940 1.00 33.70 24 TYR D CA 1
ATOM 5094 C C . TYR D 1 25 ? -15.279 75.093 12.726 1.00 35.11 24 TYR D C 1
ATOM 5095 O O . TYR D 1 25 ? -14.658 75.754 13.570 1.00 33.43 24 TYR D O 1
ATOM 5104 N N . GLY D 1 26 ? -15.736 75.629 11.605 1.00 35.01 25 GLY D N 1
ATOM 5105 C CA . GLY D 1 26 ? -15.553 77.037 11.348 1.00 36.27 25 GLY D CA 1
ATOM 5106 C C . GLY D 1 26 ? -16.205 77.929 12.388 1.00 34.75 25 GLY D C 1
ATOM 5107 O O . GLY D 1 26 ? -15.687 78.990 12.697 1.00 38.69 25 GLY D O 1
ATOM 5108 N N . GLU D 1 27 ? -17.356 77.510 12.883 1.00 34.90 26 GLU D N 1
ATOM 5109 C CA . GLU D 1 27 ? -18.157 78.280 13.862 1.00 36.34 26 GLU D CA 1
ATOM 5110 C C . GLU D 1 27 ? -17.551 78.166 15.253 1.00 35.54 26 GLU D C 1
ATOM 5111 O O . GLU D 1 27 ? -17.469 79.147 15.980 1.00 37.67 26 GLU D O 1
ATOM 5117 N N . LEU D 1 28 ? -17.194 76.949 15.639 1.00 35.11 27 LEU D N 1
ATOM 5118 C CA . LEU D 1 28 ? -16.457 76.725 16.881 1.00 35.04 27 LEU D CA 1
ATOM 5119 C C . LEU D 1 28 ? -15.158 77.536 16.893 1.00 34.89 27 LEU D C 1
ATOM 5120 O O . LEU D 1 28 ? -14.847 78.144 17.902 1.00 36.80 27 LEU D O 1
ATOM 5125 N N . SER D 1 29 ? -14.419 77.529 15.783 1.00 33.36 28 SER D N 1
ATOM 5126 C CA . SER D 1 29 ? -13.162 78.284 15.663 1.00 35.32 28 SER D CA 1
ATOM 5127 C C . SER D 1 29 ? -13.376 79.788 15.702 1.00 32.73 28 SER D C 1
ATOM 5128 O O . SER D 1 29 ? -12.638 80.499 16.367 1.00 31.86 28 SER D O 1
ATOM 5131 N N . ALA D 1 30 ? -14.391 80.259 14.991 1.00 34.97 29 ALA D N 1
ATOM 5132 C CA . ALA D 1 30 ? -14.748 81.686 14.981 1.00 34.34 29 ALA D CA 1
ATOM 5133 C C . ALA D 1 30 ? -15.085 82.121 16.416 1.00 37.29 29 ALA D C 1
ATOM 5134 O O . ALA D 1 30 ? -14.604 83.147 16.893 1.00 42.33 29 ALA D O 1
ATOM 5136 N N . PHE D 1 31 ? -15.826 81.295 17.142 1.00 36.77 30 PHE D N 1
ATOM 5137 C CA . PHE D 1 31 ? -16.173 81.597 18.515 1.00 35.97 30 PHE D CA 1
ATOM 5138 C C . PHE D 1 31 ? -14.911 81.900 19.345 1.00 36.03 30 PHE D C 1
ATOM 5139 O O . PHE D 1 31 ? -14.827 82.934 19.964 1.00 36.56 30 PHE D O 1
ATOM 5147 N N . GLU D 1 32 ? -13.944 80.982 19.333 1.00 34.80 31 GLU D N 1
ATOM 5148 C CA . GLU D 1 32 ? -12.696 81.100 20.096 1.00 34.84 31 GLU D CA 1
ATOM 5149 C C . GLU D 1 32 ? -11.839 82.290 19.669 1.00 34.94 31 GLU D C 1
ATOM 5150 O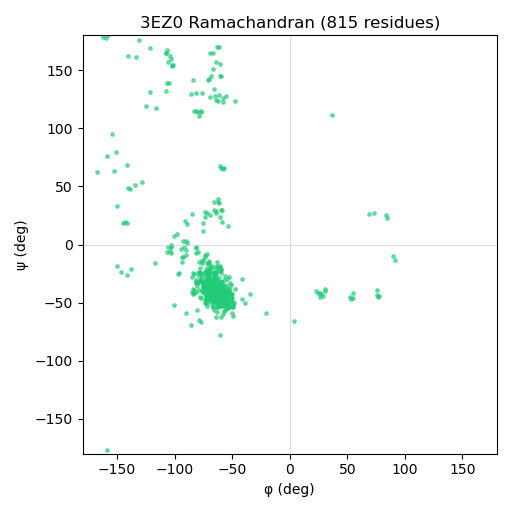 O . GLU D 1 32 ? -11.356 83.020 20.496 1.00 39.90 31 GLU D O 1
ATOM 5156 N N . ARG D 1 33 ? -11.669 82.480 18.371 1.00 36.88 32 ARG D N 1
ATOM 5157 C CA . ARG D 1 33 ? -10.925 83.600 17.825 1.00 36.45 32 ARG D CA 1
ATOM 5158 C C . ARG D 1 33 ? -11.557 84.956 18.038 1.00 36.11 32 ARG D C 1
ATOM 5159 O O . ARG D 1 33 ? -10.843 85.879 18.397 1.00 37.12 32 ARG D O 1
ATOM 5167 N N . PHE D 1 34 ? -12.868 85.092 17.795 1.00 35.90 33 PHE D N 1
ATOM 5168 C CA . PHE D 1 34 ? -13.547 86.362 18.028 1.00 36.55 33 PHE D CA 1
ATOM 5169 C C . PHE D 1 34 ? -13.492 86.757 19.480 1.00 37.48 33 PHE D C 1
ATOM 5170 O O . PHE D 1 34 ? -13.416 87.943 19.792 1.00 39.73 33 PHE D O 1
ATOM 5178 N N . SER D 1 35 ? -13.560 85.781 20.370 1.00 39.70 34 SER D N 1
ATOM 5179 C CA . SER D 1 35 ? -13.514 86.049 21.805 1.00 42.26 34 SER D CA 1
ATOM 5180 C C . SER D 1 35 ? -12.140 86.468 22.272 1.00 43.13 34 SER D C 1
ATOM 5181 O O . SER D 1 35 ? -12.025 87.209 23.229 1.00 44.27 34 SER D O 1
ATOM 5184 N N . ALA D 1 36 ? -11.093 85.989 21.614 1.00 47.80 35 ALA D N 1
ATOM 5185 C CA . ALA D 1 36 ? -9.714 86.252 22.077 1.00 51.66 35 ALA D CA 1
ATOM 5186 C C . ALA D 1 36 ? -9.193 87.670 21.838 1.00 52.01 35 ALA D C 1
ATOM 5187 O O . ALA D 1 36 ? -8.168 88.048 22.383 1.00 53.72 35 ALA D O 1
ATOM 5189 N N . ASP D 1 37 ? -9.914 88.459 21.060 1.00 56.28 36 ASP D N 1
ATOM 5190 C CA . ASP D 1 37 ? -9.511 89.837 20.733 1.00 60.18 36 ASP D CA 1
ATOM 5191 C C . ASP D 1 37 ? -9.938 90.880 21.789 1.00 62.75 36 ASP D C 1
ATOM 5192 O O . ASP D 1 37 ? -10.096 92.073 21.460 1.00 61.80 36 ASP D O 1
ATOM 5197 N N . ALA D 1 38 ? -10.096 90.435 23.044 1.00 63.16 37 ALA D N 1
ATOM 5198 C CA . ALA D 1 38 ? -10.638 91.259 24.131 1.00 61.62 37 ALA D CA 1
ATOM 5199 C C . ALA D 1 38 ? -9.646 92.290 24.607 1.00 61.15 37 ALA D C 1
ATOM 5200 O O . ALA D 1 38 ? -10.030 93.385 25.001 1.00 61.54 37 ALA D O 1
ATOM 5202 N N . ARG D 1 39 ? -8.366 91.942 24.580 1.00 61.68 38 ARG D N 1
ATOM 5203 C CA . ARG D 1 39 ? -7.302 92.902 24.961 1.00 60.46 38 ARG D CA 1
ATOM 5204 C C . ARG D 1 39 ? -7.432 94.190 24.137 1.00 55.44 38 ARG D C 1
ATOM 5205 O O . ARG D 1 39 ? -7.112 95.294 24.607 1.00 55.76 38 ARG D O 1
ATOM 5213 N N . TYR D 1 40 ? -7.956 94.037 22.927 1.00 49.20 39 TYR D N 1
ATOM 5214 C CA . TYR D 1 40 ? -8.092 95.143 21.996 1.00 44.88 39 TYR D CA 1
ATOM 5215 C C . TYR D 1 40 ? -9.270 96.073 22.252 1.00 44.72 39 TYR D C 1
ATOM 5216 O O . TYR D 1 40 ? -9.269 97.176 21.728 1.00 43.63 39 TYR D O 1
ATOM 5225 N N . SER D 1 41 ? -10.250 95.684 23.069 1.00 45.01 40 SER D N 1
ATOM 5226 C CA . SER D 1 41 ? -11.403 96.579 23.286 1.00 46.11 40 SER D CA 1
ATOM 5227 C C . SER D 1 41 ? -10.946 97.961 23.775 1.00 46.88 40 SER D C 1
ATOM 5228 O O . SER D 1 41 ? -10.182 98.061 24.737 1.00 47.61 40 SER D O 1
ATOM 5231 N N . PRO D 1 42 ? -11.395 99.031 23.097 1.00 45.71 41 PRO D N 1
ATOM 5232 C CA . PRO D 1 42 ? -10.982 100.367 23.509 1.00 46.81 41 PRO D CA 1
ATOM 5233 C C . PRO D 1 42 ? -11.594 100.762 24.847 1.00 46.23 41 PRO D C 1
ATOM 5234 O O . PRO D 1 42 ? -10.933 101.405 25.669 1.00 47.24 41 PRO D O 1
ATOM 5238 N N . THR D 1 43 ? -12.853 100.390 25.040 1.00 44.43 42 THR D N 1
ATOM 5239 C CA . THR D 1 43 ? -13.565 100.641 26.281 1.00 42.82 42 THR D CA 1
ATOM 5240 C C . THR D 1 43 ? -14.029 99.307 26.879 1.00 42.36 42 THR D C 1
ATOM 5241 O O . THR D 1 43 ? -13.942 98.255 26.255 1.00 41.13 42 THR D O 1
ATOM 5245 N N . LEU D 1 44 ? -14.483 99.373 28.117 1.00 44.17 43 LEU D N 1
ATOM 5246 C CA . LEU D 1 44 ? -15.045 98.229 28.813 1.00 46.79 43 LEU D CA 1
ATOM 5247 C C . LEU D 1 44 ? -16.372 97.848 28.160 1.00 48.58 43 LEU D C 1
ATOM 5248 O O . LEU D 1 44 ? -16.758 96.690 28.140 1.00 49.95 43 LEU D O 1
ATOM 5253 N N . HIS D 1 45 ? -17.066 98.843 27.624 1.00 51.56 44 HIS D N 1
ATOM 5254 C CA . HIS D 1 45 ? -18.347 98.638 26.969 1.00 53.85 44 HIS D CA 1
ATOM 5255 C C . HIS D 1 45 ? -18.177 97.887 25.655 1.00 53.37 44 HIS D C 1
ATOM 5256 O O . HIS D 1 45 ? -19.033 97.074 25.285 1.00 54.37 44 HIS D O 1
ATOM 5263 N N . ASP D 1 46 ? -17.060 98.136 24.966 1.00 52.26 45 ASP D N 1
ATOM 5264 C CA . ASP D 1 46 ? -16.760 97.460 23.698 1.00 49.69 45 ASP D CA 1
ATOM 5265 C C . ASP D 1 46 ? -16.384 95.991 23.895 1.00 48.18 45 ASP D C 1
ATOM 5266 O O . ASP D 1 46 ? -16.260 95.261 22.921 1.00 48.74 45 ASP D O 1
ATOM 5271 N N . ARG D 1 47 ? -16.206 95.549 25.141 1.00 46.49 46 ARG D N 1
ATOM 5272 C CA . ARG D 1 47 ? -15.856 94.139 25.410 1.00 45.12 46 ARG D CA 1
ATOM 5273 C C . ARG D 1 47 ? -17.074 93.268 25.097 1.00 44.32 46 ARG D C 1
ATOM 5274 O O . ARG D 1 47 ? -16.903 92.144 24.632 1.00 46.24 46 ARG D O 1
ATOM 5282 N N . ALA D 1 48 ? -18.291 93.785 25.344 1.00 43.78 47 ALA D N 1
ATOM 5283 C CA . ALA D 1 48 ? -19.545 93.077 24.980 1.00 44.70 47 ALA D CA 1
ATOM 5284 C C . ALA D 1 48 ? -19.732 92.930 23.468 1.00 46.43 47 ALA D C 1
ATOM 5285 O O . ALA D 1 48 ? -20.417 92.026 23.014 1.00 47.83 47 ALA D O 1
ATOM 5287 N N . VAL D 1 49 ? -19.106 93.816 22.689 1.00 47.30 48 VAL D N 1
ATOM 5288 C CA . VAL D 1 49 ? -19.275 93.839 21.236 1.00 45.72 48 VAL D CA 1
ATOM 5289 C C . VAL D 1 49 ? -18.861 92.535 20.563 1.00 45.17 48 VAL D C 1
ATOM 5290 O O . VAL D 1 49 ? -19.703 91.901 19.928 1.00 45.29 48 VAL D O 1
ATOM 5294 N N . LEU D 1 50 ? -17.576 92.165 20.671 1.00 45.09 49 LEU D N 1
ATOM 5295 C CA . LEU D 1 50 ? -17.074 90.903 20.097 1.00 44.85 49 LEU D CA 1
ATOM 5296 C C . LEU D 1 50 ? -17.546 89.679 20.889 1.00 42.90 49 LEU D C 1
ATOM 5297 O O . LEU D 1 50 ? -17.582 88.582 20.340 1.00 47.95 49 LEU D O 1
ATOM 5302 N N . GLY D 1 51 ? -17.895 89.862 22.161 1.00 39.25 50 GLY D N 1
ATOM 5303 C CA . GLY D 1 51 ? -18.414 88.797 22.975 1.00 38.28 50 GLY D CA 1
ATOM 5304 C C . GLY D 1 51 ? -19.726 88.243 22.458 1.00 39.12 50 GLY D C 1
ATOM 5305 O O . GLY D 1 51 ? -19.907 87.018 22.380 1.00 40.25 50 GLY D O 1
ATOM 5306 N N . ARG D 1 52 ? -20.651 89.139 22.136 1.00 40.46 51 ARG D N 1
ATOM 5307 C CA . ARG D 1 52 ? -21.945 88.762 21.572 1.00 42.08 51 ARG D CA 1
ATOM 5308 C C . ARG D 1 52 ? -21.769 88.112 20.221 1.00 41.98 51 ARG D C 1
ATOM 5309 O O . ARG D 1 52 ? -22.403 87.107 19.903 1.00 41.60 51 ARG D O 1
ATOM 5317 N N . ILE D 1 53 ? -20.899 88.695 19.409 1.00 43.65 52 ILE D N 1
ATOM 5318 C CA . ILE D 1 53 ? -20.615 88.109 18.097 1.00 44.25 52 ILE D CA 1
ATOM 5319 C C . ILE D 1 53 ? -20.039 86.686 18.248 1.00 42.08 52 ILE D C 1
ATOM 5320 O O . ILE D 1 53 ? -20.392 85.795 17.490 1.00 43.55 52 ILE D O 1
ATOM 5325 N N . ALA D 1 54 ? -19.164 86.493 19.235 1.00 38.16 53 ALA D N 1
ATOM 5326 C CA . ALA D 1 54 ? -18.542 85.212 19.489 1.00 37.41 53 ALA D CA 1
ATOM 5327 C C . ALA D 1 54 ? -19.545 84.176 19.961 1.00 36.98 53 ALA D C 1
ATOM 5328 O O . ALA D 1 54 ? -19.525 83.036 19.524 1.00 39.38 53 ALA D O 1
ATOM 5330 N N . VAL D 1 55 ? -20.435 84.578 20.840 1.00 38.27 54 VAL D N 1
ATOM 5331 C CA . VAL D 1 55 ? -21.458 83.689 21.382 1.00 38.31 54 VAL D CA 1
ATOM 5332 C C . VAL D 1 55 ? -22.422 83.192 20.314 1.00 36.37 54 VAL D C 1
ATOM 5333 O O . VAL D 1 55 ? -22.754 82.016 20.293 1.00 37.32 54 VAL D O 1
ATOM 5337 N N . VAL D 1 56 ? -22.875 84.085 19.436 1.00 36.87 55 VAL D N 1
ATOM 5338 C CA . VAL D 1 56 ? -23.718 83.697 18.266 1.00 36.43 55 VAL D CA 1
ATOM 5339 C C . VAL D 1 56 ? -23.062 82.555 17.464 1.00 34.82 55 VAL D C 1
ATOM 5340 O O . VAL D 1 56 ? -23.721 81.604 17.103 1.00 36.71 55 VAL D O 1
ATOM 5344 N N . GLU D 1 57 ? -21.751 82.627 17.275 1.00 35.43 56 GLU D N 1
ATOM 5345 C CA . GLU D 1 57 ? -20.966 81.583 16.619 1.00 35.23 56 GLU D CA 1
ATOM 5346 C C . GLU D 1 57 ? -21.055 80.238 17.346 1.00 37.08 56 GLU D C 1
ATOM 5347 O O . GLU D 1 57 ? -21.284 79.204 16.715 1.00 36.49 56 GLU D O 1
ATOM 5353 N N . PHE D 1 58 ? -20.871 80.249 18.670 1.00 36.98 57 PHE D N 1
ATOM 5354 C CA . PHE D 1 58 ? -20.995 79.023 19.459 1.00 35.32 57 PHE D CA 1
ATOM 5355 C C . PHE D 1 58 ? -22.397 78.397 19.345 1.00 35.25 57 PHE D C 1
ATOM 5356 O O . PHE D 1 58 ? -22.523 77.190 19.170 1.00 35.69 57 PHE D O 1
ATOM 5364 N N . ARG D 1 59 ? -23.443 79.220 19.433 1.00 36.30 58 ARG D N 1
ATOM 5365 C CA . ARG D 1 59 ? -24.825 78.727 19.250 1.00 36.57 58 ARG D CA 1
ATOM 5366 C C . ARG D 1 59 ? -25.047 78.109 17.846 1.00 35.55 58 ARG D C 1
ATOM 5367 O O . ARG D 1 59 ? -25.735 77.091 17.727 1.00 35.30 58 ARG D O 1
ATOM 5371 N N . HIS D 1 60 ? -24.443 78.699 16.801 1.00 35.14 59 HIS D N 1
ATOM 5372 C CA . HIS D 1 60 ? -24.467 78.083 15.454 1.00 34.03 59 HIS D CA 1
ATOM 5373 C C . HIS D 1 60 ? -23.815 76.710 15.477 1.00 35.14 59 HIS D C 1
ATOM 5374 O O . HIS D 1 60 ? -24.379 75.753 14.989 1.00 37.49 59 HIS D O 1
ATOM 5381 N N . TYR D 1 61 ? -22.605 76.636 16.026 1.00 35.34 60 TYR D N 1
ATOM 5382 C CA . TYR D 1 61 ? -21.887 75.378 16.185 1.00 34.90 60 TYR D CA 1
ATOM 5383 C C . TYR D 1 61 ? -22.770 74.305 16.838 1.00 36.11 60 TYR D C 1
ATOM 5384 O O . TYR D 1 61 ? -22.819 73.179 16.365 1.00 38.01 60 TYR D O 1
ATOM 5393 N N . GLU D 1 62 ? -23.423 74.652 17.949 1.00 36.72 61 GLU D N 1
ATOM 5394 C CA . GLU D 1 62 ? -24.290 73.734 18.683 1.00 37.38 61 GLU D CA 1
ATOM 5395 C C . GLU D 1 62 ? -25.465 73.246 17.849 1.00 36.42 61 GLU D C 1
ATOM 5396 O O . GLU D 1 62 ? -25.810 72.085 17.889 1.00 37.53 61 GLU D O 1
ATOM 5402 N N . LEU D 1 63 ? -26.066 74.151 17.097 1.00 35.23 62 LEU D N 1
ATOM 5403 C CA . LEU D 1 63 ? -27.175 73.824 16.174 1.00 36.44 62 LEU D CA 1
ATOM 5404 C C . LEU D 1 63 ? -26.726 72.852 15.045 1.00 35.04 62 LEU D C 1
ATOM 5405 O O . LEU D 1 63 ? -27.432 71.878 14.706 1.00 33.25 62 LEU D O 1
ATOM 5410 N N . VAL D 1 64 ? -25.542 73.101 14.491 1.00 33.76 63 VAL D N 1
ATOM 5411 C CA . VAL D 1 64 ? -25.000 72.253 13.415 1.00 35.35 63 VAL D CA 1
ATOM 5412 C C . VAL D 1 64 ? -24.526 70.879 13.937 1.00 37.05 63 VAL D C 1
ATOM 5413 O O . VAL D 1 64 ? -24.775 69.836 13.308 1.00 36.32 63 VAL D O 1
ATOM 5417 N N . SER D 1 65 ? -23.901 70.898 15.111 1.00 39.57 64 SER D N 1
ATOM 5418 C CA . SER D 1 65 ? -23.507 69.695 15.830 1.00 42.32 64 SER D CA 1
ATOM 5419 C C . SER D 1 65 ? -24.682 68.799 16.161 1.00 39.44 64 SER D C 1
ATOM 5420 O O . SER D 1 65 ? -24.584 67.568 16.067 1.00 42.08 64 SER D O 1
ATOM 5423 N N . ALA D 1 66 ? -25.765 69.428 16.589 1.00 38.07 65 ALA D N 1
ATOM 5424 C CA . ALA D 1 66 ? -26.985 68.717 16.972 1.00 37.47 65 ALA D CA 1
ATOM 5425 C C . ALA D 1 66 ? -27.615 68.025 15.756 1.00 36.00 65 ALA D C 1
ATOM 5426 O O . ALA D 1 66 ? -28.085 66.896 15.845 1.00 36.31 65 ALA D O 1
ATOM 5428 N N . ARG D 1 67 ? -27.585 68.711 14.616 1.00 37.14 66 ARG D N 1
ATOM 5429 C CA . ARG D 1 67 ? -28.027 68.147 13.345 1.00 39.37 66 ARG D CA 1
ATOM 5430 C C . ARG D 1 67 ? -27.182 66.917 12.913 1.00 40.44 66 ARG D C 1
ATOM 5431 O O . ARG D 1 67 ? -27.733 65.869 12.528 1.00 43.46 66 ARG D O 1
ATOM 5439 N N . LEU D 1 68 ? -25.860 67.036 12.969 1.00 39.99 67 LEU D N 1
ATOM 5440 C CA . LEU D 1 68 ? -24.988 65.888 12.699 1.00 40.65 67 LEU D CA 1
ATOM 5441 C C . LEU D 1 68 ? -25.349 64.701 13.602 1.00 42.11 67 LEU D C 1
ATOM 5442 O O . LEU D 1 68 ? -25.400 63.553 13.158 1.00 39.58 67 LEU D O 1
ATOM 5447 N N . GLU D 1 69 ? -25.581 65.010 14.874 1.00 42.95 68 GLU D N 1
ATOM 5448 C CA . GLU D 1 69 ? -25.929 64.025 15.870 1.00 44.65 68 GLU D CA 1
ATOM 5449 C C . GLU D 1 69 ? -27.243 63.311 15.527 1.00 42.52 68 GLU D C 1
ATOM 5450 O O . GLU D 1 69 ? -27.350 62.084 15.681 1.00 42.49 68 GLU D O 1
ATOM 5456 N N . ALA D 1 70 ? -28.227 64.078 15.054 1.00 41.00 69 ALA D N 1
ATOM 5457 C CA . ALA D 1 70 ? -29.520 63.514 14.578 1.00 39.68 69 ALA D CA 1
ATOM 5458 C C . ALA D 1 70 ? -29.337 62.560 13.374 1.00 38.71 69 ALA D C 1
ATOM 5459 O O . ALA D 1 70 ? -30.098 61.630 13.177 1.00 39.45 69 ALA D O 1
ATOM 5469 N N . GLY D 1 72 ? -26.804 60.695 13.218 1.00 40.95 71 GLY D N 1
ATOM 5470 C CA . GLY D 1 72 ? -26.033 59.601 13.811 1.00 40.52 71 GLY D CA 1
ATOM 5471 C C . GLY D 1 72 ? -24.523 59.747 13.666 1.00 41.74 71 GLY D C 1
ATOM 5472 O O . GLY D 1 72 ? -23.774 58.773 13.804 1.00 39.50 71 GLY D O 1
ATOM 5473 N N . ILE D 1 73 ? -24.070 60.968 13.390 1.00 42.62 72 ILE D N 1
ATOM 5474 C CA . ILE D 1 73 ? -22.671 61.217 13.137 1.00 41.79 72 ILE D CA 1
ATOM 5475 C C . ILE D 1 73 ? -22.075 61.954 14.314 1.00 43.99 72 ILE D C 1
ATOM 5476 O O . ILE D 1 73 ? -22.639 62.937 14.799 1.00 43.35 72 ILE D O 1
ATOM 5481 N N . ASP D 1 74 ? -20.929 61.480 14.783 1.00 46.71 73 ASP D N 1
ATOM 5482 C CA . ASP D 1 74 ? -20.182 62.228 15.802 1.00 49.34 73 ASP D CA 1
ATOM 5483 C C . ASP D 1 74 ? -19.643 63.496 15.132 1.00 47.96 73 ASP D C 1
ATOM 5484 O O . ASP D 1 74 ? -18.997 63.418 14.098 1.00 47.67 73 ASP D O 1
ATOM 5489 N N . ALA D 1 75 ? -19.928 64.648 15.732 1.00 47.39 74 ALA D N 1
ATOM 5490 C CA . ALA D 1 75 ? -19.526 65.945 15.202 1.00 45.41 74 ALA D CA 1
ATOM 5491 C C . ALA D 1 75 ? -18.038 65.999 14.929 1.00 45.19 74 ALA D C 1
ATOM 5492 O O . ALA D 1 75 ? -17.617 66.430 13.861 1.00 47.31 74 ALA D O 1
ATOM 5494 N N . GLU D 1 76 ? -17.257 65.544 15.904 1.00 44.81 75 GLU D N 1
ATOM 5495 C CA . GLU D 1 76 ? -15.784 65.517 15.826 1.00 44.21 75 GLU D CA 1
ATOM 5496 C C . GLU D 1 76 ? -15.263 64.816 14.585 1.00 41.77 75 GLU D C 1
ATOM 5497 O O . GLU D 1 76 ? -14.344 65.305 13.924 1.00 41.51 75 GLU D O 1
ATOM 5503 N N . ASP D 1 77 ? -15.838 63.655 14.290 1.00 39.74 76 ASP D N 1
ATOM 5504 C CA . ASP D 1 77 ? -15.457 62.901 13.119 1.00 41.62 76 ASP D CA 1
ATOM 5505 C C . ASP D 1 77 ? -15.725 63.692 11.867 1.00 40.51 76 ASP D C 1
ATOM 5506 O O . ASP D 1 77 ? -14.913 63.658 10.946 1.00 40.50 76 ASP D O 1
ATOM 5511 N N . ALA D 1 78 ? -16.861 64.396 11.841 1.00 36.64 77 ALA D N 1
ATOM 5512 C CA . ALA D 1 78 ? -17.249 65.132 10.668 1.00 37.53 77 ALA D CA 1
ATOM 5513 C C . ALA D 1 78 ? -16.406 66.389 10.482 1.00 36.79 77 ALA D C 1
ATOM 5514 O O . ALA D 1 78 ? -16.187 66.848 9.368 1.00 38.10 77 ALA D O 1
ATOM 5524 N N . LEU D 1 80 ? -13.159 66.871 11.807 1.00 35.71 79 LEU D N 1
ATOM 5525 C CA . LEU D 1 80 ? -11.710 66.616 11.783 1.00 38.38 79 LEU D CA 1
ATOM 5526 C C . LEU D 1 80 ? -11.019 66.926 10.441 1.00 39.00 79 LEU D C 1
ATOM 5527 O O . LEU D 1 80 ? -9.911 67.488 10.444 1.00 38.64 79 LEU D O 1
ATOM 5532 N N . PRO D 1 81 ? -11.656 66.568 9.297 1.00 38.82 80 PRO D N 1
ATOM 5533 C CA . PRO D 1 81 ? -11.036 66.845 7.993 1.00 38.75 80 PRO D CA 1
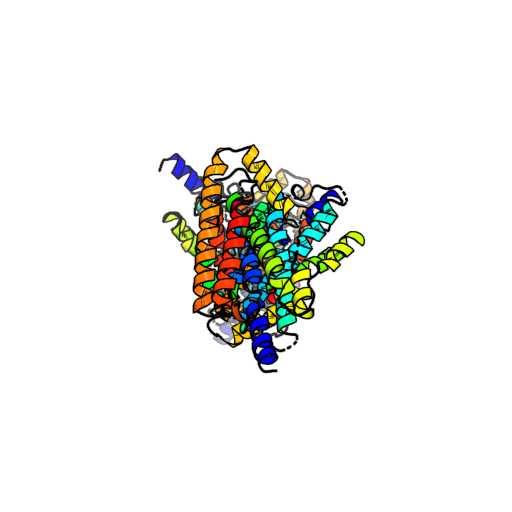ATOM 5534 C C . PRO D 1 81 ? -10.765 68.327 7.659 1.00 38.64 80 PRO D C 1
ATOM 5535 O O . PRO D 1 81 ? -9.901 68.642 6.839 1.00 38.27 80 PRO D O 1
ATOM 5539 N N . PHE D 1 82 ? -11.489 69.223 8.309 1.00 39.77 81 PHE D N 1
ATOM 5540 C CA . PHE D 1 82 ? -11.368 70.655 8.040 1.00 37.31 81 PHE D CA 1
ATOM 5541 C C . PHE D 1 82 ? -10.575 71.396 9.093 1.00 36.69 81 PHE D C 1
ATOM 5542 O O . PHE D 1 82 ? -10.372 72.602 8.953 1.00 38.53 81 PHE D O 1
ATOM 5550 N N . GLN D 1 83 ? -10.127 70.684 10.134 1.00 35.56 82 GLN D N 1
ATOM 5551 C CA . GLN D 1 83 ? -9.424 71.308 11.245 1.00 35.87 82 GLN D CA 1
ATOM 5552 C C . GLN D 1 83 ? -8.109 71.932 10.819 1.00 35.39 82 GLN D C 1
ATOM 5553 O O . GLN D 1 83 ? -7.799 73.037 11.227 1.00 36.56 82 GLN D O 1
ATOM 5559 N N . ALA D 1 84 ? -7.343 71.234 9.996 1.00 35.09 83 ALA D N 1
ATOM 5560 C CA . ALA D 1 84 ? -6.013 71.708 9.624 1.00 34.00 83 ALA D CA 1
ATOM 5561 C C . ALA D 1 84 ? -6.056 73.024 8.841 1.00 34.49 83 ALA D C 1
ATOM 5562 O O . ALA D 1 84 ? -5.250 73.944 9.105 1.00 33.72 83 ALA D O 1
ATOM 5564 N N . ALA D 1 85 ? -7.011 73.085 7.907 1.00 32.19 84 ALA D N 1
ATOM 5565 C CA . ALA D 1 85 ? -7.222 74.201 7.016 1.00 31.25 84 ALA D CA 1
ATOM 5566 C C . ALA D 1 85 ? -7.782 75.384 7.719 1.00 34.03 84 ALA D C 1
ATOM 5567 O O . ALA D 1 85 ? -7.367 76.528 7.490 1.00 36.63 84 ALA D O 1
ATOM 5569 N N . VAL D 1 86 ? -8.791 75.136 8.553 1.00 36.99 85 VAL D N 1
ATOM 5570 C CA . VAL D 1 86 ? -9.412 76.221 9.292 1.00 33.76 85 VAL D CA 1
ATOM 5571 C C . VAL D 1 86 ? -8.383 76.793 10.281 1.00 33.28 85 VAL D C 1
ATOM 5572 O O . VAL D 1 86 ? -8.242 78.013 10.399 1.00 32.95 85 VAL D O 1
ATOM 5576 N N . ASP D 1 87 ? -7.625 75.922 10.948 1.00 31.59 86 ASP D N 1
ATOM 5577 C CA . ASP D 1 87 ? -6.642 76.391 11.908 1.00 32.48 86 ASP D CA 1
ATOM 5578 C C . ASP D 1 87 ? -5.574 77.236 11.248 1.00 33.76 86 ASP D C 1
ATOM 5579 O O . ASP D 1 87 ? -5.182 78.280 11.785 1.00 34.42 86 ASP D O 1
ATOM 5584 N N . TYR D 1 88 ? -5.122 76.781 10.079 1.00 32.91 87 TYR D N 1
ATOM 5585 C CA . TYR D 1 88 ? -4.116 77.466 9.339 1.00 31.76 87 TYR D CA 1
ATOM 5586 C C . TYR D 1 88 ? -4.544 78.868 8.939 1.00 31.67 87 TYR D C 1
ATOM 5587 O O . TYR D 1 88 ? -3.788 79.804 9.081 1.00 29.10 87 TYR D O 1
ATOM 5596 N N . PHE D 1 89 ? -5.751 78.973 8.400 1.00 33.09 88 PHE D N 1
ATOM 5597 C CA . PHE D 1 89 ? -6.307 80.229 7.986 1.00 31.29 88 PHE D CA 1
ATOM 5598 C C . PHE D 1 89 ? -6.250 81.227 9.137 1.00 30.91 88 PHE D C 1
ATOM 5599 O O . PHE D 1 89 ? -5.799 82.365 8.938 1.00 32.38 88 PHE D O 1
ATOM 5607 N N . HIS D 1 90 ? -6.700 80.808 10.320 1.00 30.52 89 HIS D N 1
ATOM 5608 C CA . HIS D 1 90 ? -6.710 81.682 11.517 1.00 32.06 89 HIS D CA 1
ATOM 5609 C C . HIS D 1 90 ? -5.350 82.050 12.055 1.00 31.30 89 HIS D C 1
ATOM 5610 O O . HIS D 1 90 ? -5.158 83.177 12.518 1.00 35.00 89 HIS D O 1
ATOM 5617 N N . SER D 1 91 ? -4.405 81.123 12.035 1.00 31.75 90 SER D N 1
ATOM 5618 C CA . SER D 1 91 ? -3.052 81.442 12.466 1.00 34.19 90 SER D CA 1
ATOM 5619 C C . SER D 1 91 ? -2.384 82.425 11.482 1.00 33.54 90 SER D C 1
ATOM 5620 O O . SER D 1 91 ? -1.477 83.162 11.864 1.00 31.54 90 SER D O 1
ATOM 5623 N N . ARG D 1 92 ? -2.834 82.458 10.223 1.00 35.22 91 ARG D N 1
ATOM 5624 C CA . ARG D 1 92 ? -2.258 83.397 9.264 1.00 36.72 91 ARG D CA 1
ATOM 5625 C C . ARG D 1 92 ? -3.038 84.697 9.230 1.00 36.36 91 ARG D C 1
ATOM 5626 O O . ARG D 1 92 ? -2.737 85.550 8.407 1.00 40.40 91 ARG D O 1
ATOM 5634 N N . THR D 1 93 ? -4.062 84.845 10.078 1.00 36.65 92 THR D N 1
ATOM 5635 C CA . THR D 1 93 ? -4.901 86.027 10.082 1.00 33.43 92 THR D CA 1
ATOM 5636 C C . THR D 1 93 ? -5.268 86.474 11.500 1.00 34.26 92 THR D C 1
ATOM 5637 O O . THR D 1 93 ? -6.439 86.751 11.799 1.00 37.34 92 THR D O 1
ATOM 5641 N N . ARG D 1 94 ? -4.270 86.558 12.362 1.00 33.24 93 ARG D N 1
ATOM 5642 C CA . ARG D 1 94 ? -4.436 86.973 13.743 1.00 34.85 93 ARG D CA 1
ATOM 5643 C C . ARG D 1 94 ? -4.444 88.499 13.783 1.00 36.22 93 ARG D C 1
ATOM 5644 O O . ARG D 1 94 ? -3.418 89.108 13.481 1.00 38.09 93 ARG D O 1
ATOM 5652 N N . PRO D 1 95 ? -5.571 89.127 14.168 1.00 36.92 94 PRO D N 1
ATOM 5653 C CA . PRO D 1 95 ? -5.623 90.602 14.269 1.00 36.66 94 PRO D CA 1
ATOM 5654 C C . PRO D 1 95 ? -4.607 91.222 15.273 1.00 37.55 94 PRO D C 1
ATOM 5655 O O . PRO D 1 95 ? -4.344 90.646 16.344 1.00 37.78 94 PRO D O 1
ATOM 5659 N N . ALA D 1 96 ? -4.094 92.412 14.937 1.00 35.77 95 ALA D N 1
ATOM 5660 C CA . ALA D 1 96 ? -3.104 93.106 15.758 1.00 35.78 95 ALA D CA 1
ATOM 5661 C C . ALA D 1 96 ? -3.718 94.266 16.539 1.00 37.85 95 ALA D C 1
ATOM 5662 O O . ALA D 1 96 ? -3.048 94.885 17.387 1.00 39.34 95 ALA D O 1
ATOM 5664 N N . ASP D 1 97 ? -4.989 94.544 16.273 1.00 36.46 96 ASP D N 1
ATOM 5665 C CA . ASP D 1 97 ? -5.698 95.581 16.984 1.00 37.77 96 ASP D CA 1
ATOM 5666 C C . ASP D 1 97 ? -7.200 95.416 16.830 1.00 36.51 96 ASP D C 1
ATOM 5667 O O . ASP D 1 97 ? -7.647 94.494 16.152 1.00 36.82 96 ASP D O 1
ATOM 5672 N N . TRP D 1 98 ? -7.939 96.320 17.480 1.00 35.62 97 TRP D N 1
ATOM 5673 C CA . TRP D 1 98 ? -9.400 96.312 17.556 1.00 36.84 97 TRP D CA 1
ATOM 5674 C C . TRP D 1 98 ? -10.042 96.260 16.197 1.00 35.62 97 TRP D C 1
ATOM 5675 O O . TRP D 1 98 ? -10.920 95.454 15.962 1.00 37.90 97 TRP D O 1
ATOM 5686 N N . TYR D 1 99 ? -9.565 97.116 15.306 1.00 36.54 98 TYR D N 1
ATOM 5687 C CA . TYR D 1 99 ? -10.165 97.311 13.994 1.00 36.50 98 TYR D CA 1
ATOM 5688 C C . TYR D 1 99 ? -9.933 96.165 13.070 1.00 35.14 98 TYR D C 1
ATOM 5689 O O . TYR D 1 99 ? -10.818 95.817 12.297 1.00 33.19 98 TYR D O 1
ATOM 5698 N N . GLU D 1 100 ? -8.737 95.591 13.129 1.00 34.06 99 GLU D N 1
ATOM 5699 C CA . GLU D 1 100 ? -8.475 94.357 12.405 1.00 32.63 99 GLU D CA 1
ATOM 5700 C C . GLU D 1 100 ? -9.383 93.215 12.843 1.00 32.93 99 GLU D C 1
ATOM 5701 O O . GLU D 1 100 ? -9.806 92.419 12.006 1.00 32.15 99 GLU D O 1
ATOM 5707 N N . SER D 1 101 ? -9.669 93.134 14.146 1.00 33.50 100 SER D N 1
ATOM 5708 C CA . SER D 1 101 ? -10.589 92.142 14.681 1.00 32.72 100 SER D CA 1
ATOM 5709 C C . SER D 1 101 ? -12.004 92.356 14.156 1.00 34.77 100 SER D C 1
ATOM 5710 O O . SER D 1 101 ? -12.645 91.422 13.723 1.00 39.69 100 SER D O 1
ATOM 5713 N N . LEU D 1 102 ? -12.502 93.582 14.204 1.00 37.20 101 LEU D N 1
ATOM 5714 C CA . LEU D 1 102 ? -13.847 93.874 13.726 1.00 37.71 101 LEU D CA 1
ATOM 5715 C C . LEU D 1 102 ? -13.914 93.599 12.229 1.00 37.96 101 LEU D C 1
ATOM 5716 O O . LEU D 1 102 ? -14.867 93.009 11.758 1.00 40.81 101 LEU D O 1
ATOM 5729 N N . LYS D 1 104 ? -12.091 91.481 10.432 1.00 33.08 103 LYS D N 1
ATOM 5730 C CA . LYS D 1 104 ? -12.111 90.017 10.209 1.00 33.11 103 LYS D CA 1
ATOM 5731 C C . LYS D 1 104 ? -13.494 89.403 10.491 1.00 35.29 103 LYS D C 1
ATOM 5732 O O . LYS D 1 104 ? -13.948 88.527 9.767 1.00 36.56 103 LYS D O 1
ATOM 5738 N N . ALA D 1 105 ? -14.161 89.870 11.542 1.00 36.36 104 ALA D N 1
ATOM 5739 C CA . ALA D 1 105 ? -15.503 89.386 11.887 1.00 35.64 104 ALA D CA 1
ATOM 5740 C C . ALA D 1 105 ? -16.470 89.741 10.775 1.00 34.88 104 ALA D C 1
ATOM 5741 O O . ALA D 1 105 ? -17.246 88.932 10.343 1.00 33.60 104 ALA D O 1
ATOM 5743 N N . TYR D 1 106 ? -16.399 90.982 10.323 1.00 37.35 105 TYR D N 1
ATOM 5744 C CA . TYR D 1 106 ? -17.243 91.485 9.259 1.00 37.38 105 TYR D CA 1
ATOM 5745 C C . TYR D 1 106 ? -17.081 90.698 7.956 1.00 38.01 105 TYR D C 1
ATOM 5746 O O . TYR D 1 106 ? -18.077 90.345 7.323 1.00 38.99 105 TYR D O 1
ATOM 5755 N N . VAL D 1 107 ? -15.824 90.491 7.544 1.00 38.41 106 VAL D N 1
ATOM 5756 C CA . VAL D 1 107 ? -15.465 89.754 6.321 1.00 37.00 106 VAL D CA 1
ATOM 5757 C C . VAL D 1 107 ? -15.933 88.307 6.379 1.00 36.77 106 VAL D C 1
ATOM 5758 O O . VAL D 1 107 ? -16.527 87.811 5.437 1.00 37.77 106 VAL D O 1
ATOM 5762 N N . ILE D 1 108 ? -15.690 87.635 7.496 1.00 37.26 107 ILE D N 1
ATOM 5763 C CA . ILE D 1 108 ? -16.065 86.228 7.648 1.00 37.91 107 ILE D CA 1
ATOM 5764 C C . ILE D 1 108 ? -17.594 86.089 7.641 1.00 40.43 107 ILE D C 1
ATOM 5765 O O . ILE D 1 108 ? -18.158 85.221 6.958 1.00 38.15 107 ILE D O 1
ATOM 5770 N N . ASP D 1 109 ? -18.263 86.984 8.354 1.00 41.53 108 ASP D N 1
ATOM 5771 C CA . ASP D 1 109 ? -19.703 86.955 8.442 1.00 42.39 108 ASP D CA 1
ATOM 5772 C C . ASP D 1 109 ? -20.382 87.253 7.108 1.00 39.66 108 ASP D C 1
ATOM 5773 O O . ASP D 1 109 ? -21.335 86.577 6.727 1.00 37.26 108 ASP D O 1
ATOM 5778 N N . THR D 1 110 ? -19.880 88.254 6.390 1.00 38.94 109 THR D N 1
ATOM 5779 C CA . THR D 1 110 ? -20.463 88.622 5.099 1.00 35.86 109 THR D CA 1
ATOM 5780 C C . THR D 1 110 ? -20.184 87.570 4.009 1.00 35.97 109 THR D C 1
ATOM 5781 O O . THR D 1 110 ? -21.087 87.191 3.279 1.00 36.95 109 THR D O 1
ATOM 5785 N N . VAL D 1 111 ? -18.950 87.087 3.908 1.00 38.11 110 VAL D N 1
ATOM 5786 C CA . VAL D 1 111 ? -18.597 86.020 2.933 1.00 39.44 110 VAL D CA 1
ATOM 5787 C C . VAL D 1 111 ? -19.359 84.682 3.198 1.00 39.28 110 VAL D C 1
ATOM 5788 O O . VAL D 1 111 ? -19.843 84.005 2.282 1.00 37.12 110 VAL D O 1
ATOM 5792 N N . SER D 1 112 ? -19.467 84.312 4.464 1.00 40.88 111 SER D N 1
ATOM 5793 C CA . SER D 1 112 ? -20.173 83.084 4.829 1.00 42.07 111 SER D CA 1
ATOM 5794 C C . SER D 1 112 ? -21.703 83.195 4.519 1.00 42.40 111 SER D C 1
ATOM 5795 O O . SER D 1 112 ? -22.311 82.226 4.043 1.00 43.66 111 SER D O 1
ATOM 5798 N N . ALA D 1 113 ? -22.306 84.360 4.746 1.00 38.63 112 ALA D N 1
ATOM 5799 C CA . ALA D 1 113 ? -23.716 84.557 4.394 1.00 39.16 112 ALA D CA 1
ATOM 5800 C C . ALA D 1 113 ? -23.912 84.478 2.869 1.00 39.77 112 ALA D C 1
ATOM 5801 O O . ALA D 1 113 ? -24.880 83.895 2.402 1.00 42.84 112 ALA D O 1
ATOM 5803 N N . ASP D 1 114 ? -23.003 85.057 2.084 1.00 39.20 113 ASP D N 1
ATOM 5804 C CA . ASP D 1 114 ? -23.060 84.879 0.621 1.00 37.78 113 ASP D CA 1
ATOM 5805 C C . ASP D 1 114 ? -22.952 83.403 0.262 1.00 36.08 113 ASP D C 1
ATOM 5806 O O . ASP D 1 114 ? -23.641 82.918 -0.600 1.00 35.35 113 ASP D O 1
ATOM 5811 N N . PHE D 1 115 ? -22.033 82.704 0.906 1.00 38.60 114 PHE D N 1
ATOM 5812 C CA . PHE D 1 115 ? -21.863 81.274 0.706 1.00 39.07 114 PHE D CA 1
ATOM 5813 C C . PHE D 1 115 ? -23.182 80.511 0.909 1.00 38.82 114 PHE D C 1
ATOM 5814 O O . PHE D 1 115 ? -23.622 79.768 0.012 1.00 36.83 114 PHE D O 1
ATOM 5822 N N . TYR D 1 116 ? -23.829 80.729 2.055 1.00 40.77 115 TYR D N 1
ATOM 5823 C CA . TYR D 1 116 ? -25.080 80.025 2.363 1.00 40.80 115 TYR D CA 1
ATOM 5824 C C . TYR D 1 116 ? -26.160 80.348 1.347 1.00 40.90 115 TYR D C 1
ATOM 5825 O O . TYR D 1 116 ? -26.882 79.451 0.933 1.00 41.95 115 TYR D O 1
ATOM 5834 N N . ARG D 1 117 ? -26.253 81.601 0.910 1.00 41.38 116 ARG D N 1
ATOM 5835 C CA . ARG D 1 117 ? -27.202 81.955 -0.159 1.00 41.73 116 ARG D CA 1
ATOM 5836 C C . ARG D 1 117 ? -26.927 81.274 -1.503 1.00 40.24 116 ARG D C 1
ATOM 5837 O O . ARG D 1 117 ? -27.856 81.020 -2.249 1.00 42.76 116 ARG D O 1
ATOM 5845 N N . ALA D 1 118 ? -25.663 80.992 -1.811 1.00 39.65 117 ALA D N 1
ATOM 5846 C CA . ALA D 1 118 ? -25.282 80.337 -3.069 1.00 38.90 117 ALA D CA 1
ATOM 5847 C C . ALA D 1 118 ? -25.531 78.831 -3.096 1.00 40.53 117 ALA D C 1
ATOM 5848 O O . ALA D 1 118 ? -25.793 78.275 -4.155 1.00 42.54 117 ALA D O 1
ATOM 5850 N N . ILE D 1 119 ? -25.429 78.158 -1.952 1.00 43.34 118 ILE D N 1
ATOM 5851 C CA . ILE D 1 119 ? -25.627 76.708 -1.905 1.00 44.91 118 ILE D CA 1
ATOM 5852 C C . ILE D 1 119 ? -27.037 76.290 -1.485 1.00 46.83 118 ILE D C 1
ATOM 5853 O O . ILE D 1 119 ? -27.449 75.199 -1.828 1.00 46.24 118 ILE D O 1
ATOM 5858 N N . SER D 1 120 ? -27.748 77.149 -0.739 1.00 49.66 119 SER D N 1
ATOM 5859 C CA . SER D 1 120 ? -29.124 76.884 -0.252 1.00 51.71 119 SER D CA 1
ATOM 5860 C C . SER D 1 120 ? -30.019 76.178 -1.246 1.00 51.20 119 SER D C 1
ATOM 5861 O O . SER D 1 120 ? -30.656 75.191 -0.912 1.00 51.10 119 SER D O 1
ATOM 5864 N N . ARG D 1 121 ? -30.063 76.714 -2.458 1.00 51.97 120 ARG D N 1
ATOM 5865 C CA . ARG D 1 121 ? -30.941 76.201 -3.520 1.00 54.15 120 ARG D CA 1
ATOM 5866 C C . ARG D 1 121 ? -30.586 74.797 -4.002 1.00 54.08 120 ARG D C 1
ATOM 5867 O O . ARG D 1 121 ? -31.442 74.126 -4.586 1.00 54.35 120 ARG D O 1
ATOM 5872 N N . TYR D 1 122 ? -29.354 74.354 -3.740 1.00 53.66 121 TYR D N 1
ATOM 5873 C CA . TYR D 1 122 ? -28.882 73.017 -4.151 1.00 54.61 121 TYR D CA 1
ATOM 5874 C C . TYR D 1 122 ? -29.051 71.908 -3.075 1.00 53.57 121 TYR D C 1
ATOM 5875 O O . TYR D 1 122 ? -28.876 70.726 -3.372 1.00 53.83 121 TYR D O 1
ATOM 5884 N N . VAL D 1 123 ? -29.380 72.276 -1.838 1.00 51.35 122 VAL D N 1
ATOM 5885 C CA . VAL D 1 123 ? -29.506 71.301 -0.756 1.00 48.91 122 VAL D CA 1
ATOM 5886 C C . VAL D 1 123 ? -30.986 71.007 -0.444 1.00 48.63 122 VAL D C 1
ATOM 5887 O O . VAL D 1 123 ? -31.867 71.802 -0.784 1.00 47.31 122 VAL D O 1
ATOM 5891 N N . ASP D 1 124 ? -31.247 69.865 0.197 1.00 47.07 123 ASP D N 1
ATOM 5892 C CA . ASP D 1 124 ? -32.608 69.484 0.590 1.00 46.08 123 ASP D CA 1
ATOM 5893 C C . ASP D 1 124 ? -33.151 70.489 1.583 1.00 46.03 123 ASP D C 1
ATOM 5894 O O . ASP D 1 124 ? -32.408 71.327 2.109 1.00 45.07 123 ASP D O 1
ATOM 5899 N N . ALA D 1 125 ? -34.444 70.358 1.855 1.00 46.61 124 ALA D N 1
ATOM 5900 C CA . ALA D 1 125 ? -35.175 71.244 2.755 1.00 46.78 124 ALA D CA 1
ATOM 5901 C C . ALA D 1 125 ? -34.661 71.212 4.201 1.00 45.46 124 ALA D C 1
ATOM 5902 O O . ALA D 1 125 ? -34.550 72.247 4.841 1.00 45.38 124 ALA D O 1
ATOM 5904 N N . GLY D 1 126 ? -34.362 70.027 4.720 1.00 46.93 125 GLY D N 1
ATOM 5905 C CA . GLY D 1 126 ? -33.900 69.902 6.104 1.00 47.71 125 GLY D CA 1
ATOM 5906 C C . GLY D 1 126 ? -32.594 70.639 6.318 1.00 48.40 125 GLY D C 1
ATOM 5907 O O . GLY D 1 126 ? -32.390 71.310 7.336 1.00 50.01 125 GLY D O 1
ATOM 5908 N N . THR D 1 127 ? -31.715 70.514 5.330 1.00 46.75 126 THR D N 1
ATOM 5909 C CA . THR D 1 127 ? -30.404 71.134 5.368 1.00 45.96 126 THR D CA 1
ATOM 5910 C C . THR D 1 127 ? -30.553 72.633 5.128 1.00 45.75 126 THR D C 1
ATOM 5911 O O . THR D 1 127 ? -29.878 73.437 5.763 1.00 45.85 126 THR D O 1
ATOM 5915 N N . ARG D 1 128 ? -31.462 73.013 4.239 1.00 45.70 127 ARG D N 1
ATOM 5916 C CA . ARG D 1 128 ? -31.712 74.430 3.992 1.00 46.65 127 ARG D CA 1
ATOM 5917 C C . ARG D 1 128 ? -32.178 75.162 5.262 1.00 44.41 127 ARG D C 1
ATOM 5918 O O . ARG D 1 128 ? -31.844 76.322 5.464 1.00 41.52 127 ARG D O 1
ATOM 5926 N N . ASP D 1 129 ? -32.946 74.463 6.096 1.00 44.15 128 ASP D N 1
ATOM 5927 C CA . ASP D 1 129 ? -33.495 75.006 7.336 1.00 44.18 128 ASP D CA 1
ATOM 5928 C C . ASP D 1 129 ? -32.404 75.257 8.370 1.00 42.77 128 ASP D C 1
ATOM 5929 O O . ASP D 1 129 ? -32.424 76.265 9.080 1.00 44.48 128 ASP D O 1
ATOM 5934 N N . VAL D 1 130 ? -31.459 74.330 8.478 1.00 40.89 129 VAL D N 1
ATOM 5935 C CA . VAL D 1 130 ? -30.314 74.502 9.365 1.00 40.00 129 VAL D CA 1
ATOM 5936 C C . VAL D 1 130 ? -29.579 75.769 8.945 1.00 39.83 129 VAL D C 1
ATOM 5937 O O . VAL D 1 130 ? -29.334 76.642 9.761 1.00 40.33 129 VAL D O 1
ATOM 5941 N N . ILE D 1 131 ? -29.231 75.852 7.660 1.00 40.87 130 ILE D N 1
ATOM 5942 C CA . ILE D 1 131 ? -28.527 77.013 7.109 1.00 40.80 130 ILE D CA 1
ATOM 5943 C C . ILE D 1 131 ? -29.313 78.302 7.371 1.00 43.06 130 ILE D C 1
ATOM 5944 O O . ILE D 1 131 ? -28.763 79.271 7.900 1.00 44.77 130 ILE D O 1
ATOM 5949 N N . GLU D 1 132 ? -30.597 78.292 7.021 1.00 43.15 131 GLU D N 1
ATOM 5950 C CA . GLU D 1 132 ? -31.509 79.427 7.260 1.00 45.85 131 GLU D CA 1
ATOM 5951 C C . GLU D 1 132 ? -31.525 79.911 8.727 1.00 47.05 131 GLU D C 1
ATOM 5952 O O . GLU D 1 132 ? -31.575 81.114 8.985 1.00 47.48 131 GLU D O 1
ATOM 5955 N N . GLN D 1 133 ? -31.472 78.988 9.682 1.00 48.44 132 GLN D N 1
ATOM 5956 C CA . GLN D 1 133 ? -31.317 79.372 11.089 1.00 48.89 132 GLN D CA 1
ATOM 5957 C C . GLN D 1 133 ? -29.952 79.989 11.375 1.00 49.36 132 GLN D C 1
ATOM 5958 O O . GLN D 1 133 ? -29.825 80.792 12.294 1.00 49.04 132 GLN D O 1
ATOM 5964 N N . ILE D 1 134 ? -28.930 79.569 10.630 1.00 50.33 133 ILE D N 1
ATOM 5965 C CA . ILE D 1 134 ? -27.562 80.086 10.807 1.00 53.19 133 ILE D CA 1
ATOM 5966 C C . ILE D 1 134 ? -27.466 81.537 10.314 1.00 56.44 133 ILE D C 1
ATOM 5967 O O . ILE D 1 134 ? -26.600 82.277 10.742 1.00 57.13 133 ILE D O 1
ATOM 5972 N N . GLN D 1 135 ? -28.368 81.925 9.415 1.00 60.67 134 GLN D N 1
ATOM 5973 C CA . GLN D 1 135 ? -28.398 83.269 8.824 1.00 62.47 134 GLN D CA 1
ATOM 5974 C C . GLN D 1 135 ? -29.084 84.282 9.754 1.00 63.00 134 GLN D C 1
ATOM 5975 O O . GLN D 1 135 ? -30.311 84.484 9.688 1.00 62.59 134 GLN D O 1
ATOM 5981 N N . THR D 1 140 ? -27.263 92.169 12.831 1.00 73.37 139 THR D N 1
ATOM 5982 C CA . THR D 1 140 ? -25.944 92.103 13.465 1.00 73.45 139 THR D CA 1
ATOM 5983 C C . THR D 1 140 ? -24.762 92.432 12.540 1.00 73.99 139 THR D C 1
ATOM 5984 O O . THR D 1 140 ? -23.634 92.608 13.021 1.00 75.57 139 THR D O 1
ATOM 5986 N N . THR D 1 141 ? -25.002 92.477 11.228 1.00 72.97 140 THR D N 1
ATOM 5987 C CA . THR D 1 141 ? -23.955 92.785 10.244 1.00 71.97 140 THR D CA 1
ATOM 5988 C C . THR D 1 141 ? -23.780 94.282 10.120 1.00 70.08 140 THR D C 1
ATOM 5989 O O . THR D 1 141 ? -22.658 94.765 10.005 1.00 69.24 140 THR D O 1
ATOM 5993 N N . GLU D 1 142 ? -24.894 95.013 10.112 1.00 70.02 141 GLU D N 1
ATOM 5994 C CA . GLU D 1 142 ? -24.845 96.474 10.050 1.00 68.87 141 GLU D CA 1
ATOM 5995 C C . GLU D 1 142 ? -24.230 97.042 11.324 1.00 66.01 141 GLU D C 1
ATOM 5996 O O . GLU D 1 142 ? -23.610 98.089 11.277 1.00 66.68 141 GLU D O 1
ATOM 6002 N N . VAL D 1 143 ? -24.389 96.346 12.448 1.00 63.68 142 VAL D N 1
ATOM 6003 C CA . VAL D 1 143 ? -23.684 96.703 13.681 1.00 62.45 142 VAL D CA 1
ATOM 6004 C C . VAL D 1 143 ? -22.172 96.781 13.451 1.00 60.09 142 VAL D C 1
ATOM 6005 O O . VAL D 1 143 ? -21.543 97.781 13.801 1.00 60.55 142 VAL D O 1
ATOM 6009 N N . LEU D 1 144 ? -21.597 95.735 12.865 1.00 56.59 143 LEU D N 1
ATOM 6010 C CA . LEU D 1 144 ? -20.168 95.724 12.548 1.00 54.49 143 LEU D CA 1
ATOM 6011 C C . LEU D 1 144 ? -19.804 96.709 11.426 1.00 52.20 143 LEU D C 1
ATOM 6012 O O . LEU D 1 144 ? -18.756 97.353 11.491 1.00 50.09 143 LEU D O 1
ATOM 6017 N N . ARG D 1 145 ? -20.635 96.782 10.386 1.00 50.07 144 ARG D N 1
ATOM 6018 C CA . ARG D 1 145 ? -20.352 97.657 9.258 1.00 51.98 144 ARG D CA 1
ATOM 6019 C C . ARG D 1 145 ? -20.309 99.123 9.678 1.00 52.25 144 ARG D C 1
ATOM 6020 O O . ARG D 1 145 ? -19.439 99.882 9.258 1.00 51.75 144 ARG D O 1
ATOM 6028 N N . GLU D 1 146 ? -21.270 99.512 10.501 1.00 51.73 145 GLU D N 1
ATOM 6029 C CA . GLU D 1 146 ? -21.369 100.871 10.947 1.00 52.31 145 GLU D CA 1
ATOM 6030 C C . GLU D 1 146 ? -20.209 101.213 11.882 1.00 49.85 145 GLU D C 1
ATOM 6031 O O . GLU D 1 146 ? -19.727 102.341 11.878 1.00 50.53 145 GLU D O 1
ATOM 6037 N N . ARG D 1 147 ? -19.750 100.246 12.670 1.00 47.95 146 ARG D N 1
ATOM 6038 C CA . ARG D 1 147 ? -18.567 100.462 13.530 1.00 47.64 146 ARG D CA 1
ATOM 6039 C C . ARG D 1 147 ? -17.307 100.800 12.734 1.00 45.83 146 ARG D C 1
ATOM 6040 O O . ARG D 1 147 ? -16.544 101.692 13.119 1.00 45.71 146 ARG D O 1
ATOM 6048 N N . LEU D 1 148 ? -17.121 100.069 11.635 1.00 43.35 147 LEU D N 1
ATOM 6049 C CA . LEU D 1 148 ? -16.004 100.224 10.734 1.00 42.89 147 LEU D CA 1
ATOM 6050 C C . LEU D 1 148 ? -16.110 101.505 9.932 1.00 43.11 147 LEU D C 1
ATOM 6051 O O . LEU D 1 148 ? -15.167 102.293 9.886 1.00 43.35 147 LEU D O 1
ATOM 6056 N N . ARG D 1 149 ? -17.258 101.680 9.286 1.00 44.62 148 ARG D N 1
ATOM 6057 C CA . ARG D 1 149 ? -17.573 102.863 8.494 1.00 46.01 148 ARG D CA 1
ATOM 6058 C C . ARG D 1 149 ? -17.302 104.139 9.287 1.00 45.13 148 ARG D C 1
ATOM 6059 O O . ARG D 1 149 ? -16.586 105.028 8.829 1.00 45.12 148 ARG D O 1
ATOM 6067 N N . SER D 1 150 ? -17.877 104.203 10.479 1.00 43.42 149 SER D N 1
ATOM 6068 C CA . SER D 1 150 ? -17.709 105.341 11.367 1.00 44.99 149 SER D CA 1
ATOM 6069 C C . SER D 1 150 ? -16.254 105.567 11.807 1.00 43.66 149 SER D C 1
ATOM 6070 O O . SER D 1 150 ? -15.834 106.703 11.996 1.00 43.64 149 SER D O 1
ATOM 6073 N N . ALA D 1 151 ? -15.506 104.488 11.983 1.00 43.09 150 ALA D N 1
ATOM 6074 C CA . ALA D 1 151 ? -14.106 104.578 12.355 1.00 42.91 150 ALA D CA 1
ATOM 6075 C C . ALA D 1 151 ? -13.253 105.108 11.187 1.00 43.54 150 ALA D C 1
ATOM 6076 O O . ALA D 1 151 ? -12.375 105.956 11.395 1.00 41.88 150 ALA D O 1
ATOM 6078 N N . LEU D 1 152 ? -13.545 104.637 9.974 1.00 43.55 151 LEU D N 1
ATOM 6079 C CA . LEU D 1 152 ? -12.845 105.079 8.763 1.00 45.28 151 LEU D CA 1
ATOM 6080 C C . LEU D 1 152 ? -13.119 106.540 8.434 1.00 46.14 151 LEU D C 1
ATOM 6081 O O . LEU D 1 152 ? -12.260 107.233 7.903 1.00 46.11 151 LEU D O 1
ATOM 6086 N N . ALA D 1 153 ? -14.321 106.996 8.749 1.00 47.38 152 ALA D N 1
ATOM 6087 C CA . ALA D 1 153 ? -14.709 108.367 8.520 1.00 47.85 152 ALA D CA 1
ATOM 6088 C C . ALA D 1 153 ? -13.885 109.296 9.406 1.00 49.37 152 ALA D C 1
ATOM 6089 O O . ALA D 1 153 ? -13.542 110.393 8.999 1.00 50.84 152 ALA D O 1
ATOM 6091 N N . ASP D 1 154 ? -13.543 108.845 10.608 1.00 49.84 153 ASP D N 1
ATOM 6092 C CA . ASP D 1 154 ? -12.774 109.664 11.553 1.00 50.38 153 ASP D CA 1
ATOM 6093 C C . ASP D 1 154 ? -11.263 109.334 11.634 1.00 48.55 153 ASP D C 1
ATOM 6094 O O . ASP D 1 154 ? -10.561 109.857 12.507 1.00 47.48 153 ASP D O 1
ATOM 6099 N N . ASP D 1 155 ? -10.772 108.461 10.751 1.00 42.60 154 ASP D N 1
ATOM 6100 C CA . ASP D 1 155 ? -9.341 108.200 10.649 1.00 40.44 154 ASP D CA 1
ATOM 6101 C C . ASP D 1 155 ? -8.890 107.697 9.261 1.00 39.34 154 ASP D C 1
ATOM 6102 O O . ASP D 1 155 ? -8.941 106.496 8.976 1.00 36.24 154 ASP D O 1
ATOM 6107 N N . PRO D 1 156 ? -8.427 108.620 8.392 1.00 38.41 155 PRO D N 1
ATOM 6108 C CA . PRO D 1 156 ? -7.893 108.241 7.090 1.00 39.04 155 PRO D CA 1
ATOM 6109 C C . PRO D 1 156 ? -6.742 107.234 7.151 1.00 42.24 155 PRO D C 1
ATOM 6110 O O . PRO D 1 156 ? -6.567 106.485 6.208 1.00 41.50 155 PRO D O 1
ATOM 6114 N N . ARG D 1 157 ? -5.976 107.214 8.243 1.00 47.31 156 ARG D N 1
ATOM 6115 C CA . ARG D 1 157 ? -4.840 106.297 8.353 1.00 50.27 156 ARG D CA 1
ATOM 6116 C C . ARG D 1 157 ? -5.282 104.826 8.352 1.00 51.20 156 ARG D C 1
ATOM 6117 O O . ARG D 1 157 ? -4.575 103.961 7.856 1.00 53.81 156 ARG D O 1
ATOM 6125 N N . LEU D 1 158 ? -6.444 104.551 8.935 1.00 50.12 157 LEU D N 1
ATOM 6126 C CA . LEU D 1 158 ? -7.011 103.201 8.967 1.00 48.48 157 LEU D CA 1
ATOM 6127 C C . LEU D 1 158 ? -7.244 102.609 7.599 1.00 47.59 157 LEU D C 1
ATOM 6128 O O . LEU D 1 158 ? -7.082 101.410 7.418 1.00 45.33 157 LEU D O 1
ATOM 6133 N N . ALA D 1 159 ? -7.645 103.453 6.645 1.00 47.87 158 ALA D N 1
ATOM 6134 C CA . ALA D 1 159 ? -8.015 103.001 5.295 1.00 46.00 158 ALA D CA 1
ATOM 6135 C C . ALA D 1 159 ? -6.965 102.086 4.654 1.00 45.76 158 ALA D C 1
ATOM 6136 O O . ALA D 1 159 ? -7.256 100.933 4.330 1.00 45.15 158 ALA D O 1
ATOM 6138 N N . SER D 1 160 ? -5.743 102.580 4.494 1.00 46.05 159 SER D N 1
ATOM 6139 C CA . SER D 1 160 ? -4.702 101.791 3.824 1.00 46.51 159 SER D CA 1
ATOM 6140 C C . SER D 1 160 ? -4.390 100.492 4.554 1.00 46.76 159 SER D C 1
ATOM 6141 O O . SER D 1 160 ? -4.120 99.478 3.933 1.00 48.66 159 SER D O 1
ATOM 6144 N N . ARG D 1 161 ? -4.386 100.555 5.876 1.00 46.88 160 ARG D N 1
ATOM 6145 C CA . ARG D 1 161 ? -4.081 99.416 6.717 1.00 47.62 160 ARG D CA 1
ATOM 6146 C C . ARG D 1 161 ? -5.179 98.323 6.685 1.00 45.22 160 ARG D C 1
ATOM 6147 O O . ARG D 1 161 ? -4.884 97.122 6.582 1.00 44.80 160 ARG D O 1
ATOM 6155 N N . LEU D 1 162 ? -6.438 98.744 6.782 1.00 41.43 161 LEU D N 1
ATOM 6156 C CA . LEU D 1 162 ? -7.564 97.809 6.686 1.00 39.36 161 LEU D CA 1
ATOM 6157 C C . LEU D 1 162 ? -7.752 97.271 5.257 1.00 36.86 161 LEU D C 1
ATOM 6158 O O . LEU D 1 162 ? -8.245 96.177 5.085 1.00 34.82 161 LEU D O 1
ATOM 6163 N N . ALA D 1 163 ? -7.330 98.034 4.242 1.00 35.28 162 ALA D N 1
ATOM 6164 C CA . ALA D 1 163 ? -7.352 97.578 2.856 1.00 33.04 162 ALA D CA 1
ATOM 6165 C C . ALA D 1 163 ? -6.400 96.389 2.669 1.00 34.21 162 ALA D C 1
ATOM 6166 O O . ALA D 1 163 ? -6.744 95.408 2.010 1.00 34.01 162 ALA D O 1
ATOM 6168 N N . LEU D 1 164 ? -5.206 96.484 3.252 1.00 36.45 163 LEU D N 1
ATOM 6169 C CA . LEU D 1 164 ? -4.217 95.395 3.229 1.00 38.30 163 LEU D CA 1
ATOM 6170 C C . LEU D 1 164 ? -4.694 94.214 4.035 1.00 38.53 163 LEU D C 1
ATOM 6171 O O . LEU D 1 164 ? -4.463 93.052 3.654 1.00 38.08 163 LEU D O 1
ATOM 6176 N N . TRP D 1 165 ? -5.299 94.510 5.187 1.00 38.13 164 TRP D N 1
ATOM 6177 C CA . TRP D 1 165 ? -5.834 93.461 6.047 1.00 37.55 164 TRP D CA 1
ATOM 6178 C C . TRP D 1 165 ? -6.930 92.719 5.312 1.00 34.27 164 TRP D C 1
ATOM 6179 O O . TRP D 1 165 ? -6.930 91.500 5.301 1.00 33.39 164 TRP D O 1
ATOM 6190 N N . GLY D 1 166 ? -7.842 93.472 4.687 1.00 33.11 165 GLY D N 1
ATOM 6191 C CA . GLY D 1 166 ? -8.907 92.909 3.855 1.00 31.43 165 GLY D CA 1
ATOM 6192 C C . GLY D 1 166 ? -8.403 91.911 2.820 1.00 32.47 165 GLY D C 1
ATOM 6193 O O . GLY D 1 166 ? -8.963 90.824 2.657 1.00 35.55 165 GLY D O 1
ATOM 6194 N N . ARG D 1 167 ? -7.333 92.269 2.129 1.00 34.47 166 ARG D N 1
ATOM 6195 C CA . ARG D 1 167 ? -6.739 91.415 1.098 1.00 36.42 166 ARG D CA 1
ATOM 6196 C C . ARG D 1 167 ? -6.068 90.185 1.659 1.00 37.16 166 ARG D C 1
ATOM 6197 O O . ARG D 1 167 ? -6.133 89.119 1.053 1.00 38.25 166 ARG D O 1
ATOM 6205 N N . ARG D 1 168 ? -5.363 90.349 2.772 1.00 37.47 167 ARG D N 1
ATOM 6206 C CA . ARG D 1 168 ? -4.704 89.236 3.432 1.00 38.36 167 ARG D CA 1
ATOM 6207 C C . ARG D 1 168 ? -5.741 88.205 3.857 1.00 39.56 167 ARG D C 1
ATOM 6208 O O . ARG D 1 168 ? -5.527 86.996 3.692 1.00 42.32 167 ARG D O 1
ATOM 6216 N N . LEU D 1 169 ? -6.872 88.689 4.369 1.00 38.32 168 LEU D N 1
ATOM 6217 C CA . LEU D 1 169 ? -8.002 87.833 4.728 1.00 37.85 168 LEU D CA 1
ATOM 6218 C C . LEU D 1 169 ? -8.539 87.105 3.505 1.00 39.38 168 LEU D C 1
ATOM 6219 O O . LEU D 1 169 ? -8.774 85.898 3.549 1.00 41.11 168 LEU D O 1
ATOM 6224 N N . LEU D 1 170 ? -8.759 87.827 2.413 1.00 39.94 169 LEU D N 1
ATOM 6225 C CA . LEU D 1 170 ? -9.248 87.206 1.164 1.00 37.82 169 LEU D CA 1
ATOM 6226 C C . LEU D 1 170 ? -8.243 86.181 0.636 1.00 36.67 169 LEU D C 1
ATOM 6227 O O . LEU D 1 170 ? -8.623 85.064 0.299 1.00 35.87 169 LEU D O 1
ATOM 6232 N N . GLY D 1 171 ? -6.959 86.553 0.592 1.00 37.21 170 GLY D N 1
ATOM 6233 C CA . GLY D 1 171 ? -5.894 85.658 0.104 1.00 34.80 170 GLY D CA 1
ATOM 6234 C C . GLY D 1 171 ? -5.770 84.371 0.916 1.00 35.65 170 GLY D C 1
ATOM 6235 O O . GLY D 1 171 ? -5.697 83.267 0.361 1.00 34.90 170 GLY D O 1
ATOM 6236 N N . GLU D 1 172 ? -5.768 84.505 2.240 1.00 35.31 171 GLU D N 1
ATOM 6237 C CA . GLU D 1 172 ? -5.624 83.354 3.119 1.00 32.61 171 GLU D CA 1
ATOM 6238 C C . GLU D 1 172 ? -6.818 82.419 3.092 1.00 33.07 171 GLU D C 1
ATOM 6239 O O . GLU D 1 172 ? -6.641 81.221 3.265 1.00 36.14 171 GLU D O 1
ATOM 6245 N N . ALA D 1 173 ? -8.019 82.957 2.860 1.00 33.60 172 ALA D N 1
ATOM 6246 C CA . ALA D 1 173 ? -9.264 82.160 2.733 1.00 32.38 172 ALA D CA 1
ATOM 6247 C C . ALA D 1 173 ? -9.304 81.402 1.402 1.00 34.19 172 ALA D C 1
ATOM 6248 O O . ALA D 1 173 ? -9.581 80.214 1.366 1.00 36.93 172 ALA D O 1
ATOM 6250 N N . LEU D 1 174 ? -9.011 82.092 0.309 1.00 36.47 173 LEU D N 1
ATOM 6251 C CA . LEU D 1 174 ? -8.966 81.468 -1.025 1.00 37.84 173 LEU D CA 1
ATOM 6252 C C . LEU D 1 174 ? -7.951 80.325 -1.117 1.00 36.00 173 LEU D C 1
ATOM 6253 O O . LEU D 1 174 ? -8.209 79.324 -1.757 1.00 36.45 173 LEU D O 1
ATOM 6258 N N . THR D 1 175 ? -6.786 80.485 -0.487 1.00 35.69 174 THR D N 1
ATOM 6259 C CA . THR D 1 175 ? -5.794 79.425 -0.471 1.00 35.06 174 THR D CA 1
ATOM 6260 C C . THR D 1 175 ? -6.312 78.163 0.221 1.00 34.34 174 THR D C 1
ATOM 6261 O O . THR D 1 175 ? -6.016 77.056 -0.209 1.00 36.03 174 THR D O 1
ATOM 6265 N N . GLN D 1 176 ? -7.054 78.313 1.307 1.00 34.07 175 GLN D N 1
ATOM 6266 C CA . GLN D 1 176 ? -7.618 77.136 1.963 1.00 37.82 175 GLN D CA 1
ATOM 6267 C C . GLN D 1 176 ? -8.815 76.549 1.191 1.00 36.25 175 GLN D C 1
ATOM 6268 O O . GLN D 1 176 ? -9.034 75.339 1.216 1.00 37.88 175 GLN D O 1
ATOM 6274 N N . ALA D 1 177 ? -9.596 77.384 0.524 1.00 36.76 176 ALA D N 1
ATOM 6275 C CA . ALA D 1 177 ? -10.710 76.859 -0.293 1.00 39.94 176 ALA D CA 1
ATOM 6276 C C . ALA D 1 177 ? -10.148 75.966 -1.396 1.00 41.53 176 ALA D C 1
ATOM 6277 O O . ALA D 1 177 ? -10.644 74.864 -1.654 1.00 43.79 176 ALA D O 1
ATOM 6279 N N . GLN D 1 178 ? -9.098 76.452 -2.042 1.00 42.53 177 GLN D N 1
ATOM 6280 C CA . GLN D 1 178 ? -8.369 75.674 -3.035 1.00 41.53 177 GLN D CA 1
ATOM 6281 C C . GLN D 1 178 ? -7.775 74.372 -2.440 1.00 39.99 177 GLN D C 1
ATOM 6282 O O . GLN D 1 178 ? -7.914 73.313 -3.024 1.00 38.74 177 GLN D O 1
ATOM 6288 N N . ARG D 1 179 ? -7.140 74.444 -1.275 1.00 38.60 178 ARG D N 1
ATOM 6289 C CA . ARG D 1 179 ? -6.506 73.261 -0.667 1.00 37.87 178 ARG D CA 1
ATOM 6290 C C . ARG D 1 179 ? -7.551 72.202 -0.321 1.00 39.36 178 ARG D C 1
ATOM 6291 O O . ARG D 1 179 ? -7.400 71.041 -0.685 1.00 37.41 178 ARG D O 1
ATOM 6299 N N . VAL D 1 180 ? -8.637 72.630 0.306 1.00 43.27 179 VAL D N 1
ATOM 6300 C CA . VAL D 1 180 ? -9.764 71.754 0.646 1.00 45.04 179 VAL D CA 1
ATOM 6301 C C . VAL D 1 180 ? -10.439 71.071 -0.566 1.00 48.71 179 VAL D C 1
ATOM 6302 O O . VAL D 1 180 ? -11.023 69.992 -0.394 1.00 51.11 179 VAL D O 1
ATOM 6306 N N . SER D 1 181 ? -10.345 71.644 -1.775 1.00 49.95 180 SER D N 1
ATOM 6307 C CA . SER D 1 181 ? -10.907 70.991 -2.981 1.00 51.05 180 SER D CA 1
ATOM 6308 C C . SER D 1 181 ? -10.111 69.746 -3.382 1.00 51.26 180 SER D C 1
ATOM 6309 O O . SER D 1 181 ? -10.673 68.758 -3.841 1.00 51.18 180 SER D O 1
ATOM 6312 N N . TYR D 1 182 ? -8.800 69.782 -3.206 1.00 51.51 181 TYR D N 1
ATOM 6313 C CA . TYR D 1 182 ? -7.998 68.592 -3.458 1.00 52.30 181 TYR D CA 1
ATOM 6314 C C . TYR D 1 182 ? -7.977 67.645 -2.276 1.00 52.17 181 TYR D C 1
ATOM 6315 O O . TYR D 1 182 ? -7.985 66.433 -2.456 1.00 53.37 181 TYR D O 1
ATOM 6324 N N . GLU D 1 183 ? -7.901 68.190 -1.071 1.00 52.86 182 GLU D N 1
ATOM 6325 C CA . GLU D 1 183 ? -7.698 67.360 0.111 1.00 54.14 182 GLU D CA 1
ATOM 6326 C C . GLU D 1 183 ? -8.923 66.585 0.565 1.00 52.95 182 GLU D C 1
ATOM 6327 O O . GLU D 1 183 ? -8.805 65.431 0.973 1.00 54.09 182 GLU D O 1
ATOM 6333 N N . HIS D 1 184 ? -10.074 67.234 0.521 1.00 50.96 183 HIS D N 1
ATOM 6334 C CA . HIS D 1 184 ? -11.319 66.654 1.013 1.00 49.89 183 HIS D CA 1
ATOM 6335 C C . HIS D 1 184 ? -12.472 67.282 0.234 1.00 46.90 183 HIS D C 1
ATOM 6336 O O . HIS D 1 184 ? -13.318 68.003 0.792 1.00 43.93 183 HIS D O 1
ATOM 6343 N N . ALA D 1 185 ? -12.463 67.021 -1.067 1.00 45.18 184 ALA D N 1
ATOM 6344 C CA . ALA D 1 185 ? -13.453 67.556 -1.991 1.00 46.24 184 ALA D CA 1
ATOM 6345 C C . ALA D 1 185 ? -14.841 67.077 -1.617 1.00 49.31 184 ALA D C 1
ATOM 6346 O O . ALA D 1 185 ? -15.058 65.884 -1.424 1.00 52.38 184 ALA D O 1
ATOM 6348 N N . PHE D 1 186 ? -15.784 68.006 -1.488 1.00 51.96 185 PHE D N 1
ATOM 6349 C CA . PHE D 1 186 ? -17.206 67.649 -1.252 1.00 50.06 185 PHE D CA 1
ATOM 6350 C C . PHE D 1 186 ? -18.217 68.619 -1.903 1.00 49.39 185 PHE D C 1
ATOM 6351 O O . PHE D 1 186 ? -19.363 68.237 -2.140 1.00 50.88 185 PHE D O 1
ATOM 6359 N N . LEU D 1 187 ? -17.803 69.861 -2.166 1.00 49.74 186 LEU D N 1
ATOM 6360 C CA . LEU D 1 187 ? -18.707 70.921 -2.647 1.00 51.48 186 LEU D CA 1
ATOM 6361 C C . LEU D 1 187 ? -19.234 70.695 -4.074 1.00 53.89 186 LEU D C 1
ATOM 6362 O O . LEU D 1 187 ? -20.400 70.978 -4.347 1.00 52.38 186 LEU D O 1
ATOM 6367 N N . GLY D 1 188 ? -18.388 70.183 -4.972 1.00 57.08 187 GLY D N 1
ATOM 6368 C CA . GLY D 1 188 ? -18.831 69.830 -6.324 1.00 59.72 187 GLY D CA 1
ATOM 6369 C C . GLY D 1 188 ? -19.942 68.779 -6.339 1.00 62.84 187 GLY D C 1
ATOM 6370 O O . GLY D 1 188 ? -20.808 68.784 -7.219 1.00 64.39 187 GLY D O 1
ATOM 6371 N N . SER D 1 189 ? -19.927 67.870 -5.369 1.00 65.04 188 SER D N 1
ATOM 6372 C CA . SER D 1 189 ? -20.928 66.803 -5.308 1.00 66.87 188 SER D CA 1
ATOM 6373 C C . SER D 1 189 ? -22.298 67.262 -4.799 1.00 68.58 188 SER D C 1
ATOM 6374 O O . SER D 1 189 ? -23.271 66.520 -4.939 1.00 69.80 188 SER D O 1
ATOM 6377 N N . LEU D 1 190 ? -22.368 68.441 -4.172 1.00 69.55 189 LEU D N 1
ATOM 6378 C CA . LEU D 1 190 ? -23.651 69.031 -3.746 1.00 69.16 189 LEU D CA 1
ATOM 6379 C C . LEU D 1 190 ? -24.178 69.902 -4.882 1.00 69.92 189 LEU D C 1
ATOM 6380 O O . LEU D 1 190 ? -25.272 69.662 -5.403 1.00 71.11 189 LEU D O 1
ATOM 6385 N N . ILE D 1 191 ? -23.387 70.902 -5.274 1.00 69.19 190 ILE D N 1
ATOM 6386 C CA . ILE D 1 191 ? -23.790 71.821 -6.337 1.00 68.59 190 ILE D CA 1
ATOM 6387 C C . ILE D 1 191 ? -23.543 71.206 -7.718 1.00 67.51 190 ILE D C 1
ATOM 6388 O O . ILE D 1 191 ? -24.257 70.295 -8.132 1.00 66.45 190 ILE D O 1
ATOM 6393 N N . ALA D 1 197 ? -15.733 67.223 -13.089 1.00 65.57 196 ALA D N 1
ATOM 6394 C CA . ALA D 1 197 ? -15.384 68.096 -14.213 1.00 65.23 196 ALA D CA 1
ATOM 6395 C C . ALA D 1 197 ? -16.212 69.384 -14.232 1.00 64.42 196 ALA D C 1
ATOM 6396 O O . ALA D 1 197 ? -15.678 70.485 -14.059 1.00 61.92 196 ALA D O 1
ATOM 6398 N N . ALA D 1 198 ? -17.517 69.226 -14.456 1.00 64.35 197 ALA D N 1
ATOM 6399 C CA . ALA D 1 198 ? -18.458 70.350 -14.514 1.00 64.66 197 ALA D CA 1
ATOM 6400 C C . ALA D 1 198 ? -18.657 71.002 -13.137 1.00 64.76 197 ALA D C 1
ATOM 6401 O O . ALA D 1 198 ? -18.791 72.229 -13.026 1.00 64.59 197 ALA D O 1
ATOM 6403 N N . ALA D 1 199 ? -18.691 70.166 -12.100 1.00 64.08 198 ALA D N 1
ATOM 6404 C CA . ALA D 1 199 ? -18.845 70.624 -10.726 1.00 62.51 198 ALA D CA 1
ATOM 6405 C C . ALA D 1 199 ? -17.586 71.352 -10.267 1.00 61.88 198 ALA D C 1
ATOM 6406 O O . ALA D 1 199 ? -17.685 72.408 -9.632 1.00 63.01 198 ALA D O 1
ATOM 6408 N N . LYS D 1 200 ? -16.413 70.800 -10.590 1.00 60.82 199 LYS D N 1
ATOM 6409 C CA . LYS D 1 200 ? -15.133 71.453 -10.278 1.00 60.27 199 LYS D CA 1
ATOM 6410 C C . LYS D 1 200 ? -15.139 72.906 -10.781 1.00 59.67 199 LYS D C 1
ATOM 6411 O O . LYS D 1 200 ? -14.710 73.832 -10.089 1.00 59.67 199 LYS D O 1
ATOM 6413 N N . GLU D 1 201 ? -15.664 73.093 -11.982 1.00 59.83 200 GLU D N 1
ATOM 6414 C CA . GLU D 1 201 ? -15.758 74.409 -12.598 1.00 59.39 200 GLU D CA 1
ATOM 6415 C C . GLU D 1 201 ? -16.785 75.256 -11.879 1.00 57.65 200 GLU D C 1
ATOM 6416 O O . GLU D 1 201 ? -16.565 76.448 -11.678 1.00 57.59 200 GLU D O 1
ATOM 6422 N N . LEU D 1 202 ? -17.913 74.642 -11.525 1.00 56.16 201 LEU D N 1
ATOM 6423 C CA . LEU D 1 202 ? -19.014 75.352 -10.854 1.00 56.28 201 LEU D CA 1
ATOM 6424 C C . LEU D 1 202 ? -18.594 75.885 -9.462 1.00 54.06 201 LEU D C 1
ATOM 6425 O O . LEU D 1 202 ? -19.057 76.949 -9.026 1.00 52.04 201 LEU D O 1
ATOM 6430 N N . VAL D 1 203 ? -17.706 75.144 -8.797 1.00 52.13 202 VAL D N 1
ATOM 6431 C CA . VAL D 1 203 ? -17.164 75.531 -7.498 1.00 49.63 202 VAL D CA 1
ATOM 6432 C C . VAL D 1 203 ? -16.207 76.711 -7.633 1.00 49.43 202 VAL D C 1
ATOM 6433 O O . VAL D 1 203 ? -16.159 77.555 -6.755 1.00 49.95 202 VAL D O 1
ATOM 6437 N N . SER D 1 204 ? -15.462 76.781 -8.729 1.00 49.35 203 SER D N 1
ATOM 6438 C CA . SER D 1 204 ? -14.582 77.929 -8.989 1.00 49.06 203 SER D CA 1
ATOM 6439 C C . SER D 1 204 ? -15.388 79.169 -9.387 1.00 47.95 203 SER D C 1
ATOM 6440 O O . SER D 1 204 ? -14.988 80.305 -9.098 1.00 47.82 203 SER D O 1
ATOM 6443 N N . GLY D 1 205 ? -16.513 78.956 -10.059 1.00 45.33 204 GLY D N 1
ATOM 6444 C CA . GLY D 1 205 ? -17.423 80.046 -10.356 1.00 44.79 204 GLY D CA 1
ATOM 6445 C C . GLY D 1 205 ? -18.104 80.558 -9.094 1.00 44.32 204 GLY D C 1
ATOM 6446 O O . GLY D 1 205 ? -18.365 81.749 -8.953 1.00 45.21 204 GLY D O 1
ATOM 6447 N N . LEU D 1 206 ? -18.407 79.644 -8.180 1.00 44.21 205 LEU D N 1
ATOM 6448 C CA . LEU D 1 206 ? -19.035 79.996 -6.911 1.00 44.67 205 LEU D CA 1
ATOM 6449 C C . LEU D 1 206 ? -18.044 80.788 -6.042 1.00 44.36 205 LEU D C 1
ATOM 6450 O O . LEU D 1 206 ? -18.397 81.841 -5.524 1.00 45.44 205 LEU D O 1
ATOM 6455 N N . ILE D 1 207 ? -16.807 80.292 -5.943 1.00 43.68 206 ILE D N 1
ATOM 6456 C CA . ILE D 1 207 ? -15.733 80.941 -5.213 1.00 45.39 206 ILE D CA 1
ATOM 6457 C C . ILE D 1 207 ? -15.455 82.323 -5.771 1.00 45.27 206 ILE D C 1
ATOM 6458 O O . ILE D 1 207 ? -15.429 83.302 -5.024 1.00 46.49 206 ILE D O 1
ATOM 6463 N N . ALA D 1 208 ? -15.260 82.402 -7.083 1.00 46.10 207 ALA D N 1
ATOM 6464 C CA . ALA D 1 208 ? -15.021 83.670 -7.783 1.00 44.88 207 ALA D CA 1
ATOM 6465 C C . ALA D 1 208 ? -16.079 84.739 -7.459 1.00 44.73 207 ALA D C 1
ATOM 6466 O O . ALA D 1 208 ? -15.732 85.897 -7.228 1.00 45.06 207 ALA D O 1
ATOM 6468 N N . GLY D 1 209 ? -17.352 84.348 -7.422 1.00 43.65 208 GLY D N 1
ATOM 6469 C CA . GLY D 1 209 ? -18.443 85.276 -7.082 1.00 42.58 208 GLY D CA 1
ATOM 6470 C C . GLY D 1 209 ? -18.407 85.754 -5.628 1.00 42.53 208 GLY D C 1
ATOM 6471 O O . GLY D 1 209 ? -18.763 86.897 -5.332 1.00 45.96 208 GLY D O 1
ATOM 6472 N N . LEU D 1 210 ? -17.996 84.890 -4.709 1.00 39.99 209 LEU D N 1
ATOM 6473 C CA . LEU D 1 210 ? -17.785 85.309 -3.313 1.00 39.92 209 LEU D CA 1
ATOM 6474 C C . LEU D 1 210 ? -16.690 86.388 -3.229 1.00 39.70 209 LEU D C 1
ATOM 6475 O O . LEU D 1 210 ? -16.823 87.346 -2.476 1.00 41.04 209 LEU D O 1
ATOM 6480 N N . ALA D 1 211 ? -15.623 86.222 -4.013 1.00 39.91 210 ALA D N 1
ATOM 6481 C CA . ALA D 1 211 ? -14.499 87.171 -4.071 1.00 38.97 210 ALA D CA 1
ATOM 6482 C C . ALA D 1 211 ? -14.964 88.505 -4.550 1.00 40.03 210 ALA D C 1
ATOM 6483 O O . ALA D 1 211 ? -14.577 89.527 -3.988 1.00 40.95 210 ALA D O 1
ATOM 6485 N N . GLU D 1 212 ? -15.789 88.489 -5.601 1.00 43.23 211 GLU D N 1
ATOM 6486 C CA . GLU D 1 212 ? -16.311 89.710 -6.226 1.00 43.21 211 GLU D CA 1
ATOM 6487 C C . GLU D 1 212 ? -17.159 90.476 -5.239 1.00 43.49 211 GLU D C 1
ATOM 6488 O O . GLU D 1 212 ? -16.994 91.686 -5.104 1.00 44.97 211 GLU D O 1
ATOM 6490 N N . LYS D 1 213 ? -18.059 89.788 -4.532 1.00 43.35 212 LYS D N 1
ATOM 6491 C CA . LYS D 1 213 ? -18.921 90.494 -3.563 1.00 41.85 212 LYS D CA 1
ATOM 6492 C C . LYS D 1 213 ? -18.098 91.074 -2.423 1.00 40.24 212 LYS D C 1
ATOM 6493 O O . LYS D 1 213 ? -18.373 92.182 -1.939 1.00 39.34 212 LYS D O 1
ATOM 6499 N N . HIS D 1 214 ? -17.065 90.342 -2.024 1.00 40.03 213 HIS D N 1
ATOM 6500 C CA . HIS D 1 214 ? -16.152 90.807 -0.990 1.00 38.81 213 HIS D CA 1
ATOM 6501 C C . HIS D 1 214 ? -15.519 92.148 -1.385 1.00 42.17 213 HIS D C 1
ATOM 6502 O O . HIS D 1 214 ? -15.543 93.130 -0.629 1.00 40.12 213 HIS D O 1
ATOM 6509 N N . SER D 1 215 ? -14.962 92.176 -2.590 1.00 43.45 214 SER D N 1
ATOM 6510 C CA . SER D 1 215 ? -14.260 93.333 -3.068 1.00 44.55 214 SER D CA 1
ATOM 6511 C C . SER D 1 215 ? -15.200 94.514 -3.277 1.00 44.88 214 SER D C 1
ATOM 6512 O O . SER D 1 215 ? -14.778 95.642 -3.125 1.00 46.43 214 SER D O 1
ATOM 6515 N N . LYS D 1 216 ? -16.464 94.267 -3.612 1.00 45.53 215 LYS D N 1
ATOM 6516 C CA . LYS D 1 216 ? -17.448 95.345 -3.699 1.00 46.15 215 LYS D CA 1
ATOM 6517 C C . LYS D 1 216 ? -17.744 95.895 -2.304 1.00 45.03 215 LYS D C 1
ATOM 6518 O O . LYS D 1 216 ? -17.848 97.103 -2.135 1.00 46.07 215 LYS D O 1
ATOM 6524 N N . ARG D 1 217 ? -17.874 95.015 -1.309 1.00 45.37 216 ARG D N 1
ATOM 6525 C CA . ARG D 1 217 ? -18.026 95.454 0.098 1.00 44.54 216 ARG D CA 1
ATOM 6526 C C . ARG D 1 217 ? -16.852 96.290 0.578 1.00 43.63 216 ARG D C 1
ATOM 6527 O O . ARG D 1 217 ? -17.046 97.231 1.327 1.00 44.59 216 ARG D O 1
ATOM 6543 N N . THR D 1 219 ? -14.963 98.224 -1.317 1.00 45.80 218 THR D N 1
ATOM 6544 C CA . THR D 1 219 ? -15.165 99.528 -1.990 1.00 45.03 218 THR D CA 1
ATOM 6545 C C . THR D 1 219 ? -16.224 100.366 -1.273 1.00 45.23 218 THR D C 1
ATOM 6546 O O . THR D 1 219 ? -16.038 101.563 -1.098 1.00 43.94 218 THR D O 1
ATOM 6550 N N . GLN D 1 220 ? -17.320 99.735 -0.846 1.00 47.13 219 GLN D N 1
ATOM 6551 C CA . GLN D 1 220 ? -18.373 100.462 -0.134 1.00 49.52 219 GLN D CA 1
ATOM 6552 C C . GLN D 1 220 ? -17.895 101.008 1.227 1.00 51.51 219 GLN D C 1
ATOM 6553 O O . GLN D 1 220 ? -18.421 102.020 1.712 1.00 55.06 219 GLN D O 1
ATOM 6559 N N . LEU D 1 221 ? -16.902 100.355 1.833 1.00 50.53 220 LEU D N 1
ATOM 6560 C CA . LEU D 1 221 ? -16.279 100.853 3.067 1.00 49.87 220 LEU D CA 1
ATOM 6561 C C . LEU D 1 221 ? -15.239 101.921 2.771 1.00 49.81 220 LEU D C 1
ATOM 6562 O O . LEU D 1 221 ? -14.622 102.454 3.694 1.00 49.55 220 LEU D O 1
ATOM 6567 N N . GLY D 1 222 ? -15.010 102.201 1.491 1.00 50.20 221 GLY D N 1
ATOM 6568 C CA . GLY D 1 222 ? -14.048 103.219 1.073 1.00 50.99 221 GLY D CA 1
ATOM 6569 C C . GLY D 1 222 ? -12.615 102.726 1.013 1.00 52.74 221 GLY D C 1
ATOM 6570 O O . GLY D 1 222 ? -11.680 103.515 1.127 1.00 55.24 221 GLY D O 1
ATOM 6571 N N . LEU D 1 223 ? -12.426 101.425 0.818 1.00 53.30 222 LEU D N 1
ATOM 6572 C CA . LEU D 1 223 ? -11.089 100.836 0.812 1.00 53.11 222 LEU D CA 1
ATOM 6573 C C . LEU D 1 223 ? -10.658 100.464 -0.607 1.00 55.92 222 LEU D C 1
ATOM 6574 O O . LEU D 1 223 ? -11.475 100.440 -1.519 1.00 57.73 222 LEU D O 1
ATOM 6579 N N . THR D 1 224 ? -9.375 100.158 -0.792 1.00 57.91 223 THR D N 1
ATOM 6580 C CA . THR D 1 224 ? -8.880 99.730 -2.096 1.00 58.63 223 THR D CA 1
ATOM 6581 C C . THR D 1 224 ? -9.211 98.243 -2.288 1.00 59.97 223 THR D C 1
ATOM 6582 O O . THR D 1 224 ? -9.695 97.565 -1.366 1.00 59.07 223 THR D O 1
#

Organism: Arthrobacter sp. (strain FB24) (NCBI:txid290399)

Secondary structure (DSSP, 8-state):
--HHHHHHHHHHHHHHH--HHHHHHHHHHHHHHTT-SSSTTHHHHHHHHHHHHHHHHHHHHHHH----TTT--TTHHHHHHHHHT---SSHHHH--HHHHHHHHHHHHHHHTTTS-HHHHHHHHHHSPPHHHHHHHHHHHHHHHHH-TTHHHHHHHHHHHHHHHHHHHHHHHHHHT--HHHH--HHHHHHHHHHHHHHHHHHH--TTS--/-HHHHHHHHHHHHHHH--HHHHHHHHHHHHGGGG-SSSHHHHHHHHHHHHHHHHHHHHHHHHH----TTT--TTHHHHHHHHHTT--SSHHHH--HHHHHHHHHHHHHHHGGGS-HHHHHHHHHH--HHHHHHHHHHHHHH-THHHHHHHHHHHHHHHHHHHHHHHHHHHS--HHHH--TTHHHHHHHHHHHHHHHHHHH--TTS--/-HHHHHHHH--HHHHHHHHHHHHHHTT-SSSTTHHHHHHHHHHHHHHHHHHHHHHH----TTT--TTHHHHHHHHHT---SSHHHH--HHHHHHHHHHHHHHHTTTS-HHHHHHHHHHSPPHHHHHHHHHHHHHHHHH-TTHHHHHHHHHHHHHHHHHHHHHHHHHHT--HHHH--HHHHHHHHHHHHHHHHHHH--TTS--/-HHHHHHHHHHHHHH--HHHHHHHHHHHGGGGG-SSSTTHHHHHHHHHHHHHHHHHHHHHHH----TTT--TTHHHHHHHHHT---SSHHHH--HHHHHHHHHHHHHHHGGGS-HHHHHHHHHH--HHHHHHHHHHHHHT-HHHHHHHHHHHHHHHHHHHHHHHHHHHHS--STTT--HHHHHHHHHHHHHHHHHHH--TTS--

Solvent-accessible surface area: 38336 Å² total

InterPro domains:
  IPR009078 Ferritin-like superfamily [SSF47240] (16-137)
  IPR012347 Ferritin-like [G3DSA:1.20.1260.10] (1-224)
  IPR059125 Ferritin-like domain, actinomycetes [PF13794] (9-193)

Radius of gyration: 38.91 Å; Cα contacts (8 Å, |Δi|>4): 791; chains: 4; bounding box: 61×55×134 Å

CATH classification: 1.20.1260.10

Foldseek 3Di:
DDPVLVVLLVLLLLLVLLLLLLQVLLVLLLVQLVQDPDPVSSVLSNVVSVLSNVLSVLSCVVCVCPHHSCVNVPCNVLSVVLCVQLPDPGSLLSLLSLLVLQLLLLLLVVLLVLDDPVSVVSSVVSRDDPVSSVVSLVVNLVVCVVDVVVQAVVLVSLVSSLVSVLVSLVCCCPVPDSQLVSQVVSVVVVVVSSVVSVVVSVVSVVSVHD/DVVVVVVLVLLLLLVLLLLLLLVLLVQLLVQQVAQPDPVSNVLSNVLSVLSNVLSVLSCVVCVCPHHSVVNVLCNVLSVQLPVQQRDPHDLLSLLSLLCLLLVLLVLVVLLVLDDPVSNVSSVVNRSNVVSLVVLLVVCVVDVVVQAVVLVSLVSSLVSVVVSLVVCCVRPNSQLVSVVPVVSVVVSVVSSVVSVVVSVVSVVSVHD/DVLLLLLVLLLLLLQVLLVLLLVQLVQDPDPVSSVLSNVLSVLSNVLSVLSCVVCVCPHHSCVNVPCNVLSVVLCVQQPDPGSLLSLLSLLVLVLLLLLLVVLLVLDDPVSNVSSVVSRDDPVSSVVSVVVNLVVCVVDVVVQAVVLVSLVSNLVSVVVSLVVCCPVPNSQLVSQVVSVVVVVVSSVVSVVVSVVSVVSVHD/DVLVVLQVVLLLLVLLLLLLLVLLVQLLVQQVQQPDPVCNVLSNVLSVLSNVLSVLSCVVCVCPHHSCVNVLCNVLSVQLCVQQRDPHDLSSLLSLLVLLLVLLVLVVLLVLHDPVSNVSSVVNRSNVVSLVVLLVVCVVDVVVQAVVL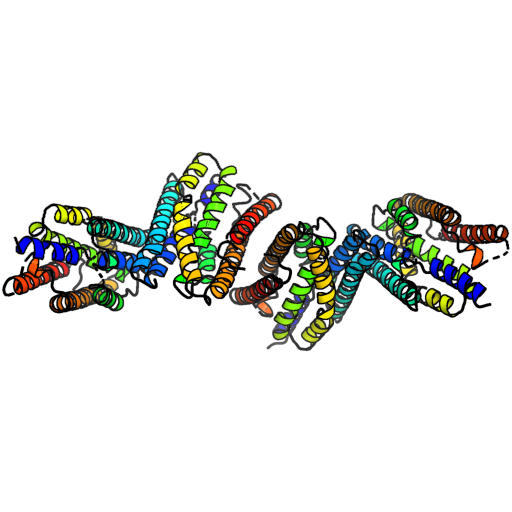VSLVSSLVSNVVSLVVCCVRPNRQLSRVVVSVVVSVVSSVVSSVVSVVSVVSVHD

Sequence (823 aa):
TSPADTARYNRFVADLFGAYGELSAFERFSADARYSPTLHDRAVLGRIAVVEFRHYELVSARLEAGIDAEDALPFQAAVDYFHSRTRPADWYESLKAYVIDTVSADFYRAISRYVDAGTRDVIEQIQASDETTEVLRERLRSALADDPRLASRLALWGRRLLGEALTQAQRVSYEHAFLGSLIAAAKELVSGLIAGLAEKHSKRTQLGLTSPADTARYNRFVADLFGAYGELSAFERFSADARYSPTLHDRAVLGRIAVVEFRHYELVSARLEAGIDAEDALPFQAAVDYFHSRTRPADWYESLKAYVIDTVSADFYRAISRYVDAGTRDVIEQIQTTEVLRERLRSALADDPRLASRLALWGRRLLGEALTQAQRVSYEHAFLGSLIDSAAAKELVSGLIAGLAEKHSKRTQLGLTYNRFVADLFGAYGELSAFERFSADARYSPTLHDRAVLGRIAVVEFRHYELVSARLEAGIDAEDALPFQAAVDYFHSRTRPADWYESLKAYVIDTVSADFYRAISRYVDAGTRDVIEQIQASDETTEVLRERLRSALADDPRLASRLALWGRRLLGEALTQAQRVSYEHAFLGSLIAAAKELVSGLIAGLAEKHSKRTQLGLTPADTARYNRFVADLFGAYGELSAFERFSADARYSPTLHDRAVLGRIAVVEFRHYELVSARLEAGIDAEDALPFQAAVDYFHSRTRPADWYESLKAYVIDTVSADFYRAISRYVDAGTRDVIEQIQTTEVLRERLRSALADDPRLASRLALWGRRLLGEALTQAQRVSYEHAFLGSLIAAAKELVSGLIAGLAEKHSKRTQLGLT

=== Feature glossary ===
Each block in this record encodes a different view of the same protein. In brief:

Predicted aligned error. PAE(i, j) answers: if I align the predicted and true structures on residue i, how far off (in Å) do I expect residue j to be? A block-diagonal PAE matrix with low values on the blocks and high values off-diagonal is the signature of a multi-domain protein with confidently predicted domains but uncertain inter-domain orientation.

Contact-map, Ramachandran, and PAE plots. Plot images: a contact map (which residues are close in 3D, as an N×N binary image), a Ramachandran scatter (backbone torsion angles, revealing secondary-structure composition at a glance), and — for AlphaFold structures — a PAE heatmap (pairwise prediction confidence).

Backbone torsions (φ/ψ). φ (phi) and ψ (psi) are the two rotatable backbone dihedrals per residue: φ is the C(i-1)–N–Cα–C torsion, ψ is the N–Cα–C–N(i+1) torsion, both in degrees on (−180°, 180°]. α-helical residues cluster near (−60°, −45°); β-strand residues near (−120°, +130°). A Ramachandran plot is simply a scatter of (φ, ψ) for every residue.

Foldseek 3Di. A 3Di character summarizes, for each residue, the relative orientation of the Cα frame of its nearest spatial neighbor. Because it encodes fold topology rather than chemistry, 3Di alignments detect remote structural similarity that sequence alignment misses.

Radius of gyration, Cα contacts, bounding box. Three whole-structure scalars: the radius of gyration (RMS distance of Cα from centroid, in Å), the count of Cα–Cα contacts (pairs closer than 8 Å and separated by more than four residues in sequence — i.e. tertiary, not local, contacts), and the bounding-box dimensions. Together they distinguish compact globular folds from extended fibres or disordered chains.

Sequence. Sequence gives the chain of amino acids in standard one-letter code (A=alanine, C=cysteine, …, Y=tyrosine), read N→C. It is the only feature that is directly encoded by the gene; all structural features are derived from the folded form of this sequence.

mmCIF coordinates. Atomic coordinates in PDBx/mmCIF format — the same representation the Protein Data Bank distributes. Each line of the _atom_site loop places one backbone atom in Cartesian space (units: ångströms, origin: arbitrary).

Secondary structure (3-state, P-SEA). Three-state secondary structure (P-SEA) collapses the eight DSSP classes into helix (a), strand (b), and coil (c). P-SEA assigns these from Cα geometry alone — distances and angles — without requiring backbone oxygens, so it works on any Cα trace.

InterPro / GO / CATH / organism. Functional annotations link the protein to curated databases. InterPro entries identify conserved domains and families by matching the sequence against member-database signatures (Pfam, PROSITE, CDD, …). Gene Ontology (GO) terms describe molecular function, biological process, and cellular component in a controlled vocabulary. CATH places the structure in a hierarchical fold classification (Class/Architecture/Topology/Homologous-superfamily). The organism is the source species.

B-factor. B-factor (Debye–Waller factor) reflects atomic displacement in the crystal lattice. It is an experimental observable (units Å²), not a prediction; low values mean the atom is pinned down, high values mean it moves or is heterogeneous across the crystal.

Rendered structure images. Structure images are PyMOL renders from six orthogonal camera directions. Cartoon representation draws helices as coils and strands as arrows; sticks shows the backbone as bonds; surface shows the solvent-excluded envelope. Rainbow coloring maps sequence position to hue (blue→red, N→C); chain coloring assigns a distinct color per polypeptide.

Solvent-accessible surface area. Solvent-accessible surface area (SASA) is the area in Å² traced out by the centre of a 1.4 Å probe sphere (a water molecule) rolled over the protein's van der Waals surface (Shrake–Rupley / Lee–Richards construction). Buried residues have near-zero SASA; fully exposed residues can exceed 200 Å². The total SASA scales roughly with the number of surface residues.

Secondary structure (8-state, DSSP). The SS8 string is DSSP's per-residue secondary-structure call. α-helix (H) means an i→i+4 H-bond ladder; β-strand (E) means the residue participates in a β-sheet; 3₁₀ (G) and π (I) are tighter and wider helices; T/S are turns/bends; '-' is loop.

pLDDT. For AlphaFold models, the B-factor field carries pLDDT — the model's own estimate of local accuracy on a 0–100 scale. Regions with pLDDT<50 should be treated as essentially unmodeled; they often correspond to intrinsically disordered segments.

Nearest PDB structures. Nearest PDB neighbors are the top structural matches found by Foldseek when searching this structure against the entire Protein Data Bank. Each hit reports a TM-score (0 to 1; >0.5 almost always implies the same fold) and an E-value. These are *structural* homologs — they may share no detectable sequence similarity.